Protein 1MPZ (pdb70)

InterPro domains:
  IPR001762 Disintegrin domain [PR00289] (1-19)
  IPR001762 Disintegrin domain [PR00289] (27-39)
  IPR036436 Disintegrin domain superfamily [G3DSA:4.10.70.10] (1-41)
  IPR036436 Disintegrin domain superfamily [SSF57552] (1-38)

Foldseek 3Di:
DDDFQCQAPQQPDQADDAQDEDDPFARNGGHHPHRGHGDDD

Structure (mmCIF, N/CA/C/O backbone):
data_1MPZ
#
_entry.id   1MPZ
#
loop_
_atom_site.group_PDB
_atom_site.id
_atom_site.type_symbol
_atom_site.label_atom_id
_atom_site.label_alt_id
_atom_site.label_comp_id
_atom_site.label_asym_id
_atom_site.label_entity_id
_atom_site.label_seq_id
_atom_site.pdbx_PDB_ins_code
_atom_site.Cartn_x
_atom_site.Cartn_y
_atom_site.Cartn_z
_atom_site.occupancy
_atom_site.B_iso_or_equiv
_atom_site.auth_seq_id
_atom_site.auth_comp_id
_atom_site.auth_asym_id
_atom_site.auth_atom_id
_atom_site.pdbx_PDB_model_num
ATOM 1 N N . CYS A 1 1 ? -4.372 -5.457 2.120 1.00 0.00 1 CYS A N 1
ATOM 2 C CA . CYS A 1 1 ? -3.172 -6.247 1.907 1.00 0.00 1 CYS A CA 1
ATOM 3 C C . CYS A 1 1 ? -2.089 -5.740 2.861 1.00 0.00 1 CYS A C 1
ATOM 4 O O . CYS A 1 1 ? -1.758 -4.555 2.856 1.00 0.00 1 CYS A O 1
ATOM 11 N N . THR A 1 2 ? -1.564 -6.661 3.656 1.00 0.00 2 THR A N 1
ATOM 12 C CA . THR A 1 2 ? -0.526 -6.322 4.614 1.00 0.00 2 THR A CA 1
ATOM 13 C C . THR A 1 2 ? 0.353 -7.542 4.901 1.00 0.00 2 THR A C 1
ATOM 14 O O . THR A 1 2 ? 0.443 -7.991 6.042 1.00 0.00 2 THR A O 1
ATOM 25 N N . THR A 1 3 ? 0.981 -8.040 3.846 1.00 0.00 3 THR A N 1
ATOM 26 C CA . THR A 1 3 ? 1.850 -9.198 3.972 1.00 0.00 3 THR A CA 1
ATOM 27 C C . THR A 1 3 ? 3.125 -8.828 4.731 1.00 0.00 3 THR A C 1
ATOM 28 O O . THR A 1 3 ? 3.480 -9.483 5.711 1.00 0.00 3 THR A O 1
ATOM 39 N N . GLY A 1 4 ? 3.779 -7.780 4.251 1.00 0.00 4 GLY A N 1
ATOM 40 C CA . GLY A 1 4 ? 5.007 -7.316 4.873 1.00 0.00 4 GLY A CA 1
ATOM 41 C C . GLY A 1 4 ? 5.266 -5.845 4.542 1.00 0.00 4 GLY A C 1
ATOM 42 O O . GLY A 1 4 ? 4.573 -4.961 5.043 1.00 0.00 4 GLY A O 1
ATOM 46 N N . PRO A 1 5 ? 6.293 -5.621 3.679 1.00 0.00 5 PRO A N 1
ATOM 47 C CA . PRO A 1 5 ? 6.652 -4.273 3.275 1.00 0.00 5 PRO A CA 1
ATOM 48 C C . PRO A 1 5 ? 5.641 -3.713 2.273 1.00 0.00 5 PRO A C 1
ATOM 49 O O . PRO A 1 5 ? 5.821 -2.614 1.752 1.00 0.00 5 PRO A O 1
ATOM 60 N N . CYS A 1 6 ? 4.600 -4.496 2.030 1.00 0.00 6 CYS A N 1
ATOM 61 C CA . CYS A 1 6 ? 3.561 -4.093 1.099 1.00 0.00 6 CYS A CA 1
ATOM 62 C C . CYS A 1 6 ? 4.231 -3.524 -0.153 1.00 0.00 6 CYS A C 1
ATOM 63 O O . CYS A 1 6 ? 4.075 -4.066 -1.246 1.00 0.00 6 CYS A O 1
ATOM 70 N N . CYS A 1 7 ? 4.965 -2.440 0.049 1.00 0.00 7 CYS A N 1
ATOM 71 C CA . CYS A 1 7 ? 5.660 -1.792 -1.051 1.00 0.00 7 CYS A CA 1
ATOM 72 C C . CYS A 1 7 ? 6.189 -2.876 -1.990 1.00 0.00 7 CYS A C 1
ATOM 73 O O . CYS A 1 7 ? 7.178 -3.542 -1.683 1.00 0.00 7 CYS A O 1
ATOM 80 N N . ARG A 1 8 ? 5.509 -3.022 -3.118 1.00 0.00 8 ARG A N 1
ATOM 81 C CA . ARG A 1 8 ? 5.899 -4.016 -4.104 1.00 0.00 8 ARG A CA 1
ATOM 82 C C . ARG A 1 8 ? 5.308 -5.381 -3.746 1.00 0.00 8 ARG A C 1
ATOM 83 O O . ARG A 1 8 ? 4.818 -6.097 -4.617 1.00 0.00 8 ARG A O 1
ATOM 104 N N . GLN A 1 9 ? 5.372 -5.699 -2.461 1.00 0.00 9 GLN A N 1
ATOM 105 C CA . GLN A 1 9 ? 4.849 -6.966 -1.977 1.00 0.00 9 GLN A CA 1
ATOM 106 C C . GLN A 1 9 ? 3.324 -6.904 -1.872 1.00 0.00 9 GLN A C 1
ATOM 107 O O . GLN A 1 9 ? 2.619 -7.330 -2.785 1.00 0.00 9 GLN A O 1
ATOM 121 N N . CYS A 1 10 ? 2.860 -6.371 -0.752 1.00 0.00 10 CYS A N 1
ATOM 122 C CA . CYS A 1 10 ? 1.432 -6.249 -0.517 1.00 0.00 10 CYS A CA 1
ATOM 123 C C . CYS A 1 10 ? 1.055 -4.769 -0.610 1.00 0.00 10 CYS A C 1
ATOM 124 O O . CYS A 1 10 ? 0.635 -4.168 0.379 1.00 0.00 10 CYS A O 1
ATOM 131 N N . LYS A 1 11 ? 1.216 -4.224 -1.806 1.00 0.00 11 LYS A N 1
ATOM 132 C CA . LYS A 1 11 ? 0.898 -2.826 -2.041 1.00 0.00 11 LYS A CA 1
ATOM 133 C C . LYS A 1 11 ? 0.850 -2.564 -3.547 1.00 0.00 11 LYS A C 1
ATOM 134 O O . LYS A 1 11 ? 1.873 -2.267 -4.163 1.00 0.00 11 LYS A O 1
ATOM 153 N N . LEU A 1 12 ? -0.349 -2.683 -4.099 1.00 0.00 12 LEU A N 1
ATOM 154 C CA . LEU A 1 12 ? -0.544 -2.463 -5.522 1.00 0.00 12 LEU A CA 1
ATOM 155 C C . LEU A 1 12 ? -1.298 -1.149 -5.731 1.00 0.00 12 LEU A C 1
ATOM 156 O O . LEU A 1 12 ? -1.595 -0.773 -6.865 1.00 0.00 12 LEU A O 1
ATOM 172 N N . LYS A 1 13 ? -1.588 -0.485 -4.621 1.00 0.00 13 LYS A N 1
ATOM 173 C CA . LYS A 1 13 ? -2.302 0.780 -4.670 1.00 0.00 13 LYS A CA 1
ATOM 174 C C . LYS A 1 13 ? -1.681 1.669 -5.749 1.00 0.00 13 LYS A C 1
ATOM 175 O O . LYS A 1 13 ? -0.542 1.454 -6.158 1.00 0.00 13 LYS A O 1
ATOM 194 N N . PRO A 1 14 ? -2.481 2.677 -6.193 1.00 0.00 14 PRO A N 1
ATOM 195 C CA . PRO A 1 14 ? -2.022 3.600 -7.217 1.00 0.00 14 PRO A CA 1
ATOM 196 C C . PRO A 1 14 ? -1.020 4.603 -6.642 1.00 0.00 14 PRO A C 1
ATOM 197 O O . PRO A 1 14 ? -1.137 5.806 -6.871 1.00 0.00 14 PRO A O 1
ATOM 208 N N . ALA A 1 15 ? -0.055 4.070 -5.905 1.00 0.00 15 ALA A N 1
ATOM 209 C CA . ALA A 1 15 ? 0.968 4.902 -5.296 1.00 0.00 15 ALA A CA 1
ATOM 210 C C . ALA A 1 15 ? 0.300 6.049 -4.535 1.00 0.00 15 ALA A C 1
ATOM 211 O O . ALA A 1 15 ? -0.096 7.049 -5.133 1.00 0.00 15 ALA A O 1
ATOM 218 N N . GLY A 1 16 ? 0.194 5.865 -3.227 1.00 0.00 16 GLY A N 1
ATOM 219 C CA . GLY A 1 16 ? -0.420 6.871 -2.377 1.00 0.00 16 GLY A CA 1
ATOM 220 C C . GLY A 1 16 ? 0.635 7.603 -1.545 1.00 0.00 16 GLY A C 1
ATOM 221 O O . GLY A 1 16 ? 1.327 8.485 -2.051 1.00 0.00 16 GLY A O 1
ATOM 225 N N . THR A 1 17 ? 0.723 7.211 -0.283 1.00 0.00 17 THR A N 1
ATOM 226 C CA . THR A 1 17 ? 1.683 7.819 0.625 1.00 0.00 17 THR A CA 1
ATOM 227 C C . THR A 1 17 ? 1.996 6.870 1.783 1.00 0.00 17 THR A C 1
ATOM 228 O O . THR A 1 17 ? 1.471 5.761 1.839 1.00 0.00 17 THR A O 1
ATOM 239 N N . THR A 1 18 ? 2.853 7.343 2.676 1.00 0.00 18 THR A N 1
ATOM 240 C CA . THR A 1 18 ? 3.245 6.550 3.830 1.00 0.00 18 THR A CA 1
ATOM 241 C C . THR A 1 18 ? 2.213 6.694 4.950 1.00 0.00 18 THR A C 1
ATOM 242 O O . THR A 1 18 ? 1.866 7.808 5.341 1.00 0.00 18 THR A O 1
ATOM 253 N N . CYS A 1 19 ? 1.750 5.550 5.435 1.00 0.00 19 CYS A N 1
ATOM 254 C CA . CYS A 1 19 ? 0.764 5.535 6.503 1.00 0.00 19 CYS A CA 1
ATOM 255 C C . CYS A 1 19 ? -0.260 6.638 6.227 1.00 0.00 19 CYS A C 1
ATOM 256 O O . CYS A 1 19 ? -0.464 7.521 7.058 1.00 0.00 19 CYS A O 1
ATOM 263 N N . TRP A 1 20 ? -0.877 6.549 5.057 1.00 0.00 20 TRP A N 1
ATOM 264 C CA . TRP A 1 20 ? -1.875 7.527 4.662 1.00 0.00 20 TRP A CA 1
ATOM 265 C C . TRP A 1 20 ? -3.251 6.866 4.764 1.00 0.00 20 TRP A C 1
ATOM 266 O O . TRP A 1 20 ? -4.038 7.197 5.648 1.00 0.00 20 TRP A O 1
ATOM 287 N N . LYS A 1 21 ? -3.498 5.945 3.845 1.00 0.00 21 LYS A N 1
ATOM 288 C CA . LYS A 1 21 ? -4.765 5.234 3.819 1.00 0.00 21 LYS A CA 1
ATOM 289 C C . LYS A 1 21 ? -5.877 6.197 3.395 1.00 0.00 21 LYS A C 1
ATOM 290 O O . LYS A 1 21 ? -5.998 7.291 3.944 1.00 0.00 21 LYS A O 1
ATOM 309 N N . THR A 1 22 ? -6.659 5.755 2.422 1.00 0.00 22 THR A N 1
ATOM 310 C CA . THR A 1 22 ? -7.756 6.564 1.917 1.00 0.00 22 THR A CA 1
ATOM 311 C C . THR A 1 22 ? -9.043 6.257 2.687 1.00 0.00 22 THR A C 1
ATOM 312 O O . THR A 1 22 ? -9.486 7.060 3.506 1.00 0.00 22 THR A O 1
ATOM 323 N N . SER A 1 23 ? -9.605 5.093 2.397 1.00 0.00 23 SER A N 1
ATOM 324 C CA . SER A 1 23 ? -10.831 4.671 3.051 1.00 0.00 23 SER A CA 1
ATOM 325 C C . SER A 1 23 ? -11.580 3.674 2.165 1.00 0.00 23 SER A C 1
ATOM 326 O O . SER A 1 23 ? -12.804 3.735 2.054 1.00 0.00 23 SER A O 1
ATOM 334 N N . LEU A 1 24 ? -10.815 2.781 1.556 1.00 0.00 24 LEU A N 1
ATOM 335 C CA . LEU A 1 24 ? -11.391 1.772 0.684 1.00 0.00 24 LEU A CA 1
ATOM 336 C C . LEU A 1 24 ? -10.328 0.723 0.351 1.00 0.00 24 LEU A C 1
ATOM 337 O O . LEU A 1 24 ? -10.611 -0.475 0.356 1.00 0.00 24 LEU A O 1
ATOM 353 N N . THR A 1 25 ? -9.128 1.211 0.071 1.00 0.00 25 THR A N 1
ATOM 354 C CA . THR A 1 25 ? -8.022 0.330 -0.262 1.00 0.00 25 THR A CA 1
ATOM 355 C C . THR A 1 25 ? -6.921 0.434 0.794 1.00 0.00 25 THR A C 1
ATOM 356 O O . THR A 1 25 ? -6.616 -0.542 1.476 1.00 0.00 25 THR A O 1
ATOM 367 N N . SER A 1 26 ? -6.354 1.627 0.896 1.00 0.00 26 SER A N 1
ATOM 368 C CA . SER A 1 26 ? -5.293 1.871 1.858 1.00 0.00 26 SER A CA 1
ATOM 369 C C . SER A 1 26 ? -3.943 1.946 1.141 1.00 0.00 26 SER A C 1
ATOM 370 O O . SER A 1 26 ? -3.439 0.937 0.651 1.00 0.00 26 SER A O 1
ATOM 378 N N . HIS A 1 27 ? -3.395 3.152 1.103 1.00 0.00 27 HIS A N 1
ATOM 379 C CA . HIS A 1 27 ? -2.115 3.372 0.454 1.00 0.00 27 HIS A CA 1
ATOM 380 C C . HIS A 1 27 ? -0.983 2.947 1.394 1.00 0.00 27 HIS A C 1
ATOM 381 O O . HIS A 1 27 ? -0.175 2.085 1.049 1.00 0.00 27 HIS A O 1
ATOM 396 N N . TYR A 1 28 ? -0.963 3.569 2.562 1.00 0.00 28 TYR A N 1
ATOM 397 C CA . TYR A 1 28 ? 0.056 3.267 3.554 1.00 0.00 28 TYR A CA 1
ATOM 398 C C . TYR A 1 28 ? 1.278 2.617 2.904 1.00 0.00 28 TYR A C 1
ATOM 399 O O . TYR A 1 28 ? 1.719 1.550 3.328 1.00 0.00 28 TYR A O 1
ATOM 417 N N . CYS A 1 29 ? 1.792 3.287 1.883 1.00 0.00 29 CYS A N 1
ATOM 418 C CA . CYS A 1 29 ? 2.955 2.788 1.169 1.00 0.00 29 CYS A CA 1
ATOM 419 C C . CYS A 1 29 ? 3.078 3.558 -0.148 1.00 0.00 29 CYS A C 1
ATOM 420 O O . CYS A 1 29 ? 3.164 4.785 -0.148 1.00 0.00 29 CYS A O 1
ATOM 427 N N . THR A 1 30 ? 3.082 2.805 -1.238 1.00 0.00 30 THR A N 1
ATOM 428 C CA . THR A 1 30 ? 3.193 3.402 -2.558 1.00 0.00 30 THR A CA 1
ATOM 429 C C . THR A 1 30 ? 3.720 2.376 -3.564 1.00 0.00 30 THR A C 1
ATOM 430 O O . THR A 1 30 ? 3.576 2.555 -4.773 1.00 0.00 30 THR A O 1
ATOM 441 N N . GLY A 1 31 ? 4.320 1.323 -3.027 1.00 0.00 31 GLY A N 1
ATOM 442 C CA . GLY A 1 31 ? 4.870 0.269 -3.863 1.00 0.00 31 GLY A CA 1
ATOM 443 C C . GLY A 1 31 ? 6.347 0.524 -4.166 1.00 0.00 31 GLY A C 1
ATOM 444 O O . GLY A 1 31 ? 6.677 1.365 -5.000 1.00 0.00 31 GLY A O 1
ATOM 448 N N . LYS A 1 32 ? 7.198 -0.218 -3.473 1.00 0.00 32 LYS A N 1
ATOM 449 C CA . LYS A 1 32 ? 8.633 -0.084 -3.657 1.00 0.00 32 LYS A CA 1
ATOM 450 C C . LYS A 1 32 ? 9.325 -0.137 -2.294 1.00 0.00 32 LYS A C 1
ATOM 451 O O . LYS A 1 32 ? 9.584 -1.218 -1.768 1.00 0.00 32 LYS A O 1
ATOM 470 N N . SER A 1 33 ? 9.606 1.043 -1.762 1.00 0.00 33 SER A N 1
ATOM 471 C CA . SER A 1 33 ? 10.263 1.144 -0.470 1.00 0.00 33 SER A CA 1
ATOM 472 C C . SER A 1 33 ? 9.310 1.760 0.556 1.00 0.00 33 SER A C 1
ATOM 473 O O . SER A 1 33 ? 9.369 2.959 0.823 1.00 0.00 33 SER A O 1
ATOM 481 N N . CYS A 1 34 ? 8.452 0.910 1.103 1.00 0.00 34 CYS A N 1
ATOM 482 C CA . CYS A 1 34 ? 7.487 1.357 2.093 1.00 0.00 34 CYS A CA 1
ATOM 483 C C . CYS A 1 34 ? 7.579 0.428 3.306 1.00 0.00 34 CYS A C 1
ATOM 484 O O . CYS A 1 34 ? 8.468 -0.420 3.376 1.00 0.00 34 CYS A O 1
ATOM 491 N N . ASP A 1 35 ? 6.650 0.619 4.229 1.00 0.00 35 ASP A N 1
ATOM 492 C CA . ASP A 1 35 ? 6.616 -0.191 5.435 1.00 0.00 35 ASP A CA 1
ATOM 493 C C . ASP A 1 35 ? 5.369 0.164 6.247 1.00 0.00 35 ASP A C 1
ATOM 494 O O . ASP A 1 35 ? 5.403 0.166 7.477 1.00 0.00 35 ASP A O 1
ATOM 504 N N . CYS A 1 36 ? 4.295 0.454 5.527 1.00 0.00 36 CYS A N 1
ATOM 505 C CA . CYS A 1 36 ? 3.039 0.810 6.166 1.00 0.00 36 CYS A CA 1
ATOM 506 C C . CYS A 1 36 ? 1.966 -0.175 5.695 1.00 0.00 36 CYS A C 1
ATOM 507 O O . CYS A 1 36 ? 1.894 -0.502 4.512 1.00 0.00 36 CYS A O 1
ATOM 514 N N . PRO A 1 37 ? 1.138 -0.632 6.672 1.00 0.00 37 PRO A N 1
ATOM 515 C CA . PRO A 1 37 ? 0.072 -1.573 6.370 1.00 0.00 37 PRO A CA 1
ATOM 516 C C . PRO A 1 37 ? -1.091 -0.874 5.662 1.00 0.00 37 PRO A C 1
ATOM 517 O O . PRO A 1 37 ? -1.720 0.019 6.228 1.00 0.00 37 PRO A O 1
ATOM 528 N N . LEU A 1 38 ? -1.341 -1.308 4.436 1.00 0.00 38 LEU A N 1
ATOM 529 C CA . LEU A 1 38 ? -2.418 -0.736 3.646 1.00 0.00 38 LEU A CA 1
ATOM 530 C C . LEU A 1 38 ? -3.668 -1.608 3.788 1.00 0.00 38 LEU A C 1
ATOM 531 O O . LEU A 1 38 ? -4.053 -2.304 2.850 1.00 0.00 38 LEU A O 1
ATOM 547 N N . TYR A 1 39 ? -4.267 -1.539 4.968 1.00 0.00 39 TYR A N 1
ATOM 548 C CA . TYR A 1 39 ? -5.466 -2.313 5.244 1.00 0.00 39 TYR A CA 1
ATOM 549 C C . TYR A 1 39 ? -5.829 -2.249 6.729 1.00 0.00 39 TYR A C 1
ATOM 550 O O . TYR A 1 39 ? -5.333 -3.041 7.528 1.00 0.00 39 TYR A O 1
ATOM 568 N N . PRO A 1 40 ? -6.715 -1.272 7.062 1.00 0.00 40 PRO A N 1
ATOM 569 C CA . PRO A 1 40 ? -7.151 -1.095 8.437 1.00 0.00 40 PRO A CA 1
ATOM 570 C C . PRO A 1 40 ? -8.146 -2.183 8.842 1.00 0.00 40 PRO A C 1
ATOM 571 O O . PRO A 1 40 ? -9.191 -2.341 8.212 1.00 0.00 40 PRO A O 1
ATOM 582 N N . GLY A 1 41 ? -7.786 -2.908 9.891 1.00 0.00 41 GLY A N 1
ATOM 583 C CA . GLY A 1 41 ? -8.636 -3.978 10.389 1.00 0.00 41 GLY A CA 1
ATOM 584 C C . GLY A 1 41 ? -8.150 -4.474 11.752 1.00 0.00 41 GLY A C 1
ATOM 585 O O . GLY A 1 41 ? -8.919 -5.059 12.514 1.00 0.00 41 GLY A O 1
ATOM 589 N N . CYS A 1 1 ? -1.739 -4.299 1.939 1.00 0.00 1 CYS A N 2
ATOM 590 C CA . CYS A 1 1 ? -2.975 -5.062 1.972 1.00 0.00 1 CYS A CA 2
ATOM 591 C C . CYS A 1 1 ? -3.019 -5.847 3.284 1.00 0.00 1 CYS A C 2
ATOM 592 O O . CYS A 1 1 ? -4.033 -5.841 3.982 1.00 0.00 1 CYS A O 2
ATOM 599 N N . THR A 1 2 ? -1.909 -6.506 3.580 1.00 0.00 2 THR A N 2
ATOM 600 C CA . THR A 1 2 ? -1.809 -7.295 4.797 1.00 0.00 2 THR A CA 2
ATOM 601 C C . THR A 1 2 ? -0.486 -8.064 4.824 1.00 0.00 2 THR A C 2
ATOM 602 O O . THR A 1 2 ? -0.083 -8.572 5.870 1.00 0.00 2 THR A O 2
ATOM 613 N N . THR A 1 3 ? 0.151 -8.127 3.665 1.00 0.00 3 THR A N 2
ATOM 614 C CA . THR A 1 3 ? 1.419 -8.825 3.544 1.00 0.00 3 THR A CA 2
ATOM 615 C C . THR A 1 3 ? 2.438 -8.255 4.533 1.00 0.00 3 THR A C 2
ATOM 616 O O . THR A 1 3 ? 2.189 -8.223 5.737 1.00 0.00 3 THR A O 2
ATOM 627 N N . GLY A 1 4 ? 3.564 -7.820 3.987 1.00 0.00 4 GLY A N 2
ATOM 628 C CA . GLY A 1 4 ? 4.622 -7.252 4.807 1.00 0.00 4 GLY A CA 2
ATOM 629 C C . GLY A 1 4 ? 4.756 -5.749 4.564 1.00 0.00 4 GLY A C 2
ATOM 630 O O . GLY A 1 4 ? 3.905 -4.969 4.990 1.00 0.00 4 GLY A O 2
ATOM 634 N N . PRO A 1 5 ? 5.860 -5.376 3.862 1.00 0.00 5 PRO A N 2
ATOM 635 C CA . PRO A 1 5 ? 6.118 -3.979 3.558 1.00 0.00 5 PRO A CA 2
ATOM 636 C C . PRO A 1 5 ? 5.198 -3.483 2.439 1.00 0.00 5 PRO A C 2
ATOM 637 O O . PRO A 1 5 ? 5.331 -2.351 1.978 1.00 0.00 5 PRO A O 2
ATOM 648 N N . CYS A 1 6 ? 4.285 -4.355 2.038 1.00 0.00 6 CYS A N 2
ATOM 649 C CA . CYS A 1 6 ? 3.343 -4.021 0.984 1.00 0.00 6 CYS A CA 2
ATOM 650 C C . CYS A 1 6 ? 4.138 -3.643 -0.267 1.00 0.00 6 CYS A C 2
ATOM 651 O O . CYS A 1 6 ? 3.859 -4.139 -1.359 1.00 0.00 6 CYS A O 2
ATOM 658 N N . CYS A 1 7 ? 5.113 -2.767 -0.069 1.00 0.00 7 CYS A N 2
ATOM 659 C CA . CYS A 1 7 ? 5.950 -2.317 -1.168 1.00 0.00 7 CYS A CA 2
ATOM 660 C C . CYS A 1 7 ? 6.371 -3.541 -1.984 1.00 0.00 7 CYS A C 2
ATOM 661 O O . CYS A 1 7 ? 7.293 -4.259 -1.599 1.00 0.00 7 CYS A O 2
ATOM 668 N N . ARG A 1 8 ? 5.676 -3.740 -3.093 1.00 0.00 8 ARG A N 2
ATOM 669 C CA . ARG A 1 8 ? 5.967 -4.866 -3.967 1.00 0.00 8 ARG A CA 2
ATOM 670 C C . ARG A 1 8 ? 5.169 -6.096 -3.530 1.00 0.00 8 ARG A C 2
ATOM 671 O O . ARG A 1 8 ? 4.927 -7.000 -4.330 1.00 0.00 8 ARG A O 2
ATOM 692 N N . GLN A 1 9 ? 4.781 -6.092 -2.263 1.00 0.00 9 GLN A N 2
ATOM 693 C CA . GLN A 1 9 ? 4.017 -7.197 -1.710 1.00 0.00 9 GLN A CA 2
ATOM 694 C C . GLN A 1 9 ? 2.517 -6.928 -1.853 1.00 0.00 9 GLN A C 2
ATOM 695 O O . GLN A 1 9 ? 1.915 -7.269 -2.870 1.00 0.00 9 GLN A O 2
ATOM 709 N N . CYS A 1 10 ? 1.957 -6.317 -0.820 1.00 0.00 10 CYS A N 2
ATOM 710 C CA . CYS A 1 10 ? 0.540 -5.998 -0.816 1.00 0.00 10 CYS A CA 2
ATOM 711 C C . CYS A 1 10 ? 0.390 -4.476 -0.848 1.00 0.00 10 CYS A C 2
ATOM 712 O O . CYS A 1 10 ? -0.121 -3.879 0.097 1.00 0.00 10 CYS A O 2
ATOM 719 N N . LYS A 1 11 ? 0.844 -3.892 -1.947 1.00 0.00 11 LYS A N 2
ATOM 720 C CA . LYS A 1 11 ? 0.766 -2.451 -2.116 1.00 0.00 11 LYS A CA 2
ATOM 721 C C . LYS A 1 11 ? 0.620 -2.123 -3.604 1.00 0.00 11 LYS A C 2
ATOM 722 O O . LYS A 1 11 ? 1.040 -1.057 -4.052 1.00 0.00 11 LYS A O 2
ATOM 741 N N . LEU A 1 12 ? 0.021 -3.058 -4.327 1.00 0.00 12 LEU A N 2
ATOM 742 C CA . LEU A 1 12 ? -0.186 -2.882 -5.753 1.00 0.00 12 LEU A CA 2
ATOM 743 C C . LEU A 1 12 ? -0.953 -1.580 -5.996 1.00 0.00 12 LEU A C 2
ATOM 744 O O . LEU A 1 12 ? -1.058 -1.120 -7.131 1.00 0.00 12 LEU A O 2
ATOM 760 N N . LYS A 1 13 ? -1.471 -1.025 -4.910 1.00 0.00 13 LYS A N 2
ATOM 761 C CA . LYS A 1 13 ? -2.226 0.214 -4.990 1.00 0.00 13 LYS A CA 2
ATOM 762 C C . LYS A 1 13 ? -1.561 1.146 -6.005 1.00 0.00 13 LYS A C 2
ATOM 763 O O . LYS A 1 13 ? -0.388 0.974 -6.337 1.00 0.00 13 LYS A O 2
ATOM 782 N N . PRO A 1 14 ? -2.357 2.139 -6.482 1.00 0.00 14 PRO A N 2
ATOM 783 C CA . PRO A 1 14 ? -1.859 3.100 -7.451 1.00 0.00 14 PRO A CA 2
ATOM 784 C C . PRO A 1 14 ? -0.930 4.118 -6.786 1.00 0.00 14 PRO A C 2
ATOM 785 O O . PRO A 1 14 ? -0.934 5.294 -7.146 1.00 0.00 14 PRO A O 2
ATOM 796 N N . ALA A 1 15 ? -0.156 3.628 -5.829 1.00 0.00 15 ALA A N 2
ATOM 797 C CA . ALA A 1 15 ? 0.776 4.481 -5.111 1.00 0.00 15 ALA A CA 2
ATOM 798 C C . ALA A 1 15 ? 0.001 5.591 -4.398 1.00 0.00 15 ALA A C 2
ATOM 799 O O . ALA A 1 15 ? -0.868 6.226 -4.993 1.00 0.00 15 ALA A O 2
ATOM 806 N N . GLY A 1 16 ? 0.343 5.790 -3.133 1.00 0.00 16 GLY A N 2
ATOM 807 C CA . GLY A 1 16 ? -0.311 6.811 -2.334 1.00 0.00 16 GLY A CA 2
ATOM 808 C C . GLY A 1 16 ? 0.675 7.462 -1.362 1.00 0.00 16 GLY A C 2
ATOM 809 O O . GLY A 1 16 ? 1.723 7.957 -1.775 1.00 0.00 16 GLY A O 2
ATOM 813 N N . THR A 1 17 ? 0.306 7.440 -0.090 1.00 0.00 17 THR A N 2
ATOM 814 C CA . THR A 1 17 ? 1.145 8.020 0.943 1.00 0.00 17 THR A CA 2
ATOM 815 C C . THR A 1 17 ? 1.496 6.970 1.998 1.00 0.00 17 THR A C 2
ATOM 816 O O . THR A 1 17 ? 0.880 5.906 2.050 1.00 0.00 17 THR A O 2
ATOM 827 N N . THR A 1 18 ? 2.487 7.304 2.814 1.00 0.00 18 THR A N 2
ATOM 828 C CA . THR A 1 18 ? 2.928 6.402 3.863 1.00 0.00 18 THR A CA 2
ATOM 829 C C . THR A 1 18 ? 2.027 6.534 5.093 1.00 0.00 18 THR A C 2
ATOM 830 O O . THR A 1 18 ? 1.655 7.643 5.478 1.00 0.00 18 THR A O 2
ATOM 841 N N . CYS A 1 19 ? 1.703 5.391 5.676 1.00 0.00 19 CYS A N 2
ATOM 842 C CA . CYS A 1 19 ? 0.853 5.365 6.854 1.00 0.00 19 CYS A CA 2
ATOM 843 C C . CYS A 1 19 ? -0.205 6.460 6.708 1.00 0.00 19 CYS A C 2
ATOM 844 O O . CYS A 1 19 ? -0.343 7.316 7.581 1.00 0.00 19 CYS A O 2
ATOM 851 N N . TRP A 1 20 ? -0.925 6.397 5.596 1.00 0.00 20 TRP A N 2
ATOM 852 C CA . TRP A 1 20 ? -1.966 7.374 5.325 1.00 0.00 20 TRP A CA 2
ATOM 853 C C . TRP A 1 20 ? -3.313 6.648 5.353 1.00 0.00 20 TRP A C 2
ATOM 854 O O . TRP A 1 20 ? -4.149 6.920 6.214 1.00 0.00 20 TRP A O 2
ATOM 875 N N . LYS A 1 21 ? -3.482 5.742 4.403 1.00 0.00 21 LYS A N 2
ATOM 876 C CA . LYS A 1 21 ? -4.713 4.975 4.309 1.00 0.00 21 LYS A CA 2
ATOM 877 C C . LYS A 1 21 ? -5.839 5.886 3.813 1.00 0.00 21 LYS A C 2
ATOM 878 O O . LYS A 1 21 ? -6.190 6.860 4.476 1.00 0.00 21 LYS A O 2
ATOM 897 N N . THR A 1 22 ? -6.373 5.534 2.652 1.00 0.00 22 THR A N 2
ATOM 898 C CA . THR A 1 22 ? -7.451 6.307 2.060 1.00 0.00 22 THR A CA 2
ATOM 899 C C . THR A 1 22 ? -8.769 6.026 2.784 1.00 0.00 22 THR A C 2
ATOM 900 O O . THR A 1 22 ? -9.737 6.768 2.628 1.00 0.00 22 THR A O 2
ATOM 911 N N . SER A 1 23 ? -8.764 4.950 3.559 1.00 0.00 23 SER A N 2
ATOM 912 C CA . SER A 1 23 ? -9.948 4.561 4.307 1.00 0.00 23 SER A CA 2
ATOM 913 C C . SER A 1 23 ? -10.750 3.527 3.514 1.00 0.00 23 SER A C 2
ATOM 914 O O . SER A 1 23 ? -11.680 2.921 4.043 1.00 0.00 23 SER A O 2
ATOM 922 N N . LEU A 1 24 ? -10.363 3.360 2.258 1.00 0.00 24 LEU A N 2
ATOM 923 C CA . LEU A 1 24 ? -11.035 2.411 1.388 1.00 0.00 24 LEU A CA 2
ATOM 924 C C . LEU A 1 24 ? -10.054 1.306 0.991 1.00 0.00 24 LEU A C 2
ATOM 925 O O . LEU A 1 24 ? -10.179 0.168 1.442 1.00 0.00 24 LEU A O 2
ATOM 941 N N . THR A 1 25 ? -9.100 1.679 0.152 1.00 0.00 25 THR A N 2
ATOM 942 C CA . THR A 1 25 ? -8.097 0.734 -0.311 1.00 0.00 25 THR A CA 2
ATOM 943 C C . THR A 1 25 ? -6.885 0.744 0.621 1.00 0.00 25 THR A C 2
ATOM 944 O O . THR A 1 25 ? -6.401 -0.312 1.028 1.00 0.00 25 THR A O 2
ATOM 955 N N . SER A 1 26 ? -6.428 1.948 0.932 1.00 0.00 26 SER A N 2
ATOM 956 C CA . SER A 1 26 ? -5.280 2.110 1.809 1.00 0.00 26 SER A CA 2
ATOM 957 C C . SER A 1 26 ? -4.006 2.272 0.977 1.00 0.00 26 SER A C 2
ATOM 958 O O . SER A 1 26 ? -3.773 1.515 0.036 1.00 0.00 26 SER A O 2
ATOM 966 N N . HIS A 1 27 ? -3.214 3.265 1.354 1.00 0.00 27 HIS A N 2
ATOM 967 C CA . HIS A 1 27 ? -1.969 3.536 0.655 1.00 0.00 27 HIS A CA 2
ATOM 968 C C . HIS A 1 27 ? -0.786 3.152 1.546 1.00 0.00 27 HIS A C 2
ATOM 969 O O . HIS A 1 27 ? 0.102 2.416 1.122 1.00 0.00 27 HIS A O 2
ATOM 984 N N . TYR A 1 28 ? -0.813 3.670 2.765 1.00 0.00 28 TYR A N 2
ATOM 985 C CA . TYR A 1 28 ? 0.247 3.391 3.721 1.00 0.00 28 TYR A CA 2
ATOM 986 C C . TYR A 1 28 ? 1.543 3.005 3.004 1.00 0.00 28 TYR A C 2
ATOM 987 O O . TYR A 1 28 ? 2.307 2.178 3.500 1.00 0.00 28 TYR A O 2
ATOM 1005 N N . CYS A 1 29 ? 1.749 3.620 1.850 1.00 0.00 29 CYS A N 2
ATOM 1006 C CA . CYS A 1 29 ? 2.940 3.351 1.060 1.00 0.00 29 CYS A CA 2
ATOM 1007 C C . CYS A 1 29 ? 2.672 3.794 -0.379 1.00 0.00 29 CYS A C 2
ATOM 1008 O O . CYS A 1 29 ? 1.645 4.411 -0.662 1.00 0.00 29 CYS A O 2
ATOM 1015 N N . THR A 1 30 ? 3.611 3.463 -1.251 1.00 0.00 30 THR A N 2
ATOM 1016 C CA . THR A 1 30 ? 3.491 3.820 -2.655 1.00 0.00 30 THR A CA 2
ATOM 1017 C C . THR A 1 30 ? 3.924 2.650 -3.541 1.00 0.00 30 THR A C 2
ATOM 1018 O O . THR A 1 30 ? 3.280 2.356 -4.548 1.00 0.00 30 THR A O 2
ATOM 1029 N N . GLY A 1 31 ? 5.014 2.014 -3.136 1.00 0.00 31 GLY A N 2
ATOM 1030 C CA . GLY A 1 31 ? 5.541 0.885 -3.881 1.00 0.00 31 GLY A CA 2
ATOM 1031 C C . GLY A 1 31 ? 7.069 0.852 -3.819 1.00 0.00 31 GLY A C 2
ATOM 1032 O O . GLY A 1 31 ? 7.734 1.760 -4.315 1.00 0.00 31 GLY A O 2
ATOM 1036 N N . LYS A 1 32 ? 7.582 -0.204 -3.204 1.00 0.00 32 LYS A N 2
ATOM 1037 C CA . LYS A 1 32 ? 9.020 -0.366 -3.070 1.00 0.00 32 LYS A CA 2
ATOM 1038 C C . LYS A 1 32 ? 9.532 0.554 -1.960 1.00 0.00 32 LYS A C 2
ATOM 1039 O O . LYS A 1 32 ? 9.836 0.095 -0.859 1.00 0.00 32 LYS A O 2
ATOM 1058 N N . SER A 1 33 ? 9.612 1.835 -2.287 1.00 0.00 33 SER A N 2
ATOM 1059 C CA . SER A 1 33 ? 10.083 2.823 -1.332 1.00 0.00 33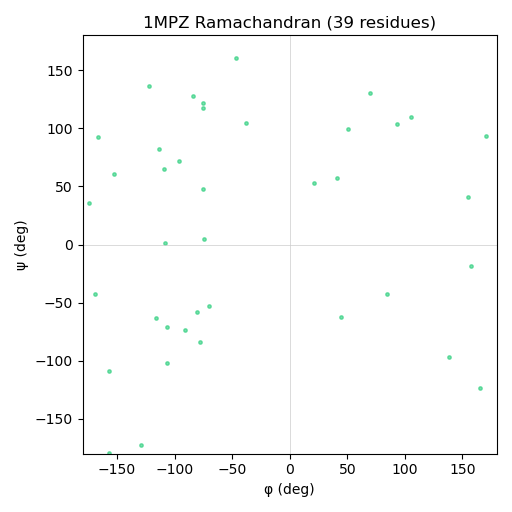 SER A CA 2
ATOM 1060 C C . SER A 1 33 ? 8.929 3.270 -0.431 1.00 0.00 33 SER A C 2
ATOM 1061 O O . SER A 1 33 ? 8.393 4.365 -0.599 1.00 0.00 33 SER A O 2
ATOM 1069 N N . CYS A 1 34 ? 8.580 2.400 0.505 1.00 0.00 34 CYS A N 2
ATOM 1070 C CA . CYS A 1 34 ? 7.499 2.692 1.432 1.00 0.00 34 CYS A CA 2
ATOM 1071 C C . CYS A 1 34 ? 7.820 2.019 2.769 1.00 0.00 34 CYS A C 2
ATOM 1072 O O . CYS A 1 34 ? 8.968 1.669 3.033 1.00 0.00 34 CYS A O 2
ATOM 1079 N N . ASP A 1 35 ? 6.781 1.857 3.576 1.00 0.00 35 ASP A N 2
ATOM 1080 C CA . ASP A 1 35 ? 6.937 1.232 4.880 1.00 0.00 35 ASP A CA 2
ATOM 1081 C C . ASP A 1 35 ? 5.655 1.428 5.691 1.00 0.00 35 ASP A C 2
ATOM 1082 O O . ASP A 1 35 ? 5.608 2.259 6.596 1.00 0.00 35 ASP A O 2
ATOM 1092 N N . CYS A 1 36 ? 4.644 0.646 5.336 1.00 0.00 36 CYS A N 2
ATOM 1093 C CA . CYS A 1 36 ? 3.364 0.724 6.020 1.00 0.00 36 CYS A CA 2
ATOM 1094 C C . CYS A 1 36 ? 2.353 -0.122 5.245 1.00 0.00 36 CYS A C 2
ATOM 1095 O O . CYS A 1 36 ? 2.302 -0.063 4.017 1.00 0.00 36 CYS A O 2
ATOM 1102 N N . PRO A 1 37 ? 1.554 -0.911 6.011 1.00 0.00 37 PRO A N 2
ATOM 1103 C CA . PRO A 1 37 ? 0.546 -1.768 5.408 1.00 0.00 37 PRO A CA 2
ATOM 1104 C C . PRO A 1 37 ? -0.656 -0.950 4.934 1.00 0.00 37 PRO A C 2
ATOM 1105 O O . PRO A 1 37 ? -1.005 0.059 5.546 1.00 0.00 37 PRO A O 2
ATOM 1116 N N . LEU A 1 38 ? -1.257 -1.416 3.848 1.00 0.00 38 LEU A N 2
ATOM 1117 C CA . LEU A 1 38 ? -2.414 -0.739 3.286 1.00 0.00 38 LEU A CA 2
ATOM 1118 C C . LEU A 1 38 ? -3.678 -1.528 3.631 1.00 0.00 38 LEU A C 2
ATOM 1119 O O . LEU A 1 38 ? -4.182 -2.290 2.807 1.00 0.00 38 LEU A O 2
ATOM 1135 N N . TYR A 1 39 ? -4.154 -1.320 4.850 1.00 0.00 39 TYR A N 2
ATOM 1136 C CA . TYR A 1 39 ? -5.349 -2.001 5.314 1.00 0.00 39 TYR A CA 2
ATOM 1137 C C . TYR A 1 39 ? -5.706 -1.574 6.738 1.00 0.00 39 TYR A C 2
ATOM 1138 O O . TYR A 1 39 ? -4.843 -1.125 7.490 1.00 0.00 39 TYR A O 2
ATOM 1156 N N . PRO A 1 40 ? -7.015 -1.733 7.076 1.00 0.00 40 PRO A N 2
ATOM 1157 C CA . PRO A 1 40 ? -7.497 -1.369 8.397 1.00 0.00 40 PRO A CA 2
ATOM 1158 C C . PRO A 1 40 ? -7.067 -2.401 9.441 1.00 0.00 40 PRO A C 2
ATOM 1159 O O . PRO A 1 40 ? -6.477 -2.049 10.461 1.00 0.00 40 PRO A O 2
ATOM 1170 N N . GLY A 1 41 ? -7.381 -3.656 9.151 1.00 0.00 41 GLY A N 2
ATOM 1171 C CA . GLY A 1 41 ? -7.034 -4.741 10.052 1.00 0.00 41 GLY A CA 2
ATOM 1172 C C . GLY A 1 41 ? -5.912 -5.602 9.468 1.00 0.00 41 GLY A C 2
ATOM 1173 O O . GLY A 1 41 ? -6.149 -6.736 9.051 1.00 0.00 41 GLY A O 2
ATOM 1177 N N . CYS A 1 1 ? -4.162 -3.869 1.531 1.00 0.00 1 CYS A N 3
ATOM 1178 C CA . CYS A 1 1 ? -2.875 -4.526 1.393 1.00 0.00 1 CYS A CA 3
ATOM 1179 C C . CYS A 1 1 ? -2.771 -5.613 2.465 1.00 0.00 1 CYS A C 3
ATOM 1180 O O . CYS A 1 1 ? -3.593 -5.667 3.379 1.00 0.00 1 CYS A O 3
ATOM 1187 N N . THR A 1 2 ? -1.755 -6.451 2.319 1.00 0.00 2 THR A N 3
ATOM 1188 C CA . THR A 1 2 ? -1.535 -7.532 3.263 1.00 0.00 2 THR A CA 3
ATOM 1189 C C . THR A 1 2 ? -0.512 -8.525 2.709 1.00 0.00 2 THR A C 3
ATOM 1190 O O . THR A 1 2 ? -0.869 -9.632 2.309 1.00 0.00 2 THR A O 3
ATOM 1201 N N . THR A 1 3 ? 0.741 -8.092 2.698 1.00 0.00 3 THR A N 3
ATOM 1202 C CA . THR A 1 3 ? 1.818 -8.929 2.199 1.00 0.00 3 THR A CA 3
ATOM 1203 C C . THR A 1 3 ? 3.087 -8.716 3.028 1.00 0.00 3 THR A C 3
ATOM 1204 O O . THR A 1 3 ? 3.061 -8.843 4.251 1.00 0.00 3 THR A O 3
ATOM 1215 N N . GLY A 1 4 ? 4.166 -8.397 2.328 1.00 0.00 4 GLY A N 3
ATOM 1216 C CA . GLY A 1 4 ? 5.442 -8.166 2.984 1.00 0.00 4 GLY A CA 3
ATOM 1217 C C . GLY A 1 4 ? 5.611 -6.689 3.348 1.00 0.00 4 GLY A C 3
ATOM 1218 O O . GLY A 1 4 ? 4.715 -6.083 3.932 1.00 0.00 4 GLY A O 3
ATOM 1222 N N . PRO A 1 5 ? 6.799 -6.141 2.978 1.00 0.00 5 PRO A N 3
ATOM 1223 C CA . PRO A 1 5 ? 7.098 -4.745 3.258 1.00 0.00 5 PRO A CA 3
ATOM 1224 C C . PRO A 1 5 ? 6.334 -3.819 2.309 1.00 0.00 5 PRO A C 3
ATOM 1225 O O . PRO A 1 5 ? 6.939 -3.029 1.588 1.00 0.00 5 PRO A O 3
ATOM 1236 N N . CYS A 1 6 ? 5.015 -3.947 2.343 1.00 0.00 6 CYS A N 3
ATOM 1237 C CA . CYS A 1 6 ? 4.164 -3.132 1.496 1.00 0.00 6 CYS A CA 3
ATOM 1238 C C . CYS A 1 6 ? 5.045 -2.128 0.751 1.00 0.00 6 CYS A C 3
ATOM 1239 O O . CYS A 1 6 ? 5.494 -1.141 1.331 1.00 0.00 6 CYS A O 3
ATOM 1246 N N . CYS A 1 7 ? 5.266 -2.416 -0.524 1.00 0.00 7 CYS A N 3
ATOM 1247 C CA . CYS A 1 7 ? 6.087 -1.551 -1.355 1.00 0.00 7 CYS A CA 3
ATOM 1248 C C . CYS A 1 7 ? 6.573 -2.361 -2.558 1.00 0.00 7 CYS A C 3
ATOM 1249 O O . CYS A 1 7 ? 7.743 -2.285 -2.929 1.00 0.00 7 CYS A O 3
ATOM 1256 N N . ARG A 1 8 ? 5.649 -3.116 -3.134 1.00 0.00 8 ARG A N 3
ATOM 1257 C CA . ARG A 1 8 ? 5.968 -3.938 -4.289 1.00 0.00 8 ARG A CA 3
ATOM 1258 C C . ARG A 1 8 ? 5.091 -5.191 -4.307 1.00 0.00 8 ARG A C 3
ATOM 1259 O O . ARG A 1 8 ? 5.023 -5.891 -5.316 1.00 0.00 8 ARG A O 3
ATOM 1280 N N . GLN A 1 9 ? 4.441 -5.436 -3.178 1.00 0.00 9 GLN A N 3
ATOM 1281 C CA . GLN A 1 9 ? 3.570 -6.592 -3.052 1.00 0.00 9 GLN A CA 3
ATOM 1282 C C . GLN A 1 9 ? 2.308 -6.224 -2.270 1.00 0.00 9 GLN A C 3
ATOM 1283 O O . GLN A 1 9 ? 1.226 -6.116 -2.846 1.00 0.00 9 GLN A O 3
ATOM 1297 N N . CYS A 1 10 ? 2.489 -6.041 -0.970 1.00 0.00 10 CYS A N 3
ATOM 1298 C CA . CYS A 1 10 ? 1.378 -5.686 -0.103 1.00 0.00 10 CYS A CA 3
ATOM 1299 C C . CYS A 1 10 ? 0.704 -4.436 -0.672 1.00 0.00 10 CYS A C 3
ATOM 1300 O O . CYS A 1 10 ? -0.517 -4.395 -0.813 1.00 0.00 10 CYS A O 3
ATOM 1307 N N . LYS A 1 11 ? 1.529 -3.448 -0.985 1.00 0.00 11 LYS A N 3
ATOM 1308 C CA . LYS A 1 11 ? 1.029 -2.200 -1.536 1.00 0.00 11 LYS A CA 3
ATOM 1309 C C . LYS A 1 11 ? 0.681 -2.403 -3.013 1.00 0.00 11 LYS A C 3
ATOM 1310 O O . LYS A 1 11 ? 1.152 -1.660 -3.872 1.00 0.00 11 LYS A O 3
ATOM 1329 N N . LEU A 1 12 ? -0.140 -3.411 -3.261 1.00 0.00 12 LEU A N 3
ATOM 1330 C CA . LEU A 1 12 ? -0.557 -3.722 -4.618 1.00 0.00 12 LEU A CA 3
ATOM 1331 C C . LEU A 1 12 ? -1.304 -2.522 -5.204 1.00 0.00 12 LEU A C 3
ATOM 1332 O O . LEU A 1 12 ? -1.602 -2.493 -6.397 1.00 0.00 12 LEU A O 3
ATOM 1348 N N . LYS A 1 13 ? -1.588 -1.561 -4.337 1.00 0.00 13 LYS A N 3
ATOM 1349 C CA . LYS A 1 13 ? -2.295 -0.363 -4.753 1.00 0.00 13 LYS A CA 3
ATOM 1350 C C . LYS A 1 13 ? -1.453 0.387 -5.788 1.00 0.00 13 LYS A C 3
ATOM 1351 O O . LYS A 1 13 ? -0.255 0.143 -5.914 1.00 0.00 13 LYS A O 3
ATOM 1370 N N . PRO A 1 14 ? -2.133 1.309 -6.522 1.00 0.00 14 PRO A N 3
ATOM 1371 C CA . PRO A 1 14 ? -1.461 2.096 -7.542 1.00 0.00 14 PRO A CA 3
ATOM 1372 C C . PRO A 1 14 ? -0.594 3.187 -6.911 1.00 0.00 14 PRO A C 3
ATOM 1373 O O . PRO A 1 14 ? -0.538 4.308 -7.413 1.00 0.00 14 PRO A O 3
ATOM 1384 N N . ALA A 1 15 ? 0.059 2.821 -5.818 1.00 0.00 15 ALA A N 3
ATOM 1385 C CA . ALA A 1 15 ? 0.922 3.754 -5.113 1.00 0.00 15 ALA A CA 3
ATOM 1386 C C . ALA A 1 15 ? 0.089 4.945 -4.631 1.00 0.00 15 ALA A C 3
ATOM 1387 O O . ALA A 1 15 ? -0.574 5.604 -5.430 1.00 0.00 15 ALA A O 3
ATOM 1394 N N . GLY A 1 16 ? 0.155 5.183 -3.330 1.00 0.00 16 GLY A N 3
ATOM 1395 C CA . GLY A 1 16 ? -0.584 6.281 -2.733 1.00 0.00 16 GLY A CA 3
ATOM 1396 C C . GLY A 1 16 ? 0.318 7.120 -1.825 1.00 0.00 16 GLY A C 3
ATOM 1397 O O . GLY A 1 16 ? 1.014 8.019 -2.295 1.00 0.00 16 GLY A O 3
ATOM 1401 N N . THR A 1 17 ? 0.277 6.796 -0.542 1.00 0.00 17 THR A N 3
ATOM 1402 C CA . THR A 1 17 ? 1.083 7.507 0.436 1.00 0.00 17 THR A CA 3
ATOM 1403 C C . THR A 1 17 ? 1.400 6.601 1.628 1.00 0.00 17 THR A C 3
ATOM 1404 O O . THR A 1 17 ? 0.631 5.694 1.943 1.00 0.00 17 THR A O 3
ATOM 1415 N N . THR A 1 18 ? 2.534 6.878 2.256 1.00 0.00 18 THR A N 3
ATOM 1416 C CA . THR A 1 18 ? 2.962 6.099 3.405 1.00 0.00 18 THR A CA 3
ATOM 1417 C C . THR A 1 18 ? 2.105 6.436 4.627 1.00 0.00 18 THR A C 3
ATOM 1418 O O . THR A 1 18 ? 1.863 7.608 4.917 1.00 0.00 18 THR A O 3
ATOM 1429 N N . CYS A 1 19 ? 1.669 5.389 5.312 1.00 0.00 19 CYS A N 3
ATOM 1430 C CA . CYS A 1 19 ? 0.844 5.560 6.496 1.00 0.00 19 CYS A CA 3
ATOM 1431 C C . CYS A 1 19 ? -0.017 6.809 6.305 1.00 0.00 19 CYS A C 3
ATOM 1432 O O . CYS A 1 19 ? 0.036 7.734 7.115 1.00 0.00 19 CYS A O 3
ATOM 1439 N N . TRP A 1 20 ? -0.792 6.797 5.231 1.00 0.00 20 TRP A N 3
ATOM 1440 C CA . TRP A 1 20 ? -1.665 7.917 4.924 1.00 0.00 20 TRP A CA 3
ATOM 1441 C C . TRP A 1 20 ? -3.111 7.426 5.003 1.00 0.00 20 TRP A C 3
ATOM 1442 O O . TRP A 1 20 ? -3.880 7.883 5.848 1.00 0.00 20 TRP A O 3
ATOM 1463 N N . LYS A 1 21 ? -3.439 6.504 4.111 1.00 0.00 21 LYS A N 3
ATOM 1464 C CA . LYS A 1 21 ? -4.780 5.946 4.069 1.00 0.00 21 LYS A CA 3
ATOM 1465 C C . LYS A 1 21 ? -5.739 6.979 3.477 1.00 0.00 21 LYS A C 3
ATOM 1466 O O . LYS A 1 21 ? -5.806 8.112 3.950 1.00 0.00 21 LYS A O 3
ATOM 1485 N N . THR A 1 22 ? -6.458 6.551 2.449 1.00 0.00 22 THR A N 3
ATOM 1486 C CA . THR A 1 22 ? -7.411 7.426 1.786 1.00 0.00 22 THR A CA 3
ATOM 1487 C C . THR A 1 22 ? -8.831 6.878 1.937 1.00 0.00 22 THR A C 3
ATOM 1488 O O . THR A 1 22 ? -9.022 5.760 2.414 1.00 0.00 22 THR A O 3
ATOM 1499 N N . SER A 1 23 ? -9.792 7.690 1.521 1.00 0.00 23 SER A N 3
ATOM 1500 C CA . SER A 1 23 ? -11.190 7.300 1.603 1.00 0.00 23 SER A CA 3
ATOM 1501 C C . SER A 1 23 ? -11.549 6.389 0.428 1.00 0.00 23 SER A C 3
ATOM 1502 O O . SER A 1 23 ? -12.692 5.953 0.303 1.00 0.00 23 SER A O 3
ATOM 1510 N N . LEU A 1 24 ? -10.551 6.128 -0.403 1.00 0.00 24 LEU A N 3
ATOM 1511 C CA . LEU A 1 24 ? -10.747 5.277 -1.564 1.00 0.00 24 LEU A CA 3
ATOM 1512 C C . LEU A 1 24 ? -10.024 3.947 -1.345 1.00 0.00 24 LEU A C 3
ATOM 1513 O O . LEU A 1 24 ? -10.583 2.882 -1.603 1.00 0.00 24 LEU A O 3
ATOM 1529 N N . THR A 1 25 ? -8.791 4.052 -0.870 1.00 0.00 25 THR A N 3
ATOM 1530 C CA . THR A 1 25 ? -7.986 2.870 -0.611 1.00 0.00 25 THR A CA 3
ATOM 1531 C C . THR A 1 25 ? -6.903 3.178 0.425 1.00 0.00 25 THR A C 3
ATOM 1532 O O . THR A 1 25 ? -6.039 4.022 0.192 1.00 0.00 25 THR A O 3
ATOM 1543 N N . SER A 1 26 ? -6.985 2.478 1.546 1.00 0.00 26 SER A N 3
ATOM 1544 C CA . SER A 1 26 ? -6.024 2.667 2.619 1.00 0.00 26 SER A CA 3
ATOM 1545 C C . SER A 1 26 ? -4.601 2.618 2.060 1.00 0.00 26 SER A C 3
ATOM 1546 O O . SER A 1 26 ? -3.977 1.557 2.035 1.00 0.00 26 SER A O 3
ATOM 1554 N N . HIS A 1 27 ? -4.128 3.777 1.626 1.00 0.00 27 HIS A N 3
ATOM 1555 C CA . HIS A 1 27 ? -2.790 3.878 1.069 1.00 0.00 27 HIS A CA 3
ATOM 1556 C C . HIS A 1 27 ? -1.799 4.235 2.179 1.00 0.00 27 HIS A C 3
ATOM 1557 O O . HIS A 1 27 ? -1.670 5.401 2.550 1.00 0.00 27 HIS A O 3
ATOM 1572 N N . TYR A 1 28 ? -1.123 3.210 2.676 1.00 0.00 28 TYR A N 3
ATOM 1573 C CA . TYR A 1 28 ? -0.146 3.401 3.735 1.00 0.00 28 TYR A CA 3
ATOM 1574 C C . TYR A 1 28 ? 1.278 3.210 3.211 1.00 0.00 28 TYR A C 3
ATOM 1575 O O . TYR A 1 28 ? 2.182 2.863 3.968 1.00 0.00 28 TYR A O 3
ATOM 1593 N N . CYS A 1 29 ? 1.433 3.445 1.914 1.00 0.00 29 CYS A N 3
ATOM 1594 C CA . CYS A 1 29 ? 2.732 3.304 1.279 1.00 0.00 29 CYS A CA 3
ATOM 1595 C C . CYS A 1 29 ? 2.674 3.985 -0.090 1.00 0.00 29 CYS A C 3
ATOM 1596 O O . CYS A 1 29 ? 1.869 4.891 -0.301 1.00 0.00 29 CYS A O 3
ATOM 1603 N N . THR A 1 30 ? 3.536 3.523 -0.983 1.00 0.00 30 THR A N 3
ATOM 1604 C CA . THR A 1 30 ? 3.593 4.078 -2.324 1.00 0.00 30 THR A CA 3
ATOM 1605 C C . THR A 1 30 ? 4.179 3.055 -3.300 1.00 0.00 30 THR A C 3
ATOM 1606 O O . THR A 1 30 ? 3.768 2.989 -4.457 1.00 0.00 30 THR A O 3
ATOM 1617 N N . GLY A 1 31 ? 5.129 2.280 -2.797 1.00 0.00 31 GLY A N 3
ATOM 1618 C CA . GLY A 1 31 ? 5.775 1.264 -3.608 1.00 0.00 31 GLY A CA 3
ATOM 1619 C C . GLY A 1 31 ? 7.291 1.284 -3.407 1.00 0.00 31 GLY A C 3
ATOM 1620 O O . GLY A 1 31 ? 7.943 2.294 -3.673 1.00 0.00 31 GLY A O 3
ATOM 1624 N N . LYS A 1 32 ? 7.810 0.157 -2.943 1.00 0.00 32 LYS A N 3
ATOM 1625 C CA . LYS A 1 32 ? 9.239 0.033 -2.703 1.00 0.00 32 LYS A CA 3
ATOM 1626 C C . LYS A 1 32 ? 9.681 1.113 -1.714 1.00 0.00 32 LYS A C 3
ATOM 1627 O O . LYS A 1 32 ? 9.491 2.302 -1.961 1.00 0.00 32 LYS A O 3
ATOM 1646 N N . SER A 1 33 ? 10.263 0.658 -0.614 1.00 0.00 33 SER A N 3
ATOM 1647 C CA . SER A 1 33 ? 10.735 1.570 0.415 1.00 0.00 33 SER A CA 3
ATOM 1648 C C . SER A 1 33 ? 9.590 1.924 1.366 1.00 0.00 33 SER A C 3
ATOM 1649 O O . SER A 1 33 ? 9.428 3.083 1.742 1.00 0.00 33 SER A O 3
ATOM 1657 N N . CYS A 1 34 ? 8.825 0.902 1.726 1.00 0.00 34 CYS A N 3
ATOM 1658 C CA . CYS A 1 34 ? 7.700 1.092 2.626 1.00 0.00 34 CYS A CA 3
ATOM 1659 C C . CYS A 1 34 ? 7.422 -0.236 3.332 1.00 0.00 34 CYS A C 3
ATOM 1660 O O . CYS A 1 34 ? 7.886 -1.287 2.891 1.00 0.00 34 CYS A O 3
ATOM 1667 N N . ASP A 1 35 ? 6.667 -0.147 4.417 1.00 0.00 35 ASP A N 3
ATOM 1668 C CA . ASP A 1 35 ? 6.322 -1.328 5.188 1.00 0.00 35 ASP A CA 3
ATOM 1669 C C . ASP A 1 35 ? 5.102 -1.024 6.060 1.00 0.00 35 ASP A C 3
ATOM 1670 O O . ASP A 1 35 ? 4.988 -1.532 7.174 1.00 0.00 35 ASP A O 3
ATOM 1680 N N . CYS A 1 36 ? 4.220 -0.195 5.521 1.00 0.00 36 CYS A N 3
ATOM 1681 C CA . CYS A 1 36 ? 3.013 0.183 6.236 1.00 0.00 36 CYS A CA 3
ATOM 1682 C C . CYS A 1 36 ? 1.838 -0.594 5.640 1.00 0.00 36 CYS A C 3
ATOM 1683 O O . CYS A 1 36 ? 1.821 -0.880 4.442 1.00 0.00 36 CYS A O 3
ATOM 1690 N N . PRO A 1 37 ? 0.858 -0.924 6.524 1.00 0.00 37 PRO A N 3
ATOM 1691 C CA . PRO A 1 37 ? -0.318 -1.663 6.097 1.00 0.00 37 PRO A CA 3
ATOM 1692 C C . PRO A 1 37 ? -1.277 -0.762 5.316 1.00 0.00 37 PRO A C 3
ATOM 1693 O O . PRO A 1 37 ? -1.652 0.310 5.791 1.00 0.00 37 PRO A O 3
ATOM 1704 N N . LEU A 1 38 ? -1.647 -1.231 4.133 1.00 0.00 38 LEU A N 3
ATOM 1705 C CA . LEU A 1 38 ? -2.556 -0.480 3.283 1.00 0.00 38 LEU A CA 3
ATOM 1706 C C . LEU A 1 38 ? -3.926 -1.162 3.283 1.00 0.00 38 LEU A C 3
ATOM 1707 O O . LEU A 1 38 ? -4.620 -1.170 2.266 1.00 0.00 38 LEU A O 3
ATOM 1723 N N . TYR A 1 39 ? -4.276 -1.716 4.434 1.00 0.00 39 TYR A N 3
ATOM 1724 C CA . TYR A 1 39 ? -5.551 -2.399 4.578 1.00 0.00 39 TYR A CA 3
ATOM 1725 C C . TYR A 1 39 ? -6.716 -1.447 4.302 1.00 0.00 39 TYR A C 3
ATOM 1726 O O . TYR A 1 39 ? -6.931 -0.491 5.045 1.00 0.00 39 TYR A O 3
ATOM 1744 N N . PRO A 1 40 ? -7.458 -1.750 3.204 1.00 0.00 40 PRO A N 3
ATOM 1745 C CA . PRO A 1 40 ? -8.598 -0.934 2.821 1.00 0.00 40 PRO A CA 3
ATOM 1746 C C . PRO A 1 40 ? -9.792 -1.192 3.741 1.00 0.00 40 PRO A C 3
ATOM 1747 O O . PRO A 1 40 ? -10.200 -0.311 4.497 1.00 0.00 40 PRO A O 3
ATOM 1758 N N . GLY A 1 41 ? -10.319 -2.404 3.648 1.00 0.00 41 GLY A N 3
ATOM 1759 C CA . GLY A 1 41 ? -11.459 -2.788 4.463 1.00 0.00 41 GLY A CA 3
ATOM 1760 C C . GLY A 1 41 ? -11.305 -4.218 4.981 1.00 0.00 41 GLY A C 3
ATOM 1761 O O . GLY A 1 41 ? -10.449 -4.965 4.508 1.00 0.00 41 GLY A O 3
ATOM 1765 N N . CYS A 1 1 ? -3.668 -4.708 2.475 1.00 0.00 1 CYS A N 4
ATOM 1766 C CA . CYS A 1 1 ? -2.905 -5.927 2.673 1.00 0.00 1 CYS A CA 4
ATOM 1767 C C . CYS A 1 1 ? -1.780 -5.635 3.670 1.00 0.00 1 CYS A C 4
ATOM 1768 O O . CYS A 1 1 ? -1.375 -4.485 3.834 1.00 0.00 1 CYS A O 4
ATOM 1775 N N . THR A 1 2 ? -1.311 -6.695 4.311 1.00 0.00 2 THR A N 4
ATOM 1776 C CA . THR A 1 2 ? -0.242 -6.565 5.288 1.00 0.00 2 THR A CA 4
ATOM 1777 C C . THR A 1 2 ? 0.739 -7.734 5.163 1.00 0.00 2 THR A C 4
ATOM 1778 O O . THR A 1 2 ? 1.509 -8.003 6.081 1.00 0.00 2 THR A O 4
ATOM 1789 N N . THR A 1 3 ? 0.677 -8.395 4.015 1.00 0.00 3 THR A N 4
ATOM 1790 C CA . THR A 1 3 ? 1.551 -9.528 3.758 1.00 0.00 3 THR A CA 4
ATOM 1791 C C . THR A 1 3 ? 2.958 -9.246 4.286 1.00 0.00 3 THR A C 4
ATOM 1792 O O . THR A 1 3 ? 3.423 -9.912 5.210 1.00 0.00 3 THR A O 4
ATOM 1803 N N . GLY A 1 4 ? 3.598 -8.259 3.678 1.00 0.00 4 GLY A N 4
ATOM 1804 C CA . GLY A 1 4 ? 4.943 -7.881 4.074 1.00 0.00 4 GLY A CA 4
ATOM 1805 C C . GLY A 1 4 ? 5.083 -6.359 4.164 1.00 0.00 4 GLY A C 4
ATOM 1806 O O . GLY A 1 4 ? 4.304 -5.700 4.850 1.00 0.00 4 GLY A O 4
ATOM 1810 N N . PRO A 1 5 ? 6.107 -5.832 3.440 1.00 0.00 5 PRO A N 4
ATOM 1811 C CA . PRO A 1 5 ? 6.358 -4.402 3.429 1.00 0.00 5 PRO A CA 4
ATOM 1812 C C . PRO A 1 5 ? 5.326 -3.671 2.567 1.00 0.00 5 PRO A C 4
ATOM 1813 O O . PRO A 1 5 ? 5.510 -2.502 2.230 1.00 0.00 5 PRO A O 4
ATOM 1824 N N . CYS A 1 6 ? 4.264 -4.389 2.235 1.00 0.00 6 CYS A N 4
ATOM 1825 C CA . CYS A 1 6 ? 3.203 -3.824 1.419 1.00 0.00 6 CYS A CA 4
ATOM 1826 C C . CYS A 1 6 ? 3.800 -3.417 0.069 1.00 0.00 6 CYS A C 4
ATOM 1827 O O . CYS A 1 6 ? 3.276 -3.783 -0.980 1.00 0.00 6 CYS A O 4
ATOM 1834 N N . CYS A 1 7 ? 4.888 -2.664 0.142 1.00 0.00 7 CYS A N 4
ATOM 1835 C CA . CYS A 1 7 ? 5.561 -2.206 -1.060 1.00 0.00 7 CYS A CA 4
ATOM 1836 C C . CYS A 1 7 ? 5.755 -3.404 -1.991 1.00 0.00 7 CYS A C 4
ATOM 1837 O O . CYS A 1 7 ? 6.368 -4.400 -1.608 1.00 0.00 7 CYS A O 4
ATOM 1844 N N . ARG A 1 8 ? 5.219 -3.270 -3.195 1.00 0.00 8 ARG A N 4
ATOM 1845 C CA . ARG A 1 8 ? 5.324 -4.330 -4.184 1.00 0.00 8 ARG A CA 4
ATOM 1846 C C . ARG A 1 8 ? 4.497 -5.541 -3.752 1.00 0.00 8 ARG A C 4
ATOM 1847 O O . ARG A 1 8 ? 4.485 -6.565 -4.434 1.00 0.00 8 ARG A O 4
ATOM 1868 N N . GLN A 1 9 ? 3.825 -5.388 -2.620 1.00 0.00 9 GLN A N 4
ATOM 1869 C CA . GLN A 1 9 ? 2.997 -6.458 -2.090 1.00 0.00 9 GLN A CA 4
ATOM 1870 C C . GLN A 1 9 ? 1.593 -5.937 -1.778 1.00 0.00 9 GLN A C 4
ATOM 1871 O O . GLN A 1 9 ? 0.715 -5.948 -2.641 1.00 0.00 9 GLN A O 4
ATOM 1885 N N . CYS A 1 10 ? 1.423 -5.489 -0.542 1.00 0.00 10 CYS A N 4
ATOM 1886 C CA . CYS A 1 10 ? 0.140 -4.965 -0.105 1.00 0.00 10 CYS A CA 4
ATOM 1887 C C . CYS A 1 10 ? -0.118 -3.650 -0.843 1.00 0.00 10 CYS A C 4
ATOM 1888 O O . CYS A 1 10 ? -1.267 -3.256 -1.033 1.00 0.00 10 CYS A O 4
ATOM 1895 N N . LYS A 1 11 ? 0.971 -3.008 -1.241 1.00 0.00 11 LYS A N 4
ATOM 1896 C CA . LYS A 1 11 ? 0.876 -1.746 -1.955 1.00 0.00 11 LYS A CA 4
ATOM 1897 C C . LYS A 1 11 ? 0.584 -2.021 -3.431 1.00 0.00 11 LYS A C 4
ATOM 1898 O O . LYS A 1 11 ? 1.098 -1.329 -4.308 1.00 0.00 11 LYS A O 4
ATOM 1917 N N . LEU A 1 12 ? -0.241 -3.032 -3.660 1.00 0.00 12 LEU A N 4
ATOM 1918 C CA . LEU A 1 12 ? -0.608 -3.406 -5.014 1.00 0.00 12 LEU A CA 4
ATOM 1919 C C . LEU A 1 12 ? -1.222 -2.198 -5.725 1.00 0.00 12 LEU A C 4
ATOM 1920 O O . LEU A 1 12 ? -1.547 -2.267 -6.909 1.00 0.00 12 LEU A O 4
ATOM 1936 N N . LYS A 1 13 ? -1.362 -1.118 -4.971 1.00 0.00 13 LYS A N 4
ATOM 1937 C CA . LYS A 1 13 ? -1.930 0.105 -5.513 1.00 0.00 13 LYS A CA 4
ATOM 1938 C C . LYS A 1 13 ? -0.805 0.983 -6.066 1.00 0.00 13 LYS A C 4
ATOM 1939 O O . LYS A 1 13 ? 0.351 0.837 -5.673 1.00 0.00 13 LYS A O 4
ATOM 1958 N N . PRO A 1 14 ? -1.194 1.902 -6.991 1.00 0.00 14 PRO A N 4
ATOM 1959 C CA . PRO A 1 14 ? -0.233 2.804 -7.600 1.00 0.00 14 PRO A CA 4
ATOM 1960 C C . PRO A 1 14 ? 0.176 3.910 -6.626 1.00 0.00 14 PRO A C 4
ATOM 1961 O O . PRO A 1 14 ? 0.070 5.093 -6.944 1.00 0.00 14 PRO A O 4
ATOM 1972 N N . ALA A 1 15 ? 0.634 3.485 -5.458 1.00 0.00 15 ALA A N 4
ATOM 1973 C CA . ALA A 1 15 ? 1.059 4.425 -4.433 1.00 0.00 15 ALA A CA 4
ATOM 1974 C C . ALA A 1 15 ? -0.148 5.236 -3.958 1.00 0.00 15 ALA A C 4
ATOM 1975 O O . ALA A 1 15 ? -1.247 5.089 -4.492 1.00 0.00 15 ALA A O 4
ATOM 1982 N N . GLY A 1 16 ? 0.096 6.070 -2.961 1.00 0.00 16 GLY A N 4
ATOM 1983 C CA . GLY A 1 16 ? -0.958 6.904 -2.406 1.00 0.00 16 GLY A CA 4
ATOM 1984 C C . GLY A 1 16 ? -0.598 7.379 -0.997 1.00 0.00 16 GLY A C 4
ATOM 1985 O O . GLY A 1 16 ? -1.435 7.348 -0.095 1.00 0.00 16 GLY A O 4
ATOM 1989 N N . THR A 1 17 ? 0.648 7.807 -0.851 1.00 0.00 17 THR A N 4
ATOM 1990 C CA . THR A 1 17 ? 1.128 8.288 0.433 1.00 0.00 17 THR A CA 4
ATOM 1991 C C . THR A 1 17 ? 1.556 7.113 1.315 1.00 0.00 17 THR A C 4
ATOM 1992 O O . THR A 1 17 ? 1.407 5.956 0.929 1.00 0.00 17 THR A O 4
ATOM 2003 N N . THR A 1 18 ? 2.080 7.454 2.484 1.00 0.00 18 THR A N 4
ATOM 2004 C CA . THR A 1 18 ? 2.532 6.441 3.425 1.00 0.00 18 THR A CA 4
ATOM 2005 C C . THR A 1 18 ? 1.749 6.546 4.736 1.00 0.00 18 THR A C 4
ATOM 2006 O O . THR A 1 18 ? 1.374 7.640 5.153 1.00 0.00 18 THR A O 4
ATOM 2017 N N . CYS A 1 19 ? 1.526 5.393 5.348 1.00 0.00 19 CYS A N 4
ATOM 2018 C CA . CYS A 1 19 ? 0.796 5.340 6.603 1.00 0.00 19 CYS A CA 4
ATOM 2019 C C . CYS A 1 19 ? -0.304 6.401 6.563 1.00 0.00 19 CYS A C 4
ATOM 2020 O O . CYS A 1 19 ? -0.303 7.334 7.365 1.00 0.00 19 CYS A O 4
ATOM 2027 N N . TRP A 1 20 ? -1.219 6.224 5.620 1.00 0.00 20 TRP A N 4
ATOM 2028 C CA . TRP A 1 20 ? -2.324 7.154 5.465 1.00 0.00 20 TRP A CA 4
ATOM 2029 C C . TRP A 1 20 ? -3.621 6.345 5.418 1.00 0.00 20 TRP A C 4
ATOM 2030 O O . TRP A 1 20 ? -4.481 6.495 6.285 1.00 0.00 20 TRP A O 4
ATOM 2051 N N . LYS A 1 21 ? -3.721 5.505 4.399 1.00 0.00 21 LYS A N 4
ATOM 2052 C CA . LYS A 1 21 ? -4.900 4.672 4.229 1.00 0.00 21 LYS A CA 4
ATOM 2053 C C . LYS A 1 21 ? -6.072 5.542 3.772 1.00 0.00 21 LYS A C 4
ATOM 2054 O O . LYS A 1 21 ? -6.439 6.502 4.449 1.00 0.00 21 LYS A O 4
ATOM 2073 N N . THR A 1 22 ? -6.629 5.175 2.627 1.00 0.00 22 THR A N 4
ATOM 2074 C CA . THR A 1 22 ? -7.753 5.909 2.072 1.00 0.00 22 THR A CA 4
ATOM 2075 C C . THR A 1 22 ? -9.072 5.235 2.454 1.00 0.00 22 THR A C 4
ATOM 2076 O O . THR A 1 22 ? -9.073 4.153 3.038 1.00 0.00 22 THR A O 4
ATOM 2087 N N . SER A 1 23 ? -10.162 5.903 2.108 1.00 0.00 23 SER A N 4
ATOM 2088 C CA . SER A 1 23 ? -11.486 5.382 2.409 1.00 0.00 23 SER A CA 4
ATOM 2089 C C . SER A 1 23 ? -12.043 4.640 1.191 1.00 0.00 23 SER A C 4
ATOM 2090 O O . SER A 1 23 ? -13.230 4.318 1.147 1.00 0.00 23 SER A O 4
ATOM 2098 N N . LEU A 1 24 ? -11.161 4.390 0.235 1.00 0.00 24 LEU A N 4
ATOM 2099 C CA . LEU A 1 24 ? -11.551 3.692 -0.980 1.00 0.00 24 LEU A CA 4
ATOM 2100 C C . LEU A 1 24 ? -10.812 2.355 -1.053 1.00 0.00 24 LEU A C 4
ATOM 2101 O O . LEU A 1 24 ? -11.424 1.316 -1.296 1.00 0.00 24 LEU A O 4
ATOM 2117 N N . THR A 1 25 ? -9.506 2.424 -0.838 1.00 0.00 25 THR A N 4
ATOM 2118 C CA . THR A 1 25 ? -8.677 1.232 -0.876 1.00 0.00 25 THR A CA 4
ATOM 2119 C C . THR A 1 25 ? -7.918 1.066 0.441 1.00 0.00 25 THR A C 4
ATOM 2120 O O . THR A 1 25 ? -8.358 0.335 1.327 1.00 0.00 25 THR A O 4
ATOM 2131 N N . SER A 1 26 ? -6.790 1.757 0.530 1.00 0.00 26 SER A N 4
ATOM 2132 C CA . SER A 1 26 ? -5.967 1.696 1.724 1.00 0.00 26 SER A CA 4
ATOM 2133 C C . SER A 1 26 ? -4.502 1.949 1.363 1.00 0.00 26 SER A C 4
ATOM 2134 O O . SER A 1 26 ? -3.773 1.018 1.026 1.00 0.00 26 SER A O 4
ATOM 2142 N N . HIS A 1 27 ? -4.114 3.214 1.445 1.00 0.00 27 HIS A N 4
ATOM 2143 C CA . HIS A 1 27 ? -2.750 3.600 1.130 1.00 0.00 27 HIS A CA 4
ATOM 2144 C C . HIS A 1 27 ? -1.880 3.476 2.382 1.00 0.00 27 HIS A C 4
ATOM 2145 O O . HIS A 1 27 ? -2.396 3.328 3.489 1.00 0.00 27 HIS A O 4
ATOM 2160 N N . TYR A 1 28 ? -0.574 3.538 2.166 1.00 0.00 28 TYR A N 4
ATOM 2161 C CA . TYR A 1 28 ? 0.372 3.435 3.263 1.00 0.00 28 TYR A CA 4
ATOM 2162 C C . TYR A 1 28 ? 1.794 3.210 2.741 1.00 0.00 28 TYR A C 4
ATOM 2163 O O . TYR A 1 28 ? 2.631 2.641 3.440 1.00 0.00 28 TYR A O 4
ATOM 2181 N N . CYS A 1 29 ? 2.021 3.669 1.520 1.00 0.00 29 CYS A N 4
ATOM 2182 C CA . CYS A 1 29 ? 3.326 3.525 0.898 1.00 0.00 29 CYS A CA 4
ATOM 2183 C C . CYS A 1 29 ? 3.231 4.037 -0.540 1.00 0.00 29 CYS A C 4
ATOM 2184 O O . CYS A 1 29 ? 2.264 4.706 -0.903 1.00 0.00 29 CYS A O 4
ATOM 2191 N N . THR A 1 30 ? 4.247 3.705 -1.322 1.00 0.00 30 THR A N 4
ATOM 2192 C CA . THR A 1 30 ? 4.291 4.123 -2.714 1.00 0.00 30 THR A CA 4
ATOM 2193 C C . THR A 1 30 ? 4.520 2.916 -3.626 1.00 0.00 30 THR A C 4
ATOM 2194 O O . THR A 1 30 ? 3.901 2.807 -4.683 1.00 0.00 30 THR A O 4
ATOM 2205 N N . GLY A 1 31 ? 5.410 2.040 -3.183 1.00 0.00 31 GLY A N 4
ATOM 2206 C CA . GLY A 1 31 ? 5.729 0.846 -3.947 1.00 0.00 31 GLY A CA 4
ATOM 2207 C C . GLY A 1 31 ? 7.243 0.688 -4.113 1.00 0.00 31 GLY A C 4
ATOM 2208 O O . GLY A 1 31 ? 7.876 1.461 -4.831 1.00 0.00 31 GLY A O 4
ATOM 2212 N N . LYS A 1 32 ? 7.778 -0.318 -3.436 1.00 0.00 32 LYS A N 4
ATOM 2213 C CA . LYS A 1 32 ? 9.205 -0.586 -3.501 1.00 0.00 32 LYS A CA 4
ATOM 2214 C C . LYS A 1 32 ? 9.683 -1.096 -2.140 1.00 0.00 32 LYS A C 4
ATOM 2215 O O . LYS A 1 32 ? 9.509 -2.270 -1.817 1.00 0.00 32 LYS A O 4
ATOM 2234 N N . SER A 1 33 ? 10.280 -0.190 -1.380 1.00 0.00 33 SER A N 4
ATOM 2235 C CA . SER A 1 33 ? 10.786 -0.535 -0.062 1.00 0.00 33 SER A CA 4
ATOM 2236 C C . SER A 1 33 ? 10.209 0.419 0.986 1.00 0.00 33 SER A C 4
ATOM 2237 O O . SER A 1 33 ? 10.927 1.258 1.529 1.00 0.00 33 SER A O 4
ATOM 2245 N N . CYS A 1 34 ? 8.918 0.258 1.238 1.00 0.00 34 CYS A N 4
ATOM 2246 C CA . CYS A 1 34 ? 8.236 1.094 2.211 1.00 0.00 34 CYS A CA 4
ATOM 2247 C C . CYS A 1 34 ? 8.226 0.360 3.553 1.00 0.00 34 CYS A C 4
ATOM 2248 O O . CYS A 1 34 ? 8.843 -0.697 3.691 1.00 0.00 34 CYS A O 4
ATOM 2255 N N . ASP A 1 35 ? 7.521 0.946 4.507 1.00 0.00 35 ASP A N 4
ATOM 2256 C CA . ASP A 1 35 ? 7.423 0.362 5.834 1.00 0.00 35 ASP A CA 4
ATOM 2257 C C . ASP A 1 35 ? 6.068 0.721 6.447 1.00 0.00 35 ASP A C 4
ATOM 2258 O O . ASP A 1 35 ? 5.964 0.926 7.655 1.00 0.00 35 ASP A O 4
ATOM 2268 N N . CYS A 1 36 ? 5.064 0.786 5.585 1.00 0.00 36 CYS A N 4
ATOM 2269 C CA . CYS A 1 36 ? 3.719 1.117 6.027 1.00 0.00 36 CYS A CA 4
ATOM 2270 C C . CYS A 1 36 ? 2.732 0.225 5.271 1.00 0.00 36 CYS A C 4
ATOM 2271 O O . CYS A 1 36 ? 2.569 0.361 4.059 1.00 0.00 36 CYS A O 4
ATOM 2278 N N . PRO A 1 37 ? 2.082 -0.690 6.038 1.00 0.00 37 PRO A N 4
ATOM 2279 C CA . PRO A 1 37 ? 1.114 -1.603 5.454 1.00 0.00 37 PRO A CA 4
ATOM 2280 C C . PRO A 1 37 ? -0.198 -0.884 5.139 1.00 0.00 37 PRO A C 4
ATOM 2281 O O . PRO A 1 37 ? -0.773 -0.225 6.003 1.00 0.00 37 PRO A O 4
ATOM 2292 N N . LEU A 1 38 ? -0.634 -1.035 3.896 1.00 0.00 38 LEU A N 4
ATOM 2293 C CA . LEU A 1 38 ? -1.869 -0.406 3.455 1.00 0.00 38 LEU A CA 4
ATOM 2294 C C . LEU A 1 38 ? -3.030 -1.383 3.652 1.00 0.00 38 LEU A C 4
ATOM 2295 O O . LEU A 1 38 ? -3.128 -2.388 2.950 1.00 0.00 38 LEU A O 4
ATOM 2311 N N . TYR A 1 39 ? -3.882 -1.052 4.612 1.00 0.00 39 TYR A N 4
ATOM 2312 C CA . TYR A 1 39 ? -5.034 -1.887 4.911 1.00 0.00 39 TYR A CA 4
ATOM 2313 C C . TYR A 1 39 ? -4.633 -3.083 5.777 1.00 0.00 39 TYR A C 4
ATOM 2314 O O . TYR A 1 39 ? -3.572 -3.672 5.576 1.00 0.00 39 TYR A O 4
ATOM 2332 N N . PRO A 1 40 ? -5.528 -3.415 6.746 1.00 0.00 40 PRO A N 4
ATOM 2333 C CA . PRO A 1 40 ? -5.279 -4.530 7.644 1.00 0.00 40 PRO A CA 4
ATOM 2334 C C . PRO A 1 40 ? -5.502 -5.867 6.932 1.00 0.00 40 PRO A C 4
ATOM 2335 O O . PRO A 1 40 ? -6.078 -5.907 5.846 1.00 0.00 40 PRO A O 4
ATOM 2346 N N . GLY A 1 41 ? -5.034 -6.928 7.574 1.00 0.00 41 GLY A N 4
ATOM 2347 C CA . GLY A 1 41 ? -5.175 -8.261 7.016 1.00 0.00 41 GLY A CA 4
ATOM 2348 C C . GLY A 1 41 ? -5.389 -9.298 8.121 1.00 0.00 41 GLY A C 4
ATOM 2349 O O . GLY A 1 41 ? -4.427 -9.853 8.651 1.00 0.00 41 GLY A O 4
ATOM 2353 N N . CYS A 1 1 ? -1.968 -4.262 6.113 1.00 0.00 1 CYS A N 5
ATOM 2354 C CA . CYS A 1 1 ? -1.096 -4.603 5.002 1.00 0.00 1 CYS A CA 5
ATOM 2355 C C . CYS A 1 1 ? -1.874 -5.503 4.039 1.00 0.00 1 CYS A C 5
ATOM 2356 O O . CYS A 1 1 ? -3.101 -5.564 4.095 1.00 0.00 1 CYS A O 5
ATOM 2363 N N . THR A 1 2 ? -1.128 -6.179 3.178 1.00 0.00 2 THR A N 5
ATOM 2364 C CA . THR A 1 2 ? -1.732 -7.072 2.203 1.00 0.00 2 THR A CA 5
ATOM 2365 C C . THR A 1 2 ? -0.846 -8.302 1.989 1.00 0.00 2 THR A C 5
ATOM 2366 O O . THR A 1 2 ? -1.330 -9.432 2.028 1.00 0.00 2 THR A O 5
ATOM 2377 N N . THR A 1 3 ? 0.432 -8.038 1.765 1.00 0.00 3 THR A N 5
ATOM 2378 C CA . THR A 1 3 ? 1.388 -9.110 1.543 1.00 0.00 3 THR A CA 5
ATOM 2379 C C . THR A 1 3 ? 2.469 -9.094 2.627 1.00 0.00 3 THR A C 5
ATOM 2380 O O . THR A 1 3 ? 2.335 -9.756 3.653 1.00 0.00 3 THR A O 5
ATOM 2391 N N . GLY A 1 4 ? 3.519 -8.329 2.358 1.00 0.00 4 GLY A N 5
ATOM 2392 C CA . GLY A 1 4 ? 4.621 -8.217 3.298 1.00 0.00 4 GLY A CA 5
ATOM 2393 C C . GLY A 1 4 ? 4.951 -6.750 3.584 1.00 0.00 4 GLY A C 5
ATOM 2394 O O . GLY A 1 4 ? 4.274 -6.102 4.379 1.00 0.00 4 GLY A O 5
ATOM 2398 N N . PRO A 1 5 ? 6.021 -6.259 2.900 1.00 0.00 5 PRO A N 5
ATOM 2399 C CA . PRO A 1 5 ? 6.448 -4.880 3.073 1.00 0.00 5 PRO A CA 5
ATOM 2400 C C . PRO A 1 5 ? 5.502 -3.918 2.353 1.00 0.00 5 PRO A C 5
ATOM 2401 O O . PRO A 1 5 ? 5.583 -2.705 2.539 1.00 0.00 5 PRO A O 5
ATOM 2412 N N . CYS A 1 6 ? 4.624 -4.495 1.544 1.00 0.00 6 CYS A N 5
ATOM 2413 C CA . CYS A 1 6 ? 3.663 -3.704 0.795 1.00 0.00 6 CYS A CA 5
ATOM 2414 C C . CYS A 1 6 ? 4.407 -2.989 -0.335 1.00 0.00 6 CYS A C 5
ATOM 2415 O O . CYS A 1 6 ? 4.048 -3.127 -1.503 1.00 0.00 6 CYS A O 5
ATOM 2422 N N . CYS A 1 7 ? 5.430 -2.241 0.053 1.00 0.00 7 CYS A N 5
ATOM 2423 C CA . CYS A 1 7 ? 6.227 -1.505 -0.914 1.00 0.00 7 CYS A CA 5
ATOM 2424 C C . CYS A 1 7 ? 6.701 -2.483 -1.991 1.00 0.00 7 CYS A C 5
ATOM 2425 O O . CYS A 1 7 ? 7.891 -2.778 -2.084 1.00 0.00 7 CYS A O 5
ATOM 2432 N N . ARG A 1 8 ? 5.746 -2.959 -2.776 1.00 0.00 8 ARG A N 5
ATOM 2433 C CA . ARG A 1 8 ? 6.052 -3.897 -3.842 1.00 0.00 8 ARG A CA 5
ATOM 2434 C C . ARG A 1 8 ? 5.030 -5.036 -3.856 1.00 0.00 8 ARG A C 5
ATOM 2435 O O . ARG A 1 8 ? 4.894 -5.740 -4.855 1.00 0.00 8 ARG A O 5
ATOM 2456 N N . GLN A 1 9 ? 4.340 -5.183 -2.734 1.00 0.00 9 GLN A N 5
ATOM 2457 C CA . GLN A 1 9 ? 3.335 -6.223 -2.604 1.00 0.00 9 GLN A CA 5
ATOM 2458 C C . GLN A 1 9 ? 2.102 -5.685 -1.877 1.00 0.00 9 GLN A C 5
ATOM 2459 O O . GLN A 1 9 ? 1.157 -5.216 -2.509 1.00 0.00 9 GLN A O 5
ATOM 2473 N N . CYS A 1 10 ? 2.151 -5.767 -0.555 1.00 0.00 10 CYS A N 5
ATOM 2474 C CA . CYS A 1 10 ? 1.051 -5.293 0.267 1.00 0.00 10 CYS A CA 5
ATOM 2475 C C . CYS A 1 10 ? 0.553 -3.968 -0.315 1.00 0.00 10 CYS A C 5
ATOM 2476 O O . CYS A 1 10 ? -0.613 -3.612 -0.147 1.00 0.00 10 CYS A O 5
ATOM 2483 N N . LYS A 1 11 ? 1.459 -3.277 -0.989 1.00 0.00 11 LYS A N 5
ATOM 2484 C CA . LYS A 1 11 ? 1.126 -2.000 -1.597 1.00 0.00 11 LYS A CA 5
ATOM 2485 C C . LYS A 1 11 ? 0.747 -2.221 -3.062 1.00 0.00 11 LYS A C 5
ATOM 2486 O O . LYS A 1 11 ? 0.989 -1.360 -3.907 1.00 0.00 11 LYS A O 5
ATOM 2505 N N . LEU A 1 12 ? 0.159 -3.380 -3.320 1.00 0.00 12 LEU A N 5
ATOM 2506 C CA . LEU A 1 12 ? -0.256 -3.726 -4.669 1.00 0.00 12 LEU A CA 5
ATOM 2507 C C . LEU A 1 12 ? -0.885 -2.500 -5.334 1.00 0.00 12 LEU A C 5
ATOM 2508 O O . LEU A 1 12 ? -0.777 -2.323 -6.546 1.00 0.00 12 LEU A O 5
ATOM 2524 N N . LYS A 1 13 ? -1.527 -1.684 -4.512 1.00 0.00 13 LYS A N 5
ATOM 2525 C CA . LYS A 1 13 ? -2.173 -0.478 -5.005 1.00 0.00 13 LYS A CA 5
ATOM 2526 C C . LYS A 1 13 ? -1.168 0.335 -5.821 1.00 0.00 13 LYS A C 5
ATOM 2527 O O . LYS A 1 13 ? 0.038 0.105 -5.737 1.00 0.00 13 LYS A O 5
ATOM 2546 N N . PRO A 1 14 ? -1.715 1.295 -6.613 1.00 0.00 14 PRO A N 5
ATOM 2547 C CA . PRO A 1 14 ? -0.879 2.146 -7.445 1.00 0.00 14 PRO A CA 5
ATOM 2548 C C . PRO A 1 14 ? -0.161 3.202 -6.601 1.00 0.00 14 PRO A C 5
ATOM 2549 O O . PRO A 1 14 ? 0.383 4.165 -7.138 1.00 0.00 14 PRO A O 5
ATOM 2560 N N . ALA A 1 15 ? -0.183 2.984 -5.294 1.00 0.00 15 ALA A N 5
ATOM 2561 C CA . ALA A 1 15 ? 0.460 3.904 -4.372 1.00 0.00 15 ALA A CA 5
ATOM 2562 C C . ALA A 1 15 ? -0.371 5.185 -4.275 1.00 0.00 15 ALA A C 5
ATOM 2563 O O . ALA A 1 15 ? -0.879 5.678 -5.282 1.00 0.00 15 ALA A O 5
ATOM 2570 N N . GLY A 1 16 ? -0.485 5.688 -3.055 1.00 0.00 16 GLY A N 5
ATOM 2571 C CA . GLY A 1 16 ? -1.246 6.902 -2.814 1.00 0.00 16 GLY A CA 5
ATOM 2572 C C . GLY A 1 16 ? -0.453 7.884 -1.948 1.00 0.00 16 GLY A C 5
ATOM 2573 O O . GLY A 1 16 ? -0.161 8.999 -2.375 1.00 0.00 16 GLY A O 5
ATOM 2577 N N . THR A 1 17 ? -0.128 7.432 -0.745 1.00 0.00 17 THR A N 5
ATOM 2578 C CA . THR A 1 17 ? 0.624 8.256 0.186 1.00 0.00 17 THR A CA 5
ATOM 2579 C C . THR A 1 17 ? 1.316 7.381 1.233 1.00 0.00 17 THR A C 5
ATOM 2580 O O . THR A 1 17 ? 0.879 6.262 1.497 1.00 0.00 17 THR A O 5
ATOM 2591 N N . THR A 1 18 ? 2.382 7.926 1.802 1.00 0.00 18 THR A N 5
ATOM 2592 C CA . THR A 1 18 ? 3.138 7.208 2.814 1.00 0.00 18 THR A CA 5
ATOM 2593 C C . THR A 1 18 ? 2.370 7.188 4.138 1.00 0.00 18 THR A C 5
ATOM 2594 O O . THR A 1 18 ? 2.044 8.239 4.687 1.00 0.00 18 THR A O 5
ATOM 2605 N N . CYS A 1 19 ? 2.102 5.980 4.612 1.00 0.00 19 CYS A N 5
ATOM 2606 C CA . CYS A 1 19 ? 1.379 5.809 5.860 1.00 0.00 19 CYS A CA 5
ATOM 2607 C C . CYS A 1 19 ? 0.336 6.923 5.968 1.00 0.00 19 CYS A C 5
ATOM 2608 O O . CYS A 1 19 ? 0.384 7.736 6.889 1.00 0.00 19 CYS A O 5
ATOM 2615 N N . TRP A 1 20 ? -0.582 6.925 5.012 1.00 0.00 20 TRP A N 5
ATOM 2616 C CA . TRP A 1 20 ? -1.636 7.926 4.987 1.00 0.00 20 TRP A CA 5
ATOM 2617 C C . TRP A 1 20 ? -2.972 7.209 5.185 1.00 0.00 20 TRP A C 5
ATOM 2618 O O . TRP A 1 20 ? -3.689 7.478 6.147 1.00 0.00 20 TRP A O 5
ATOM 2639 N N . LYS A 1 21 ? -3.269 6.311 4.256 1.00 0.00 21 LYS A N 5
ATOM 2640 C CA . LYS A 1 21 ? -4.508 5.556 4.316 1.00 0.00 21 LYS A CA 5
ATOM 2641 C C . LYS A 1 21 ? -5.604 6.320 3.573 1.00 0.00 21 LYS A C 5
ATOM 2642 O O . LYS A 1 21 ? -5.857 7.488 3.863 1.00 0.00 21 LYS A O 5
ATOM 2661 N N . THR A 1 22 ? -6.228 5.631 2.628 1.00 0.00 22 THR A N 5
ATOM 2662 C CA . THR A 1 22 ? -7.291 6.231 1.841 1.00 0.00 22 THR A CA 5
ATOM 2663 C C . THR A 1 22 ? -8.606 6.214 2.622 1.00 0.00 22 THR A C 5
ATOM 2664 O O . THR A 1 22 ? -9.680 6.363 2.040 1.00 0.00 22 THR A O 5
ATOM 2675 N N . SER A 1 23 ? -8.480 6.033 3.927 1.00 0.00 23 SER A N 5
ATOM 2676 C CA . SER A 1 23 ? -9.646 5.995 4.794 1.00 0.00 23 SER A CA 5
ATOM 2677 C C . SER A 1 23 ? -10.437 4.708 4.551 1.00 0.00 23 SER A C 5
ATOM 2678 O O . SER A 1 23 ? -11.490 4.499 5.153 1.00 0.00 23 SER A O 5
ATOM 2686 N N . LEU A 1 24 ? -9.900 3.879 3.669 1.00 0.00 24 LEU A N 5
ATOM 2687 C CA . LEU A 1 24 ? -10.544 2.619 3.337 1.00 0.00 24 LEU A CA 5
ATOM 2688 C C . LEU A 1 24 ? -9.502 1.654 2.768 1.00 0.00 24 LEU A C 5
ATOM 2689 O O . LEU A 1 24 ? -8.980 0.803 3.488 1.00 0.00 24 LEU A O 5
ATOM 2705 N N . THR A 1 25 ? -9.232 1.818 1.481 1.00 0.00 25 THR A N 5
ATOM 2706 C CA . THR A 1 25 ? -8.262 0.970 0.807 1.00 0.00 25 THR A CA 5
ATOM 2707 C C . THR A 1 25 ? -6.968 0.893 1.618 1.00 0.00 25 THR A C 5
ATOM 2708 O O . THR A 1 25 ? -6.403 -0.185 1.791 1.00 0.00 25 THR A O 5
ATOM 2719 N N . SER A 1 26 ? -6.534 2.052 2.093 1.00 0.00 26 SER A N 5
ATOM 2720 C CA . SER A 1 26 ? -5.317 2.129 2.881 1.00 0.00 26 SER A CA 5
ATOM 2721 C C . SER A 1 26 ? -4.103 2.263 1.959 1.00 0.00 26 SER A C 5
ATOM 2722 O O . SER A 1 26 ? -3.513 1.262 1.554 1.00 0.00 26 SER A O 5
ATOM 2730 N N . HIS A 1 27 ? -3.767 3.508 1.652 1.00 0.00 27 HIS A N 5
ATOM 2731 C CA . HIS A 1 27 ? -2.635 3.784 0.784 1.00 0.00 27 HIS A CA 5
ATOM 2732 C C . HIS A 1 27 ? -1.358 3.880 1.622 1.00 0.00 27 HIS A C 5
ATOM 2733 O O . HIS A 1 27 ? -0.312 4.291 1.120 1.00 0.00 27 HIS A O 5
ATOM 2748 N N . TYR A 1 28 ? -1.485 3.494 2.883 1.00 0.00 28 TYR A N 5
ATOM 2749 C CA . TYR A 1 28 ? -0.353 3.530 3.794 1.00 0.00 28 TYR A CA 5
ATOM 2750 C C . TYR A 1 28 ? 0.864 2.832 3.186 1.00 0.00 28 TYR A C 5
ATOM 2751 O O . TYR A 1 28 ? 1.113 1.659 3.459 1.00 0.00 28 TYR A O 5
ATOM 2769 N N . CYS A 1 29 ? 1.590 3.583 2.370 1.00 0.00 29 CYS A N 5
ATOM 2770 C CA . CYS A 1 29 ? 2.776 3.051 1.720 1.00 0.00 29 CYS A CA 5
ATOM 2771 C C . CYS A 1 29 ? 3.147 3.980 0.563 1.00 0.00 29 CYS A C 5
ATOM 2772 O O . CYS A 1 29 ? 2.761 5.148 0.551 1.00 0.00 29 CYS A O 5
ATOM 2779 N N . THR A 1 30 ? 3.892 3.428 -0.383 1.00 0.00 30 THR A N 5
ATOM 2780 C CA . THR A 1 30 ? 4.319 4.191 -1.543 1.00 0.00 30 THR A CA 5
ATOM 2781 C C . THR A 1 30 ? 4.624 3.257 -2.715 1.00 0.00 30 THR A C 5
ATOM 2782 O O . THR A 1 30 ? 4.272 3.551 -3.855 1.00 0.00 30 THR A O 5
ATOM 2793 N N . GLY A 1 31 ? 5.277 2.150 -2.393 1.00 0.00 31 GLY A N 5
ATOM 2794 C CA . GLY A 1 31 ? 5.636 1.171 -3.405 1.00 0.00 31 GLY A CA 5
ATOM 2795 C C . GLY A 1 31 ? 7.145 1.164 -3.651 1.00 0.00 31 GLY A C 5
ATOM 2796 O O . GLY A 1 31 ? 7.686 2.098 -4.241 1.00 0.00 31 GLY A O 5
ATOM 2800 N N . LYS A 1 32 ? 7.785 0.100 -3.188 1.00 0.00 32 LYS A N 5
ATOM 2801 C CA . LYS A 1 32 ? 9.221 -0.041 -3.350 1.00 0.00 32 LYS A CA 5
ATOM 2802 C C . LYS A 1 32 ? 9.873 -0.207 -1.976 1.00 0.00 32 LYS A C 5
ATOM 2803 O O . LYS A 1 32 ? 9.991 -1.323 -1.472 1.00 0.00 32 LYS A O 5
ATOM 2822 N N . SER A 1 33 ? 10.276 0.920 -1.408 1.00 0.00 33 SER A N 5
ATOM 2823 C CA . SER A 1 33 ? 10.913 0.913 -0.101 1.00 0.00 33 SER A CA 5
ATOM 2824 C C . SER A 1 33 ? 9.968 1.512 0.943 1.00 0.00 33 SER A C 5
ATOM 2825 O O . SER A 1 33 ? 10.037 2.704 1.237 1.00 0.00 33 SER A O 5
ATOM 2833 N N . CYS A 1 34 ? 9.107 0.657 1.475 1.00 0.00 34 CYS A N 5
ATOM 2834 C CA . CYS A 1 34 ? 8.151 1.085 2.481 1.00 0.00 34 CYS A CA 5
ATOM 2835 C C . CYS A 1 34 ? 7.984 -0.045 3.499 1.00 0.00 34 CYS A C 5
ATOM 2836 O O . CYS A 1 34 ? 8.905 -0.833 3.713 1.00 0.00 34 CYS A O 5
ATOM 2843 N N . ASP A 1 35 ? 6.804 -0.088 4.099 1.00 0.00 35 ASP A N 5
ATOM 2844 C CA . ASP A 1 35 ? 6.505 -1.108 5.090 1.00 0.00 35 ASP A CA 5
ATOM 2845 C C . ASP A 1 35 ? 5.258 -0.700 5.877 1.00 0.00 35 ASP A C 5
ATOM 2846 O O . ASP A 1 35 ? 5.208 -0.861 7.095 1.00 0.00 35 ASP A O 5
ATOM 2856 N N . CYS A 1 36 ? 4.282 -0.178 5.148 1.00 0.00 36 CYS A N 5
ATOM 2857 C CA . CYS A 1 36 ? 3.037 0.254 5.762 1.00 0.00 36 CYS A CA 5
ATOM 2858 C C . CYS A 1 36 ? 1.910 -0.641 5.245 1.00 0.00 36 CYS A C 5
ATOM 2859 O O . CYS A 1 36 ? 1.963 -1.122 4.113 1.00 0.00 36 CYS A O 5
ATOM 2866 N N . PRO A 1 37 ? 0.889 -0.841 6.120 1.00 0.00 37 PRO A N 5
ATOM 2867 C CA . PRO A 1 37 ? -0.252 -1.669 5.763 1.00 0.00 37 PRO A CA 5
ATOM 2868 C C . PRO A 1 37 ? -1.180 -0.936 4.795 1.00 0.00 37 PRO A C 5
ATOM 2869 O O . PRO A 1 37 ? -1.422 0.261 4.947 1.00 0.00 37 PRO A O 5
ATOM 2880 N N . LEU A 1 38 ? -1.676 -1.683 3.819 1.00 0.00 38 LEU A N 5
ATOM 2881 C CA . LEU A 1 38 ? -2.573 -1.118 2.825 1.00 0.00 38 LEU A CA 5
ATOM 2882 C C . LEU A 1 38 ? -3.799 -2.022 2.680 1.00 0.00 38 LEU A C 5
ATOM 2883 O O . LEU A 1 38 ? -3.944 -2.718 1.675 1.00 0.00 38 LEU A O 5
ATOM 2899 N N . TYR A 1 39 ? -4.648 -1.983 3.695 1.00 0.00 39 TYR A N 5
ATOM 2900 C CA . TYR A 1 39 ? -5.856 -2.790 3.692 1.00 0.00 39 TYR A CA 5
ATOM 2901 C C . TYR A 1 39 ? -6.711 -2.501 4.928 1.00 0.00 39 TYR A C 5
ATOM 2902 O O . TYR A 1 39 ? -6.182 -2.208 5.999 1.00 0.00 39 TYR A O 5
ATOM 2920 N N . PRO A 1 40 ? -8.053 -2.597 4.733 1.00 0.00 40 PRO A N 5
ATOM 2921 C CA . PRO A 1 40 ? -8.987 -2.350 5.818 1.00 0.00 40 PRO A CA 5
ATOM 2922 C C . PRO A 1 40 ? -9.012 -3.525 6.798 1.00 0.00 40 PRO A C 5
ATOM 2923 O O . PRO A 1 40 ? -9.212 -4.670 6.396 1.00 0.00 40 PRO A O 5
ATOM 2934 N N . GLY A 1 41 ? -8.804 -3.200 8.066 1.00 0.00 41 GLY A N 5
ATOM 2935 C CA . GLY A 1 41 ? -8.800 -4.215 9.106 1.00 0.00 41 GLY A CA 5
ATOM 2936 C C . GLY A 1 41 ? -7.863 -3.824 10.249 1.00 0.00 41 GLY A C 5
ATOM 2937 O O . GLY A 1 41 ? -6.851 -3.159 10.028 1.00 0.00 41 GLY A O 5
ATOM 2941 N N . CYS A 1 1 ? -2.788 -4.965 1.823 1.00 0.00 1 CYS A N 6
ATOM 2942 C CA . CYS A 1 1 ? -2.483 -6.338 2.187 1.00 0.00 1 CYS A CA 6
ATOM 2943 C C . CYS A 1 1 ? -1.629 -6.320 3.456 1.00 0.00 1 CYS A C 6
ATOM 2944 O O . CYS A 1 1 ? -1.534 -5.297 4.131 1.00 0.00 1 CYS A O 6
ATOM 2951 N N . THR A 1 2 ? -1.028 -7.467 3.743 1.00 0.00 2 THR A N 6
ATOM 2952 C CA . THR A 1 2 ? -0.184 -7.595 4.918 1.00 0.00 2 THR A CA 6
ATOM 2953 C C . THR A 1 2 ? 0.963 -8.572 4.648 1.00 0.00 2 THR A C 6
ATOM 2954 O O . THR A 1 2 ? 1.630 -9.022 5.577 1.00 0.00 2 THR A O 6
ATOM 2965 N N . THR A 1 3 ? 1.155 -8.868 3.371 1.00 0.00 3 THR A N 6
ATOM 2966 C CA . THR A 1 3 ? 2.209 -9.782 2.965 1.00 0.00 3 THR A CA 6
ATOM 2967 C C . THR A 1 3 ? 3.540 -9.378 3.604 1.00 0.00 3 THR A C 6
ATOM 2968 O O . THR A 1 3 ? 3.966 -9.975 4.590 1.00 0.00 3 THR A O 6
ATOM 2979 N N . GLY A 1 4 ? 4.158 -8.366 3.014 1.00 0.00 4 GLY A N 6
ATOM 2980 C CA . GLY A 1 4 ? 5.431 -7.874 3.513 1.00 0.00 4 GLY A CA 6
ATOM 2981 C C . GLY A 1 4 ? 5.384 -6.361 3.739 1.00 0.00 4 GLY A C 6
ATOM 2982 O O . GLY A 1 4 ? 4.427 -5.846 4.314 1.00 0.00 4 GLY A O 6
ATOM 2986 N N . PRO A 1 5 ? 6.456 -5.675 3.261 1.00 0.00 5 PRO A N 6
ATOM 2987 C CA . PRO A 1 5 ? 6.547 -4.231 3.406 1.00 0.00 5 PRO A CA 6
ATOM 2988 C C . PRO A 1 5 ? 5.613 -3.523 2.423 1.00 0.00 5 PRO A C 6
ATOM 2989 O O . PRO A 1 5 ? 5.929 -2.442 1.930 1.00 0.00 5 PRO A O 6
ATOM 3000 N N . CYS A 1 6 ? 4.479 -4.160 2.168 1.00 0.00 6 CYS A N 6
ATOM 3001 C CA . CYS A 1 6 ? 3.497 -3.606 1.253 1.00 0.00 6 CYS A CA 6
ATOM 3002 C C . CYS A 1 6 ? 4.176 -3.375 -0.098 1.00 0.00 6 CYS A C 6
ATOM 3003 O O . CYS A 1 6 ? 3.729 -3.895 -1.119 1.00 0.00 6 CYS A O 6
ATOM 3010 N N . CYS A 1 7 ? 5.245 -2.591 -0.061 1.00 0.00 7 CYS A N 6
ATOM 3011 C CA . CYS A 1 7 ? 5.989 -2.284 -1.270 1.00 0.00 7 CYS A CA 6
ATOM 3012 C C . CYS A 1 7 ? 6.344 -3.602 -1.963 1.00 0.00 7 CYS A C 6
ATOM 3013 O O . CYS A 1 7 ? 7.324 -4.252 -1.604 1.00 0.00 7 CYS A O 6
ATOM 3020 N N . ARG A 1 8 ? 5.528 -3.954 -2.945 1.00 0.00 8 ARG A N 6
ATOM 3021 C CA . ARG A 1 8 ? 5.742 -5.182 -3.692 1.00 0.00 8 ARG A CA 6
ATOM 3022 C C . ARG A 1 8 ? 4.641 -6.196 -3.376 1.00 0.00 8 ARG A C 6
ATOM 3023 O O . ARG A 1 8 ? 4.700 -7.341 -3.820 1.00 0.00 8 ARG A O 6
ATOM 3044 N N . GLN A 1 9 ? 3.661 -5.738 -2.611 1.00 0.00 9 GLN A N 6
ATOM 3045 C CA . GLN A 1 9 ? 2.548 -6.590 -2.230 1.00 0.00 9 GLN A CA 6
ATOM 3046 C C . GLN A 1 9 ? 1.330 -5.740 -1.861 1.00 0.00 9 GLN A C 6
ATOM 3047 O O . GLN A 1 9 ? 0.472 -5.481 -2.703 1.00 0.00 9 GLN A O 6
ATOM 3061 N N . CYS A 1 10 ? 1.294 -5.329 -0.602 1.00 0.00 10 CYS A N 6
ATOM 3062 C CA . CYS A 1 10 ? 0.196 -4.514 -0.111 1.00 0.00 10 CYS A CA 6
ATOM 3063 C C . CYS A 1 10 ? 0.138 -3.233 -0.947 1.00 0.00 10 CYS A C 6
ATOM 3064 O O . CYS A 1 10 ? -0.909 -2.597 -1.043 1.00 0.00 10 CYS A O 6
ATOM 3071 N N . LYS A 1 11 ? 1.279 -2.893 -1.528 1.00 0.00 11 LYS A N 6
ATOM 3072 C CA . LYS A 1 11 ? 1.373 -1.699 -2.352 1.00 0.00 11 LYS A CA 6
ATOM 3073 C C . LYS A 1 11 ? 0.790 -1.993 -3.736 1.00 0.00 11 LYS A C 6
ATOM 3074 O O . LYS A 1 11 ? 0.881 -1.163 -4.639 1.00 0.00 11 LYS A O 6
ATOM 3093 N N . LEU A 1 12 ? 0.207 -3.176 -3.858 1.00 0.00 12 LEU A N 6
ATOM 3094 C CA . LEU A 1 12 ? -0.389 -3.589 -5.118 1.00 0.00 12 LEU A CA 6
ATOM 3095 C C . LEU A 1 12 ? -1.082 -2.390 -5.766 1.00 0.00 12 LEU A C 6
ATOM 3096 O O . LEU A 1 12 ? -1.136 -2.289 -6.992 1.00 0.00 12 LEU A O 6
ATOM 3112 N N . LYS A 1 13 ? -1.597 -1.514 -4.917 1.00 0.00 13 LYS A N 6
ATOM 3113 C CA . LYS A 1 13 ? -2.284 -0.325 -5.394 1.00 0.00 13 LYS A CA 6
ATOM 3114 C C . LYS A 1 13 ? -1.301 0.551 -6.172 1.00 0.00 13 LYS A C 6
ATOM 3115 O O . LYS A 1 13 ? -0.093 0.327 -6.125 1.00 0.00 13 LYS A O 6
ATOM 3134 N N . PRO A 1 14 ? -1.869 1.556 -6.890 1.00 0.00 14 PRO A N 6
ATOM 3135 C CA . PRO A 1 14 ? -1.057 2.467 -7.677 1.00 0.00 14 PRO A CA 6
ATOM 3136 C C . PRO A 1 14 ? -0.333 3.472 -6.778 1.00 0.00 14 PRO A C 6
ATOM 3137 O O . PRO A 1 14 ? -0.261 4.657 -7.098 1.00 0.00 14 PRO A O 6
ATOM 3148 N N . ALA A 1 15 ? 0.188 2.960 -5.671 1.00 0.00 15 ALA A N 6
ATOM 3149 C CA . ALA A 1 15 ? 0.905 3.797 -4.725 1.00 0.00 15 ALA A CA 6
ATOM 3150 C C . ALA A 1 15 ? -0.012 4.930 -4.257 1.00 0.00 15 ALA A C 6
ATOM 3151 O O . ALA A 1 15 ? -0.868 5.391 -5.010 1.00 0.00 15 ALA A O 6
ATOM 3158 N N . GLY A 1 16 ? 0.199 5.345 -3.017 1.00 0.00 16 GLY A N 6
ATOM 3159 C CA . GLY A 1 16 ? -0.597 6.414 -2.440 1.00 0.00 16 GLY A CA 6
ATOM 3160 C C . GLY A 1 16 ? 0.270 7.348 -1.592 1.00 0.00 16 GLY A C 6
ATOM 3161 O O . GLY A 1 16 ? 1.048 8.134 -2.129 1.00 0.00 16 GLY A O 6
ATOM 3165 N N . THR A 1 17 ? 0.106 7.228 -0.283 1.00 0.00 17 THR A N 6
ATOM 3166 C CA . THR A 1 17 ? 0.864 8.050 0.645 1.00 0.00 17 THR A CA 6
ATOM 3167 C C . THR A 1 17 ? 1.460 7.188 1.759 1.00 0.00 17 THR A C 6
ATOM 3168 O O . THR A 1 17 ? 1.008 6.067 1.990 1.00 0.00 17 THR A O 6
ATOM 3179 N N . THR A 1 18 ? 2.466 7.742 2.418 1.00 0.00 18 THR A N 6
ATOM 3180 C CA . THR A 1 18 ? 3.129 7.037 3.502 1.00 0.00 18 THR A CA 6
ATOM 3181 C C . THR A 1 18 ? 2.186 6.889 4.697 1.00 0.00 18 THR A C 6
ATOM 3182 O O . THR A 1 18 ? 1.738 7.883 5.266 1.00 0.00 18 THR A O 6
ATOM 3193 N N . CYS A 1 19 ? 1.914 5.639 5.044 1.00 0.00 19 CYS A N 6
ATOM 3194 C CA . CYS A 1 19 ? 1.033 5.349 6.161 1.00 0.00 19 CYS A CA 6
ATOM 3195 C C . CYS A 1 19 ? 0.082 6.533 6.346 1.00 0.00 19 CYS A C 6
ATOM 3196 O O . CYS A 1 19 ? 0.148 7.236 7.354 1.00 0.00 19 CYS A O 6
ATOM 3203 N N . TRP A 1 20 ? -0.779 6.719 5.356 1.00 0.00 20 TRP A N 6
ATOM 3204 C CA . TRP A 1 20 ? -1.741 7.807 5.396 1.00 0.00 20 TRP A CA 6
ATOM 3205 C C . TRP A 1 20 ? -2.606 7.719 4.138 1.00 0.00 20 TRP A C 6
ATOM 3206 O O . TRP A 1 20 ? -2.260 8.282 3.101 1.00 0.00 20 TRP A O 6
ATOM 3227 N N . LYS A 1 21 ? -3.718 7.009 4.272 1.00 0.00 21 LYS A N 6
ATOM 3228 C CA . LYS A 1 21 ? -4.635 6.840 3.157 1.00 0.00 21 LYS A CA 6
ATOM 3229 C C . LYS A 1 21 ? -5.899 6.130 3.648 1.00 0.00 21 LYS A C 6
ATOM 3230 O O . LYS A 1 21 ? -6.663 6.687 4.435 1.00 0.00 21 LYS A O 6
ATOM 3249 N N . THR A 1 22 ? -6.079 4.911 3.163 1.00 0.00 22 THR A N 6
ATOM 3250 C CA . THR A 1 22 ? -7.237 4.118 3.541 1.00 0.00 22 THR A CA 6
ATOM 3251 C C . THR A 1 22 ? -8.524 4.918 3.329 1.00 0.00 22 THR A C 6
ATOM 3252 O O . THR A 1 22 ? -8.486 6.039 2.824 1.00 0.00 22 THR A O 6
ATOM 3263 N N . SER A 1 23 ? -9.632 4.310 3.726 1.00 0.00 23 SER A N 6
ATOM 3264 C CA . SER A 1 23 ? -10.929 4.953 3.586 1.00 0.00 23 SER A CA 6
ATOM 3265 C C . SER A 1 23 ? -11.336 4.993 2.111 1.00 0.00 23 SER A C 6
ATOM 3266 O O . SER A 1 23 ? -12.373 5.560 1.766 1.00 0.00 23 SER A O 6
ATOM 3274 N N . LEU A 1 24 ? -10.501 4.385 1.283 1.00 0.00 24 LEU A N 6
ATOM 3275 C CA . LEU A 1 24 ? -10.762 4.345 -0.146 1.00 0.00 24 LEU A CA 6
ATOM 3276 C C . LEU A 1 24 ? -10.128 3.083 -0.739 1.00 0.00 24 LEU A C 6
ATOM 3277 O O . LEU A 1 24 ? -10.700 2.461 -1.633 1.00 0.00 24 LEU A O 6
ATOM 3293 N N . THR A 1 25 ? -8.958 2.746 -0.218 1.00 0.00 25 THR A N 6
ATOM 3294 C CA . THR A 1 25 ? -8.242 1.571 -0.686 1.00 0.00 25 THR A CA 6
ATOM 3295 C C . THR A 1 25 ? -7.221 1.118 0.359 1.00 0.00 25 THR A C 6
ATOM 3296 O O . THR A 1 25 ? -7.122 -0.071 0.661 1.00 0.00 25 THR A O 6
ATOM 3307 N N . SER A 1 26 ? -6.488 2.088 0.883 1.00 0.00 26 SER A N 6
ATOM 3308 C CA . SER A 1 26 ? -5.478 1.805 1.889 1.00 0.00 26 SER A CA 6
ATOM 3309 C C . SER A 1 26 ? -4.094 1.747 1.239 1.00 0.00 26 SER A C 6
ATOM 3310 O O . SER A 1 26 ? -3.645 0.682 0.819 1.00 0.00 26 SER A O 6
ATOM 3318 N N . HIS A 1 27 ? -3.456 2.907 1.175 1.00 0.00 27 HIS A N 6
ATOM 3319 C CA . HIS A 1 27 ? -2.133 3.001 0.584 1.00 0.00 27 HIS A CA 6
ATOM 3320 C C . HIS A 1 27 ? -1.072 2.894 1.680 1.00 0.00 27 HIS A C 6
ATOM 3321 O O . HIS A 1 27 ? -0.151 2.084 1.580 1.00 0.00 27 HIS A O 6
ATOM 3336 N N . TYR A 1 28 ? -1.236 3.720 2.702 1.00 0.00 28 TYR A N 6
ATOM 3337 C CA . TYR A 1 28 ? -0.304 3.727 3.817 1.00 0.00 28 TYR A CA 6
ATOM 3338 C C . TYR A 1 28 ? 1.036 3.105 3.415 1.00 0.00 28 TYR A C 6
ATOM 3339 O O . TYR A 1 28 ? 1.436 2.080 3.964 1.00 0.00 28 TYR A O 6
ATOM 3357 N N . CYS A 1 29 ? 1.689 3.750 2.460 1.00 0.00 29 CYS A N 6
ATOM 3358 C CA . CYS A 1 29 ? 2.975 3.272 1.979 1.00 0.00 29 CYS A CA 6
ATOM 3359 C C . CYS A 1 29 ? 3.462 4.223 0.885 1.00 0.00 29 CYS A C 6
ATOM 3360 O O . CYS A 1 29 ? 3.174 5.419 0.924 1.00 0.00 29 CYS A O 6
ATOM 3367 N N . THR A 1 30 ? 4.192 3.658 -0.065 1.00 0.00 30 THR A N 6
ATOM 3368 C CA . THR A 1 30 ? 4.723 4.442 -1.167 1.00 0.00 30 THR A CA 6
ATOM 3369 C C . THR A 1 30 ? 5.127 3.528 -2.325 1.00 0.00 30 THR A C 6
ATOM 3370 O O . THR A 1 30 ? 5.784 3.967 -3.268 1.00 0.00 30 THR A O 6
ATOM 3381 N N . GLY A 1 31 ? 4.720 2.271 -2.216 1.00 0.00 31 GLY A N 6
ATOM 3382 C CA . GLY A 1 31 ? 5.031 1.291 -3.242 1.00 0.00 31 GLY A CA 6
ATOM 3383 C C . GLY A 1 31 ? 6.539 1.213 -3.484 1.00 0.00 31 GLY A C 6
ATOM 3384 O O . GLY A 1 31 ? 7.170 2.212 -3.826 1.00 0.00 31 GLY A O 6
ATOM 3388 N N . LYS A 1 32 ? 7.075 0.014 -3.297 1.00 0.00 32 LYS A N 6
ATOM 3389 C CA . LYS A 1 32 ? 8.498 -0.208 -3.490 1.00 0.00 32 LYS A CA 6
ATOM 3390 C C . LYS A 1 32 ? 9.263 0.327 -2.279 1.00 0.00 32 LYS A C 6
ATOM 3391 O O . LYS A 1 32 ? 9.810 -0.449 -1.494 1.00 0.00 32 LYS A O 6
ATOM 3410 N N . SER A 1 33 ? 9.277 1.646 -2.163 1.00 0.00 33 SER A N 6
ATOM 3411 C CA . SER A 1 33 ? 9.967 2.292 -1.059 1.00 0.00 33 SER A CA 6
ATOM 3412 C C . SER A 1 33 ? 8.950 2.813 -0.041 1.00 0.00 33 SER A C 6
ATOM 3413 O O . SER A 1 33 ? 8.540 3.971 -0.104 1.00 0.00 33 SER A O 6
ATOM 3421 N N . CYS A 1 34 ? 8.575 1.932 0.875 1.00 0.00 34 CYS A N 6
ATOM 3422 C CA . CYS A 1 34 ? 7.614 2.288 1.906 1.00 0.00 34 CYS A CA 6
ATOM 3423 C C . CYS A 1 34 ? 7.793 1.327 3.083 1.00 0.00 34 CYS A C 6
ATOM 3424 O O . CYS A 1 34 ? 8.803 0.631 3.172 1.00 0.00 34 CYS A O 6
ATOM 3431 N N . ASP A 1 35 ? 6.796 1.318 3.954 1.00 0.00 35 ASP A N 6
ATOM 3432 C CA . ASP A 1 35 ? 6.831 0.453 5.121 1.00 0.00 35 ASP A CA 6
ATOM 3433 C C . ASP A 1 35 ? 5.555 0.658 5.940 1.00 0.00 35 ASP A C 6
ATOM 3434 O O . ASP A 1 35 ? 5.602 1.201 7.044 1.00 0.00 35 ASP A O 6
ATOM 3444 N N . CYS A 1 36 ? 4.445 0.213 5.370 1.00 0.00 36 CYS A N 6
ATOM 3445 C CA . CYS A 1 36 ? 3.159 0.341 6.035 1.00 0.00 36 CYS A CA 6
ATOM 3446 C C . CYS A 1 36 ? 2.130 -0.479 5.252 1.00 0.00 36 CYS A C 6
ATOM 3447 O O . CYS A 1 36 ? 2.292 -0.702 4.054 1.00 0.00 36 CYS A O 6
ATOM 3454 N N . PRO A 1 37 ? 1.069 -0.916 5.981 1.00 0.00 37 PRO A N 6
ATOM 3455 C CA . PRO A 1 37 ? 0.015 -1.704 5.367 1.00 0.00 37 PRO A CA 6
ATOM 3456 C C . PRO A 1 37 ? -0.894 -0.829 4.504 1.00 0.00 37 PRO A C 6
ATOM 3457 O O . PRO A 1 37 ? -1.270 0.272 4.907 1.00 0.00 37 PRO A O 6
ATOM 3468 N N . LEU A 1 38 ? -1.223 -1.349 3.330 1.00 0.00 38 LEU A N 6
ATOM 3469 C CA . LEU A 1 38 ? -2.082 -0.627 2.406 1.00 0.00 38 LEU A CA 6
ATOM 3470 C C . LEU A 1 38 ? -3.427 -1.350 2.296 1.00 0.00 38 LEU A C 6
ATOM 3471 O O . LEU A 1 38 ? -3.914 -1.599 1.194 1.00 0.00 38 LEU A O 6
ATOM 3487 N N . TYR A 1 39 ? -3.988 -1.665 3.454 1.00 0.00 39 TYR A N 6
ATOM 3488 C CA . TYR A 1 39 ? -5.268 -2.354 3.503 1.00 0.00 39 TYR A CA 6
ATOM 3489 C C . TYR A 1 39 ? -5.612 -2.771 4.933 1.00 0.00 39 TYR A C 6
ATOM 3490 O O . TYR A 1 39 ? -4.719 -3.024 5.740 1.00 0.00 39 TYR A O 6
ATOM 3508 N N . PRO A 1 40 ? -6.942 -2.833 5.209 1.00 0.00 40 PRO A N 6
ATOM 3509 C CA . PRO A 1 40 ? -7.415 -3.217 6.528 1.00 0.00 40 PRO A CA 6
ATOM 3510 C C . PRO A 1 40 ? -7.265 -4.723 6.748 1.00 0.00 40 PRO A C 6
ATOM 3511 O O . PRO A 1 40 ? -6.992 -5.466 5.807 1.00 0.00 40 PRO A O 6
ATOM 3522 N N . GLY A 1 41 ? -7.451 -5.128 7.996 1.00 0.00 41 GLY A N 6
ATOM 3523 C CA . GLY A 1 41 ? -7.339 -6.533 8.351 1.00 0.00 41 GLY A CA 6
ATOM 3524 C C . GLY A 1 41 ? -6.038 -6.806 9.109 1.00 0.00 41 GLY A C 6
ATOM 3525 O O . GLY A 1 41 ? -5.221 -5.905 9.290 1.00 0.00 41 GLY A O 6
ATOM 3529 N N . CYS A 1 1 ? -1.183 -3.578 5.600 1.00 0.00 1 CYS A N 7
ATOM 3530 C CA . CYS A 1 1 ? -0.450 -4.277 4.560 1.00 0.00 1 CYS A CA 7
ATOM 3531 C C . CYS A 1 1 ? -1.446 -5.104 3.743 1.00 0.00 1 CYS A C 7
ATOM 3532 O O . CYS A 1 1 ? -2.562 -5.358 4.192 1.00 0.00 1 CYS A O 7
ATOM 3539 N N . THR A 1 2 ? -1.007 -5.499 2.557 1.00 0.00 2 THR A N 7
ATOM 3540 C CA . THR A 1 2 ? -1.846 -6.290 1.673 1.00 0.00 2 THR A CA 7
ATOM 3541 C C . THR A 1 2 ? -1.193 -7.647 1.393 1.00 0.00 2 THR A C 7
ATOM 3542 O O . THR A 1 2 ? -1.859 -8.680 1.435 1.00 0.00 2 THR A O 7
ATOM 3553 N N . THR A 1 3 ? 0.099 -7.598 1.112 1.00 0.00 3 THR A N 7
ATOM 3554 C CA . THR A 1 3 ? 0.848 -8.810 0.825 1.00 0.00 3 THR A CA 7
ATOM 3555 C C . THR A 1 3 ? 1.908 -9.051 1.902 1.00 0.00 3 THR A C 7
ATOM 3556 O O . THR A 1 3 ? 1.700 -9.848 2.815 1.00 0.00 3 THR A O 7
ATOM 3567 N N . GLY A 1 4 ? 3.022 -8.346 1.759 1.00 0.00 4 GLY A N 7
ATOM 3568 C CA . GLY A 1 4 ? 4.114 -8.474 2.709 1.00 0.00 4 GLY A CA 7
ATOM 3569 C C . GLY A 1 4 ? 4.291 -7.187 3.516 1.00 0.00 4 GLY A C 7
ATOM 3570 O O . GLY A 1 4 ? 3.357 -6.725 4.169 1.00 0.00 4 GLY A O 7
ATOM 3574 N N . PRO A 1 5 ? 5.529 -6.628 3.444 1.00 0.00 5 PRO A N 7
ATOM 3575 C CA . PRO A 1 5 ? 5.840 -5.403 4.160 1.00 0.00 5 PRO A CA 7
ATOM 3576 C C . PRO A 1 5 ? 5.214 -4.189 3.469 1.00 0.00 5 PRO A C 7
ATOM 3577 O O . PRO A 1 5 ? 5.035 -3.141 4.089 1.00 0.00 5 PRO A O 7
ATOM 3588 N N . CYS A 1 6 ? 4.898 -4.371 2.195 1.00 0.00 6 CYS A N 7
ATOM 3589 C CA . CYS A 1 6 ? 4.296 -3.305 1.414 1.00 0.00 6 CYS A CA 7
ATOM 3590 C C . CYS A 1 6 ? 5.413 -2.556 0.683 1.00 0.00 6 CYS A C 7
ATOM 3591 O O . CYS A 1 6 ? 6.541 -2.488 1.168 1.00 0.00 6 CYS A O 7
ATOM 3598 N N . CYS A 1 7 ? 5.059 -2.014 -0.473 1.00 0.00 7 CYS A N 7
ATOM 3599 C CA . CYS A 1 7 ? 6.017 -1.274 -1.276 1.00 0.00 7 CYS A CA 7
ATOM 3600 C C . CYS A 1 7 ? 6.626 -2.231 -2.303 1.00 0.00 7 CYS A C 7
ATOM 3601 O O . CYS A 1 7 ? 7.786 -2.082 -2.684 1.00 0.00 7 CYS A O 7
ATOM 3608 N N . ARG A 1 8 ? 5.816 -3.192 -2.722 1.00 0.00 8 ARG A N 7
ATOM 3609 C CA . ARG A 1 8 ? 6.259 -4.172 -3.697 1.00 0.00 8 ARG A CA 7
ATOM 3610 C C . ARG A 1 8 ? 5.196 -5.257 -3.881 1.00 0.00 8 ARG A C 7
ATOM 3611 O O . ARG A 1 8 ? 5.290 -6.075 -4.796 1.00 0.00 8 ARG A O 7
ATOM 3632 N N . GLN A 1 9 ? 4.209 -5.229 -2.997 1.00 0.00 9 GLN A N 7
ATOM 3633 C CA . GLN A 1 9 ? 3.129 -6.200 -3.050 1.00 0.00 9 GLN A CA 7
ATOM 3634 C C . GLN A 1 9 ? 2.052 -5.852 -2.022 1.00 0.00 9 GLN A C 7
ATOM 3635 O O . GLN A 1 9 ? 0.860 -5.966 -2.303 1.00 0.00 9 GLN A O 7
ATOM 3649 N N . CYS A 1 10 ? 2.509 -5.436 -0.850 1.00 0.00 10 CYS A N 7
ATOM 3650 C CA . CYS A 1 10 ? 1.600 -5.070 0.222 1.00 0.00 10 CYS A CA 7
ATOM 3651 C C . CYS A 1 10 ? 1.037 -3.679 -0.079 1.00 0.00 10 CYS A C 7
ATOM 3652 O O . CYS A 1 10 ? 0.175 -3.185 0.647 1.00 0.00 10 CYS A O 7
ATOM 3659 N N . LYS A 1 11 ? 1.547 -3.088 -1.148 1.00 0.00 11 LYS A N 7
ATOM 3660 C CA . LYS A 1 11 ? 1.107 -1.763 -1.554 1.00 0.00 11 LYS A CA 7
ATOM 3661 C C . LYS A 1 11 ? 0.742 -1.785 -3.039 1.00 0.00 11 LYS A C 7
ATOM 3662 O O . LYS A 1 11 ? 0.798 -0.756 -3.710 1.00 0.00 11 LYS A O 7
ATOM 3681 N N . LEU A 1 12 ? 0.378 -2.968 -3.510 1.00 0.00 12 LEU A N 7
ATOM 3682 C CA . LEU A 1 12 ? 0.006 -3.137 -4.905 1.00 0.00 12 LEU A CA 7
ATOM 3683 C C . LEU A 1 12 ? -0.755 -1.896 -5.378 1.00 0.00 12 LEU A C 7
ATOM 3684 O O . LEU A 1 12 ? -0.678 -1.527 -6.549 1.00 0.00 12 LEU A O 7
ATOM 3700 N N . LYS A 1 13 ? -1.471 -1.288 -4.444 1.00 0.00 13 LYS A N 7
ATOM 3701 C CA . LYS A 1 13 ? -2.243 -0.096 -4.751 1.00 0.00 13 LYS A CA 7
ATOM 3702 C C . LYS A 1 13 ? -1.460 0.774 -5.738 1.00 0.00 13 LYS A C 7
ATOM 3703 O O . LYS A 1 13 ? -0.238 0.676 -5.822 1.00 0.00 13 LYS A O 7
ATOM 3722 N N . PRO A 1 14 ? -2.218 1.628 -6.476 1.00 0.00 14 PRO A N 7
ATOM 3723 C CA . PRO A 1 14 ? -1.608 2.515 -7.454 1.00 0.00 14 PRO A CA 7
ATOM 3724 C C . PRO A 1 14 ? -0.900 3.683 -6.765 1.00 0.00 14 PRO A C 7
ATOM 3725 O O . PRO A 1 14 ? -1.163 4.845 -7.076 1.00 0.00 14 PRO A O 7
ATOM 3736 N N . ALA A 1 15 ? -0.014 3.338 -5.842 1.00 0.00 15 ALA A N 7
ATOM 3737 C CA . ALA A 1 15 ? 0.734 4.343 -5.108 1.00 0.00 15 ALA A CA 7
ATOM 3738 C C . ALA A 1 15 ? -0.239 5.223 -4.322 1.00 0.00 15 ALA A C 7
ATOM 3739 O O . ALA A 1 15 ? -1.276 5.627 -4.844 1.00 0.00 15 ALA A O 7
ATOM 3746 N N . GLY A 1 16 ? 0.131 5.496 -3.079 1.00 0.00 16 GLY A N 7
ATOM 3747 C CA . GLY A 1 16 ? -0.697 6.321 -2.216 1.00 0.00 16 GLY A CA 7
ATOM 3748 C C . GLY A 1 16 ? -0.014 6.558 -0.867 1.00 0.00 16 GLY A C 7
ATOM 3749 O O . GLY A 1 16 ? -0.269 5.839 0.097 1.00 0.00 16 GLY A O 7
ATOM 3753 N N . THR A 1 17 ? 0.839 7.571 -0.843 1.00 0.00 17 THR A N 7
ATOM 3754 C CA . THR A 1 17 ? 1.560 7.913 0.372 1.00 0.00 17 THR A CA 7
ATOM 3755 C C . THR A 1 17 ? 2.197 6.664 0.984 1.00 0.00 17 THR A C 7
ATOM 3756 O O . THR A 1 17 ? 2.075 5.569 0.437 1.00 0.00 17 THR A O 7
ATOM 3767 N N . THR A 1 18 ? 2.865 6.871 2.109 1.00 0.00 18 THR A N 7
ATOM 3768 C CA . THR A 1 18 ? 3.523 5.775 2.800 1.00 0.00 18 THR A CA 7
ATOM 3769 C C . THR A 1 18 ? 2.914 5.580 4.191 1.00 0.00 18 THR A C 7
ATOM 3770 O O . THR A 1 18 ? 3.468 4.859 5.021 1.00 0.00 18 THR A O 7
ATOM 3781 N N . CYS A 1 19 ? 1.781 6.234 4.404 1.00 0.00 19 CYS A N 7
ATOM 3782 C CA . CYS A 1 19 ? 1.091 6.141 5.679 1.00 0.00 19 CYS A CA 7
ATOM 3783 C C . CYS A 1 19 ? -0.046 7.164 5.685 1.00 0.00 19 CYS A C 7
ATOM 3784 O O . CYS A 1 19 ? -0.017 8.126 6.449 1.00 0.00 19 CYS A O 7
ATOM 3791 N N . TRP A 1 20 ? -1.023 6.919 4.822 1.00 0.00 20 TRP A N 7
ATOM 3792 C CA . TRP A 1 20 ? -2.169 7.808 4.718 1.00 0.00 20 TRP A CA 7
ATOM 3793 C C . TRP A 1 20 ? -3.425 6.997 5.045 1.00 0.00 20 TRP A C 7
ATOM 3794 O O . TRP A 1 20 ? -4.073 7.234 6.063 1.00 0.00 20 TRP A O 7
ATOM 3815 N N . LYS A 1 21 ? -3.730 6.059 4.161 1.00 0.00 21 LYS A N 7
ATOM 3816 C CA . LYS A 1 21 ? -4.899 5.213 4.343 1.00 0.00 21 LYS A CA 7
ATOM 3817 C C . LYS A 1 21 ? -6.160 6.017 4.028 1.00 0.00 21 LYS A C 7
ATOM 3818 O O . LYS A 1 21 ? -6.441 7.021 4.681 1.00 0.00 21 LYS A O 7
ATOM 3837 N N . THR A 1 22 ? -6.890 5.548 3.025 1.00 0.00 22 THR A N 7
ATOM 3838 C CA . THR A 1 22 ? -8.115 6.212 2.616 1.00 0.00 22 THR A CA 7
ATOM 3839 C C . THR A 1 22 ? -9.330 5.345 2.957 1.00 0.00 22 THR A C 7
ATOM 3840 O O . THR A 1 22 ? -9.190 4.279 3.554 1.00 0.00 22 THR A O 7
ATOM 3851 N N . SER A 1 23 ? -10.496 5.837 2.562 1.00 0.00 23 SER A N 7
ATOM 3852 C CA . SER A 1 23 ? -11.735 5.121 2.817 1.00 0.00 23 SER A CA 7
ATOM 3853 C C . SER A 1 23 ? -12.029 4.156 1.667 1.00 0.00 23 SER A C 7
ATOM 3854 O O . SER A 1 23 ? -12.928 3.323 1.765 1.00 0.00 23 SER A O 7
ATOM 3862 N N . LEU A 1 24 ? -11.253 4.301 0.602 1.00 0.00 24 LEU A N 7
ATOM 3863 C CA . LEU A 1 24 ? -11.419 3.453 -0.566 1.00 0.00 24 LEU A CA 7
ATOM 3864 C C . LEU A 1 24 ? -10.290 2.420 -0.606 1.00 0.00 24 LEU A C 7
ATOM 3865 O O . LEU A 1 24 ? -10.492 1.292 -1.052 1.00 0.00 24 LEU A O 7
ATOM 3881 N N . THR A 1 25 ? -9.127 2.845 -0.134 1.00 0.00 25 THR A N 7
ATOM 3882 C CA . THR A 1 25 ? -7.966 1.971 -0.109 1.00 0.00 25 THR A CA 7
ATOM 3883 C C . THR A 1 25 ? -6.912 2.511 0.858 1.00 0.00 25 THR A C 7
ATOM 3884 O O . THR A 1 25 ? -6.419 3.625 0.686 1.00 0.00 25 THR A O 7
ATOM 3895 N N . SER A 1 26 ? -6.597 1.696 1.854 1.00 0.00 26 SER A N 7
ATOM 3896 C CA . SER A 1 26 ? -5.609 2.079 2.849 1.00 0.00 26 SER A CA 7
ATOM 3897 C C . SER A 1 26 ? -4.287 2.432 2.166 1.00 0.00 26 SER A C 7
ATOM 3898 O O . SER A 1 26 ? -3.374 1.610 2.109 1.00 0.00 26 SER A O 7
ATOM 3906 N N . HIS A 1 27 ? -4.226 3.657 1.666 1.00 0.00 27 HIS A N 7
ATOM 3907 C CA . HIS A 1 27 ? -3.029 4.130 0.989 1.00 0.00 27 HIS A CA 7
ATOM 3908 C C . HIS A 1 27 ? -1.934 4.412 2.019 1.00 0.00 27 HIS A C 7
ATOM 3909 O O . HIS A 1 27 ? -1.789 5.542 2.483 1.00 0.00 27 HIS A O 7
ATOM 3924 N N . TYR A 1 28 ? -1.191 3.365 2.347 1.00 0.00 28 TYR A N 7
ATOM 3925 C CA . TYR A 1 28 ? -0.113 3.485 3.313 1.00 0.00 28 TYR A CA 7
ATOM 3926 C C . TYR A 1 28 ? 1.199 2.944 2.743 1.00 0.00 28 TYR A C 7
ATOM 3927 O O . TYR A 1 28 ? 1.926 2.224 3.425 1.00 0.00 28 TYR A O 7
ATOM 3945 N N . CYS A 1 29 ? 1.460 3.309 1.497 1.00 0.00 29 CYS A N 7
ATOM 3946 C CA . CYS A 1 29 ? 2.671 2.868 0.827 1.00 0.00 29 CYS A CA 7
ATOM 3947 C C . CYS A 1 29 ? 2.594 3.298 -0.640 1.00 0.00 29 CYS A C 7
ATOM 3948 O O . CYS A 1 29 ? 1.534 3.702 -1.116 1.00 0.00 29 CYS A O 7
ATOM 3955 N N . THR A 1 30 ? 3.730 3.199 -1.315 1.00 0.00 30 THR A N 7
ATOM 3956 C CA . THR A 1 30 ? 3.804 3.574 -2.716 1.00 0.00 30 THR A CA 7
ATOM 3957 C C . THR A 1 30 ? 4.342 2.411 -3.552 1.00 0.00 30 THR A C 7
ATOM 3958 O O . THR A 1 30 ? 3.684 1.957 -4.486 1.00 0.00 30 THR A O 7
ATOM 3969 N N . GLY A 1 31 ? 5.533 1.963 -3.184 1.00 0.00 31 GLY A N 7
ATOM 3970 C CA . GLY A 1 31 ? 6.168 0.860 -3.889 1.00 0.00 31 GLY A CA 7
ATOM 3971 C C . GLY A 1 31 ? 7.676 0.844 -3.636 1.00 0.00 31 GLY A C 7
ATOM 3972 O O . GLY A 1 31 ? 8.400 1.711 -4.123 1.00 0.00 31 GLY A O 7
ATOM 3976 N N . LYS A 1 32 ? 8.106 -0.151 -2.874 1.00 0.00 32 LYS A N 7
ATOM 3977 C CA . LYS A 1 32 ? 9.515 -0.292 -2.550 1.00 0.00 32 LYS A CA 7
ATOM 3978 C C . LYS A 1 32 ? 9.973 0.927 -1.747 1.00 0.00 32 LYS A C 7
ATOM 3979 O O . LYS A 1 32 ? 9.796 2.064 -2.182 1.00 0.00 32 LYS A O 7
ATOM 3998 N N . SER A 1 33 ? 10.554 0.649 -0.590 1.00 0.00 33 SER A N 7
ATOM 3999 C CA . SER A 1 33 ? 11.041 1.709 0.278 1.00 0.00 33 SER A CA 7
ATOM 4000 C C . SER A 1 33 ? 9.950 2.110 1.275 1.00 0.00 33 SER A C 7
ATOM 4001 O O . SER A 1 33 ? 9.990 3.202 1.837 1.00 0.00 33 SER A O 7
ATOM 4009 N N . CYS A 1 34 ? 9.002 1.203 1.462 1.00 0.00 34 CYS A N 7
ATOM 4010 C CA . CYS A 1 34 ? 7.903 1.449 2.380 1.00 0.00 34 CYS A CA 7
ATOM 4011 C C . CYS A 1 34 ? 7.770 0.237 3.304 1.00 0.00 34 CYS A C 7
ATOM 4012 O O . CYS A 1 34 ? 8.487 -0.750 3.146 1.00 0.00 34 CYS A O 7
ATOM 4019 N N . ASP A 1 35 ? 6.846 0.350 4.246 1.00 0.00 35 ASP A N 7
ATOM 4020 C CA . ASP A 1 35 ? 6.608 -0.725 5.195 1.00 0.00 35 ASP A CA 7
ATOM 4021 C C . ASP A 1 35 ? 5.342 -0.420 5.999 1.00 0.00 35 ASP A C 7
ATOM 4022 O O . ASP A 1 35 ? 5.170 -0.924 7.107 1.00 0.00 35 ASP A O 7
ATOM 4032 N N . CYS A 1 36 ? 4.490 0.406 5.409 1.00 0.00 36 CYS A N 7
ATOM 4033 C CA . CYS A 1 36 ? 3.245 0.784 6.057 1.00 0.00 36 CYS A CA 7
ATOM 4034 C C . CYS A 1 36 ? 2.135 -0.133 5.538 1.00 0.00 36 CYS A C 7
ATOM 4035 O O . CYS A 1 36 ? 2.130 -0.506 4.366 1.00 0.00 36 CYS A O 7
ATOM 4042 N N . PRO A 1 37 ? 1.200 -0.481 6.462 1.00 0.00 37 PRO A N 7
ATOM 4043 C CA . PRO A 1 37 ? 0.087 -1.347 6.109 1.00 0.00 37 PRO A CA 7
ATOM 4044 C C . PRO A 1 37 ? -0.957 -0.593 5.285 1.00 0.00 37 PRO A C 7
ATOM 4045 O O . PRO A 1 37 ? -1.366 0.509 5.651 1.00 0.00 37 PRO A O 7
ATOM 4056 N N . LEU A 1 38 ? -1.357 -1.214 4.185 1.00 0.00 38 LEU A N 7
ATOM 4057 C CA . LEU A 1 38 ? -2.346 -0.615 3.304 1.00 0.00 38 LEU A CA 7
ATOM 4058 C C . LEU A 1 38 ? -3.668 -1.373 3.436 1.00 0.00 38 LEU A C 7
ATOM 4059 O O . LEU A 1 38 ? -4.208 -1.863 2.446 1.00 0.00 38 LEU A O 7
ATOM 4075 N N . TYR A 1 39 ? -4.149 -1.447 4.669 1.00 0.00 39 TYR A N 7
ATOM 4076 C CA . TYR A 1 39 ? -5.397 -2.139 4.943 1.00 0.00 39 TYR A CA 7
ATOM 4077 C C . TYR A 1 39 ? -5.879 -1.856 6.368 1.00 0.00 39 TYR A C 7
ATOM 4078 O O . TYR A 1 39 ? -5.070 -1.635 7.268 1.00 0.00 39 TYR A O 7
ATOM 4096 N N . PRO A 1 40 ? -7.230 -1.873 6.532 1.00 0.00 40 PRO A N 7
ATOM 4097 C CA . PRO A 1 40 ? -7.828 -1.622 7.833 1.00 0.00 40 PRO A CA 7
ATOM 4098 C C . PRO A 1 40 ? -7.665 -2.833 8.754 1.00 0.00 40 PRO A C 7
ATOM 4099 O O . PRO A 1 40 ? -8.650 -3.461 9.138 1.00 0.00 40 PRO A O 7
ATOM 4110 N N . GLY A 1 41 ? -6.415 -3.123 9.082 1.00 0.00 41 GLY A N 7
ATOM 4111 C CA . GLY A 1 41 ? -6.110 -4.246 9.951 1.00 0.00 41 GLY A CA 7
ATOM 4112 C C . GLY A 1 41 ? -4.640 -4.231 10.374 1.00 0.00 41 GLY A C 7
ATOM 4113 O O . GLY A 1 41 ? -3.772 -3.838 9.596 1.00 0.00 41 GLY A O 7
ATOM 4117 N N . CYS A 1 1 ? -3.663 -4.118 2.427 1.00 0.00 1 CYS A N 8
ATOM 4118 C CA . CYS A 1 1 ? -3.011 -5.307 1.908 1.00 0.00 1 CYS A CA 8
ATOM 4119 C C . CYS A 1 1 ? -2.782 -6.278 3.069 1.00 0.00 1 CYS A C 8
ATOM 4120 O O . CYS A 1 1 ? -3.687 -6.519 3.866 1.00 0.00 1 CYS A O 8
ATOM 4127 N N . THR A 1 2 ? -1.569 -6.805 3.128 1.00 0.00 2 THR A N 8
ATOM 4128 C CA . THR A 1 2 ? -1.210 -7.742 4.179 1.00 0.00 2 THR A CA 8
ATOM 4129 C C . THR A 1 2 ? -0.016 -8.596 3.748 1.00 0.00 2 THR A C 8
ATOM 4130 O O . THR A 1 2 ? 0.441 -9.456 4.500 1.00 0.00 2 THR A O 8
ATOM 4141 N N . THR A 1 3 ? 0.453 -8.332 2.538 1.00 0.00 3 THR A N 8
ATOM 4142 C CA . THR A 1 3 ? 1.586 -9.065 1.997 1.00 0.00 3 THR A CA 8
ATOM 4143 C C . THR A 1 3 ? 2.811 -8.894 2.897 1.00 0.00 3 THR A C 8
ATOM 4144 O O . THR A 1 3 ? 2.910 -9.529 3.945 1.00 0.00 3 THR A O 8
ATOM 4155 N N . GLY A 1 4 ? 3.714 -8.031 2.455 1.00 0.00 4 GLY A N 8
ATOM 4156 C CA . GLY A 1 4 ? 4.930 -7.767 3.208 1.00 0.00 4 GLY A CA 8
ATOM 4157 C C . GLY A 1 4 ? 5.109 -6.268 3.451 1.00 0.00 4 GLY A C 8
ATOM 4158 O O . GLY A 1 4 ? 4.290 -5.641 4.122 1.00 0.00 4 GLY A O 8
ATOM 4162 N N . PRO A 1 5 ? 6.216 -5.721 2.879 1.00 0.00 5 PRO A N 8
ATOM 4163 C CA . PRO A 1 5 ? 6.512 -4.307 3.027 1.00 0.00 5 PRO A CA 8
ATOM 4164 C C . PRO A 1 5 ? 5.595 -3.458 2.145 1.00 0.00 5 PRO A C 8
ATOM 4165 O O . PRO A 1 5 ? 5.820 -2.260 1.981 1.00 0.00 5 PRO A O 8
ATOM 4176 N N . CYS A 1 6 ? 4.580 -4.113 1.600 1.00 0.00 6 CYS A N 8
ATOM 4177 C CA . CYS A 1 6 ? 3.627 -3.433 0.739 1.00 0.00 6 CYS A CA 8
ATOM 4178 C C . CYS A 1 6 ? 4.383 -2.877 -0.469 1.00 0.00 6 CYS A C 8
ATOM 4179 O O . CYS A 1 6 ? 4.048 -3.186 -1.612 1.00 0.00 6 CYS A O 8
ATOM 4186 N N . CYS A 1 7 ? 5.389 -2.067 -0.176 1.00 0.00 7 CYS A N 8
ATOM 4187 C CA . CYS A 1 7 ? 6.196 -1.464 -1.225 1.00 0.00 7 CYS A CA 8
ATOM 4188 C C . CYS A 1 7 ? 6.635 -2.570 -2.187 1.00 0.00 7 CYS A C 8
ATOM 4189 O O . CYS A 1 7 ? 7.801 -2.962 -2.198 1.00 0.00 7 CYS A O 8
ATOM 4196 N N . ARG A 1 8 ? 5.678 -3.041 -2.972 1.00 0.00 8 ARG A N 8
ATOM 4197 C CA . ARG A 1 8 ? 5.951 -4.094 -3.935 1.00 0.00 8 ARG A CA 8
ATOM 4198 C C . ARG A 1 8 ? 5.350 -5.418 -3.461 1.00 0.00 8 ARG A C 8
ATOM 4199 O O . ARG A 1 8 ? 5.283 -6.381 -4.221 1.00 0.00 8 ARG A O 8
ATOM 4220 N N . GLN A 1 9 ? 4.928 -5.424 -2.205 1.00 0.00 9 GLN A N 8
ATOM 4221 C CA . GLN A 1 9 ? 4.335 -6.615 -1.619 1.00 0.00 9 GLN A CA 8
ATOM 4222 C C . GLN A 1 9 ? 3.322 -6.226 -0.540 1.00 0.00 9 GLN A C 8
ATOM 4223 O O . GLN A 1 9 ? 3.614 -6.315 0.652 1.00 0.00 9 GLN A O 8
ATOM 4237 N N . CYS A 1 10 ? 2.152 -5.804 -0.998 1.00 0.00 10 CYS A N 8
ATOM 4238 C CA . CYS A 1 10 ? 1.093 -5.402 -0.088 1.00 0.00 10 CYS A CA 8
ATOM 4239 C C . CYS A 1 10 ? 0.560 -4.042 -0.541 1.00 0.00 10 CYS A C 8
ATOM 4240 O O . CYS A 1 10 ? -0.608 -3.724 -0.321 1.00 0.00 10 CYS A O 8
ATOM 4247 N N . LYS A 1 11 ? 1.442 -3.274 -1.166 1.00 0.00 11 LYS A N 8
ATOM 4248 C CA . LYS A 1 11 ? 1.073 -1.957 -1.653 1.00 0.00 11 LYS A CA 8
ATOM 4249 C C . LYS A 1 11 ? 0.598 -2.067 -3.104 1.00 0.00 11 LYS A C 8
ATOM 4250 O O . LYS A 1 11 ? 0.691 -1.105 -3.865 1.00 0.00 11 LYS A O 8
ATOM 4269 N N . LEU A 1 12 ? 0.101 -3.247 -3.442 1.00 0.00 12 LEU A N 8
ATOM 4270 C CA . LEU A 1 12 ? -0.387 -3.496 -4.787 1.00 0.00 12 LEU A CA 8
ATOM 4271 C C . LEU A 1 12 ? -1.078 -2.237 -5.315 1.00 0.00 12 LEU A C 8
ATOM 4272 O O . LEU A 1 12 ? -1.065 -1.973 -6.515 1.00 0.00 12 LEU A O 8
ATOM 4288 N N . LYS A 1 13 ? -1.667 -1.492 -4.389 1.00 0.00 13 LYS A N 8
ATOM 4289 C CA . LYS A 1 13 ? -2.362 -0.267 -4.747 1.00 0.00 13 LYS A CA 8
ATOM 4290 C C . LYS A 1 13 ? -1.543 0.494 -5.789 1.00 0.00 13 LYS A C 8
ATOM 4291 O O . LYS A 1 13 ? -0.358 0.220 -5.973 1.00 0.00 13 LYS A O 8
ATOM 4310 N N . PRO A 1 14 ? -2.223 1.461 -6.462 1.00 0.00 14 PRO A N 8
ATOM 4311 C CA . PRO A 1 14 ? -1.571 2.264 -7.482 1.00 0.00 14 PRO A CA 8
ATOM 4312 C C . PRO A 1 14 ? -0.646 3.308 -6.849 1.00 0.00 14 PRO A C 8
ATOM 4313 O O . PRO A 1 14 ? -0.638 4.467 -7.262 1.00 0.00 14 PRO A O 8
ATOM 4324 N N . ALA A 1 15 ? 0.110 2.858 -5.859 1.00 0.00 15 ALA A N 8
ATOM 4325 C CA . ALA A 1 15 ? 1.037 3.737 -5.165 1.00 0.00 15 ALA A CA 8
ATOM 4326 C C . ALA A 1 15 ? 0.258 4.887 -4.525 1.00 0.00 15 ALA A C 8
ATOM 4327 O O . ALA A 1 15 ? -0.337 5.705 -5.225 1.00 0.00 15 ALA A O 8
ATOM 4334 N N . GLY A 1 16 ? 0.286 4.914 -3.200 1.00 0.00 16 GLY A N 8
ATOM 4335 C CA . GLY A 1 16 ? -0.410 5.950 -2.458 1.00 0.00 16 GLY A CA 8
ATOM 4336 C C . GLY A 1 16 ? 0.580 6.846 -1.709 1.00 0.00 16 GLY A C 8
ATOM 4337 O O . GLY A 1 16 ? 1.413 7.509 -2.327 1.00 0.00 16 GLY A O 8
ATOM 4341 N N . THR A 1 17 ? 0.456 6.838 -0.390 1.00 0.00 17 THR A N 8
ATOM 4342 C CA . THR A 1 17 ? 1.328 7.641 0.449 1.00 0.00 17 THR A CA 8
ATOM 4343 C C . THR A 1 17 ? 1.648 6.902 1.749 1.00 0.00 17 THR A C 8
ATOM 4344 O O . THR A 1 17 ? 0.745 6.423 2.434 1.00 0.00 17 THR A O 8
ATOM 4355 N N . THR A 1 18 ? 2.937 6.830 2.050 1.00 0.00 18 THR A N 8
ATOM 4356 C CA . THR A 1 18 ? 3.387 6.156 3.256 1.00 0.00 18 THR A CA 8
ATOM 4357 C C . THR A 1 18 ? 2.379 6.360 4.389 1.00 0.00 18 THR A C 8
ATOM 4358 O O . THR A 1 18 ? 1.970 7.485 4.666 1.00 0.00 18 THR A O 8
ATOM 4369 N N . CYS A 1 19 ? 2.006 5.251 5.012 1.00 0.00 19 CYS A N 8
ATOM 4370 C CA . CYS A 1 19 ? 1.054 5.292 6.109 1.00 0.00 19 CYS A CA 8
ATOM 4371 C C . CYS A 1 19 ? 0.156 6.516 5.917 1.00 0.00 19 CYS A C 8
ATOM 4372 O O . CYS A 1 19 ? 0.060 7.364 6.803 1.00 0.00 19 CYS A O 8
ATOM 4379 N N . TRP A 1 20 ? -0.479 6.570 4.755 1.00 0.00 20 TRP A N 8
ATOM 4380 C CA . TRP A 1 20 ? -1.366 7.676 4.438 1.00 0.00 20 TRP A CA 8
ATOM 4381 C C . TRP A 1 20 ? -2.800 7.232 4.730 1.00 0.00 20 TRP A C 8
ATOM 4382 O O . TRP A 1 20 ? -3.475 7.816 5.575 1.00 0.00 20 TRP A O 8
ATOM 4403 N N . LYS A 1 21 ? -3.224 6.200 4.014 1.00 0.00 21 LYS A N 8
ATOM 4404 C CA . LYS A 1 21 ? -4.566 5.671 4.185 1.00 0.00 21 LYS A CA 8
ATOM 4405 C C . LYS A 1 21 ? -5.571 6.614 3.522 1.00 0.00 21 LYS A C 8
ATOM 4406 O O . LYS A 1 21 ? -5.651 7.790 3.875 1.00 0.00 21 LYS A O 8
ATOM 4425 N N . THR A 1 22 ? -6.314 6.064 2.573 1.00 0.00 22 THR A N 8
ATOM 4426 C CA . THR A 1 22 ? -7.310 6.843 1.858 1.00 0.00 22 THR A CA 8
ATOM 4427 C C . THR A 1 22 ? -8.523 7.107 2.751 1.00 0.00 22 THR A C 8
ATOM 4428 O O . THR A 1 22 ? -8.380 7.298 3.958 1.00 0.00 22 THR A O 8
ATOM 4439 N N . SER A 1 23 ? -9.690 7.106 2.124 1.00 0.00 23 SER A N 8
ATOM 4440 C CA . SER A 1 23 ? -10.929 7.344 2.848 1.00 0.00 23 SER A CA 8
ATOM 4441 C C . SER A 1 23 ? -11.739 6.049 2.937 1.00 0.00 23 SER A C 8
ATOM 4442 O O . SER A 1 23 ? -12.944 6.082 3.183 1.00 0.00 23 SER A O 8
ATOM 4450 N N . LEU A 1 24 ? -11.045 4.938 2.732 1.00 0.00 24 LEU A N 8
ATOM 4451 C CA . LEU A 1 24 ? -11.684 3.635 2.786 1.00 0.00 24 LEU A CA 8
ATOM 4452 C C . LEU A 1 24 ? -10.629 2.545 2.591 1.00 0.00 24 LEU A C 8
ATOM 4453 O O . LEU A 1 24 ? -10.333 1.790 3.516 1.00 0.00 24 LEU A O 8
ATOM 4469 N N . THR A 1 25 ? -10.089 2.498 1.382 1.00 0.00 25 THR A N 8
ATOM 4470 C CA . THR A 1 25 ? -9.072 1.513 1.055 1.00 0.00 25 THR A CA 8
ATOM 4471 C C . THR A 1 25 ? -7.936 1.558 2.078 1.00 0.00 25 THR A C 8
ATOM 4472 O O . THR A 1 25 ? -8.053 0.991 3.164 1.00 0.00 25 THR A O 8
ATOM 4483 N N . SER A 1 26 ? -6.865 2.236 1.695 1.00 0.00 26 SER A N 8
ATOM 4484 C CA . SER A 1 26 ? -5.708 2.361 2.567 1.00 0.00 26 SER A CA 8
ATOM 4485 C C . SER A 1 26 ? -4.437 2.510 1.730 1.00 0.00 26 SER A C 8
ATOM 4486 O O . SER A 1 26 ? -3.877 1.519 1.263 1.00 0.00 26 SER A O 8
ATOM 4494 N N . HIS A 1 27 ? -4.016 3.756 1.565 1.00 0.00 27 HIS A N 8
ATOM 4495 C CA . HIS A 1 27 ? -2.821 4.048 0.793 1.00 0.00 27 HIS A CA 8
ATOM 4496 C C . HIS A 1 27 ? -1.607 4.094 1.724 1.00 0.00 27 HIS A C 8
ATOM 4497 O O . HIS A 1 27 ? -0.668 4.851 1.486 1.00 0.00 27 HIS A O 8
ATOM 4512 N N . TYR A 1 28 ? -1.667 3.274 2.763 1.00 0.00 28 TYR A N 8
ATOM 4513 C CA . TYR A 1 28 ? -0.585 3.212 3.730 1.00 0.00 28 TYR A CA 8
ATOM 4514 C C . TYR A 1 28 ? 0.704 2.708 3.079 1.00 0.00 28 TYR A C 8
ATOM 4515 O O . TYR A 1 28 ? 1.338 1.782 3.582 1.00 0.00 28 TYR A O 8
ATOM 4533 N N . CYS A 1 29 ? 1.054 3.339 1.968 1.00 0.00 29 CYS A N 8
ATOM 4534 C CA . CYS A 1 29 ? 2.257 2.966 1.242 1.00 0.00 29 CYS A CA 8
ATOM 4535 C C . CYS A 1 29 ? 2.331 3.810 -0.031 1.00 0.00 29 CYS A C 8
ATOM 4536 O O . CYS A 1 29 ? 1.385 4.524 -0.364 1.00 0.00 29 CYS A O 8
ATOM 4543 N N . THR A 1 30 ? 3.463 3.702 -0.710 1.00 0.00 30 THR A N 8
ATOM 4544 C CA . THR A 1 30 ? 3.673 4.448 -1.940 1.00 0.00 30 THR A CA 8
ATOM 4545 C C . THR A 1 30 ? 4.104 3.506 -3.067 1.00 0.00 30 THR A C 8
ATOM 4546 O O . THR A 1 30 ? 3.602 3.601 -4.186 1.00 0.00 30 THR A O 8
ATOM 4557 N N . GLY A 1 31 ? 5.030 2.618 -2.732 1.00 0.00 31 GLY A N 8
ATOM 4558 C CA . GLY A 1 31 ? 5.534 1.662 -3.702 1.00 0.00 31 GLY A CA 8
ATOM 4559 C C . GLY A 1 31 ? 7.063 1.621 -3.689 1.00 0.00 31 GLY A C 8
ATOM 4560 O O . GLY A 1 31 ? 7.717 2.569 -4.124 1.00 0.00 31 GLY A O 8
ATOM 4564 N N . LYS A 1 32 ? 7.590 0.517 -3.185 1.00 0.00 32 LYS A N 8
ATOM 4565 C CA . LYS A 1 32 ? 9.031 0.340 -3.110 1.00 0.00 32 LYS A CA 8
ATOM 4566 C C . LYS A 1 32 ? 9.607 1.325 -2.091 1.00 0.00 32 LYS A C 8
ATOM 4567 O O . LYS A 1 32 ? 9.587 2.534 -2.311 1.00 0.00 32 LYS A O 8
ATOM 4586 N N . SER A 1 33 ? 10.109 0.769 -0.998 1.00 0.00 33 SER A N 8
ATOM 4587 C CA . SER A 1 33 ? 10.691 1.583 0.056 1.00 0.00 33 SER A CA 8
ATOM 4588 C C . SER A 1 33 ? 9.616 1.968 1.074 1.00 0.00 33 SER A C 8
ATOM 4589 O O . SER A 1 33 ? 9.531 3.123 1.487 1.00 0.00 33 SER A O 8
ATOM 4597 N N . CYS A 1 34 ? 8.822 0.976 1.452 1.00 0.00 34 CYS A N 8
ATOM 4598 C CA . CYS A 1 34 ? 7.755 1.195 2.413 1.00 0.00 34 CYS A CA 8
ATOM 4599 C C . CYS A 1 34 ? 7.724 0.005 3.374 1.00 0.00 34 CYS A C 8
ATOM 4600 O O . CYS A 1 34 ? 8.675 -0.773 3.437 1.00 0.00 34 CYS A O 8
ATOM 4607 N N . ASP A 1 35 ? 6.620 -0.099 4.101 1.00 0.00 35 ASP A N 8
ATOM 4608 C CA . ASP A 1 35 ? 6.452 -1.182 5.055 1.00 0.00 35 ASP A CA 8
ATOM 4609 C C . ASP A 1 35 ? 5.274 -0.865 5.977 1.00 0.00 35 ASP A C 8
ATOM 4610 O O . ASP A 1 35 ? 5.340 -1.107 7.182 1.00 0.00 35 ASP A O 8
ATOM 4620 N N . CYS A 1 36 ? 4.223 -0.326 5.378 1.00 0.00 36 CYS A N 8
ATOM 4621 C CA . CYS A 1 36 ? 3.031 0.028 6.129 1.00 0.00 36 CYS A CA 8
ATOM 4622 C C . CYS A 1 36 ? 1.858 -0.785 5.581 1.00 0.00 36 CYS A C 8
ATOM 4623 O O . CYS A 1 36 ? 1.811 -1.090 4.391 1.00 0.00 36 CYS A O 8
ATOM 4630 N N . PRO A 1 37 ? 0.912 -1.121 6.500 1.00 0.00 37 PRO A N 8
ATOM 4631 C CA . PRO A 1 37 ? -0.259 -1.893 6.119 1.00 0.00 37 PRO A CA 8
ATOM 4632 C C . PRO A 1 37 ? -1.261 -1.026 5.353 1.00 0.00 37 PRO A C 8
ATOM 4633 O O . PRO A 1 37 ? -1.694 0.013 5.848 1.00 0.00 37 PRO A O 8
ATOM 4644 N N . LEU A 1 38 ? -1.602 -1.488 4.159 1.00 0.00 38 LEU A N 8
ATOM 4645 C CA . LEU A 1 38 ? -2.545 -0.768 3.320 1.00 0.00 38 LEU A CA 8
ATOM 4646 C C . LEU A 1 38 ? -3.941 -1.369 3.496 1.00 0.00 38 LEU A C 8
ATOM 4647 O O . LEU A 1 38 ? -4.555 -1.814 2.529 1.00 0.00 38 LEU A O 8
ATOM 4663 N N . TYR A 1 39 ? -4.399 -1.363 4.739 1.00 0.00 39 TYR A N 8
ATOM 4664 C CA . TYR A 1 39 ? -5.710 -1.903 5.056 1.00 0.00 39 TYR A CA 8
ATOM 4665 C C . TYR A 1 39 ? -5.880 -2.082 6.566 1.00 0.00 39 TYR A C 8
ATOM 4666 O O . TYR A 1 39 ? -5.598 -3.150 7.105 1.00 0.00 39 TYR A O 8
ATOM 4684 N N . PRO A 1 40 ? -6.354 -0.989 7.224 1.00 0.00 40 PRO A N 8
ATOM 4685 C CA . PRO A 1 40 ? -6.564 -1.015 8.662 1.00 0.00 40 PRO A CA 8
ATOM 4686 C C . PRO A 1 40 ? -7.819 -1.816 9.018 1.00 0.00 40 PRO A C 8
ATOM 4687 O O . PRO A 1 40 ? -8.786 -1.832 8.258 1.00 0.00 40 PRO A O 8
ATOM 4698 N N . GLY A 1 41 ? -7.762 -2.461 10.173 1.00 0.00 41 GLY A N 8
ATOM 4699 C CA . GLY A 1 41 ? -8.881 -3.262 10.639 1.00 0.00 41 GLY A CA 8
ATOM 4700 C C . GLY A 1 41 ? -8.964 -3.254 12.166 1.00 0.00 41 GLY A C 8
ATOM 4701 O O . GLY A 1 41 ? -9.904 -2.703 12.738 1.00 0.00 41 GLY A O 8
ATOM 4705 N N . CYS A 1 1 ? -4.473 -4.277 2.072 1.00 0.00 1 CYS A N 9
ATOM 4706 C CA . CYS A 1 1 ? -3.149 -4.871 1.998 1.00 0.00 1 CYS A CA 9
ATOM 4707 C C . CYS A 1 1 ? -3.048 -5.954 3.072 1.00 0.00 1 CYS A C 9
ATOM 4708 O O . CYS A 1 1 ? -3.954 -6.109 3.890 1.00 0.00 1 CYS A O 9
ATOM 4715 N N . THR A 1 2 ? -1.937 -6.676 3.037 1.00 0.00 2 THR A N 9
ATOM 4716 C CA . THR A 1 2 ? -1.706 -7.741 3.999 1.00 0.00 2 THR A CA 9
ATOM 4717 C C . THR A 1 2 ? -0.589 -8.665 3.511 1.00 0.00 2 THR A C 9
ATOM 4718 O O . THR A 1 2 ? -0.851 -9.787 3.078 1.00 0.00 2 THR A O 9
ATOM 4729 N N . THR A 1 3 ? 0.634 -8.163 3.600 1.00 0.00 3 THR A N 9
ATOM 4730 C CA . THR A 1 3 ? 1.791 -8.928 3.173 1.00 0.00 3 THR A CA 9
ATOM 4731 C C . THR A 1 3 ? 2.986 -8.643 4.087 1.00 0.00 3 THR A C 9
ATOM 4732 O O . THR A 1 3 ? 3.073 -9.185 5.188 1.00 0.00 3 THR A O 9
ATOM 4743 N N . GLY A 1 4 ? 3.876 -7.795 3.596 1.00 0.00 4 GLY A N 9
ATOM 4744 C CA . GLY A 1 4 ? 5.061 -7.430 4.353 1.00 0.00 4 GLY A CA 9
ATOM 4745 C C . GLY A 1 4 ? 5.356 -5.935 4.227 1.00 0.00 4 GLY A C 9
ATOM 4746 O O . GLY A 1 4 ? 4.729 -5.116 4.897 1.00 0.00 4 GLY A O 9
ATOM 4750 N N . PRO A 1 5 ? 6.334 -5.616 3.338 1.00 0.00 5 PRO A N 9
ATOM 4751 C CA . PRO A 1 5 ? 6.721 -4.232 3.113 1.00 0.00 5 PRO A CA 9
ATOM 4752 C C . PRO A 1 5 ? 5.671 -3.500 2.275 1.00 0.00 5 PRO A C 9
ATOM 4753 O O . PRO A 1 5 ? 5.777 -2.294 2.053 1.00 0.00 5 PRO A O 9
ATOM 4764 N N . CYS A 1 6 ? 4.682 -4.260 1.827 1.00 0.00 6 CYS A N 9
ATOM 4765 C CA . CYS A 1 6 ? 3.614 -3.699 1.016 1.00 0.00 6 CYS A CA 9
ATOM 4766 C C . CYS A 1 6 ? 4.226 -3.166 -0.280 1.00 0.00 6 CYS A C 9
ATOM 4767 O O . CYS A 1 6 ? 3.812 -3.554 -1.372 1.00 0.00 6 CYS A O 9
ATOM 4774 N N . CYS A 1 7 ? 5.203 -2.285 -0.118 1.00 0.00 7 CYS A N 9
ATOM 4775 C CA . CYS A 1 7 ? 5.875 -1.694 -1.263 1.00 0.00 7 CYS A CA 9
ATOM 4776 C C . CYS A 1 7 ? 6.302 -2.823 -2.204 1.00 0.00 7 CYS A C 9
ATOM 4777 O O . CYS A 1 7 ? 7.279 -3.521 -1.937 1.00 0.00 7 CYS A O 9
ATOM 4784 N N . ARG A 1 8 ? 5.551 -2.966 -3.285 1.00 0.00 8 ARG A N 9
ATOM 4785 C CA . ARG A 1 8 ? 5.840 -3.997 -4.267 1.00 0.00 8 ARG A CA 9
ATOM 4786 C C . ARG A 1 8 ? 5.302 -5.348 -3.791 1.00 0.00 8 ARG A C 9
ATOM 4787 O O . ARG A 1 8 ? 5.530 -6.373 -4.434 1.00 0.00 8 ARG A O 9
ATOM 4808 N N . GLN A 1 9 ? 4.598 -5.308 -2.669 1.00 0.00 9 GLN A N 9
ATOM 4809 C CA . GLN A 1 9 ? 4.027 -6.515 -2.100 1.00 0.00 9 GLN A CA 9
ATOM 4810 C C . GLN A 1 9 ? 2.593 -6.255 -1.632 1.00 0.00 9 GLN A C 9
ATOM 4811 O O . GLN A 1 9 ? 1.668 -6.225 -2.441 1.00 0.00 9 GLN A O 9
ATOM 4825 N N . CYS A 1 10 ? 2.455 -6.071 -0.327 1.00 0.00 10 CYS A N 9
ATOM 4826 C CA . CYS A 1 10 ? 1.150 -5.814 0.258 1.00 0.00 10 CYS A CA 9
ATOM 4827 C C . CYS A 1 10 ? 0.566 -4.561 -0.399 1.00 0.00 10 CYS A C 9
ATOM 4828 O O . CYS A 1 10 ? -0.634 -4.312 -0.312 1.00 0.00 10 CYS A O 9
ATOM 4835 N N . LYS A 1 11 ? 1.446 -3.806 -1.041 1.00 0.00 11 LYS A N 9
ATOM 4836 C CA . LYS A 1 11 ? 1.033 -2.585 -1.713 1.00 0.00 11 LYS A CA 9
ATOM 4837 C C . LYS A 1 11 ? 0.852 -2.866 -3.206 1.00 0.00 11 LYS A C 9
ATOM 4838 O O . LYS A 1 11 ? 1.667 -2.445 -4.024 1.00 0.00 11 LYS A O 9
ATOM 4857 N N . LEU A 1 12 ? -0.224 -3.575 -3.515 1.00 0.00 12 LEU A N 9
ATOM 4858 C CA . LEU A 1 12 ? -0.523 -3.918 -4.895 1.00 0.00 12 LEU A CA 9
ATOM 4859 C C . LEU A 1 12 ? -1.324 -2.783 -5.535 1.00 0.00 12 LEU A C 9
ATOM 4860 O O . LEU A 1 12 ? -1.851 -2.934 -6.636 1.00 0.00 12 LEU A O 9
ATOM 4876 N N . LYS A 1 13 ? -1.390 -1.670 -4.818 1.00 0.00 13 LYS A N 9
ATOM 4877 C CA . LYS A 1 13 ? -2.117 -0.509 -5.303 1.00 0.00 13 LYS A CA 9
ATOM 4878 C C . LYS A 1 13 ? -1.127 0.502 -5.884 1.00 0.00 13 LYS A C 9
ATOM 4879 O O . LYS A 1 13 ? 0.074 0.243 -5.930 1.00 0.00 13 LYS A O 9
ATOM 4898 N N . PRO A 1 14 ? -1.684 1.662 -6.324 1.00 0.00 14 PRO A N 9
ATOM 4899 C CA . PRO A 1 14 ? -0.862 2.714 -6.900 1.00 0.00 14 PRO A CA 9
ATOM 4900 C C . PRO A 1 14 ? -0.084 3.459 -5.813 1.00 0.00 14 PRO A C 9
ATOM 4901 O O . PRO A 1 14 ? -0.010 3.001 -4.674 1.00 0.00 14 PRO A O 9
ATOM 4912 N N . ALA A 1 15 ? 0.477 4.593 -6.205 1.00 0.00 15 ALA A N 9
ATOM 4913 C CA . ALA A 1 15 ? 1.247 5.405 -5.280 1.00 0.00 15 ALA A CA 9
ATOM 4914 C C . ALA A 1 15 ? 0.294 6.272 -4.453 1.00 0.00 15 ALA A C 9
ATOM 4915 O O . ALA A 1 15 ? -0.432 7.099 -5.003 1.00 0.00 15 ALA A O 9
ATOM 4922 N N . GLY A 1 16 ? 0.328 6.053 -3.147 1.00 0.00 16 GLY A N 9
ATOM 4923 C CA . GLY A 1 16 ? -0.524 6.804 -2.241 1.00 0.00 16 GLY A CA 9
ATOM 4924 C C . GLY A 1 16 ? 0.304 7.751 -1.369 1.00 0.00 16 GLY A C 9
ATOM 4925 O O . GLY A 1 16 ? 0.650 8.852 -1.797 1.00 0.00 16 GLY A O 9
ATOM 4929 N N . THR A 1 17 ? 0.598 7.288 -0.163 1.00 0.00 17 THR A N 9
ATOM 4930 C CA . THR A 1 17 ? 1.379 8.081 0.773 1.00 0.00 17 THR A CA 9
ATOM 4931 C C . THR A 1 17 ? 1.948 7.190 1.880 1.00 0.00 17 THR A C 9
ATOM 4932 O O . THR A 1 17 ? 1.649 5.999 1.938 1.00 0.00 17 THR A O 9
ATOM 4943 N N . THR A 1 18 ? 2.758 7.804 2.729 1.00 0.00 18 THR A N 9
ATOM 4944 C CA . THR A 1 18 ? 3.373 7.082 3.830 1.00 0.00 18 THR A CA 9
ATOM 4945 C C . THR A 1 18 ? 2.403 6.982 5.010 1.00 0.00 18 THR A C 9
ATOM 4946 O O . THR A 1 18 ? 1.996 7.997 5.571 1.00 0.00 18 THR A O 9
ATOM 4957 N N . CYS A 1 19 ? 2.060 5.747 5.350 1.00 0.00 19 CYS A N 9
ATOM 4958 C CA . CYS A 1 19 ? 1.147 5.501 6.451 1.00 0.00 19 CYS A CA 9
ATOM 4959 C C . CYS A 1 19 ? 0.051 6.569 6.415 1.00 0.00 19 CYS A C 9
ATOM 4960 O O . CYS A 1 19 ? -0.068 7.373 7.340 1.00 0.00 19 CYS A O 9
ATOM 4967 N N . TRP A 1 20 ? -0.721 6.544 5.338 1.00 0.00 20 TRP A N 9
ATOM 4968 C CA . TRP A 1 20 ? -1.801 7.500 5.169 1.00 0.00 20 TRP A CA 9
ATOM 4969 C C . TRP A 1 20 ? -3.124 6.734 5.233 1.00 0.00 20 TRP A C 9
ATOM 4970 O O . TRP A 1 20 ? -3.821 6.778 6.244 1.00 0.00 20 TRP A O 9
ATOM 4991 N N . LYS A 1 21 ? -3.429 6.052 4.139 1.00 0.00 21 LYS A N 9
ATOM 4992 C CA . LYS A 1 21 ? -4.656 5.278 4.057 1.00 0.00 21 LYS A CA 9
ATOM 4993 C C . LYS A 1 21 ? -5.778 6.164 3.513 1.00 0.00 21 LYS A C 9
ATOM 4994 O O . LYS A 1 21 ? -6.094 7.200 4.096 1.00 0.00 21 LYS A O 9
ATOM 5013 N N . THR A 1 22 ? -6.349 5.725 2.402 1.00 0.00 22 THR A N 9
ATOM 5014 C CA . THR A 1 22 ? -7.429 6.466 1.772 1.00 0.00 22 THR A CA 9
ATOM 5015 C C . THR A 1 22 ? -8.733 6.270 2.549 1.00 0.00 22 THR A C 9
ATOM 5016 O O . THR A 1 22 ? -8.847 6.698 3.697 1.00 0.00 22 THR A O 9
ATOM 5027 N N . SER A 1 23 ? -9.684 5.624 1.891 1.00 0.00 23 SER A N 9
ATOM 5028 C CA . SER A 1 23 ? -10.976 5.366 2.506 1.00 0.00 23 SER A CA 9
ATOM 5029 C C . SER A 1 23 ? -11.626 4.139 1.863 1.00 0.00 23 SER A C 9
ATOM 5030 O O . SER A 1 23 ? -12.828 3.921 2.009 1.00 0.00 23 SER A O 9
ATOM 5038 N N . LEU A 1 24 ? -10.802 3.370 1.166 1.00 0.00 24 LEU A N 9
ATOM 5039 C CA . LEU A 1 24 ? -11.283 2.171 0.501 1.00 0.00 24 LEU A CA 9
ATOM 5040 C C . LEU A 1 24 ? -10.138 1.162 0.391 1.00 0.00 24 LEU A C 9
ATOM 5041 O O . LEU A 1 24 ? -10.133 0.144 1.083 1.00 0.00 24 LEU A O 9
ATOM 5057 N N . THR A 1 25 ? -9.194 1.478 -0.484 1.00 0.00 25 THR A N 9
ATOM 5058 C CA . THR A 1 25 ? -8.048 0.611 -0.694 1.00 0.00 25 THR A CA 9
ATOM 5059 C C . THR A 1 25 ? -7.065 0.737 0.472 1.00 0.00 25 THR A C 9
ATOM 5060 O O . THR A 1 25 ? -6.731 -0.255 1.117 1.00 0.00 25 THR A O 9
ATOM 5071 N N . SER A 1 26 ? -6.627 1.965 0.705 1.00 0.00 26 SER A N 9
ATOM 5072 C CA . SER A 1 26 ? -5.688 2.234 1.782 1.00 0.00 26 SER A CA 9
ATOM 5073 C C . SER A 1 26 ? -4.271 2.359 1.221 1.00 0.00 26 SER A C 9
ATOM 5074 O O . SER A 1 26 ? -3.668 1.363 0.821 1.00 0.00 26 SER A O 9
ATOM 5082 N N . HIS A 1 27 ? -3.779 3.588 1.209 1.00 0.00 27 HIS A N 9
ATOM 5083 C CA . HIS A 1 27 ? -2.443 3.856 0.704 1.00 0.00 27 HIS A CA 9
ATOM 5084 C C . HIS A 1 27 ? -1.406 3.233 1.640 1.00 0.00 27 HIS A C 9
ATOM 5085 O O . HIS A 1 27 ? -0.975 2.100 1.430 1.00 0.00 27 HIS A O 9
ATOM 5100 N N . TYR A 1 28 ? -1.034 4.001 2.654 1.00 0.00 28 TYR A N 9
ATOM 5101 C CA . TYR A 1 28 ? -0.055 3.538 3.624 1.00 0.00 28 TYR A CA 9
ATOM 5102 C C . TYR A 1 28 ? 1.123 2.854 2.928 1.00 0.00 28 TYR A C 9
ATOM 5103 O O . TYR A 1 28 ? 1.660 1.869 3.435 1.00 0.00 28 TYR A O 9
ATOM 5121 N N . CYS A 1 29 ? 1.491 3.402 1.781 1.00 0.00 29 CYS A N 9
ATOM 5122 C CA . CYS A 1 29 ? 2.598 2.857 1.011 1.00 0.00 29 CYS A CA 9
ATOM 5123 C C . CYS A 1 29 ? 2.782 3.717 -0.240 1.00 0.00 29 CYS A C 9
ATOM 5124 O O . CYS A 1 29 ? 2.714 4.943 -0.171 1.00 0.00 29 CYS A O 9
ATOM 5131 N N . THR A 1 30 ? 3.013 3.040 -1.356 1.00 0.00 30 THR A N 9
ATOM 5132 C CA . THR A 1 30 ? 3.209 3.727 -2.620 1.00 0.00 30 THR A CA 9
ATOM 5133 C C . THR A 1 30 ? 3.771 2.765 -3.670 1.00 0.00 30 THR A C 9
ATOM 5134 O O . THR A 1 30 ? 3.545 2.943 -4.865 1.00 0.00 30 THR A O 9
ATOM 5145 N N . GLY A 1 31 ? 4.491 1.765 -3.183 1.00 0.00 31 GLY A N 9
ATOM 5146 C CA . GLY A 1 31 ? 5.087 0.774 -4.062 1.00 0.00 31 GLY A CA 9
ATOM 5147 C C . GLY A 1 31 ? 6.609 0.916 -4.099 1.00 0.00 31 GLY A C 9
ATOM 5148 O O . GLY A 1 31 ? 7.134 1.867 -4.678 1.00 0.00 31 GLY A O 9
ATOM 5152 N N . LYS A 1 32 ? 7.277 -0.040 -3.471 1.00 0.00 32 LYS A N 9
ATOM 5153 C CA . LYS A 1 32 ? 8.729 -0.032 -3.425 1.00 0.00 32 LYS A CA 9
ATOM 5154 C C . LYS A 1 32 ? 9.202 1.133 -2.552 1.00 0.00 32 LYS A C 9
ATOM 5155 O O . LYS A 1 32 ? 9.026 2.294 -2.915 1.00 0.00 32 LYS A O 9
ATOM 5174 N N . SER A 1 33 ? 9.790 0.781 -1.417 1.00 0.00 33 SER A N 9
ATOM 5175 C CA . SER A 1 33 ? 10.287 1.783 -0.491 1.00 0.00 33 SER A CA 9
ATOM 5176 C C . SER A 1 33 ? 9.193 2.161 0.510 1.00 0.00 33 SER A C 9
ATOM 5177 O O . SER A 1 33 ? 8.986 3.340 0.792 1.00 0.00 33 SER A O 9
ATOM 5185 N N . CYS A 1 34 ? 8.522 1.137 1.018 1.00 0.00 34 CYS A N 9
ATOM 5186 C CA . CYS A 1 34 ? 7.455 1.347 1.981 1.00 0.00 34 CYS A CA 9
ATOM 5187 C C . CYS A 1 34 ? 7.614 0.323 3.107 1.00 0.00 34 CYS A C 9
ATOM 5188 O O . CYS A 1 34 ? 8.703 -0.213 3.313 1.00 0.00 34 CYS A O 9
ATOM 5195 N N . ASP A 1 35 ? 6.516 0.083 3.805 1.00 0.00 35 ASP A N 9
ATOM 5196 C CA . ASP A 1 35 ? 6.522 -0.868 4.906 1.00 0.00 35 ASP A CA 9
ATOM 5197 C C . ASP A 1 35 ? 5.388 -0.525 5.875 1.00 0.00 35 ASP A C 9
ATOM 5198 O O . ASP A 1 35 ? 5.575 -0.555 7.090 1.00 0.00 35 ASP A O 9
ATOM 5208 N N . CYS A 1 36 ? 4.236 -0.210 5.299 1.00 0.00 36 CYS A N 9
ATOM 5209 C CA . CYS A 1 36 ? 3.072 0.137 6.097 1.00 0.00 36 CYS A CA 9
ATOM 5210 C C . CYS A 1 36 ? 1.881 -0.678 5.588 1.00 0.00 36 CYS A C 9
ATOM 5211 O O . CYS A 1 36 ? 1.810 -1.005 4.405 1.00 0.00 36 CYS A O 9
ATOM 5218 N N . PRO A 1 37 ? 0.951 -0.988 6.531 1.00 0.00 37 PRO A N 9
ATOM 5219 C CA . PRO A 1 37 ? -0.233 -1.755 6.189 1.00 0.00 37 PRO A CA 9
ATOM 5220 C C . PRO A 1 37 ? -1.243 -0.896 5.426 1.00 0.00 37 PRO A C 9
ATOM 5221 O O . PRO A 1 37 ? -1.557 0.217 5.843 1.00 0.00 37 PRO A O 9
ATOM 5232 N N . LEU A 1 38 ? -1.725 -1.447 4.321 1.00 0.00 38 LEU A N 9
ATOM 5233 C CA . LEU A 1 38 ? -2.693 -0.745 3.496 1.00 0.00 38 LEU A CA 9
ATOM 5234 C C . LEU A 1 38 ? -4.024 -1.501 3.523 1.00 0.00 38 LEU A C 9
ATOM 5235 O O . LEU A 1 38 ? -4.602 -1.786 2.476 1.00 0.00 38 LEU A O 9
ATOM 5251 N N . TYR A 1 39 ? -4.471 -1.805 4.734 1.00 0.00 39 TYR A N 9
ATOM 5252 C CA . TYR A 1 39 ? -5.721 -2.522 4.910 1.00 0.00 39 TYR A CA 9
ATOM 5253 C C . TYR A 1 39 ? -6.584 -1.863 5.989 1.00 0.00 39 TYR A C 9
ATOM 5254 O O . TYR A 1 39 ? -6.095 -1.040 6.762 1.00 0.00 39 TYR A O 9
ATOM 5272 N N . PRO A 1 40 ? -7.884 -2.261 6.009 1.00 0.00 40 PRO A N 9
ATOM 5273 C CA . PRO A 1 40 ? -8.818 -1.718 6.981 1.00 0.00 40 PRO A CA 9
ATOM 5274 C C . PRO A 1 40 ? -8.578 -2.319 8.367 1.00 0.00 40 PRO A C 9
ATOM 5275 O O . PRO A 1 40 ? -7.939 -3.362 8.493 1.00 0.00 40 PRO A O 9
ATOM 5286 N N . GLY A 1 41 ? -9.101 -1.634 9.373 1.00 0.00 41 GLY A N 9
ATOM 5287 C CA . GLY A 1 41 ? -8.954 -2.088 10.745 1.00 0.00 41 GLY A CA 9
ATOM 5288 C C . GLY A 1 41 ? -10.027 -3.116 11.103 1.00 0.00 41 GLY A C 9
ATOM 5289 O O . GLY A 1 41 ? -9.996 -3.701 12.185 1.00 0.00 41 GLY A O 9
ATOM 5293 N N . CYS A 1 1 ? -2.000 -3.902 2.828 1.00 0.00 1 CYS A N 10
ATOM 5294 C CA . CYS A 1 1 ? -3.194 -4.725 2.899 1.00 0.00 1 CYS A CA 10
ATOM 5295 C C . CYS A 1 1 ? -3.228 -5.405 4.269 1.00 0.00 1 CYS A C 10
ATOM 5296 O O . CYS A 1 1 ? -4.250 -5.379 4.954 1.00 0.00 1 CYS A O 10
ATOM 5303 N N . THR A 1 2 ? -2.100 -5.999 4.629 1.00 0.00 2 THR A N 10
ATOM 5304 C CA . THR A 1 2 ? -1.988 -6.685 5.905 1.00 0.00 2 THR A CA 10
ATOM 5305 C C . THR A 1 2 ? -0.751 -7.585 5.919 1.00 0.00 2 THR A C 10
ATOM 5306 O O . THR A 1 2 ? -0.315 -8.032 6.979 1.00 0.00 2 THR A O 10
ATOM 5317 N N . THR A 1 3 ? -0.220 -7.826 4.729 1.00 0.00 3 THR A N 10
ATOM 5318 C CA . THR A 1 3 ? 0.959 -8.666 4.591 1.00 0.00 3 THR A CA 10
ATOM 5319 C C . THR A 1 3 ? 2.120 -8.093 5.406 1.00 0.00 3 THR A C 10
ATOM 5320 O O . THR A 1 3 ? 2.141 -8.207 6.630 1.00 0.00 3 THR A O 10
ATOM 5331 N N . GLY A 1 4 ? 3.058 -7.486 4.691 1.00 0.00 4 GLY A N 10
ATOM 5332 C CA . GLY A 1 4 ? 4.220 -6.894 5.334 1.00 0.00 4 GLY A CA 10
ATOM 5333 C C . GLY A 1 4 ? 4.361 -5.418 4.958 1.00 0.00 4 GLY A C 10
ATOM 5334 O O . GLY A 1 4 ? 3.482 -4.612 5.258 1.00 0.00 4 GLY A O 10
ATOM 5338 N N . PRO A 1 5 ? 5.502 -5.100 4.290 1.00 0.00 5 PRO A N 10
ATOM 5339 C CA . PRO A 1 5 ? 5.769 -3.733 3.871 1.00 0.00 5 PRO A CA 10
ATOM 5340 C C . PRO A 1 5 ? 4.913 -3.356 2.660 1.00 0.00 5 PRO A C 10
ATOM 5341 O O . PRO A 1 5 ? 5.170 -2.347 2.005 1.00 0.00 5 PRO A O 10
ATOM 5352 N N . CYS A 1 6 ? 3.914 -4.185 2.399 1.00 0.00 6 CYS A N 10
ATOM 5353 C CA . CYS A 1 6 ? 3.020 -3.951 1.278 1.00 0.00 6 CYS A CA 10
ATOM 5354 C C . CYS A 1 6 ? 3.865 -3.819 0.010 1.00 0.00 6 CYS A C 10
ATOM 5355 O O . CYS A 1 6 ? 3.570 -4.448 -1.005 1.00 0.00 6 CYS A O 10
ATOM 5362 N N . CYS A 1 7 ? 4.898 -2.995 0.108 1.00 0.00 7 CYS A N 10
ATOM 5363 C CA . CYS A 1 7 ? 5.788 -2.772 -1.018 1.00 0.00 7 CYS A CA 10
ATOM 5364 C C . CYS A 1 7 ? 6.183 -4.134 -1.596 1.00 0.00 7 CYS A C 10
ATOM 5365 O O . CYS A 1 7 ? 6.797 -4.948 -0.910 1.00 0.00 7 CYS A O 10
ATOM 5372 N N . ARG A 1 8 ? 5.811 -4.339 -2.852 1.00 0.00 8 ARG A N 10
ATOM 5373 C CA . ARG A 1 8 ? 6.118 -5.587 -3.529 1.00 0.00 8 ARG A CA 10
ATOM 5374 C C . ARG A 1 8 ? 5.140 -6.679 -3.097 1.00 0.00 8 ARG A C 10
ATOM 5375 O O . ARG A 1 8 ? 4.920 -7.645 -3.827 1.00 0.00 8 ARG A O 10
ATOM 5396 N N . GLN A 1 9 ? 4.577 -6.492 -1.912 1.00 0.00 9 GLN A N 10
ATOM 5397 C CA . GLN A 1 9 ? 3.626 -7.450 -1.374 1.00 0.00 9 GLN A CA 10
ATOM 5398 C C . GLN A 1 9 ? 2.196 -7.036 -1.731 1.00 0.00 9 GLN A C 10
ATOM 5399 O O . GLN A 1 9 ? 1.650 -7.483 -2.738 1.00 0.00 9 GLN A O 10
ATOM 5413 N N . CYS A 1 10 ? 1.632 -6.187 -0.885 1.00 0.00 10 CYS A N 10
ATOM 5414 C CA . CYS A 1 10 ? 0.277 -5.709 -1.098 1.00 0.00 10 CYS A CA 10
ATOM 5415 C C . CYS A 1 10 ? 0.297 -4.179 -1.063 1.00 0.00 10 CYS A C 10
ATOM 5416 O O . CYS A 1 10 ? 0.049 -3.574 -0.021 1.00 0.00 10 CYS A O 10
ATOM 5423 N N . LYS A 1 11 ? 0.594 -3.597 -2.217 1.00 0.00 11 LYS A N 10
ATOM 5424 C CA . LYS A 1 11 ? 0.650 -2.149 -2.331 1.00 0.00 11 LYS A CA 10
ATOM 5425 C C . LYS A 1 11 ? 0.827 -1.765 -3.802 1.00 0.00 11 LYS A C 10
ATOM 5426 O O . LYS A 1 11 ? 1.417 -0.731 -4.110 1.00 0.00 11 LYS A O 10
ATOM 5445 N N . LEU A 1 12 ? 0.303 -2.618 -4.669 1.00 0.00 12 LEU A N 10
ATOM 5446 C CA . LEU A 1 12 ? 0.395 -2.381 -6.100 1.00 0.00 12 LEU A CA 10
ATOM 5447 C C . LEU A 1 12 ? -0.207 -1.013 -6.426 1.00 0.00 12 LEU A C 10
ATOM 5448 O O . LEU A 1 12 ? -0.050 -0.510 -7.537 1.00 0.00 12 LEU A O 10
ATOM 5464 N N . LYS A 1 13 ? -0.885 -0.448 -5.436 1.00 0.00 13 LYS A N 10
ATOM 5465 C CA . LYS A 1 13 ? -1.510 0.851 -5.604 1.00 0.00 13 LYS A CA 10
ATOM 5466 C C . LYS A 1 13 ? -0.577 1.764 -6.403 1.00 0.00 13 LYS A C 10
ATOM 5467 O O . LYS A 1 13 ? 0.641 1.701 -6.247 1.00 0.00 13 LYS A O 10
ATOM 5486 N N . PRO A 1 14 ? -1.201 2.611 -7.263 1.00 0.00 14 PRO A N 10
ATOM 5487 C CA . PRO A 1 14 ? -0.439 3.535 -8.087 1.00 0.00 14 PRO A CA 10
ATOM 5488 C C . PRO A 1 14 ? 0.083 4.709 -7.256 1.00 0.00 14 PRO A C 10
ATOM 5489 O O . PRO A 1 14 ? -0.010 5.862 -7.676 1.00 0.00 14 PRO A O 10
ATOM 5500 N N . ALA A 1 15 ? 0.621 4.374 -6.092 1.00 0.00 15 ALA A N 10
ATOM 5501 C CA . ALA A 1 15 ? 1.158 5.385 -5.198 1.00 0.00 15 ALA A CA 10
ATOM 5502 C C . ALA A 1 15 ? 0.005 6.188 -4.589 1.00 0.00 15 ALA A C 10
ATOM 5503 O O . ALA A 1 15 ? -0.820 6.741 -5.313 1.00 0.00 15 ALA A O 10
ATOM 5510 N N . GLY A 1 16 ? -0.015 6.221 -3.265 1.00 0.00 16 GLY A N 10
ATOM 5511 C CA . GLY A 1 16 ? -1.053 6.945 -2.551 1.00 0.00 16 GLY A CA 10
ATOM 5512 C C . GLY A 1 16 ? -0.448 7.866 -1.488 1.00 0.00 16 GLY A C 10
ATOM 5513 O O . GLY A 1 16 ? -0.397 9.082 -1.673 1.00 0.00 16 GLY A O 10
ATOM 5517 N N . THR A 1 17 ? -0.004 7.252 -0.402 1.00 0.00 17 THR A N 10
ATOM 5518 C CA . THR A 1 17 ? 0.595 8.001 0.689 1.00 0.00 17 THR A CA 10
ATOM 5519 C C . THR A 1 17 ? 1.484 7.090 1.536 1.00 0.00 17 THR A C 10
ATOM 5520 O O . THR A 1 17 ? 1.852 5.999 1.104 1.00 0.00 17 THR A O 10
ATOM 5531 N N . THR A 1 18 ? 1.803 7.572 2.730 1.00 0.00 18 THR A N 10
ATOM 5532 C CA . THR A 1 18 ? 2.642 6.813 3.641 1.00 0.00 18 THR A CA 10
ATOM 5533 C C . THR A 1 18 ? 1.993 6.737 5.025 1.00 0.00 18 THR A C 10
ATOM 5534 O O . THR A 1 18 ? 1.644 7.763 5.609 1.00 0.00 18 THR A O 10
ATOM 5545 N N . CYS A 1 19 ? 1.849 5.513 5.511 1.00 0.00 19 CYS A N 10
ATOM 5546 C CA . CYS A 1 19 ? 1.248 5.291 6.814 1.00 0.00 19 CYS A CA 10
ATOM 5547 C C . CYS A 1 19 ? 0.092 6.279 6.986 1.00 0.00 19 CYS A C 10
ATOM 5548 O O . CYS A 1 19 ? 0.158 7.175 7.826 1.00 0.00 19 CYS A O 10
ATOM 5555 N N . TRP A 1 20 ? -0.937 6.083 6.176 1.00 0.00 20 TRP A N 10
ATOM 5556 C CA . TRP A 1 20 ? -2.106 6.946 6.228 1.00 0.00 20 TRP A CA 10
ATOM 5557 C C . TRP A 1 20 ? -3.349 6.068 6.079 1.00 0.00 20 TRP A C 10
ATOM 5558 O O . TRP A 1 20 ? -4.070 5.837 7.048 1.00 0.00 20 TRP A O 10
ATOM 5579 N N . LYS A 1 21 ? -3.563 5.602 4.857 1.00 0.00 21 LYS A N 10
ATOM 5580 C CA . LYS A 1 21 ? -4.708 4.755 4.568 1.00 0.00 21 LYS A CA 10
ATOM 5581 C C . LYS A 1 21 ? -5.813 5.598 3.931 1.00 0.00 21 LYS A C 10
ATOM 5582 O O . LYS A 1 21 ? -6.086 6.711 4.378 1.00 0.00 21 LYS A O 10
ATOM 5601 N N . THR A 1 22 ? -6.420 5.036 2.895 1.00 0.00 22 THR A N 10
ATOM 5602 C CA . THR A 1 22 ? -7.491 5.723 2.192 1.00 0.00 22 THR A CA 10
ATOM 5603 C C . THR A 1 22 ? -8.811 5.569 2.949 1.00 0.00 22 THR A C 10
ATOM 5604 O O . THR A 1 22 ? -9.321 6.533 3.514 1.00 0.00 22 THR A O 10
ATOM 5615 N N . SER A 1 23 ? -9.325 4.347 2.934 1.00 0.00 23 SER A N 10
ATOM 5616 C CA . SER A 1 23 ? -10.577 4.054 3.614 1.00 0.00 23 SER A CA 10
ATOM 5617 C C . SER A 1 23 ? -11.270 2.868 2.942 1.00 0.00 23 SER A C 10
ATOM 5618 O O . SER A 1 23 ? -12.145 2.237 3.535 1.00 0.00 23 SER A O 10
ATOM 5626 N N . LEU A 1 24 ? -10.855 2.598 1.713 1.00 0.00 24 LEU A N 10
ATOM 5627 C CA . LEU A 1 24 ? -11.425 1.497 0.954 1.00 0.00 24 LEU A CA 10
ATOM 5628 C C . LEU A 1 24 ? -10.329 0.479 0.639 1.00 0.00 24 LEU A C 10
ATOM 5629 O O . LEU A 1 24 ? -10.408 -0.675 1.060 1.00 0.00 24 LEU A O 10
ATOM 5645 N N . THR A 1 25 ? -9.329 0.941 -0.098 1.00 0.00 25 THR A N 10
ATOM 5646 C CA . THR A 1 25 ? -8.218 0.084 -0.475 1.00 0.00 25 THR A CA 10
ATOM 5647 C C . THR A 1 25 ? -7.173 0.043 0.643 1.00 0.00 25 THR A C 10
ATOM 5648 O O . THR A 1 25 ? -7.026 -0.972 1.323 1.00 0.00 25 THR A O 10
ATOM 5659 N N . SER A 1 26 ? -6.476 1.159 0.797 1.00 0.00 26 SER A N 10
ATOM 5660 C CA . SER A 1 26 ? -5.449 1.264 1.821 1.00 0.00 26 SER A CA 10
ATOM 5661 C C . SER A 1 26 ? -4.111 1.643 1.182 1.00 0.00 26 SER A C 10
ATOM 5662 O O . SER A 1 26 ? -3.543 0.865 0.416 1.00 0.00 26 SER A O 10
ATOM 5670 N N . HIS A 1 27 ? -3.647 2.836 1.522 1.00 0.00 27 HIS A N 10
ATOM 5671 C CA . HIS A 1 27 ? -2.386 3.327 0.991 1.00 0.00 27 HIS A CA 10
ATOM 5672 C C . HIS A 1 27 ? -1.250 2.961 1.947 1.00 0.00 27 HIS A C 10
ATOM 5673 O O . HIS A 1 27 ? -0.717 1.854 1.888 1.00 0.00 27 HIS A O 10
ATOM 5688 N N . TYR A 1 28 ? -0.913 3.911 2.807 1.00 0.00 28 TYR A N 10
ATOM 5689 C CA . TYR A 1 28 ? 0.151 3.702 3.774 1.00 0.00 28 TYR A CA 10
ATOM 5690 C C . TYR A 1 28 ? 1.499 3.518 3.076 1.00 0.00 28 TYR A C 10
ATOM 5691 O O . TYR A 1 28 ? 2.501 3.210 3.721 1.00 0.00 28 TYR A O 10
ATOM 5709 N N . CYS A 1 29 ? 1.482 3.713 1.765 1.00 0.00 29 CYS A N 10
ATOM 5710 C CA . CYS A 1 29 ? 2.692 3.572 0.972 1.00 0.00 29 CYS A CA 10
ATOM 5711 C C . CYS A 1 29 ? 2.325 3.765 -0.502 1.00 0.00 29 CYS A C 10
ATOM 5712 O O . CYS A 1 29 ? 1.296 4.362 -0.816 1.00 0.00 29 CYS A O 10
ATOM 5719 N N . THR A 1 30 ? 3.186 3.250 -1.365 1.00 0.00 30 THR A N 10
ATOM 5720 C CA . THR A 1 30 ? 2.966 3.357 -2.797 1.00 0.00 30 THR A CA 10
ATOM 5721 C C . THR A 1 30 ? 3.327 2.044 -3.492 1.00 0.00 30 THR A C 10
ATOM 5722 O O . THR A 1 30 ? 2.467 1.394 -4.084 1.00 0.00 30 THR A O 10
ATOM 5733 N N . GLY A 1 31 ? 4.602 1.692 -3.400 1.00 0.00 31 GLY A N 10
ATOM 5734 C CA . GLY A 1 31 ? 5.087 0.468 -4.013 1.00 0.00 31 GLY A CA 10
ATOM 5735 C C . GLY A 1 31 ? 6.615 0.403 -3.970 1.00 0.00 31 GLY A C 10
ATOM 5736 O O . GLY A 1 31 ? 7.293 1.221 -4.590 1.00 0.00 31 GLY A O 10
ATOM 5740 N N . LYS A 1 32 ? 7.113 -0.580 -3.234 1.00 0.00 32 LYS A N 10
ATOM 5741 C CA . LYS A 1 32 ? 8.548 -0.764 -3.103 1.00 0.00 32 LYS A CA 10
ATOM 5742 C C . LYS A 1 32 ? 9.183 0.545 -2.629 1.00 0.00 32 LYS A C 10
ATOM 5743 O O . LYS A 1 32 ? 8.786 1.625 -3.062 1.00 0.00 32 LYS A O 10
ATOM 5762 N N . SER A 1 33 ? 10.161 0.405 -1.745 1.00 0.00 33 SER A N 10
ATOM 5763 C CA . SER A 1 33 ? 10.856 1.562 -1.208 1.00 0.00 33 SER A CA 10
ATOM 5764 C C . SER A 1 33 ? 10.093 2.119 -0.004 1.00 0.00 33 SER A C 10
ATOM 5765 O O . SER A 1 33 ? 10.701 2.590 0.955 1.00 0.00 33 SER A O 10
ATOM 5773 N N . CYS A 1 34 ? 8.773 2.043 -0.093 1.00 0.00 34 CYS A N 10
ATOM 5774 C CA . CYS A 1 34 ? 7.922 2.533 0.977 1.00 0.00 34 CYS A CA 10
ATOM 5775 C C . CYS A 1 34 ? 8.302 1.802 2.267 1.00 0.00 34 CYS A C 10
ATOM 5776 O O . CYS A 1 34 ? 9.400 1.258 2.375 1.00 0.00 34 CYS A O 10
ATOM 5783 N N . ASP A 1 35 ? 7.374 1.814 3.212 1.00 0.00 35 ASP A N 10
ATOM 5784 C CA . ASP A 1 35 ? 7.599 1.159 4.489 1.00 0.00 35 ASP A CA 10
ATOM 5785 C C . ASP A 1 35 ? 6.372 1.358 5.382 1.00 0.00 35 ASP A C 10
ATOM 5786 O O . ASP A 1 35 ? 6.451 2.030 6.409 1.00 0.00 35 ASP A O 10
ATOM 5796 N N . CYS A 1 36 ? 5.268 0.762 4.957 1.00 0.00 36 CYS A N 10
ATOM 5797 C CA . CYS A 1 36 ? 4.027 0.866 5.706 1.00 0.00 36 CYS A CA 10
ATOM 5798 C C . CYS A 1 36 ? 2.961 0.038 4.985 1.00 0.00 36 CYS A C 10
ATOM 5799 O O . CYS A 1 36 ? 2.743 0.209 3.787 1.00 0.00 36 CYS A O 10
ATOM 5806 N N . PRO A 1 37 ? 2.307 -0.863 5.766 1.00 0.00 37 PRO A N 10
ATOM 5807 C CA . PRO A 1 37 ? 1.268 -1.717 5.215 1.00 0.00 37 PRO A CA 10
ATOM 5808 C C . PRO A 1 37 ? -0.023 -0.930 4.983 1.00 0.00 37 PRO A C 10
ATOM 5809 O O . PRO A 1 37 ? -0.263 0.083 5.639 1.00 0.00 37 PRO A O 10
ATOM 5820 N N . LEU A 1 38 ? -0.820 -1.425 4.048 1.00 0.00 38 LEU A N 10
ATOM 5821 C CA . LEU A 1 38 ? -2.080 -0.781 3.721 1.00 0.00 38 LEU A CA 10
ATOM 5822 C C . LEU A 1 38 ? -3.222 -1.512 4.431 1.00 0.00 38 LEU A C 10
ATOM 5823 O O . LEU A 1 38 ? -4.088 -2.097 3.784 1.00 0.00 38 LEU A O 10
ATOM 5839 N N . TYR A 1 39 ? -3.183 -1.454 5.755 1.00 0.00 39 TYR A N 10
ATOM 5840 C CA . TYR A 1 39 ? -4.204 -2.104 6.562 1.00 0.00 39 TYR A CA 10
ATOM 5841 C C . TYR A 1 39 ? -5.130 -1.073 7.210 1.00 0.00 39 TYR A C 10
ATOM 5842 O O . TYR A 1 39 ? -4.679 -0.224 7.977 1.00 0.00 39 TYR A O 10
ATOM 5860 N N . PRO A 1 40 ? -6.441 -1.182 6.867 1.00 0.00 40 PRO A N 10
ATOM 5861 C CA . PRO A 1 40 ? -7.434 -0.270 7.408 1.00 0.00 40 PRO A CA 10
ATOM 5862 C C . PRO A 1 40 ? -7.751 -0.605 8.867 1.00 0.00 40 PRO A C 10
ATOM 5863 O O . PRO A 1 40 ? -8.865 -1.019 9.184 1.00 0.00 40 PRO A O 10
ATOM 5874 N N . GLY A 1 41 ? -6.751 -0.414 9.715 1.00 0.00 41 GLY A N 10
ATOM 5875 C CA . GLY A 1 41 ? -6.909 -0.690 11.132 1.00 0.00 41 GLY A CA 10
ATOM 5876 C C . GLY A 1 41 ? -5.661 -0.275 11.914 1.00 0.00 41 GLY A C 10
ATOM 5877 O O . GLY A 1 41 ? -5.696 -0.181 13.141 1.00 0.00 41 GLY A O 10
ATOM 5881 N N . CYS A 1 1 ? -1.956 -3.849 4.866 1.00 0.00 1 CYS A N 11
ATOM 5882 C CA . CYS A 1 1 ? -0.918 -4.485 4.072 1.00 0.00 1 CYS A CA 11
ATOM 5883 C C . CYS A 1 1 ? -1.501 -5.755 3.448 1.00 0.00 1 CYS A C 11
ATOM 5884 O O . CYS A 1 1 ? -1.817 -6.711 4.156 1.00 0.00 1 CYS A O 11
ATOM 5891 N N . THR A 1 2 ? -1.626 -5.725 2.130 1.00 0.00 2 THR A N 11
ATOM 5892 C CA . THR A 1 2 ? -2.166 -6.861 1.403 1.00 0.00 2 THR A CA 11
ATOM 5893 C C . THR A 1 2 ? -1.128 -7.980 1.316 1.00 0.00 2 THR A C 11
ATOM 5894 O O . THR A 1 2 ? -1.472 -9.135 1.070 1.00 0.00 2 THR A O 11
ATOM 5905 N N . THR A 1 3 ? 0.125 -7.600 1.525 1.00 0.00 3 THR A N 11
ATOM 5906 C CA . THR A 1 3 ? 1.217 -8.557 1.473 1.00 0.00 3 THR A CA 11
ATOM 5907 C C . THR A 1 3 ? 2.000 -8.543 2.787 1.00 0.00 3 THR A C 11
ATOM 5908 O O . THR A 1 3 ? 1.508 -9.012 3.812 1.00 0.00 3 THR A O 11
ATOM 5919 N N . GLY A 1 4 ? 3.207 -8.002 2.713 1.00 0.00 4 GLY A N 11
ATOM 5920 C CA . GLY A 1 4 ? 4.064 -7.921 3.884 1.00 0.00 4 GLY A CA 11
ATOM 5921 C C . GLY A 1 4 ? 4.618 -6.505 4.062 1.00 0.00 4 GLY A C 11
ATOM 5922 O O . GLY A 1 4 ? 3.951 -5.642 4.627 1.00 0.00 4 GLY A O 11
ATOM 5926 N N . PRO A 1 5 ? 5.863 -6.306 3.554 1.00 0.00 5 PRO A N 11
ATOM 5927 C CA . PRO A 1 5 ? 6.513 -5.011 3.651 1.00 0.00 5 PRO A CA 11
ATOM 5928 C C . PRO A 1 5 ? 5.912 -4.020 2.652 1.00 0.00 5 PRO A C 11
ATOM 5929 O O . PRO A 1 5 ? 6.408 -2.904 2.503 1.00 0.00 5 PRO A O 11
ATOM 5940 N N . CYS A 1 6 ? 4.850 -4.462 1.994 1.00 0.00 6 CYS A N 11
ATOM 5941 C CA . CYS A 1 6 ? 4.175 -3.628 1.015 1.00 0.00 6 CYS A CA 11
ATOM 5942 C C . CYS A 1 6 ? 5.231 -3.025 0.088 1.00 0.00 6 CYS A C 11
ATOM 5943 O O . CYS A 1 6 ? 6.131 -3.724 -0.374 1.00 0.00 6 CYS A O 11
ATOM 5950 N N . CYS A 1 7 ? 5.089 -1.729 -0.157 1.00 0.00 7 CYS A N 11
ATOM 5951 C CA . CYS A 1 7 ? 6.020 -1.024 -1.019 1.00 0.00 7 CYS A CA 11
ATOM 5952 C C . CYS A 1 7 ? 6.425 -1.961 -2.159 1.00 0.00 7 CYS A C 11
ATOM 5953 O O . CYS A 1 7 ? 7.613 -2.170 -2.404 1.00 0.00 7 CYS A O 11
ATOM 5960 N N . ARG A 1 8 ? 5.414 -2.502 -2.824 1.00 0.00 8 ARG A N 11
ATOM 5961 C CA . ARG A 1 8 ? 5.650 -3.413 -3.930 1.00 0.00 8 ARG A CA 11
ATOM 5962 C C . ARG A 1 8 ? 4.611 -4.536 -3.925 1.00 0.00 8 ARG A C 11
ATOM 5963 O O . ARG A 1 8 ? 4.163 -4.977 -4.982 1.00 0.00 8 ARG A O 11
ATOM 5984 N N . GLN A 1 9 ? 4.259 -4.966 -2.722 1.00 0.00 9 GLN A N 11
ATOM 5985 C CA . GLN A 1 9 ? 3.281 -6.030 -2.565 1.00 0.00 9 GLN A CA 11
ATOM 5986 C C . GLN A 1 9 ? 1.970 -5.467 -2.014 1.00 0.00 9 GLN A C 11
ATOM 5987 O O . GLN A 1 9 ? 1.030 -5.220 -2.769 1.00 0.00 9 GLN A O 11
ATOM 6001 N N . CYS A 1 10 ? 1.947 -5.281 -0.702 1.00 0.00 10 CYS A N 11
ATOM 6002 C CA . CYS A 1 10 ? 0.766 -4.753 -0.041 1.00 0.00 10 CYS A CA 11
ATOM 6003 C C . CYS A 1 10 ? 0.318 -3.496 -0.792 1.00 0.00 10 CYS A C 11
ATOM 6004 O O . CYS A 1 10 ? -0.877 -3.276 -0.984 1.00 0.00 10 CYS A O 11
ATOM 6011 N N . LYS A 1 11 ? 1.300 -2.703 -1.194 1.00 0.00 11 LYS A N 11
ATOM 6012 C CA . LYS A 1 11 ? 1.022 -1.475 -1.918 1.00 0.00 11 LYS A CA 11
ATOM 6013 C C . LYS A 1 11 ? 0.688 -1.810 -3.373 1.00 0.00 11 LYS A C 11
ATOM 6014 O O . LYS A 1 11 ? 1.087 -1.091 -4.287 1.00 0.00 11 LYS A O 11
ATOM 6033 N N . LEU A 1 12 ? -0.041 -2.903 -3.543 1.00 0.00 12 LEU A N 11
ATOM 6034 C CA . LEU A 1 12 ? -0.434 -3.344 -4.871 1.00 0.00 12 LEU A CA 11
ATOM 6035 C C . LEU A 1 12 ? -1.443 -2.353 -5.453 1.00 0.00 12 LEU A C 11
ATOM 6036 O O . LEU A 1 12 ? -1.789 -2.434 -6.630 1.00 0.00 12 LEU A O 11
ATOM 6052 N N . LYS A 1 13 ? -1.889 -1.442 -4.601 1.00 0.00 13 LYS A N 11
ATOM 6053 C CA . LYS A 1 13 ? -2.852 -0.436 -5.017 1.00 0.00 13 LYS A CA 11
ATOM 6054 C C . LYS A 1 13 ? -2.210 0.478 -6.062 1.00 0.00 13 LYS A C 11
ATOM 6055 O O . LYS A 1 13 ? -1.087 0.234 -6.499 1.00 0.00 13 LYS A O 11
ATOM 6074 N N . PRO A 1 14 ? -2.970 1.539 -6.442 1.00 0.00 14 PRO A N 11
ATOM 6075 C CA . PRO A 1 14 ? -2.488 2.492 -7.427 1.00 0.00 14 PRO A CA 11
ATOM 6076 C C . PRO A 1 14 ? -1.434 3.421 -6.822 1.00 0.00 14 PRO A C 11
ATOM 6077 O O . PRO A 1 14 ? -1.613 4.637 -6.798 1.00 0.00 14 PRO A O 11
ATOM 6088 N N . ALA A 1 15 ? -0.358 2.812 -6.347 1.00 0.00 15 ALA A N 11
ATOM 6089 C CA . ALA A 1 15 ? 0.727 3.568 -5.743 1.00 0.00 15 ALA A CA 11
ATOM 6090 C C . ALA A 1 15 ? 0.158 4.493 -4.667 1.00 0.00 15 ALA A C 11
ATOM 6091 O O . ALA A 1 15 ? -0.316 5.588 -4.970 1.00 0.00 15 ALA A O 11
ATOM 6098 N N . GLY A 1 16 ? 0.223 4.021 -3.430 1.00 0.00 16 GLY A N 11
ATOM 6099 C CA . GLY A 1 16 ? -0.280 4.794 -2.307 1.00 0.00 16 GLY A CA 11
ATOM 6100 C C . GLY A 1 16 ? 0.615 6.002 -2.028 1.00 0.00 16 GLY A C 11
ATOM 6101 O O . GLY A 1 16 ? 1.290 6.501 -2.928 1.00 0.00 16 GLY A O 11
ATOM 6105 N N . THR A 1 17 ? 0.593 6.440 -0.778 1.00 0.00 17 THR A N 11
ATOM 6106 C CA . THR A 1 17 ? 1.394 7.582 -0.369 1.00 0.00 17 THR A CA 11
ATOM 6107 C C . THR A 1 17 ? 2.345 7.187 0.763 1.00 0.00 17 THR A C 11
ATOM 6108 O O . THR A 1 17 ? 3.110 6.233 0.632 1.00 0.00 17 THR A O 11
ATOM 6119 N N . THR A 1 18 ? 2.264 7.942 1.849 1.00 0.00 18 THR A N 11
ATOM 6120 C CA . THR A 1 18 ? 3.109 7.684 3.003 1.00 0.00 18 THR A CA 11
ATOM 6121 C C . THR A 1 18 ? 2.252 7.470 4.254 1.00 0.00 18 THR A C 11
ATOM 6122 O O . THR A 1 18 ? 1.742 8.428 4.831 1.00 0.00 18 THR A O 11
ATOM 6133 N N . CYS A 1 19 ? 2.122 6.207 4.633 1.00 0.00 19 CYS A N 11
ATOM 6134 C CA . CYS A 1 19 ? 1.336 5.856 5.804 1.00 0.00 19 CYS A CA 11
ATOM 6135 C C . CYS A 1 19 ? 0.222 6.893 5.965 1.00 0.00 19 CYS A C 11
ATOM 6136 O O . CYS A 1 19 ? 0.343 7.817 6.768 1.00 0.00 19 CYS A O 11
ATOM 6143 N N . TRP A 1 20 ? -0.835 6.706 5.189 1.00 0.00 20 TRP A N 11
ATOM 6144 C CA . TRP A 1 20 ? -1.967 7.614 5.235 1.00 0.00 20 TRP A CA 11
ATOM 6145 C C . TRP A 1 20 ? -3.246 6.774 5.279 1.00 0.00 20 TRP A C 11
ATOM 6146 O O . TRP A 1 20 ? -4.014 6.856 6.236 1.00 0.00 20 TRP A O 11
ATOM 6167 N N . LYS A 1 21 ? -3.432 5.984 4.231 1.00 0.00 21 LYS A N 11
ATOM 6168 C CA . LYS A 1 21 ? -4.603 5.129 4.138 1.00 0.00 21 LYS A CA 11
ATOM 6169 C C . LYS A 1 21 ? -5.857 5.999 4.025 1.00 0.00 21 LYS A C 11
ATOM 6170 O O . LYS A 1 21 ? -6.002 6.984 4.750 1.00 0.00 21 LYS A O 11
ATOM 6189 N N . THR A 1 22 ? -6.731 5.606 3.111 1.00 0.00 22 THR A N 11
ATOM 6190 C CA . THR A 1 22 ? -7.967 6.338 2.894 1.00 0.00 22 THR A CA 11
ATOM 6191 C C . THR A 1 22 ? -9.133 5.636 3.593 1.00 0.00 22 THR A C 11
ATOM 6192 O O . THR A 1 22 ? -9.064 5.351 4.787 1.00 0.00 22 THR A O 11
ATOM 6203 N N . SER A 1 23 ? -10.177 5.377 2.818 1.00 0.00 23 SER A N 11
ATOM 6204 C CA . SER A 1 23 ? -11.356 4.713 3.348 1.00 0.00 23 SER A CA 11
ATOM 6205 C C . SER A 1 23 ? -11.409 3.267 2.854 1.00 0.00 23 SER A C 11
ATOM 6206 O O . SER A 1 23 ? -12.259 2.490 3.287 1.00 0.00 23 SER A O 11
ATOM 6214 N N . LEU A 1 24 ? -10.489 2.948 1.957 1.00 0.00 24 LEU A N 11
ATOM 6215 C CA . LEU A 1 24 ? -10.419 1.607 1.399 1.00 0.00 24 LEU A CA 11
ATOM 6216 C C . LEU A 1 24 ? -8.953 1.194 1.256 1.00 0.00 24 LEU A C 11
ATOM 6217 O O . LEU A 1 24 ? -8.446 0.406 2.052 1.00 0.00 24 LEU A O 11
ATOM 6233 N N . THR A 1 25 ? -8.313 1.745 0.234 1.00 0.00 25 THR A N 11
ATOM 6234 C CA . THR A 1 25 ? -6.915 1.443 -0.022 1.00 0.00 25 THR A CA 11
ATOM 6235 C C . THR A 1 25 ? -6.019 2.174 0.979 1.00 0.00 25 THR A C 11
ATOM 6236 O O . THR A 1 25 ? -5.798 3.379 0.856 1.00 0.00 25 THR A O 11
ATOM 6247 N N . SER A 1 26 ? -5.526 1.416 1.947 1.00 0.00 26 SER A N 11
ATOM 6248 C CA . SER A 1 26 ? -4.659 1.976 2.969 1.00 0.00 26 SER A CA 11
ATOM 6249 C C . SER A 1 26 ? -3.362 2.481 2.335 1.00 0.00 26 SER A C 11
ATOM 6250 O O . SER A 1 26 ? -2.301 1.892 2.531 1.00 0.00 26 SER A O 11
ATOM 6258 N N . HIS A 1 27 ? -3.489 3.568 1.588 1.00 0.00 27 HIS A N 11
ATOM 6259 C CA . HIS A 1 27 ? -2.341 4.158 0.923 1.00 0.00 27 HIS A CA 11
ATOM 6260 C C . HIS A 1 27 ? -1.310 4.590 1.967 1.00 0.00 27 HIS A C 11
ATOM 6261 O O . HIS A 1 27 ? -1.082 5.782 2.165 1.00 0.00 27 HIS A O 11
ATOM 6276 N N . TYR A 1 28 ? -0.714 3.597 2.610 1.00 0.00 28 TYR A N 11
ATOM 6277 C CA . TYR A 1 28 ? 0.288 3.859 3.630 1.00 0.00 28 TYR A CA 11
ATOM 6278 C C . TYR A 1 28 ? 1.693 3.543 3.111 1.00 0.00 28 TYR A C 11
ATOM 6279 O O . TYR A 1 28 ? 2.625 3.376 3.897 1.00 0.00 28 TYR A O 11
ATOM 6297 N N . CYS A 1 29 ? 1.801 3.471 1.793 1.00 0.00 29 CYS A N 11
ATOM 6298 C CA . CYS A 1 29 ? 3.076 3.178 1.161 1.00 0.00 29 CYS A CA 11
ATOM 6299 C C . CYS A 1 29 ? 3.081 3.819 -0.228 1.00 0.00 29 CYS A C 11
ATOM 6300 O O . CYS A 1 29 ? 2.122 4.487 -0.612 1.00 0.00 29 CYS A O 11
ATOM 6307 N N . THR A 1 30 ? 4.173 3.592 -0.945 1.00 0.00 30 THR A N 11
ATOM 6308 C CA . THR A 1 30 ? 4.316 4.138 -2.283 1.00 0.00 30 THR A CA 11
ATOM 6309 C C . THR A 1 30 ? 4.897 3.086 -3.230 1.00 0.00 30 THR A C 11
ATOM 6310 O O . THR A 1 30 ? 4.541 3.039 -4.405 1.00 0.00 30 THR A O 11
ATOM 6321 N N . GLY A 1 31 ? 5.784 2.268 -2.681 1.00 0.00 31 GLY A N 11
ATOM 6322 C CA . GLY A 1 31 ? 6.417 1.220 -3.461 1.00 0.00 31 GLY A CA 11
ATOM 6323 C C . GLY A 1 31 ? 7.921 1.165 -3.186 1.00 0.00 31 GLY A C 11
ATOM 6324 O O . GLY A 1 31 ? 8.647 2.111 -3.489 1.00 0.00 31 GLY A O 11
ATOM 6328 N N . LYS A 1 32 ? 8.347 0.047 -2.615 1.00 0.00 32 LYS A N 11
ATOM 6329 C CA . LYS A 1 32 ? 9.752 -0.142 -2.295 1.00 0.00 32 LYS A CA 11
ATOM 6330 C C . LYS A 1 32 ? 10.192 0.927 -1.295 1.00 0.00 32 LYS A C 11
ATOM 6331 O O . LYS A 1 32 ? 10.217 2.114 -1.620 1.00 0.00 32 LYS A O 11
ATOM 6350 N N . SER A 1 33 ? 10.527 0.471 -0.098 1.00 0.00 33 SER A N 11
ATOM 6351 C CA . SER A 1 33 ? 10.966 1.374 0.953 1.00 0.00 33 SER A CA 11
ATOM 6352 C C . SER A 1 33 ? 9.798 1.696 1.888 1.00 0.00 33 SER A C 11
ATOM 6353 O O . SER A 1 33 ? 9.751 2.773 2.479 1.00 0.00 33 SER A O 11
ATOM 6361 N N . CYS A 1 34 ? 8.885 0.741 1.992 1.00 0.00 34 CYS A N 11
ATOM 6362 C CA . CYS A 1 34 ? 7.721 0.909 2.845 1.00 0.00 34 CYS A CA 11
ATOM 6363 C C . CYS A 1 34 ? 7.457 -0.416 3.563 1.00 0.00 34 CYS A C 11
ATOM 6364 O O . CYS A 1 34 ? 8.057 -1.436 3.232 1.00 0.00 34 CYS A O 11
ATOM 6371 N N . ASP A 1 35 ? 6.558 -0.356 4.535 1.00 0.00 35 ASP A N 11
ATOM 6372 C CA . ASP A 1 35 ? 6.206 -1.538 5.303 1.00 0.00 35 ASP A CA 11
ATOM 6373 C C . ASP A 1 35 ? 4.930 -1.263 6.099 1.00 0.00 35 ASP A C 11
ATOM 6374 O O . ASP A 1 35 ? 4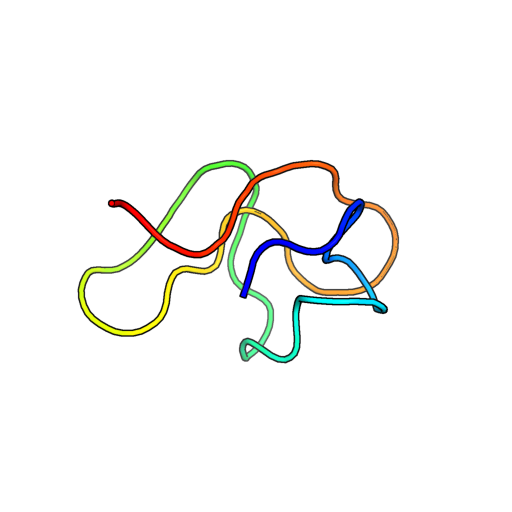.742 -1.809 7.185 1.00 0.00 35 ASP A O 11
ATOM 6384 N N . CYS A 1 36 ? 4.086 -0.416 5.528 1.00 0.00 36 CYS A N 11
ATOM 6385 C CA . CYS A 1 36 ? 2.831 -0.063 6.172 1.00 0.00 36 CYS A CA 11
ATOM 6386 C C . CYS A 1 36 ? 1.711 -0.879 5.525 1.00 0.00 36 CYS A C 11
ATOM 6387 O O . CYS A 1 36 ? 1.901 -1.464 4.459 1.00 0.00 36 CYS A O 11
ATOM 6394 N N . PRO A 1 37 ? 0.539 -0.894 6.213 1.00 0.00 37 PRO A N 11
ATOM 6395 C CA . PRO A 1 37 ? -0.611 -1.630 5.715 1.00 0.00 37 PRO A CA 11
ATOM 6396 C C . PRO A 1 37 ? -1.268 -0.894 4.545 1.00 0.00 37 PRO A C 11
ATOM 6397 O O . PRO A 1 37 ? -1.228 0.334 4.477 1.00 0.00 37 PRO A O 11
ATOM 6408 N N . LEU A 1 38 ? -1.857 -1.676 3.653 1.00 0.00 38 LEU A N 11
ATOM 6409 C CA . LEU A 1 38 ? -2.521 -1.116 2.489 1.00 0.00 38 LEU A CA 11
ATOM 6410 C C . LEU A 1 38 ? -3.781 -1.929 2.183 1.00 0.00 38 LEU A C 11
ATOM 6411 O O . LEU A 1 38 ? -4.120 -2.141 1.021 1.00 0.00 38 LEU A O 11
ATOM 6427 N N . TYR A 1 39 ? -4.440 -2.361 3.248 1.00 0.00 39 TYR A N 11
ATOM 6428 C CA . TYR A 1 39 ? -5.654 -3.147 3.110 1.00 0.00 39 TYR A CA 11
ATOM 6429 C C . TYR A 1 39 ? -6.486 -3.104 4.394 1.00 0.00 39 TYR A C 11
ATOM 6430 O O . TYR A 1 39 ? -5.941 -2.939 5.484 1.00 0.00 39 TYR A O 11
ATOM 6448 N N . PRO A 1 40 ? -7.824 -3.260 4.217 1.00 0.00 40 PRO A N 11
ATOM 6449 C CA . PRO A 1 40 ? -8.736 -3.241 5.348 1.00 0.00 40 PRO A CA 11
ATOM 6450 C C . PRO A 1 40 ? -8.654 -4.548 6.141 1.00 0.00 40 PRO A C 11
ATOM 6451 O O . PRO A 1 40 ? -8.156 -5.553 5.636 1.00 0.00 40 PRO A O 11
ATOM 6462 N N . GLY A 1 41 ? -9.147 -4.490 7.368 1.00 0.00 41 GLY A N 11
ATOM 6463 C CA . GLY A 1 41 ? -9.136 -5.656 8.235 1.00 0.00 41 GLY A CA 11
ATOM 6464 C C . GLY A 1 41 ? -8.317 -5.391 9.501 1.00 0.00 41 GLY A C 11
ATOM 6465 O O . GLY A 1 41 ? -7.117 -5.654 9.533 1.00 0.00 41 GLY A O 11
ATOM 6469 N N . CYS A 1 1 ? -1.517 -3.727 5.637 1.00 0.00 1 CYS A N 12
ATOM 6470 C CA . CYS A 1 1 ? -0.696 -4.245 4.557 1.00 0.00 1 CYS A CA 12
ATOM 6471 C C . CYS A 1 1 ? -1.608 -4.972 3.565 1.00 0.00 1 CYS A C 12
ATOM 6472 O O . CYS A 1 1 ? -2.735 -4.544 3.325 1.00 0.00 1 CYS A O 12
ATOM 6479 N N . THR A 1 2 ? -1.085 -6.059 3.018 1.00 0.00 2 THR A N 12
ATOM 6480 C CA . THR A 1 2 ? -1.838 -6.849 2.058 1.00 0.00 2 THR A CA 12
ATOM 6481 C C . THR A 1 2 ? -1.100 -8.151 1.743 1.00 0.00 2 THR A C 12
ATOM 6482 O O . THR A 1 2 ? -1.727 -9.169 1.453 1.00 0.00 2 THR A O 12
ATOM 6493 N N . THR A 1 3 ? 0.221 -8.077 1.812 1.00 0.00 3 THR A N 12
ATOM 6494 C CA . THR A 1 3 ? 1.051 -9.238 1.539 1.00 0.00 3 THR A CA 12
ATOM 6495 C C . THR A 1 3 ? 2.337 -9.180 2.364 1.00 0.00 3 THR A C 12
ATOM 6496 O O . THR A 1 3 ? 2.406 -9.748 3.455 1.00 0.00 3 THR A O 12
ATOM 6507 N N . GLY A 1 4 ? 3.325 -8.490 1.814 1.00 0.00 4 GLY A N 12
ATOM 6508 C CA . GLY A 1 4 ? 4.606 -8.350 2.486 1.00 0.00 4 GLY A CA 12
ATOM 6509 C C . GLY A 1 4 ? 4.707 -7.001 3.201 1.00 0.00 4 GLY A C 12
ATOM 6510 O O . GLY A 1 4 ? 3.743 -6.545 3.813 1.00 0.00 4 GLY A O 12
ATOM 6514 N N . PRO A 1 5 ? 5.914 -6.384 3.097 1.00 0.00 5 PRO A N 12
ATOM 6515 C CA . PRO A 1 5 ? 6.154 -5.096 3.725 1.00 0.00 5 PRO A CA 12
ATOM 6516 C C . PRO A 1 5 ? 5.472 -3.970 2.945 1.00 0.00 5 PRO A C 12
ATOM 6517 O O . PRO A 1 5 ? 5.762 -2.795 3.162 1.00 0.00 5 PRO A O 12
ATOM 6528 N N . CYS A 1 6 ? 4.579 -4.369 2.050 1.00 0.00 6 CYS A N 12
ATOM 6529 C CA . CYS A 1 6 ? 3.855 -3.409 1.236 1.00 0.00 6 CYS A CA 12
ATOM 6530 C C . CYS A 1 6 ? 4.870 -2.459 0.597 1.00 0.00 6 CYS A C 12
ATOM 6531 O O . CYS A 1 6 ? 5.412 -1.583 1.268 1.00 0.00 6 CYS A O 12
ATOM 6538 N N . CYS A 1 7 ? 5.095 -2.665 -0.693 1.00 0.00 7 CYS A N 12
ATOM 6539 C CA . CYS A 1 7 ? 6.036 -1.838 -1.429 1.00 0.00 7 CYS A CA 12
ATOM 6540 C C . CYS A 1 7 ? 6.791 -2.732 -2.415 1.00 0.00 7 CYS A C 12
ATOM 6541 O O . CYS A 1 7 ? 8.008 -2.621 -2.551 1.00 0.00 7 CYS A O 12
ATOM 6548 N N . ARG A 1 8 ? 6.038 -3.598 -3.077 1.00 0.00 8 ARG A N 12
ATOM 6549 C CA . ARG A 1 8 ? 6.621 -4.508 -4.047 1.00 0.00 8 ARG A CA 12
ATOM 6550 C C . ARG A 1 8 ? 5.899 -5.856 -4.009 1.00 0.00 8 ARG A C 12
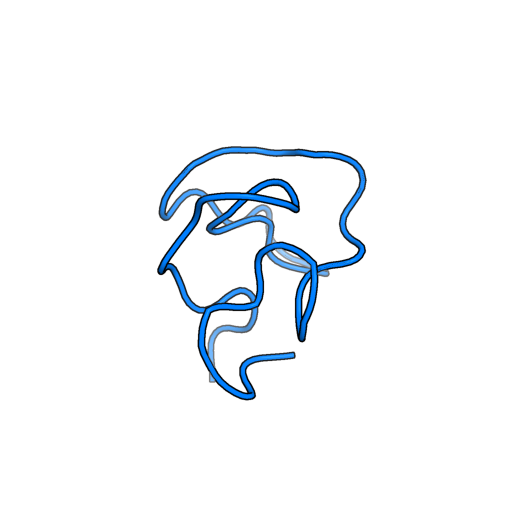ATOM 6551 O O . ARG A 1 8 ? 6.109 -6.702 -4.878 1.00 0.00 8 ARG A O 12
ATOM 6572 N N . GLN A 1 9 ? 5.063 -6.015 -2.995 1.00 0.00 9 GLN A N 12
ATOM 6573 C CA . GLN A 1 9 ? 4.307 -7.247 -2.832 1.00 0.00 9 GLN A CA 12
ATOM 6574 C C . GLN A 1 9 ? 3.309 -7.110 -1.682 1.00 0.00 9 GLN A C 12
ATOM 6575 O O . GLN A 1 9 ? 3.333 -7.897 -0.736 1.00 0.00 9 GLN A O 12
ATOM 6589 N N . CYS A 1 10 ? 2.456 -6.102 -1.797 1.00 0.00 10 CYS A N 12
ATOM 6590 C CA . CYS A 1 10 ? 1.451 -5.852 -0.777 1.00 0.00 10 CYS A CA 12
ATOM 6591 C C . CYS A 1 10 ? 0.795 -4.501 -1.070 1.00 0.00 10 CYS A C 12
ATOM 6592 O O . CYS A 1 10 ? -0.413 -4.345 -0.907 1.00 0.00 10 CYS A O 12
ATOM 6599 N N . LYS A 1 11 ? 1.624 -3.557 -1.496 1.00 0.00 11 LYS A N 12
ATOM 6600 C CA . LYS A 1 11 ? 1.140 -2.225 -1.813 1.00 0.00 11 LYS A CA 12
ATOM 6601 C C . LYS A 1 11 ? 0.687 -2.184 -3.274 1.00 0.00 11 LYS A C 12
ATOM 6602 O O . LYS A 1 11 ? 0.506 -1.108 -3.841 1.00 0.00 11 LYS A O 12
ATOM 6621 N N . LEU A 1 12 ? 0.521 -3.370 -3.840 1.00 0.00 12 LEU A N 12
ATOM 6622 C CA . LEU A 1 12 ? 0.094 -3.484 -5.225 1.00 0.00 12 LEU A CA 12
ATOM 6623 C C . LEU A 1 12 ? -0.890 -2.357 -5.545 1.00 0.00 12 LEU A C 12
ATOM 6624 O O . LEU A 1 12 ? -0.901 -1.836 -6.658 1.00 0.00 12 LEU A O 12
ATOM 6640 N N . LYS A 1 13 ? -1.693 -2.015 -4.547 1.00 0.00 13 LYS A N 12
ATOM 6641 C CA . LYS A 1 13 ? -2.678 -0.959 -4.709 1.00 0.00 13 LYS A CA 12
ATOM 6642 C C . LYS A 1 13 ? -2.026 0.238 -5.404 1.00 0.00 13 LYS A C 12
ATOM 6643 O O . LYS A 1 13 ? -0.830 0.221 -5.690 1.00 0.00 13 LYS A O 12
ATOM 6662 N N . PRO A 1 14 ? -2.865 1.278 -5.663 1.00 0.00 14 PRO A N 12
ATOM 6663 C CA . PRO A 1 14 ? -2.384 2.482 -6.319 1.00 0.00 14 PRO A CA 12
ATOM 6664 C C . PRO A 1 14 ? -1.562 3.340 -5.354 1.00 0.00 14 PRO A C 12
ATOM 6665 O O . PRO A 1 14 ? -2.097 3.879 -4.387 1.00 0.00 14 PRO A O 12
ATOM 6676 N N . ALA A 1 15 ? -0.274 3.439 -5.652 1.00 0.00 15 ALA A N 12
ATOM 6677 C CA . ALA A 1 15 ? 0.628 4.222 -4.824 1.00 0.00 15 ALA A CA 12
ATOM 6678 C C . ALA A 1 15 ? -0.115 5.448 -4.286 1.00 0.00 15 ALA A C 12
ATOM 6679 O O . ALA A 1 15 ? -0.851 6.104 -5.021 1.00 0.00 15 ALA A O 12
ATOM 6686 N N . GLY A 1 16 ? 0.103 5.718 -3.007 1.00 0.00 16 GLY A N 12
ATOM 6687 C CA . GLY A 1 16 ? -0.536 6.851 -2.364 1.00 0.00 16 GLY A CA 12
ATOM 6688 C C . GLY A 1 16 ? 0.496 7.738 -1.663 1.00 0.00 16 GLY A C 12
ATOM 6689 O O . GLY A 1 16 ? 0.978 8.711 -2.241 1.00 0.00 16 GLY A O 12
ATOM 6693 N N . THR A 1 17 ? 0.805 7.370 -0.429 1.00 0.00 17 THR A N 12
ATOM 6694 C CA . THR A 1 17 ? 1.770 8.119 0.356 1.00 0.00 17 THR A CA 12
ATOM 6695 C C . THR A 1 17 ? 2.362 7.238 1.458 1.00 0.00 17 THR A C 12
ATOM 6696 O O . THR A 1 17 ? 2.596 6.049 1.248 1.00 0.00 17 THR A O 12
ATOM 6707 N N . THR A 1 18 ? 2.585 7.854 2.610 1.00 0.00 18 THR A N 12
ATOM 6708 C CA . THR A 1 18 ? 3.144 7.140 3.745 1.00 0.00 18 THR A CA 12
ATOM 6709 C C . THR A 1 18 ? 2.176 7.179 4.929 1.00 0.00 18 THR A C 12
ATOM 6710 O O . THR A 1 18 ? 1.774 8.254 5.372 1.00 0.00 18 THR A O 12
ATOM 6721 N N . CYS A 1 19 ? 1.829 5.994 5.407 1.00 0.00 19 CYS A N 12
ATOM 6722 C CA . CYS A 1 19 ? 0.916 5.878 6.531 1.00 0.00 19 CYS A CA 12
ATOM 6723 C C . CYS A 1 19 ? -0.093 7.026 6.450 1.00 0.00 19 CYS A C 12
ATOM 6724 O O . CYS A 1 19 ? 0.018 8.007 7.185 1.00 0.00 19 CYS A O 12
ATOM 6731 N N . TRP A 1 20 ? -1.053 6.866 5.551 1.00 0.00 20 TRP A N 12
ATOM 6732 C CA . TRP A 1 20 ? -2.080 7.877 5.366 1.00 0.00 20 TRP A CA 12
ATOM 6733 C C . TRP A 1 20 ? -3.434 7.168 5.293 1.00 0.00 20 TRP A C 12
ATOM 6734 O O . TRP A 1 20 ? -4.195 7.175 6.259 1.00 0.00 20 TRP A O 12
ATOM 6755 N N . LYS A 1 21 ? -3.692 6.571 4.139 1.00 0.00 21 LYS A N 12
ATOM 6756 C CA . LYS A 1 21 ? -4.941 5.858 3.927 1.00 0.00 21 LYS A CA 12
ATOM 6757 C C . LYS A 1 21 ? -5.962 6.803 3.291 1.00 0.00 21 LYS A C 12
ATOM 6758 O O . LYS A 1 21 ? -6.223 7.885 3.816 1.00 0.00 21 LYS A O 12
ATOM 6777 N N . THR A 1 22 ? -6.510 6.363 2.168 1.00 0.00 22 THR A N 12
ATOM 6778 C CA . THR A 1 22 ? -7.496 7.157 1.454 1.00 0.00 22 THR A CA 12
ATOM 6779 C C . THR A 1 22 ? -7.854 6.492 0.124 1.00 0.00 22 THR A C 12
ATOM 6780 O O . THR A 1 22 ? -7.491 5.342 -0.116 1.00 0.00 22 THR A O 12
ATOM 6791 N N . SER A 1 23 ? -8.560 7.245 -0.706 1.00 0.00 23 SER A N 12
ATOM 6792 C CA . SER A 1 23 ? -8.971 6.743 -2.007 1.00 0.00 23 SER A CA 12
ATOM 6793 C C . SER A 1 23 ? -9.657 5.385 -1.851 1.00 0.00 23 SER A C 12
ATOM 6794 O O . SER A 1 23 ? -9.759 4.623 -2.812 1.00 0.00 23 SER A O 12
ATOM 6802 N N . LEU A 1 24 ? -10.108 5.122 -0.633 1.00 0.00 24 LEU A N 12
ATOM 6803 C CA . LEU A 1 24 ? -10.782 3.869 -0.338 1.00 0.00 24 LEU A CA 12
ATOM 6804 C C . LEU A 1 24 ? -9.740 2.758 -0.187 1.00 0.00 24 LEU A C 12
ATOM 6805 O O . LEU A 1 24 ? -10.085 1.612 0.090 1.00 0.00 24 LEU A O 12
ATOM 6821 N N . THR A 1 25 ? -8.484 3.138 -0.376 1.00 0.00 25 THR A N 12
ATOM 6822 C CA . THR A 1 25 ? -7.390 2.189 -0.265 1.00 0.00 25 THR A CA 12
ATOM 6823 C C . THR A 1 25 ? -6.347 2.694 0.734 1.00 0.00 25 THR A C 12
ATOM 6824 O O . THR A 1 25 ? -5.659 3.681 0.473 1.00 0.00 25 THR A O 12
ATOM 6835 N N . SER A 1 26 ? -6.261 1.994 1.856 1.00 0.00 26 SER A N 12
ATOM 6836 C CA . SER A 1 26 ? -5.314 2.360 2.895 1.00 0.00 26 SER A CA 12
ATOM 6837 C C . SER A 1 26 ? -3.913 2.509 2.297 1.00 0.00 26 SER A C 12
ATOM 6838 O O . SER A 1 26 ? -3.079 1.614 2.428 1.00 0.00 26 SER A O 12
ATOM 6846 N N . HIS A 1 27 ? -3.697 3.647 1.653 1.00 0.00 27 HIS A N 12
ATOM 6847 C CA . HIS A 1 27 ? -2.413 3.925 1.034 1.00 0.00 27 HIS A CA 12
ATOM 6848 C C . HIS A 1 27 ? -1.287 3.449 1.953 1.00 0.00 27 HIS A C 12
ATOM 6849 O O . HIS A 1 27 ? -0.619 2.459 1.661 1.00 0.00 27 HIS A O 12
ATOM 6864 N N . TYR A 1 28 ? -1.110 4.177 3.046 1.00 0.00 28 TYR A N 12
ATOM 6865 C CA . TYR A 1 28 ? -0.076 3.842 4.011 1.00 0.00 28 TYR A CA 12
ATOM 6866 C C . TYR A 1 28 ? 1.108 3.155 3.328 1.00 0.00 28 TYR A C 12
ATOM 6867 O O . TYR A 1 28 ? 1.719 2.252 3.897 1.00 0.00 28 TYR A O 12
ATOM 6885 N N . CYS A 1 29 ? 1.396 3.607 2.117 1.00 0.00 29 CYS A N 12
ATOM 6886 C CA . CYS A 1 29 ? 2.496 3.048 1.349 1.00 0.00 29 CYS A CA 12
ATOM 6887 C C . CYS A 1 29 ? 2.429 3.612 -0.070 1.00 0.00 29 CYS A C 12
ATOM 6888 O O . CYS A 1 29 ? 1.689 4.559 -0.331 1.00 0.00 29 CYS A O 12
ATOM 6895 N N . THR A 1 30 ? 3.211 3.007 -0.952 1.00 0.00 30 THR A N 12
ATOM 6896 C CA . THR A 1 30 ? 3.249 3.436 -2.339 1.00 0.00 30 THR A CA 12
ATOM 6897 C C . THR A 1 30 ? 3.787 2.316 -3.231 1.00 0.00 30 THR A C 12
ATOM 6898 O O . THR A 1 30 ? 3.059 1.774 -4.060 1.00 0.00 30 THR A O 12
ATOM 6909 N N . GLY A 1 31 ? 5.058 2.002 -3.029 1.00 0.00 31 GLY A N 12
ATOM 6910 C CA . GLY A 1 31 ? 5.703 0.955 -3.805 1.00 0.00 31 GLY A CA 12
ATOM 6911 C C . GLY A 1 31 ? 7.219 0.986 -3.612 1.00 0.00 31 GLY A C 12
ATOM 6912 O O . GLY A 1 31 ? 7.876 1.961 -3.977 1.00 0.00 31 GLY A O 12
ATOM 6916 N N . LYS A 1 32 ? 7.733 -0.093 -3.039 1.00 0.00 32 LYS A N 12
ATOM 6917 C CA . LYS A 1 32 ? 9.162 -0.202 -2.793 1.00 0.00 32 LYS A CA 12
ATOM 6918 C C . LYS A 1 32 ? 9.680 1.121 -2.224 1.00 0.00 32 LYS A C 12
ATOM 6919 O O . LYS A 1 32 ? 10.862 1.436 -2.353 1.00 0.00 32 LYS A O 12
ATOM 6938 N N . SER A 1 33 ? 8.769 1.859 -1.608 1.00 0.00 33 SER A N 12
ATOM 6939 C CA . SER A 1 33 ? 9.119 3.140 -1.018 1.00 0.00 33 SER A CA 12
ATOM 6940 C C . SER A 1 33 ? 8.162 3.467 0.130 1.00 0.00 33 SER A C 12
ATOM 6941 O O . SER A 1 33 ? 7.587 4.554 0.174 1.00 0.00 33 SER A O 12
ATOM 6949 N N . CYS A 1 34 ? 8.021 2.506 1.033 1.00 0.00 34 CYS A N 12
ATOM 6950 C CA . CYS A 1 34 ? 7.144 2.678 2.178 1.00 0.00 34 CYS A CA 12
ATOM 6951 C C . CYS A 1 34 ? 7.470 1.587 3.201 1.00 0.00 34 CYS A C 12
ATOM 6952 O O . CYS A 1 34 ? 8.631 1.218 3.371 1.00 0.00 34 CYS A O 12
ATOM 6959 N N . ASP A 1 35 ? 6.424 1.102 3.852 1.00 0.00 35 ASP A N 12
ATOM 6960 C CA . ASP A 1 35 ? 6.584 0.059 4.854 1.00 0.00 35 ASP A CA 12
ATOM 6961 C C . ASP A 1 35 ? 5.434 0.145 5.859 1.00 0.00 35 ASP A C 12
ATOM 6962 O O . ASP A 1 35 ? 5.641 -0.029 7.060 1.00 0.00 35 ASP A O 12
ATOM 6972 N N . CYS A 1 36 ? 4.247 0.411 5.332 1.00 0.00 36 CYS A N 12
ATOM 6973 C CA . CYS A 1 36 ? 3.065 0.520 6.169 1.00 0.00 36 CYS A CA 12
ATOM 6974 C C . CYS A 1 36 ? 1.979 -0.386 5.586 1.00 0.00 36 CYS A C 12
ATOM 6975 O O . CYS A 1 36 ? 2.047 -0.774 4.421 1.00 0.00 36 CYS A O 12
ATOM 6982 N N . PRO A 1 37 ? 0.975 -0.706 6.447 1.00 0.00 37 PRO A N 12
ATOM 6983 C CA . PRO A 1 37 ? -0.124 -1.560 6.030 1.00 0.00 37 PRO A CA 12
ATOM 6984 C C . PRO A 1 37 ? -1.096 -0.798 5.125 1.00 0.00 37 PRO A C 12
ATOM 6985 O O . PRO A 1 37 ? -1.306 0.401 5.302 1.00 0.00 37 PRO A O 12
ATOM 6996 N N . LEU A 1 38 ? -1.661 -1.526 4.173 1.00 0.00 38 LEU A N 12
ATOM 6997 C CA . LEU A 1 38 ? -2.606 -0.935 3.240 1.00 0.00 38 LEU A CA 12
ATOM 6998 C C . LEU A 1 38 ? -3.921 -1.716 3.288 1.00 0.00 38 LEU A C 12
ATOM 6999 O O . LEU A 1 38 ? -4.326 -2.319 2.296 1.00 0.00 38 LEU A O 12
ATOM 7015 N N . TYR A 1 39 ? -4.552 -1.679 4.453 1.00 0.00 39 TYR A N 12
ATOM 7016 C CA . TYR A 1 39 ? -5.811 -2.376 4.644 1.00 0.00 39 TYR A CA 12
ATOM 7017 C C . TYR A 1 39 ? -6.645 -1.711 5.742 1.00 0.00 39 TYR A C 12
ATOM 7018 O O . TYR A 1 39 ? -6.234 -1.671 6.900 1.00 0.00 39 TYR A O 12
ATOM 7036 N N . PRO A 1 40 ? -7.832 -1.193 5.327 1.00 0.00 40 PRO A N 12
ATOM 7037 C CA . PRO A 1 40 ? -8.727 -0.531 6.263 1.00 0.00 40 PRO A CA 12
ATOM 7038 C C . PRO A 1 40 ? -9.442 -1.551 7.150 1.00 0.00 40 PRO A C 12
ATOM 7039 O O . PRO A 1 40 ? -9.564 -1.352 8.358 1.00 0.00 40 PRO A O 12
ATOM 7050 N N . GLY A 1 41 ? -9.900 -2.621 6.516 1.00 0.00 41 GLY A N 12
ATOM 7051 C CA . GLY A 1 41 ? -10.600 -3.673 7.234 1.00 0.00 41 GLY A CA 12
ATOM 7052 C C . GLY A 1 41 ? -11.753 -3.099 8.061 1.00 0.00 41 GLY A C 12
ATOM 7053 O O . GLY A 1 41 ? -12.715 -3.803 8.363 1.00 0.00 41 GLY A O 12
ATOM 7057 N N . CYS A 1 1 ? -1.748 -3.862 6.090 1.00 0.00 1 CYS A N 13
ATOM 7058 C CA . CYS A 1 1 ? -0.900 -4.290 4.991 1.00 0.00 1 CYS A CA 13
ATOM 7059 C C . CYS A 1 1 ? -1.742 -5.139 4.035 1.00 0.00 1 CYS A C 13
ATOM 7060 O O . CYS A 1 1 ? -2.967 -5.033 4.022 1.00 0.00 1 CYS A O 13
ATOM 7067 N N . THR A 1 2 ? -1.050 -5.961 3.259 1.00 0.00 2 THR A N 13
ATOM 7068 C CA . THR A 1 2 ? -1.719 -6.827 2.304 1.00 0.00 2 THR A CA 13
ATOM 7069 C C . THR A 1 2 ? -0.866 -8.067 2.020 1.00 0.00 2 THR A C 13
ATOM 7070 O O . THR A 1 2 ? -1.294 -8.966 1.298 1.00 0.00 2 THR A O 13
ATOM 7081 N N . THR A 1 3 ? 0.322 -8.074 2.603 1.00 0.00 3 THR A N 13
ATOM 7082 C CA . THR A 1 3 ? 1.239 -9.186 2.422 1.00 0.00 3 THR A CA 13
ATOM 7083 C C . THR A 1 3 ? 2.431 -9.057 3.372 1.00 0.00 3 THR A C 13
ATOM 7084 O O . THR A 1 3 ? 2.472 -9.709 4.415 1.00 0.00 3 THR A O 13
ATOM 7095 N N . GLY A 1 4 ? 3.370 -8.211 2.979 1.00 0.00 4 GLY A N 13
ATOM 7096 C CA . GLY A 1 4 ? 4.560 -7.988 3.784 1.00 0.00 4 GLY A CA 13
ATOM 7097 C C . GLY A 1 4 ? 4.891 -6.497 3.869 1.00 0.00 4 GLY A C 13
ATOM 7098 O O . GLY A 1 4 ? 4.212 -5.745 4.569 1.00 0.00 4 GLY A O 13
ATOM 7102 N N . PRO A 1 5 ? 5.962 -6.102 3.130 1.00 0.00 5 PRO A N 13
ATOM 7103 C CA . PRO A 1 5 ? 6.391 -4.713 3.117 1.00 0.00 5 PRO A CA 13
ATOM 7104 C C . PRO A 1 5 ? 5.447 -3.856 2.271 1.00 0.00 5 PRO A C 13
ATOM 7105 O O . PRO A 1 5 ? 5.612 -2.640 2.190 1.00 0.00 5 PRO A O 13
ATOM 7116 N N . CYS A 1 6 ? 4.478 -4.524 1.663 1.00 0.00 6 CYS A N 13
ATOM 7117 C CA . CYS A 1 6 ? 3.508 -3.838 0.826 1.00 0.00 6 CYS A CA 13
ATOM 7118 C C . CYS A 1 6 ? 4.243 -3.252 -0.380 1.00 0.00 6 CYS A C 13
ATOM 7119 O O . CYS A 1 6 ? 3.864 -3.499 -1.524 1.00 0.00 6 CYS A O 13
ATOM 7126 N N . CYS A 1 7 ? 5.281 -2.483 -0.084 1.00 0.00 7 CYS A N 13
ATOM 7127 C CA . CYS A 1 7 ? 6.073 -1.858 -1.131 1.00 0.00 7 CYS A CA 13
ATOM 7128 C C . CYS A 1 7 ? 6.476 -2.938 -2.138 1.00 0.00 7 CYS A C 13
ATOM 7129 O O . CYS A 1 7 ? 7.624 -3.379 -2.152 1.00 0.00 7 CYS A O 13
ATOM 7136 N N . ARG A 1 8 ? 5.509 -3.333 -2.952 1.00 0.00 8 ARG A N 13
ATOM 7137 C CA . ARG A 1 8 ? 5.748 -4.352 -3.960 1.00 0.00 8 ARG A CA 13
ATOM 7138 C C . ARG A 1 8 ? 5.030 -5.648 -3.584 1.00 0.00 8 ARG A C 13
ATOM 7139 O O . ARG A 1 8 ? 4.855 -6.532 -4.422 1.00 0.00 8 ARG A O 13
ATOM 7160 N N . GLN A 1 9 ? 4.631 -5.722 -2.323 1.00 0.00 9 GLN A N 13
ATOM 7161 C CA . GLN A 1 9 ? 3.934 -6.897 -1.826 1.00 0.00 9 GLN A CA 13
ATOM 7162 C C . GLN A 1 9 ? 2.938 -6.500 -0.734 1.00 0.00 9 GLN A C 13
ATOM 7163 O O . GLN A 1 9 ? 3.166 -6.766 0.445 1.00 0.00 9 GLN A O 13
ATOM 7177 N N . CYS A 1 10 ? 1.855 -5.872 -1.166 1.00 0.00 10 CYS A N 13
ATOM 7178 C CA . CYS A 1 10 ? 0.823 -5.437 -0.239 1.00 0.00 10 CYS A CA 13
ATOM 7179 C C . CYS A 1 10 ? 0.462 -3.987 -0.571 1.00 0.00 10 CYS A C 13
ATOM 7180 O O . CYS A 1 10 ? -0.541 -3.466 -0.082 1.00 0.00 10 CYS A O 13
ATOM 7187 N N . LYS A 1 11 ? 1.296 -3.376 -1.399 1.00 0.00 11 LYS A N 13
ATOM 7188 C CA . LYS A 1 11 ? 1.077 -1.998 -1.800 1.00 0.00 11 LYS A CA 13
ATOM 7189 C C . LYS A 1 11 ? 0.609 -1.963 -3.255 1.00 0.00 11 LYS A C 13
ATOM 7190 O O . LYS A 1 11 ? 0.757 -0.950 -3.936 1.00 0.00 11 LYS A O 13
ATOM 7209 N N . LEU A 1 12 ? 0.050 -3.084 -3.690 1.00 0.00 12 LEU A N 13
ATOM 7210 C CA . LEU A 1 12 ? -0.442 -3.195 -5.054 1.00 0.00 12 LEU A CA 13
ATOM 7211 C C . LEU A 1 12 ? -1.039 -1.854 -5.486 1.00 0.00 12 LEU A C 13
ATOM 7212 O O . LEU A 1 12 ? -1.030 -1.521 -6.671 1.00 0.00 12 LEU A O 13
ATOM 7228 N N . LYS A 1 13 ? -1.543 -1.122 -4.504 1.00 0.00 13 LYS A N 13
ATOM 7229 C CA . LYS A 1 13 ? -2.143 0.174 -4.769 1.00 0.00 13 LYS A CA 13
ATOM 7230 C C . LYS A 1 13 ? -1.234 0.969 -5.709 1.00 0.00 13 LYS A C 13
ATOM 7231 O O . LYS A 1 13 ? -0.032 0.719 -5.776 1.00 0.00 13 LYS A O 13
ATOM 7250 N N . PRO A 1 14 ? -1.860 1.937 -6.432 1.00 0.00 14 PRO A N 13
ATOM 7251 C CA . PRO A 1 14 ? -1.121 2.770 -7.364 1.00 0.00 14 PRO A CA 13
ATOM 7252 C C . PRO A 1 14 ? -0.286 3.816 -6.624 1.00 0.00 14 PRO A C 13
ATOM 7253 O O . PRO A 1 14 ? -0.063 4.913 -7.134 1.00 0.00 14 PRO A O 13
ATOM 7264 N N . ALA A 1 15 ? 0.154 3.439 -5.432 1.00 0.00 15 ALA A N 13
ATOM 7265 C CA . ALA A 1 15 ? 0.960 4.331 -4.615 1.00 0.00 15 ALA A CA 13
ATOM 7266 C C . ALA A 1 15 ? 0.039 5.260 -3.823 1.00 0.00 15 ALA A C 13
ATOM 7267 O O . ALA A 1 15 ? -1.071 5.562 -4.260 1.00 0.00 15 ALA A O 13
ATOM 7274 N N . GLY A 1 16 ? 0.533 5.689 -2.670 1.00 0.00 16 GLY A N 13
ATOM 7275 C CA . GLY A 1 16 ? -0.232 6.578 -1.812 1.00 0.00 16 GLY A CA 13
ATOM 7276 C C . GLY A 1 16 ? 0.499 6.827 -0.492 1.00 0.00 16 GLY A C 13
ATOM 7277 O O . GLY A 1 16 ? 0.264 6.128 0.494 1.00 0.00 16 GLY A O 13
ATOM 7281 N N . THR A 1 17 ? 1.371 7.825 -0.513 1.00 0.00 17 THR A N 13
ATOM 7282 C CA . THR A 1 17 ? 2.137 8.175 0.671 1.00 0.00 17 THR A CA 13
ATOM 7283 C C . THR A 1 17 ? 2.696 6.916 1.337 1.00 0.00 17 THR A C 13
ATOM 7284 O O . THR A 1 17 ? 2.587 5.819 0.789 1.00 0.00 17 THR A O 13
ATOM 7295 N N . THR A 1 18 ? 3.282 7.114 2.507 1.00 0.00 18 THR A N 13
ATOM 7296 C CA . THR A 1 18 ? 3.858 6.010 3.253 1.00 0.00 18 THR A CA 13
ATOM 7297 C C . THR A 1 18 ? 3.026 5.718 4.503 1.00 0.00 18 THR A C 13
ATOM 7298 O O . THR A 1 18 ? 3.425 4.915 5.345 1.00 0.00 18 THR A O 13
ATOM 7309 N N . CYS A 1 19 ? 1.886 6.388 4.586 1.00 0.00 19 CYS A N 13
ATOM 7310 C CA . CYS A 1 19 ? 0.994 6.212 5.719 1.00 0.00 19 CYS A CA 13
ATOM 7311 C C . CYS A 1 19 ? -0.140 7.232 5.602 1.00 0.00 19 CYS A C 13
ATOM 7312 O O . CYS A 1 19 ? -0.135 8.253 6.286 1.00 0.00 19 CYS A O 13
ATOM 7319 N N . TRP A 1 20 ? -1.086 6.919 4.728 1.00 0.00 20 TRP A N 13
ATOM 7320 C CA . TRP A 1 20 ? -2.224 7.795 4.512 1.00 0.00 20 TRP A CA 13
ATOM 7321 C C . TRP A 1 20 ? -3.493 7.024 4.883 1.00 0.00 20 TRP A C 13
ATOM 7322 O O . TRP A 1 20 ? -4.148 7.341 5.875 1.00 0.00 20 TRP A O 13
ATOM 7343 N N . LYS A 1 21 ? -3.800 6.026 4.068 1.00 0.00 21 LYS A N 13
ATOM 7344 C CA . LYS A 1 21 ? -4.979 5.207 4.299 1.00 0.00 21 LYS A CA 13
ATOM 7345 C C . LYS A 1 21 ? -6.217 5.950 3.795 1.00 0.00 21 LYS A C 13
ATOM 7346 O O . LYS A 1 21 ? -6.480 7.078 4.208 1.00 0.00 21 LYS A O 13
ATOM 7365 N N . THR A 1 22 ? -6.945 5.286 2.910 1.00 0.00 22 THR A N 13
ATOM 7366 C CA . THR A 1 22 ? -8.150 5.869 2.345 1.00 0.00 22 THR A CA 13
ATOM 7367 C C . THR A 1 22 ? -9.344 5.632 3.272 1.00 0.00 22 THR A C 13
ATOM 7368 O O . THR A 1 22 ? -9.336 6.066 4.422 1.00 0.00 22 THR A O 13
ATOM 7379 N N . SER A 1 23 ? -10.340 4.940 2.737 1.00 0.00 23 SER A N 13
ATOM 7380 C CA . SER A 1 23 ? -11.536 4.639 3.502 1.00 0.00 23 SER A CA 13
ATOM 7381 C C . SER A 1 23 ? -12.042 3.237 3.156 1.00 0.00 23 SER A C 13
ATOM 7382 O O . SER A 1 23 ? -13.177 2.886 3.471 1.00 0.00 23 SER A O 13
ATOM 7390 N N . LEU A 1 24 ? -11.172 2.472 2.512 1.00 0.00 24 LEU A N 13
ATOM 7391 C CA . LEU A 1 24 ? -11.514 1.116 2.121 1.00 0.00 24 LEU A CA 13
ATOM 7392 C C . LEU A 1 24 ? -10.234 0.352 1.775 1.00 0.00 24 LEU A C 13
ATOM 7393 O O . LEU A 1 24 ? -9.819 -0.536 2.519 1.00 0.00 24 LEU A O 13
ATOM 7409 N N . THR A 1 25 ? -9.646 0.722 0.648 1.00 0.00 25 THR A N 13
ATOM 7410 C CA . THR A 1 25 ? -8.423 0.081 0.195 1.00 0.00 25 THR A CA 13
ATOM 7411 C C . THR A 1 25 ? -7.338 0.186 1.269 1.00 0.00 25 THR A C 13
ATOM 7412 O O . THR A 1 25 ? -6.739 -0.818 1.650 1.00 0.00 25 THR A O 13
ATOM 7423 N N . SER A 1 26 ? -7.120 1.410 1.728 1.00 0.00 26 SER A N 13
ATOM 7424 C CA . SER A 1 26 ? -6.118 1.658 2.749 1.00 0.00 26 SER A CA 13
ATOM 7425 C C . SER A 1 26 ? -4.737 1.796 2.107 1.00 0.00 26 SER A C 13
ATOM 7426 O O . SER A 1 26 ? -4.035 0.804 1.914 1.00 0.00 26 SER A O 13
ATOM 7434 N N . HIS A 1 27 ? -4.387 3.035 1.792 1.00 0.00 27 HIS A N 13
ATOM 7435 C CA . HIS A 1 27 ? -3.103 3.317 1.174 1.00 0.00 27 HIS A CA 13
ATOM 7436 C C . HIS A 1 27 ? -1.977 2.974 2.152 1.00 0.00 27 HIS A C 13
ATOM 7437 O O . HIS A 1 27 ? -1.762 1.806 2.473 1.00 0.00 27 HIS A O 13
ATOM 7452 N N . TYR A 1 28 ? -1.289 4.014 2.601 1.00 0.00 28 TYR A N 13
ATOM 7453 C CA . TYR A 1 28 ? -0.191 3.838 3.536 1.00 0.00 28 TYR A CA 13
ATOM 7454 C C . TYR A 1 28 ? 0.970 3.085 2.883 1.00 0.00 28 TYR A C 13
ATOM 7455 O O . TYR A 1 28 ? 1.499 2.133 3.456 1.00 0.00 28 TYR A O 13
ATOM 7473 N N . CYS A 1 29 ? 1.333 3.538 1.691 1.00 0.00 29 CYS A N 13
ATOM 7474 C CA . CYS A 1 29 ? 2.422 2.919 0.954 1.00 0.00 29 CYS A CA 13
ATOM 7475 C C . CYS A 1 29 ? 2.584 3.661 -0.375 1.00 0.00 29 CYS A C 13
ATOM 7476 O O . CYS A 1 29 ? 1.720 4.445 -0.761 1.00 0.00 29 CYS A O 13
ATOM 7483 N N . THR A 1 30 ? 3.700 3.385 -1.035 1.00 0.00 30 THR A N 13
ATOM 7484 C CA . THR A 1 30 ? 3.987 4.016 -2.312 1.00 0.00 30 THR A CA 13
ATOM 7485 C C . THR A 1 30 ? 4.439 2.971 -3.335 1.00 0.00 30 THR A C 13
ATOM 7486 O O . THR A 1 30 ? 3.822 2.820 -4.386 1.00 0.00 30 THR A O 13
ATOM 7497 N N . GLY A 1 31 ? 5.513 2.277 -2.986 1.00 0.00 31 GLY A N 13
ATOM 7498 C CA . GLY A 1 31 ? 6.054 1.250 -3.861 1.00 0.00 31 GLY A CA 13
ATOM 7499 C C . GLY A 1 31 ? 7.556 1.069 -3.629 1.00 0.00 31 GLY A C 13
ATOM 7500 O O . GLY A 1 31 ? 8.348 1.956 -3.944 1.00 0.00 31 GLY A O 13
ATOM 7504 N N . LYS A 1 32 ? 7.902 -0.086 -3.080 1.00 0.00 32 LYS A N 13
ATOM 7505 C CA . LYS A 1 32 ? 9.295 -0.395 -2.802 1.00 0.00 32 LYS A CA 13
ATOM 7506 C C . LYS A 1 32 ? 9.698 0.242 -1.470 1.00 0.00 32 LYS A C 13
ATOM 7507 O O . LYS A 1 32 ? 9.921 -0.461 -0.485 1.00 0.00 32 LYS A O 13
ATOM 7526 N N . SER A 1 33 ? 9.780 1.565 -1.484 1.00 0.00 33 SER A N 13
ATOM 7527 C CA . SER A 1 33 ? 10.152 2.303 -0.289 1.00 0.00 33 SER A CA 13
ATOM 7528 C C . SER A 1 33 ? 9.055 2.176 0.769 1.00 0.00 33 SER A C 13
ATOM 7529 O O . SER A 1 33 ? 8.990 1.178 1.483 1.00 0.00 33 SER A O 13
ATOM 7537 N N . CYS A 1 34 ? 8.219 3.202 0.834 1.00 0.00 34 CYS A N 13
ATOM 7538 C CA . CYS A 1 34 ? 7.127 3.217 1.793 1.00 0.00 34 CYS A CA 13
ATOM 7539 C C . CYS A 1 34 ? 7.487 2.278 2.946 1.00 0.00 34 CYS A C 13
ATOM 7540 O O . CYS A 1 34 ? 8.581 2.359 3.499 1.00 0.00 34 CYS A O 13
ATOM 7547 N N . ASP A 1 35 ? 6.542 1.408 3.273 1.00 0.00 35 ASP A N 13
ATOM 7548 C CA . ASP A 1 35 ? 6.746 0.454 4.349 1.00 0.00 35 ASP A CA 13
ATOM 7549 C C . ASP A 1 35 ? 5.616 0.596 5.373 1.00 0.00 35 ASP A C 13
ATOM 7550 O O . ASP A 1 35 ? 5.867 0.670 6.575 1.00 0.00 35 ASP A O 13
ATOM 7560 N N . CYS A 1 36 ? 4.396 0.631 4.857 1.00 0.00 36 CYS A N 13
ATOM 7561 C CA . CYS A 1 36 ? 3.228 0.764 5.709 1.00 0.00 36 CYS A CA 13
ATOM 7562 C C . CYS A 1 36 ? 2.143 -0.183 5.190 1.00 0.00 36 CYS A C 13
ATOM 7563 O O . CYS A 1 36 ? 2.176 -0.594 4.031 1.00 0.00 36 CYS A O 13
ATOM 7570 N N . PRO A 1 37 ? 1.183 -0.508 6.096 1.00 0.00 37 PRO A N 13
ATOM 7571 C CA . PRO A 1 37 ? 0.091 -1.399 5.741 1.00 0.00 37 PRO A CA 13
ATOM 7572 C C . PRO A 1 37 ? -0.935 -0.683 4.860 1.00 0.00 37 PRO A C 13
ATOM 7573 O O . PRO A 1 37 ? -1.178 0.510 5.027 1.00 0.00 37 PRO A O 13
ATOM 7584 N N . LEU A 1 38 ? -1.509 -1.444 3.939 1.00 0.00 38 LEU A N 13
ATOM 7585 C CA . LEU A 1 38 ? -2.504 -0.898 3.031 1.00 0.00 38 LEU A CA 13
ATOM 7586 C C . LEU A 1 38 ? -3.780 -1.736 3.115 1.00 0.00 38 LEU A C 13
ATOM 7587 O O . LEU A 1 38 ? -4.330 -2.141 2.093 1.00 0.00 38 LEU A O 13
ATOM 7603 N N . TYR A 1 39 ? -4.215 -1.971 4.345 1.00 0.00 39 TYR A N 13
ATOM 7604 C CA . TYR A 1 39 ? -5.418 -2.753 4.576 1.00 0.00 39 TYR A CA 13
ATOM 7605 C C . TYR A 1 39 ? -5.546 -3.137 6.051 1.00 0.00 39 TYR A C 13
ATOM 7606 O O . TYR A 1 39 ? -4.555 -3.467 6.700 1.00 0.00 39 TYR A O 13
ATOM 7624 N N . PRO A 1 40 ? -6.810 -3.082 6.551 1.00 0.00 40 PRO A N 13
ATOM 7625 C CA . PRO A 1 40 ? -7.081 -3.420 7.938 1.00 0.00 40 PRO A CA 13
ATOM 7626 C C . PRO A 1 40 ? -7.026 -4.934 8.154 1.00 0.00 40 PRO A C 13
ATOM 7627 O O . PRO A 1 40 ? -7.212 -5.707 7.214 1.00 0.00 40 PRO A O 13
ATOM 7638 N N . GLY A 1 41 ? -6.768 -5.314 9.397 1.00 0.00 41 GLY A N 13
ATOM 7639 C CA . GLY A 1 41 ? -6.685 -6.721 9.748 1.00 0.00 41 GLY A CA 13
ATOM 7640 C C . GLY A 1 41 ? -8.045 -7.405 9.599 1.00 0.00 41 GLY A C 13
ATOM 7641 O O . GLY A 1 41 ? -8.894 -7.307 10.484 1.00 0.00 41 GLY A O 13
ATOM 7645 N N . CYS A 1 1 ? -2.415 -4.248 5.933 1.00 0.00 1 CYS A N 14
ATOM 7646 C CA . CYS A 1 1 ? -1.435 -4.509 4.893 1.00 0.00 1 CYS A CA 14
ATOM 7647 C C . CYS A 1 1 ? -2.130 -5.252 3.751 1.00 0.00 1 CYS A C 14
ATOM 7648 O O . CYS A 1 1 ? -3.320 -5.051 3.509 1.00 0.00 1 CYS A O 14
ATOM 7655 N N . THR A 1 2 ? -1.360 -6.094 3.077 1.00 0.00 2 THR A N 14
ATOM 7656 C CA . THR A 1 2 ? -1.889 -6.866 1.967 1.00 0.00 2 THR A CA 14
ATOM 7657 C C . THR A 1 2 ? -0.966 -8.045 1.651 1.00 0.00 2 THR A C 14
ATOM 7658 O O . THR A 1 2 ? -1.386 -9.017 1.023 1.00 0.00 2 THR A O 14
ATOM 7669 N N . THR A 1 3 ? 0.274 -7.921 2.098 1.00 0.00 3 THR A N 14
ATOM 7670 C CA . THR A 1 3 ? 1.261 -8.963 1.872 1.00 0.00 3 THR A CA 14
ATOM 7671 C C . THR A 1 3 ? 2.315 -8.952 2.980 1.00 0.00 3 THR A C 14
ATOM 7672 O O . THR A 1 3 ? 2.224 -9.723 3.935 1.00 0.00 3 THR A O 14
ATOM 7683 N N . GLY A 1 4 ? 3.290 -8.070 2.817 1.00 0.00 4 GLY A N 14
ATOM 7684 C CA . GLY A 1 4 ? 4.360 -7.947 3.793 1.00 0.00 4 GLY A CA 14
ATOM 7685 C C . GLY A 1 4 ? 4.864 -6.506 3.876 1.00 0.00 4 GLY A C 14
ATOM 7686 O O . GLY A 1 4 ? 4.371 -5.717 4.681 1.00 0.00 4 GLY A O 14
ATOM 7690 N N . PRO A 1 5 ? 5.867 -6.197 3.012 1.00 0.00 5 PRO A N 14
ATOM 7691 C CA . PRO A 1 5 ? 6.444 -4.864 2.980 1.00 0.00 5 PRO A CA 14
ATOM 7692 C C . PRO A 1 5 ? 5.500 -3.874 2.293 1.00 0.00 5 PRO A C 14
ATOM 7693 O O . PRO A 1 5 ? 5.638 -2.663 2.457 1.00 0.00 5 PRO A O 14
ATOM 7704 N N . CYS A 1 6 ? 4.563 -4.428 1.537 1.00 0.00 6 CYS A N 14
ATOM 7705 C CA . CYS A 1 6 ? 3.597 -3.610 0.823 1.00 0.00 6 CYS A CA 14
ATOM 7706 C C . CYS A 1 6 ? 4.306 -2.952 -0.361 1.00 0.00 6 CYS A C 14
ATOM 7707 O O . CYS A 1 6 ? 3.875 -3.096 -1.505 1.00 0.00 6 CYS A O 14
ATOM 7714 N N . CYS A 1 7 ? 5.380 -2.243 -0.046 1.00 0.00 7 CYS A N 14
ATOM 7715 C CA . CYS A 1 7 ? 6.153 -1.562 -1.073 1.00 0.00 7 CYS A CA 14
ATOM 7716 C C . CYS A 1 7 ? 6.567 -2.592 -2.126 1.00 0.00 7 CYS A C 14
ATOM 7717 O O . CYS A 1 7 ? 7.727 -2.996 -2.183 1.00 0.00 7 CYS A O 14
ATOM 7724 N N . ARG A 1 8 ? 5.593 -2.989 -2.933 1.00 0.00 8 ARG A N 14
ATOM 7725 C CA . ARG A 1 8 ? 5.841 -3.963 -3.982 1.00 0.00 8 ARG A CA 14
ATOM 7726 C C . ARG A 1 8 ? 4.904 -5.162 -3.824 1.00 0.00 8 ARG A C 14
ATOM 7727 O O . ARG A 1 8 ? 4.737 -5.951 -4.753 1.00 0.00 8 ARG A O 14
ATOM 7748 N N . GLN A 1 9 ? 4.317 -5.262 -2.641 1.00 0.00 9 GLN A N 14
ATOM 7749 C CA . GLN A 1 9 ? 3.400 -6.351 -2.349 1.00 0.00 9 GLN A CA 14
ATOM 7750 C C . GLN A 1 9 ? 2.141 -5.817 -1.663 1.00 0.00 9 GLN A C 14
ATOM 7751 O O . GLN A 1 9 ? 1.184 -5.428 -2.330 1.00 0.00 9 GLN A O 14
ATOM 7765 N N . CYS A 1 10 ? 2.183 -5.814 -0.338 1.00 0.00 10 CYS A N 14
ATOM 7766 C CA . CYS A 1 10 ? 1.058 -5.334 0.445 1.00 0.00 10 CYS A CA 14
ATOM 7767 C C . CYS A 1 10 ? 0.550 -4.038 -0.189 1.00 0.00 10 CYS A C 14
ATOM 7768 O O . CYS A 1 10 ? -0.599 -3.650 0.019 1.00 0.00 10 CYS A O 14
ATOM 7775 N N . LYS A 1 11 ? 1.430 -3.403 -0.949 1.00 0.00 11 LYS A N 14
ATOM 7776 C CA . LYS A 1 11 ? 1.084 -2.158 -1.616 1.00 0.00 11 LYS A CA 14
ATOM 7777 C C . LYS A 1 11 ? 0.736 -2.447 -3.077 1.00 0.00 11 LYS A C 14
ATOM 7778 O O . LYS A 1 11 ? 1.165 -1.724 -3.975 1.00 0.00 11 LYS A O 14
ATOM 7797 N N . LEU A 1 12 ? -0.037 -3.506 -3.271 1.00 0.00 12 LEU A N 14
ATOM 7798 C CA . LEU A 1 12 ? -0.447 -3.898 -4.608 1.00 0.00 12 LEU A CA 14
ATOM 7799 C C . LEU A 1 12 ? -1.155 -2.722 -5.285 1.00 0.00 12 LEU A C 14
ATOM 7800 O O . LEU A 1 12 ? -1.205 -2.648 -6.512 1.00 0.00 12 LEU A O 14
ATOM 7816 N N . LYS A 1 13 ? -1.684 -1.834 -4.457 1.00 0.00 13 LYS A N 14
ATOM 7817 C CA . LYS A 1 13 ? -2.387 -0.667 -4.960 1.00 0.00 13 LYS A CA 14
ATOM 7818 C C . LYS A 1 13 ? -1.385 0.277 -5.626 1.00 0.00 13 LYS A C 14
ATOM 7819 O O . LYS A 1 13 ? -0.177 0.142 -5.436 1.00 0.00 13 LYS A O 14
ATOM 7838 N N . PRO A 1 14 ? -1.937 1.238 -6.415 1.00 0.00 14 PRO A N 14
ATOM 7839 C CA . PRO A 1 14 ? -1.106 2.207 -7.110 1.00 0.00 14 PRO A CA 14
ATOM 7840 C C . PRO A 1 14 ? -0.566 3.261 -6.142 1.00 0.00 14 PRO A C 14
ATOM 7841 O O . PRO A 1 14 ? -1.232 3.618 -5.172 1.00 0.00 14 PRO A O 14
ATOM 7852 N N . ALA A 1 15 ? 0.636 3.732 -6.440 1.00 0.00 15 ALA A N 14
ATOM 7853 C CA . ALA A 1 15 ? 1.273 4.738 -5.609 1.00 0.00 15 ALA A CA 14
ATOM 7854 C C . ALA A 1 15 ? 0.215 5.416 -4.735 1.00 0.00 15 ALA A C 14
ATOM 7855 O O . ALA A 1 15 ? -0.599 6.193 -5.231 1.00 0.00 15 ALA A O 14
ATOM 7862 N N . GLY A 1 16 ? 0.263 5.097 -3.450 1.00 0.00 16 GLY A N 14
ATOM 7863 C CA . GLY A 1 16 ? -0.681 5.666 -2.504 1.00 0.00 16 GLY A CA 14
ATOM 7864 C C . GLY A 1 16 ? -0.086 6.889 -1.803 1.00 0.00 16 GLY A C 14
ATOM 7865 O O . GLY A 1 16 ? 0.032 7.956 -2.403 1.00 0.00 16 GLY A O 14
ATOM 7869 N N . THR A 1 17 ? 0.273 6.693 -0.542 1.00 0.00 17 THR A N 14
ATOM 7870 C CA . THR A 1 17 ? 0.852 7.768 0.246 1.00 0.00 17 THR A CA 14
ATOM 7871 C C . THR A 1 17 ? 1.671 7.196 1.406 1.00 0.00 17 THR A C 14
ATOM 7872 O O . THR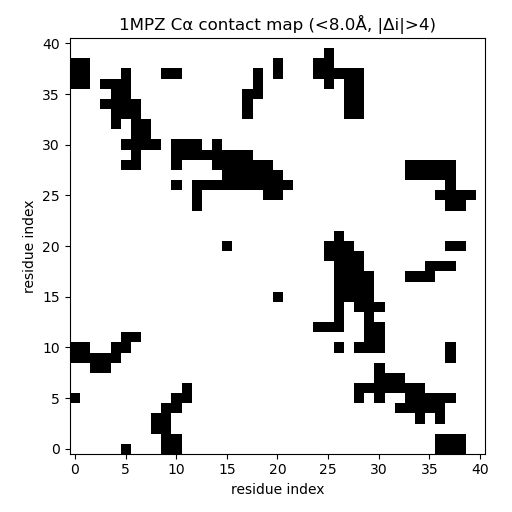 A 1 17 ? 1.800 5.979 1.538 1.00 0.00 17 THR A O 14
ATOM 7883 N N . THR A 1 18 ? 2.203 8.100 2.215 1.00 0.00 18 THR A N 14
ATOM 7884 C CA . THR A 1 18 ? 3.006 7.701 3.358 1.00 0.00 18 THR A CA 14
ATOM 7885 C C . THR A 1 18 ? 2.112 7.436 4.571 1.00 0.00 18 THR A C 14
ATOM 7886 O O . THR A 1 18 ? 1.550 8.368 5.147 1.00 0.00 18 THR A O 14
ATOM 7897 N N . CYS A 1 19 ? 2.007 6.164 4.923 1.00 0.00 19 CYS A N 14
ATOM 7898 C CA . CYS A 1 19 ? 1.189 5.765 6.058 1.00 0.00 19 CYS A CA 14
ATOM 7899 C C . CYS A 1 19 ? 0.068 6.794 6.226 1.00 0.00 19 CYS A C 14
ATOM 7900 O O . CYS A 1 19 ? 0.109 7.618 7.139 1.00 0.00 19 CYS A O 14
ATOM 7907 N N . TRP A 1 20 ? -0.906 6.710 5.332 1.00 0.00 20 TRP A N 14
ATOM 7908 C CA . TRP A 1 20 ? -2.036 7.623 5.370 1.00 0.00 20 TRP A CA 14
ATOM 7909 C C . TRP A 1 20 ? -3.316 6.788 5.453 1.00 0.00 20 TRP A C 14
ATOM 7910 O O . TRP A 1 20 ? -4.076 6.903 6.412 1.00 0.00 20 TRP A O 14
ATOM 7931 N N . LYS A 1 21 ? -3.513 5.964 4.434 1.00 0.00 21 LYS A N 14
ATOM 7932 C CA . LYS A 1 21 ? -4.687 5.110 4.378 1.00 0.00 21 LYS A CA 14
ATOM 7933 C C . LYS A 1 21 ? -5.886 5.928 3.895 1.00 0.00 21 LYS A C 14
ATOM 7934 O O . LYS A 1 21 ? -6.280 6.899 4.540 1.00 0.00 21 LYS A O 14
ATOM 7953 N N . THR A 1 22 ? -6.432 5.506 2.764 1.00 0.00 22 THR A N 14
ATOM 7954 C CA . THR A 1 22 ? -7.578 6.187 2.186 1.00 0.00 22 THR A CA 14
ATOM 7955 C C . THR A 1 22 ? -8.863 5.769 2.901 1.00 0.00 22 THR A C 14
ATOM 7956 O O . THR A 1 22 ? -9.452 6.556 3.641 1.00 0.00 22 THR A O 14
ATOM 7967 N N . SER A 1 23 ? -9.262 4.528 2.656 1.00 0.00 23 SER A N 14
ATOM 7968 C CA . SER A 1 23 ? -10.467 3.995 3.267 1.00 0.00 23 SER A CA 14
ATOM 7969 C C . SER A 1 23 ? -10.621 2.515 2.914 1.00 0.00 23 SER A C 14
ATOM 7970 O O . SER A 1 23 ? -11.019 1.711 3.757 1.00 0.00 23 SER A O 14
ATOM 7978 N N . LEU A 1 24 ? -10.298 2.199 1.670 1.00 0.00 24 LEU A N 14
ATOM 7979 C CA . LEU A 1 24 ? -10.395 0.829 1.196 1.00 0.00 24 LEU A CA 14
ATOM 7980 C C . LEU A 1 24 ? -9.018 0.355 0.731 1.00 0.00 24 LEU A C 14
ATOM 7981 O O . LEU A 1 24 ? -8.633 -0.788 0.979 1.00 0.00 24 LEU A O 14
ATOM 7997 N N . THR A 1 25 ? -8.310 1.256 0.066 1.00 0.00 25 THR A N 14
ATOM 7998 C CA . THR A 1 25 ? -6.982 0.945 -0.434 1.00 0.00 25 THR A CA 14
ATOM 7999 C C . THR A 1 25 ? -5.941 1.107 0.675 1.00 0.00 25 THR A C 14
ATOM 8000 O O . THR A 1 25 ? -4.948 0.382 0.710 1.00 0.00 25 THR A O 14
ATOM 8011 N N . SER A 1 26 ? -6.205 2.062 1.555 1.00 0.00 26 SER A N 14
ATOM 8012 C CA . SER A 1 26 ? -5.303 2.329 2.663 1.00 0.00 26 SER A CA 14
ATOM 8013 C C . SER A 1 26 ? -3.904 2.652 2.133 1.00 0.00 26 SER A C 14
ATOM 8014 O O . SER A 1 26 ? -2.990 1.838 2.250 1.00 0.00 26 SER A O 14
ATOM 8022 N N . HIS A 1 27 ? -3.783 3.842 1.563 1.00 0.00 27 HIS A N 14
ATOM 8023 C CA . HIS A 1 27 ? -2.511 4.283 1.015 1.00 0.00 27 HIS A CA 14
ATOM 8024 C C . HIS A 1 27 ? -1.560 4.649 2.157 1.00 0.00 27 HIS A C 14
ATOM 8025 O O . HIS A 1 27 ? -1.574 5.779 2.642 1.00 0.00 27 HIS A O 14
ATOM 8040 N N . TYR A 1 28 ? -0.758 3.672 2.553 1.00 0.00 28 TYR A N 14
ATOM 8041 C CA . TYR A 1 28 ? 0.197 3.879 3.628 1.00 0.00 28 TYR A CA 14
ATOM 8042 C C . TYR A 1 28 ? 1.632 3.691 3.131 1.00 0.00 28 TYR A C 14
ATOM 8043 O O . TYR A 1 28 ? 2.569 3.658 3.926 1.00 0.00 28 TYR A O 14
ATOM 8061 N N . CYS A 1 29 ? 1.758 3.573 1.817 1.00 0.00 29 CYS A N 14
ATOM 8062 C CA . CYS A 1 29 ? 3.062 3.390 1.204 1.00 0.00 29 CYS A CA 14
ATOM 8063 C C . CYS A 1 29 ? 3.053 4.081 -0.161 1.00 0.00 29 CYS A C 14
ATOM 8064 O O . CYS A 1 29 ? 2.120 4.816 -0.482 1.00 0.00 29 CYS A O 14
ATOM 8071 N N . THR A 1 30 ? 4.102 3.821 -0.928 1.00 0.00 30 THR A N 14
ATOM 8072 C CA . THR A 1 30 ? 4.226 4.409 -2.251 1.00 0.00 30 THR A CA 14
ATOM 8073 C C . THR A 1 30 ? 4.683 3.355 -3.262 1.00 0.00 30 THR A C 14
ATOM 8074 O O . THR A 1 30 ? 4.598 3.571 -4.470 1.00 0.00 30 THR A O 14
ATOM 8085 N N . GLY A 1 31 ? 5.158 2.238 -2.731 1.00 0.00 31 GLY A N 14
ATOM 8086 C CA . GLY A 1 31 ? 5.628 1.151 -3.571 1.00 0.00 31 GLY A CA 14
ATOM 8087 C C . GLY A 1 31 ? 7.151 1.187 -3.713 1.00 0.00 31 GLY A C 14
ATOM 8088 O O . GLY A 1 31 ? 7.703 2.127 -4.281 1.00 0.00 31 GLY A O 14
ATOM 8092 N N . LYS A 1 32 ? 7.788 0.150 -3.188 1.00 0.00 32 LYS A N 14
ATOM 8093 C CA . LYS A 1 32 ? 9.236 0.051 -3.249 1.00 0.00 32 LYS A CA 14
ATOM 8094 C C . LYS A 1 32 ? 9.849 0.916 -2.144 1.00 0.00 32 LYS A C 14
ATOM 8095 O O . LYS A 1 32 ? 9.838 2.142 -2.233 1.00 0.00 32 LYS A O 14
ATOM 8114 N N . SER A 1 33 ? 10.368 0.240 -1.128 1.00 0.00 33 SER A N 14
ATOM 8115 C CA . SER A 1 33 ? 10.984 0.931 -0.009 1.00 0.00 33 SER A CA 14
ATOM 8116 C C . SER A 1 33 ? 9.907 1.418 0.962 1.00 0.00 33 SER A C 14
ATOM 8117 O O . SER A 1 33 ? 9.856 2.599 1.298 1.00 0.00 33 SER A O 14
ATOM 8125 N N . CYS A 1 34 ? 9.072 0.482 1.386 1.00 0.00 34 CYS A N 14
ATOM 8126 C CA . CYS A 1 34 ? 7.998 0.800 2.313 1.00 0.00 34 CYS A CA 14
ATOM 8127 C C . CYS A 1 34 ? 7.744 -0.424 3.194 1.00 0.00 34 CYS A C 14
ATOM 8128 O O . CYS A 1 34 ? 8.351 -1.475 2.993 1.00 0.00 34 CYS A O 14
ATOM 8135 N N . ASP A 1 35 ? 6.845 -0.249 4.152 1.00 0.00 35 ASP A N 14
ATOM 8136 C CA . ASP A 1 35 ? 6.504 -1.325 5.063 1.00 0.00 35 ASP A CA 14
ATOM 8137 C C . ASP A 1 35 ? 5.263 -0.933 5.869 1.00 0.00 35 ASP A C 14
ATOM 8138 O O . ASP A 1 35 ? 5.213 -1.141 7.081 1.00 0.00 35 ASP A O 14
ATOM 8148 N N . CYS A 1 36 ? 4.292 -0.371 5.164 1.00 0.00 36 CYS A N 14
ATOM 8149 C CA . CYS A 1 36 ? 3.056 0.053 5.798 1.00 0.00 36 CYS A CA 14
ATOM 8150 C C . CYS A 1 36 ? 1.905 -0.755 5.195 1.00 0.00 36 CYS A C 14
ATOM 8151 O O . CYS A 1 36 ? 1.954 -1.136 4.026 1.00 0.00 36 CYS A O 14
ATOM 8158 N N . PRO A 1 37 ? 0.869 -1.000 6.042 1.00 0.00 37 PRO A N 14
ATOM 8159 C CA . PRO A 1 37 ? -0.292 -1.755 5.604 1.00 0.00 37 PRO A CA 14
ATOM 8160 C C . PRO A 1 37 ? -1.188 -0.909 4.698 1.00 0.00 37 PRO A C 14
ATOM 8161 O O . PRO A 1 37 ? -1.312 0.300 4.896 1.00 0.00 37 PRO A O 14
ATOM 8172 N N . LEU A 1 38 ? -1.789 -1.574 3.724 1.00 0.00 38 LEU A N 14
ATOM 8173 C CA . LEU A 1 38 ? -2.669 -0.898 2.786 1.00 0.00 38 LEU A CA 14
ATOM 8174 C C . LEU A 1 38 ? -3.959 -1.706 2.630 1.00 0.00 38 LEU A C 14
ATOM 8175 O O . LEU A 1 38 ? -4.255 -2.207 1.545 1.00 0.00 38 LEU A O 14
ATOM 8191 N N . TYR A 1 39 ? -4.692 -1.810 3.728 1.00 0.00 39 TYR A N 14
ATOM 8192 C CA . TYR A 1 39 ? -5.943 -2.548 3.727 1.00 0.00 39 TYR A CA 14
ATOM 8193 C C . TYR A 1 39 ? -7.011 -1.821 4.548 1.00 0.00 39 TYR A C 14
ATOM 8194 O O . TYR A 1 39 ? -6.692 -0.944 5.348 1.00 0.00 39 TYR A O 14
ATOM 8212 N N . PRO A 1 40 ? -8.289 -2.225 4.314 1.00 0.00 40 PRO A N 14
ATOM 8213 C CA . PRO A 1 40 ? -9.404 -1.622 5.024 1.00 0.00 40 PRO A CA 14
ATOM 8214 C C . PRO A 1 40 ? -9.473 -2.125 6.467 1.00 0.00 40 PRO A C 14
ATOM 8215 O O . PRO A 1 40 ? -9.460 -1.329 7.406 1.00 0.00 40 PRO A O 14
ATOM 8226 N N . GLY A 1 41 ? -9.543 -3.441 6.599 1.00 0.00 41 GLY A N 14
ATOM 8227 C CA . GLY A 1 41 ? -9.613 -4.059 7.912 1.00 0.00 41 GLY A CA 14
ATOM 8228 C C . GLY A 1 41 ? -11.038 -4.512 8.229 1.00 0.00 41 GLY A C 14
ATOM 8229 O O . GLY A 1 41 ? -11.253 -5.306 9.145 1.00 0.00 41 GLY A O 14
ATOM 8233 N N . CYS A 1 1 ? -0.445 -4.167 6.286 1.00 0.00 1 CYS A N 15
ATOM 8234 C CA . CYS A 1 1 ? -0.022 -4.583 4.960 1.00 0.00 1 CYS A CA 15
ATOM 8235 C C . CYS A 1 1 ? -0.609 -5.969 4.682 1.00 0.00 1 CYS A C 15
ATOM 8236 O O . CYS A 1 1 ? -0.653 -6.818 5.572 1.00 0.00 1 CYS A O 15
ATOM 8243 N N . THR A 1 2 ? -1.045 -6.156 3.445 1.00 0.00 2 THR A N 15
ATOM 8244 C CA . THR A 1 2 ? -1.626 -7.423 3.039 1.00 0.00 2 THR A CA 15
ATOM 8245 C C . THR A 1 2 ? -0.551 -8.513 2.990 1.00 0.00 2 THR A C 15
ATOM 8246 O O . THR A 1 2 ? -0.569 -9.444 3.794 1.00 0.00 2 THR A O 15
ATOM 8257 N N . THR A 1 3 ? 0.357 -8.359 2.039 1.00 0.00 3 THR A N 15
ATOM 8258 C CA . THR A 1 3 ? 1.438 -9.317 1.874 1.00 0.00 3 THR A CA 15
ATOM 8259 C C . THR A 1 3 ? 2.440 -9.194 3.023 1.00 0.00 3 THR A C 15
ATOM 8260 O O . THR A 1 3 ? 2.242 -9.775 4.088 1.00 0.00 3 THR A O 15
ATOM 8271 N N . GLY A 1 4 ? 3.493 -8.433 2.767 1.00 0.00 4 GLY A N 15
ATOM 8272 C CA . GLY A 1 4 ? 4.528 -8.224 3.766 1.00 0.00 4 GLY A CA 15
ATOM 8273 C C . GLY A 1 4 ? 4.793 -6.733 3.979 1.00 0.00 4 GLY A C 15
ATOM 8274 O O . GLY A 1 4 ? 4.054 -6.065 4.702 1.00 0.00 4 GLY A O 15
ATOM 8278 N N . PRO A 1 5 ? 5.878 -6.242 3.322 1.00 0.00 5 PRO A N 15
ATOM 8279 C CA . PRO A 1 5 ? 6.249 -4.842 3.431 1.00 0.00 5 PRO A CA 15
ATOM 8280 C C . PRO A 1 5 ? 5.307 -3.958 2.610 1.00 0.00 5 PRO A C 15
ATOM 8281 O O . PRO A 1 5 ? 5.460 -2.739 2.585 1.00 0.00 5 PRO A O 15
ATOM 8292 N N . CYS A 1 6 ? 4.354 -4.609 1.958 1.00 0.00 6 CYS A N 15
ATOM 8293 C CA . CYS A 1 6 ? 3.390 -3.899 1.138 1.00 0.00 6 CYS A CA 15
ATOM 8294 C C . CYS A 1 6 ? 4.122 -3.320 -0.074 1.00 0.00 6 CYS A C 15
ATOM 8295 O O . CYS A 1 6 ? 3.761 -3.602 -1.215 1.00 0.00 6 CYS A O 15
ATOM 8302 N N . CYS A 1 7 ? 5.139 -2.520 0.215 1.00 0.00 7 CYS A N 15
ATOM 8303 C CA . CYS A 1 7 ? 5.925 -1.900 -0.837 1.00 0.00 7 CYS A CA 15
ATOM 8304 C C . CYS A 1 7 ? 6.483 -3.004 -1.735 1.00 0.00 7 CYS A C 15
ATOM 8305 O O . CYS A 1 7 ? 7.510 -3.604 -1.422 1.00 0.00 7 CYS A O 15
ATOM 8312 N N . ARG A 1 8 ? 5.782 -3.239 -2.834 1.00 0.00 8 ARG A N 15
ATOM 8313 C CA . ARG A 1 8 ? 6.196 -4.262 -3.781 1.00 0.00 8 ARG A CA 15
ATOM 8314 C C . ARG A 1 8 ? 5.315 -5.506 -3.636 1.00 0.00 8 ARG A C 15
ATOM 8315 O O . ARG A 1 8 ? 5.568 -6.526 -4.273 1.00 0.00 8 ARG A O 15
ATOM 8336 N N . GLN A 1 9 ? 4.299 -5.378 -2.794 1.00 0.00 9 GLN A N 15
ATOM 8337 C CA . GLN A 1 9 ? 3.381 -6.478 -2.560 1.00 0.00 9 GLN A CA 15
ATOM 8338 C C . GLN A 1 9 ? 1.991 -5.943 -2.209 1.00 0.00 9 GLN A C 15
ATOM 8339 O O . GLN A 1 9 ? 1.113 -5.872 -3.070 1.00 0.00 9 GLN A O 15
ATOM 8353 N N . CYS A 1 10 ? 1.831 -5.582 -0.945 1.00 0.00 10 CYS A N 15
ATOM 8354 C CA . CYS A 1 10 ? 0.563 -5.055 -0.469 1.00 0.00 10 CYS A CA 15
ATOM 8355 C C . CYS A 1 10 ? 0.365 -3.664 -1.072 1.00 0.00 10 CYS A C 15
ATOM 8356 O O . CYS A 1 10 ? -0.755 -3.158 -1.122 1.00 0.00 10 CYS A O 15
ATOM 8363 N N . LYS A 1 11 ? 1.471 -3.083 -1.517 1.00 0.00 11 LYS A N 15
ATOM 8364 C CA . LYS A 1 11 ? 1.432 -1.759 -2.115 1.00 0.00 11 LYS A CA 15
ATOM 8365 C C . LYS A 1 11 ? 1.073 -1.884 -3.596 1.00 0.00 11 LYS A C 15
ATOM 8366 O O . LYS A 1 11 ? 1.433 -1.025 -4.400 1.00 0.00 11 LYS A O 15
ATOM 8385 N N . LEU A 1 12 ? 0.367 -2.959 -3.914 1.00 0.00 12 LEU A N 15
ATOM 8386 C CA . LEU A 1 12 ? -0.046 -3.207 -5.285 1.00 0.00 12 LEU A CA 15
ATOM 8387 C C . LEU A 1 12 ? -1.175 -2.244 -5.655 1.00 0.00 12 LEU A C 15
ATOM 8388 O O . LEU A 1 12 ? -1.740 -2.333 -6.745 1.00 0.00 12 LEU A O 15
ATOM 8404 N N . LYS A 1 13 ? -1.472 -1.346 -4.727 1.00 0.00 13 LYS A N 15
ATOM 8405 C CA . LYS A 1 13 ? -2.525 -0.367 -4.942 1.00 0.00 13 LYS A CA 15
ATOM 8406 C C . LYS A 1 13 ? -2.069 0.642 -5.998 1.00 0.00 13 LYS A C 15
ATOM 8407 O O . LYS A 1 13 ? -1.045 0.442 -6.651 1.00 0.00 13 LYS A O 15
ATOM 8426 N N . PRO A 1 14 ? -2.870 1.731 -6.135 1.00 0.00 14 PRO A N 15
ATOM 8427 C CA . PRO A 1 14 ? -2.559 2.772 -7.100 1.00 0.00 14 PRO A CA 15
ATOM 8428 C C . PRO A 1 14 ? -1.401 3.644 -6.612 1.00 0.00 14 PRO A C 15
ATOM 8429 O O . PRO A 1 14 ? -1.097 4.673 -7.213 1.00 0.00 14 PRO A O 15
ATOM 8440 N N . ALA A 1 15 ? -0.785 3.200 -5.525 1.00 0.00 15 ALA A N 15
ATOM 8441 C CA . ALA A 1 15 ? 0.334 3.927 -4.950 1.00 0.00 15 ALA A CA 15
ATOM 8442 C C . ALA A 1 15 ? -0.184 5.190 -4.261 1.00 0.00 15 ALA A C 15
ATOM 8443 O O . ALA A 1 15 ? -0.864 6.006 -4.884 1.00 0.00 15 ALA A O 15
ATOM 8450 N N . GLY A 1 16 ? 0.154 5.313 -2.987 1.00 0.00 16 GLY A N 15
ATOM 8451 C CA . GLY A 1 16 ? -0.268 6.464 -2.207 1.00 0.00 16 GLY A CA 15
ATOM 8452 C C . GLY A 1 16 ? 0.864 6.962 -1.307 1.00 0.00 16 GLY A C 15
ATOM 8453 O O . GLY A 1 16 ? 2.039 6.770 -1.616 1.00 0.00 16 GLY A O 15
ATOM 8457 N N . THR A 1 17 ? 0.470 7.592 -0.209 1.00 0.00 17 THR A N 15
ATOM 8458 C CA . THR A 1 17 ? 1.438 8.118 0.739 1.00 0.00 17 THR A CA 15
ATOM 8459 C C . THR A 1 17 ? 1.990 6.995 1.617 1.00 0.00 17 THR A C 15
ATOM 8460 O O . THR A 1 17 ? 1.294 6.019 1.893 1.00 0.00 17 THR A O 15
ATOM 8471 N N . THR A 1 18 ? 3.236 7.170 2.029 1.00 0.00 18 THR A N 15
ATOM 8472 C CA . THR A 1 18 ? 3.891 6.181 2.872 1.00 0.00 18 THR A CA 15
ATOM 8473 C C . THR A 1 18 ? 2.962 5.750 4.008 1.00 0.00 18 THR A C 15
ATOM 8474 O O . THR A 1 18 ? 3.126 4.667 4.571 1.00 0.00 18 THR A O 15
ATOM 8485 N N . CYS A 1 19 ? 2.010 6.618 4.313 1.00 0.00 19 CYS A N 15
ATOM 8486 C CA . CYS A 1 19 ? 1.056 6.340 5.373 1.00 0.00 19 CYS A CA 15
ATOM 8487 C C . CYS A 1 19 ? -0.138 7.283 5.205 1.00 0.00 19 CYS A C 15
ATOM 8488 O O . CYS A 1 19 ? -0.370 8.152 6.043 1.00 0.00 19 CYS A O 15
ATOM 8495 N N . TRP A 1 20 ? -0.862 7.079 4.114 1.00 0.00 20 TRP A N 15
ATOM 8496 C CA . TRP A 1 20 ? -2.026 7.900 3.825 1.00 0.00 20 TRP A CA 15
ATOM 8497 C C . TRP A 1 20 ? -3.263 7.174 4.359 1.00 0.00 20 TRP A C 15
ATOM 8498 O O . TRP A 1 20 ? -3.825 7.567 5.380 1.00 0.00 20 TRP A O 15
ATOM 8519 N N . LYS A 1 21 ? -3.648 6.126 3.646 1.00 0.00 21 LYS A N 15
ATOM 8520 C CA . LYS A 1 21 ? -4.807 5.341 4.036 1.00 0.00 21 LYS A CA 15
ATOM 8521 C C . LYS A 1 21 ? -6.078 6.157 3.785 1.00 0.00 21 LYS A C 15
ATOM 8522 O O . LYS A 1 21 ? -6.257 7.227 4.364 1.00 0.00 21 LYS A O 15
ATOM 8541 N N . THR A 1 22 ? -6.927 5.619 2.921 1.00 0.00 22 THR A N 15
ATOM 8542 C CA . THR A 1 22 ? -8.175 6.283 2.587 1.00 0.00 22 THR A CA 15
ATOM 8543 C C . THR A 1 22 ? -9.340 5.641 3.345 1.00 0.00 22 THR A C 15
ATOM 8544 O O . THR A 1 22 ? -9.197 5.265 4.507 1.00 0.00 22 THR A O 15
ATOM 8555 N N . SER A 1 23 ? -10.465 5.536 2.654 1.00 0.00 23 SER A N 15
ATOM 8556 C CA . SER A 1 23 ? -11.655 4.946 3.247 1.00 0.00 23 SER A CA 15
ATOM 8557 C C . SER A 1 23 ? -11.987 3.626 2.550 1.00 0.00 23 SER A C 15
ATOM 8558 O O . SER A 1 23 ? -13.053 3.055 2.770 1.00 0.00 23 SER A O 15
ATOM 8566 N N . LEU A 1 24 ? -11.053 3.178 1.722 1.00 0.00 24 LEU A N 15
ATOM 8567 C CA . LEU A 1 24 ? -11.234 1.936 0.992 1.00 0.00 24 LEU A CA 15
ATOM 8568 C C . LEU A 1 24 ? -10.035 1.020 1.248 1.00 0.00 24 LEU A C 15
ATOM 8569 O O . LEU A 1 24 ? -10.199 -0.188 1.417 1.00 0.00 24 LEU A O 15
ATOM 8585 N N . THR A 1 25 ? -8.859 1.628 1.269 1.00 0.00 25 THR A N 15
ATOM 8586 C CA . THR A 1 25 ? -7.635 0.883 1.503 1.00 0.00 25 THR A CA 15
ATOM 8587 C C . THR A 1 25 ? -6.601 1.762 2.212 1.00 0.00 25 THR A C 15
ATOM 8588 O O . THR A 1 25 ? -6.668 2.988 2.136 1.00 0.00 25 THR A O 15
ATOM 8599 N N . SER A 1 26 ? -5.671 1.100 2.884 1.00 0.00 26 SER A N 15
ATOM 8600 C CA . SER A 1 26 ? -4.626 1.805 3.606 1.00 0.00 26 SER A CA 15
ATOM 8601 C C . SER A 1 26 ? -3.454 2.106 2.668 1.00 0.00 26 SER A C 15
ATOM 8602 O O . SER A 1 26 ? -2.413 1.455 2.743 1.00 0.00 26 SER A O 15
ATOM 8610 N N . HIS A 1 27 ? -3.665 3.092 1.808 1.00 0.00 27 HIS A N 15
ATOM 8611 C CA . HIS A 1 27 ? -2.639 3.487 0.858 1.00 0.00 27 HIS A CA 15
ATOM 8612 C C . HIS A 1 27 ? -1.288 3.580 1.570 1.00 0.00 27 HIS A C 15
ATOM 8613 O O . HIS A 1 27 ? -0.241 3.586 0.925 1.00 0.00 27 HIS A O 15
ATOM 8628 N N . TYR A 1 28 ? -1.355 3.653 2.892 1.00 0.00 28 TYR A N 15
ATOM 8629 C CA . TYR A 1 28 ? -0.150 3.746 3.698 1.00 0.00 28 TYR A CA 15
ATOM 8630 C C . TYR A 1 28 ? 1.015 3.012 3.030 1.00 0.00 28 TYR A C 15
ATOM 8631 O O . TYR A 1 28 ? 1.243 1.833 3.294 1.00 0.00 28 TYR A O 15
ATOM 8649 N N . CYS A 1 29 ? 1.721 3.743 2.179 1.00 0.00 29 CYS A N 15
ATOM 8650 C CA . CYS A 1 29 ? 2.857 3.175 1.472 1.00 0.00 29 CYS A CA 15
ATOM 8651 C C . CYS A 1 29 ? 3.112 4.016 0.219 1.00 0.00 29 CYS A C 15
ATOM 8652 O O . CYS A 1 29 ? 2.492 5.062 0.034 1.00 0.00 29 CYS A O 15
ATOM 8659 N N . THR A 1 30 ? 4.022 3.526 -0.609 1.00 0.00 30 THR A N 15
ATOM 8660 C CA . THR A 1 30 ? 4.367 4.219 -1.839 1.00 0.00 30 THR A CA 15
ATOM 8661 C C . THR A 1 30 ? 4.771 3.215 -2.920 1.00 0.00 30 THR A C 15
ATOM 8662 O O . THR A 1 30 ? 4.136 3.138 -3.970 1.00 0.00 30 THR A O 15
ATOM 8673 N N . GLY A 1 31 ? 5.831 2.473 -2.626 1.00 0.00 31 GLY A N 15
ATOM 8674 C CA . GLY A 1 31 ? 6.328 1.478 -3.561 1.00 0.00 31 GLY A CA 15
ATOM 8675 C C . GLY A 1 31 ? 7.803 1.172 -3.300 1.00 0.00 31 GLY A C 15
ATOM 8676 O O . GLY A 1 31 ? 8.661 2.037 -3.468 1.00 0.00 31 GLY A O 15
ATOM 8680 N N . LYS A 1 32 ? 8.055 -0.064 -2.892 1.00 0.00 32 LYS A N 15
ATOM 8681 C CA . LYS A 1 32 ? 9.412 -0.496 -2.605 1.00 0.00 32 LYS A CA 15
ATOM 8682 C C . LYS A 1 32 ? 10.159 0.627 -1.883 1.00 0.00 32 LYS A C 15
ATOM 8683 O O . LYS A 1 32 ? 11.380 0.736 -1.991 1.00 0.00 32 LYS A O 15
ATOM 8702 N N . SER A 1 33 ? 9.394 1.434 -1.161 1.00 0.00 33 SER A N 15
ATOM 8703 C CA . SER A 1 33 ? 9.969 2.546 -0.421 1.00 0.00 33 SER A CA 15
ATOM 8704 C C . SER A 1 33 ? 9.013 2.983 0.691 1.00 0.00 33 SER A C 15
ATOM 8705 O O . SER A 1 33 ? 8.750 4.174 0.855 1.00 0.00 33 SER A O 15
ATOM 8713 N N . CYS A 1 34 ? 8.518 1.998 1.424 1.00 0.00 34 CYS A N 15
ATOM 8714 C CA . CYS A 1 34 ? 7.596 2.266 2.515 1.00 0.00 34 CYS A CA 15
ATOM 8715 C C . CYS A 1 34 ? 7.684 1.109 3.514 1.00 0.00 34 CYS A C 15
ATOM 8716 O O . CYS A 1 34 ? 8.717 0.448 3.615 1.00 0.00 34 CYS A O 15
ATOM 8723 N N . ASP A 1 35 ? 6.587 0.901 4.225 1.00 0.00 35 ASP A N 15
ATOM 8724 C CA . ASP A 1 35 ? 6.526 -0.164 5.211 1.00 0.00 35 ASP A CA 15
ATOM 8725 C C . ASP A 1 35 ? 5.254 -0.008 6.048 1.00 0.00 35 ASP A C 15
ATOM 8726 O O . ASP A 1 35 ? 5.254 -0.295 7.245 1.00 0.00 35 ASP A O 15
ATOM 8736 N N . CYS A 1 36 ? 4.202 0.449 5.386 1.00 0.00 36 CYS A N 15
ATOM 8737 C CA . CYS A 1 36 ? 2.926 0.647 6.054 1.00 0.00 36 CYS A CA 15
ATOM 8738 C C . CYS A 1 36 ? 1.926 -0.364 5.490 1.00 0.00 36 CYS A C 15
ATOM 8739 O O . CYS A 1 36 ? 2.208 -1.033 4.497 1.00 0.00 36 CYS A O 15
ATOM 8746 N N . PRO A 1 37 ? 0.749 -0.446 6.165 1.00 0.00 37 PRO A N 15
ATOM 8747 C CA . PRO A 1 37 ? -0.295 -1.364 5.743 1.00 0.00 37 PRO A CA 15
ATOM 8748 C C . PRO A 1 37 ? -1.008 -0.845 4.492 1.00 0.00 37 PRO A C 15
ATOM 8749 O O . PRO A 1 37 ? -1.002 0.355 4.223 1.00 0.00 37 PRO A O 15
ATOM 8760 N N . LEU A 1 38 ? -1.605 -1.775 3.762 1.00 0.00 38 LEU A N 15
ATOM 8761 C CA . LEU A 1 38 ? -2.322 -1.428 2.547 1.00 0.00 38 LEU A CA 15
ATOM 8762 C C . LEU A 1 38 ? -3.509 -2.377 2.370 1.00 0.00 38 LEU A C 15
ATOM 8763 O O . LEU A 1 38 ? -3.693 -2.952 1.299 1.00 0.00 38 LEU A O 15
ATOM 8779 N N . TYR A 1 39 ? -4.283 -2.512 3.436 1.00 0.00 39 TYR A N 15
ATOM 8780 C CA . TYR A 1 39 ? -5.446 -3.382 3.412 1.00 0.00 39 TYR A CA 15
ATOM 8781 C C . TYR A 1 39 ? -6.568 -2.822 4.286 1.00 0.00 39 TYR A C 15
ATOM 8782 O O . TYR A 1 39 ? -6.313 -2.062 5.220 1.00 0.00 39 TYR A O 15
ATOM 8800 N N . PRO A 1 40 ? -7.821 -3.228 3.946 1.00 0.00 40 PRO A N 15
ATOM 8801 C CA . PRO A 1 40 ? -8.984 -2.775 4.691 1.00 0.00 40 PRO A CA 15
ATOM 8802 C C . PRO A 1 40 ? -9.083 -3.489 6.040 1.00 0.00 40 PRO A C 15
ATOM 8803 O O . PRO A 1 40 ? -8.279 -4.370 6.340 1.00 0.00 40 PRO A O 15
ATOM 8814 N N . GLY A 1 41 ? -10.074 -3.079 6.817 1.00 0.00 41 GLY A N 15
ATOM 8815 C CA . GLY A 1 41 ? -10.290 -3.667 8.129 1.00 0.00 41 GLY A CA 15
ATOM 8816 C C . GLY A 1 41 ? -10.309 -5.196 8.046 1.00 0.00 41 GLY A C 15
ATOM 8817 O O . GLY A 1 41 ? -9.555 -5.870 8.747 1.00 0.00 41 GLY A O 15
ATOM 8821 N N . CYS A 1 1 ? -1.936 -4.137 5.911 1.00 0.00 1 CYS A N 16
ATOM 8822 C CA . CYS A 1 1 ? -1.086 -4.539 4.804 1.00 0.00 1 CYS A CA 16
ATOM 8823 C C . CYS A 1 1 ? -1.922 -5.381 3.837 1.00 0.00 1 CYS A C 16
ATOM 8824 O O . CYS A 1 1 ? -3.016 -5.825 4.182 1.00 0.00 1 CYS A O 16
ATOM 8831 N N . THR A 1 2 ? -1.377 -5.572 2.645 1.00 0.00 2 THR A N 16
ATOM 8832 C CA . THR A 1 2 ? -2.060 -6.351 1.626 1.00 0.00 2 THR A CA 16
ATOM 8833 C C . THR A 1 2 ? -1.225 -7.575 1.242 1.00 0.00 2 THR A C 16
ATOM 8834 O O . THR A 1 2 ? -1.701 -8.455 0.525 1.00 0.00 2 THR A O 16
ATOM 8845 N N . THR A 1 3 ? 0.003 -7.593 1.738 1.00 0.00 3 THR A N 16
ATOM 8846 C CA . THR A 1 3 ? 0.907 -8.695 1.456 1.00 0.00 3 THR A CA 16
ATOM 8847 C C . THR A 1 3 ? 1.980 -8.795 2.543 1.00 0.00 3 THR A C 16
ATOM 8848 O O . THR A 1 3 ? 1.727 -9.327 3.623 1.00 0.00 3 THR A O 16
ATOM 8859 N N . GLY A 1 4 ? 3.155 -8.276 2.219 1.00 0.00 4 GLY A N 16
ATOM 8860 C CA . GLY A 1 4 ? 4.267 -8.299 3.154 1.00 0.00 4 GLY A CA 16
ATOM 8861 C C . GLY A 1 4 ? 4.434 -6.943 3.843 1.00 0.00 4 GLY A C 16
ATOM 8862 O O . GLY A 1 4 ? 3.541 -6.494 4.561 1.00 0.00 4 GLY A O 16
ATOM 8866 N N . PRO A 1 5 ? 5.613 -6.314 3.595 1.00 0.00 5 PRO A N 16
ATOM 8867 C CA . PRO A 1 5 ? 5.907 -5.018 4.184 1.00 0.00 5 PRO A CA 16
ATOM 8868 C C . PRO A 1 5 ? 5.126 -3.907 3.482 1.00 0.00 5 PRO A C 16
ATOM 8869 O O . PRO A 1 5 ? 4.893 -2.846 4.058 1.00 0.00 5 PRO A O 16
ATOM 8880 N N . CYS A 1 6 ? 4.743 -4.187 2.244 1.00 0.00 6 CYS A N 16
ATOM 8881 C CA . CYS A 1 6 ? 3.993 -3.224 1.456 1.00 0.00 6 CYS A CA 16
ATOM 8882 C C . CYS A 1 6 ? 4.989 -2.328 0.717 1.00 0.00 6 CYS A C 16
ATOM 8883 O O . CYS A 1 6 ? 5.686 -1.526 1.337 1.00 0.00 6 CYS A O 16
ATOM 8890 N N . CYS A 1 7 ? 5.024 -2.495 -0.596 1.00 0.00 7 CYS A N 16
ATOM 8891 C CA . CYS A 1 7 ? 5.924 -1.711 -1.426 1.00 0.00 7 CYS A CA 16
ATOM 8892 C C . CYS A 1 7 ? 6.585 -2.649 -2.437 1.00 0.00 7 CYS A C 16
ATOM 8893 O O . CYS A 1 7 ? 7.809 -2.674 -2.558 1.00 0.00 7 CYS A O 16
ATOM 8900 N N . ARG A 1 8 ? 5.746 -3.397 -3.139 1.00 0.00 8 ARG A N 16
ATOM 8901 C CA . ARG A 1 8 ? 6.233 -4.334 -4.136 1.00 0.00 8 ARG A CA 16
ATOM 8902 C C . ARG A 1 8 ? 5.359 -5.589 -4.157 1.00 0.00 8 ARG A C 16
ATOM 8903 O O . ARG A 1 8 ? 5.437 -6.389 -5.088 1.00 0.00 8 ARG A O 16
ATOM 8924 N N . GLN A 1 9 ? 4.548 -5.725 -3.117 1.00 0.00 9 GLN A N 16
ATOM 8925 C CA . GLN A 1 9 ? 3.661 -6.870 -3.005 1.00 0.00 9 GLN A CA 16
ATOM 8926 C C . GLN A 1 9 ? 2.469 -6.530 -2.107 1.00 0.00 9 GLN A C 16
ATOM 8927 O O . GLN A 1 9 ? 1.336 -6.902 -2.409 1.00 0.00 9 GLN A O 16
ATOM 8941 N N . CYS A 1 10 ? 2.765 -5.829 -1.024 1.00 0.00 10 CYS A N 16
ATOM 8942 C CA . CYS A 1 10 ? 1.731 -5.435 -0.082 1.00 0.00 10 CYS A CA 16
ATOM 8943 C C . CYS A 1 10 ? 1.332 -3.989 -0.382 1.00 0.00 10 CYS A C 16
ATOM 8944 O O . CYS A 1 10 ? 0.743 -3.316 0.462 1.00 0.00 10 CYS A O 16
ATOM 8951 N N . LYS A 1 11 ? 1.668 -3.556 -1.588 1.00 0.00 11 LYS A N 16
ATOM 8952 C CA . LYS A 1 11 ? 1.351 -2.202 -2.012 1.00 0.00 11 LYS A CA 16
ATOM 8953 C C . LYS A 1 11 ? 0.661 -2.247 -3.376 1.00 0.00 11 LYS A C 16
ATOM 8954 O O . LYS A 1 11 ? 0.310 -1.208 -3.933 1.00 0.00 11 LYS A O 16
ATOM 8973 N N . LEU A 1 12 ? 0.486 -3.462 -3.876 1.00 0.00 12 LEU A N 16
ATOM 8974 C CA . LEU A 1 12 ? -0.156 -3.656 -5.165 1.00 0.00 12 LEU A CA 16
ATOM 8975 C C . LEU A 1 12 ? -1.050 -2.453 -5.470 1.00 0.00 12 LEU A C 16
ATOM 8976 O O . LEU A 1 12 ? -1.066 -1.957 -6.596 1.00 0.00 12 LEU A O 16
ATOM 8992 N N . LYS A 1 13 ? -1.772 -2.016 -4.448 1.00 0.00 13 LYS A N 16
ATOM 8993 C CA . LYS A 1 13 ? -2.665 -0.880 -4.594 1.00 0.00 13 LYS A CA 16
ATOM 8994 C C . LYS A 1 13 ? -1.917 0.268 -5.275 1.00 0.00 13 LYS A C 16
ATOM 8995 O O . LYS A 1 13 ? -0.721 0.163 -5.540 1.00 0.00 13 LYS A O 16
ATOM 9014 N N . PRO A 1 14 ? -2.673 1.366 -5.547 1.00 0.00 14 PRO A N 16
ATOM 9015 C CA . PRO A 1 14 ? -2.094 2.532 -6.193 1.00 0.00 14 PRO A CA 16
ATOM 9016 C C . PRO A 1 14 ? -1.229 3.328 -5.213 1.00 0.00 14 PRO A C 16
ATOM 9017 O O . PRO A 1 14 ? -1.473 3.309 -4.008 1.00 0.00 14 PRO A O 16
ATOM 9028 N N . ALA A 1 15 ? -0.237 4.008 -5.767 1.00 0.00 15 ALA A N 16
ATOM 9029 C CA . ALA A 1 15 ? 0.666 4.810 -4.958 1.00 0.00 15 ALA A CA 16
ATOM 9030 C C . ALA A 1 15 ? -0.152 5.679 -4.001 1.00 0.00 15 ALA A C 16
ATOM 9031 O O . ALA A 1 15 ? -1.214 6.182 -4.366 1.00 0.00 15 ALA A O 16
ATOM 9038 N N . GLY A 1 16 ? 0.375 5.829 -2.794 1.00 0.00 16 GLY A N 16
ATOM 9039 C CA . GLY A 1 16 ? -0.292 6.629 -1.781 1.00 0.00 16 GLY A CA 16
ATOM 9040 C C . GLY A 1 16 ? 0.661 6.966 -0.633 1.00 0.00 16 GLY A C 16
ATOM 9041 O O . GLY A 1 16 ? 0.504 6.458 0.477 1.00 0.00 16 GLY A O 16
ATOM 9045 N N . THR A 1 17 ? 1.626 7.820 -0.937 1.00 0.00 17 THR A N 16
ATOM 9046 C CA . THR A 1 17 ? 2.605 8.229 0.054 1.00 0.00 17 THR A CA 16
ATOM 9047 C C . THR A 1 17 ? 2.883 7.086 1.032 1.00 0.00 17 THR A C 16
ATOM 9048 O O . THR A 1 17 ? 3.063 5.940 0.621 1.00 0.00 17 THR A O 16
ATOM 9059 N N . THR A 1 18 ? 2.909 7.436 2.311 1.00 0.00 18 THR A N 16
ATOM 9060 C CA . THR A 1 18 ? 3.161 6.455 3.351 1.00 0.00 18 THR A CA 16
ATOM 9061 C C . THR A 1 18 ? 2.278 6.727 4.570 1.00 0.00 18 THR A C 16
ATOM 9062 O O . THR A 1 18 ? 2.038 7.881 4.920 1.00 0.00 18 THR A O 16
ATOM 9073 N N . CYS A 1 19 ? 1.819 5.647 5.183 1.00 0.00 19 CYS A N 16
ATOM 9074 C CA . CYS A 1 19 ? 0.966 5.756 6.354 1.00 0.00 19 CYS A CA 16
ATOM 9075 C C . CYS A 1 19 ? -0.021 6.903 6.126 1.00 0.00 19 CYS A C 16
ATOM 9076 O O . CYS A 1 19 ? 0.075 7.946 6.770 1.00 0.00 19 CYS A O 16
ATOM 9083 N N . TRP A 1 20 ? -0.945 6.669 5.207 1.00 0.00 20 TRP A N 16
ATOM 9084 C CA . TRP A 1 20 ? -1.949 7.670 4.886 1.00 0.00 20 TRP A CA 16
ATOM 9085 C C . TRP A 1 20 ? -3.327 7.022 5.036 1.00 0.00 20 TRP A C 16
ATOM 9086 O O . TRP A 1 20 ? -4.034 7.279 6.011 1.00 0.00 20 TRP A O 16
ATOM 9107 N N . LYS A 1 21 ? -3.668 6.197 4.058 1.00 0.00 21 LYS A N 16
ATOM 9108 C CA . LYS A 1 21 ? -4.949 5.511 4.069 1.00 0.00 21 LYS A CA 16
ATOM 9109 C C . LYS A 1 21 ? -5.976 6.343 3.297 1.00 0.00 21 LYS A C 16
ATOM 9110 O O . LYS A 1 21 ? -6.140 7.533 3.562 1.00 0.00 21 LYS A O 16
ATOM 9129 N N . THR A 1 22 ? -6.637 5.684 2.356 1.00 0.00 22 THR A N 16
ATOM 9130 C CA . THR A 1 22 ? -7.642 6.347 1.544 1.00 0.00 22 THR A CA 16
ATOM 9131 C C . THR A 1 22 ? -9.019 6.232 2.200 1.00 0.00 22 THR A C 16
ATOM 9132 O O . THR A 1 22 ? -10.001 6.770 1.690 1.00 0.00 22 THR A O 16
ATOM 9143 N N . SER A 1 23 ? -9.048 5.527 3.323 1.00 0.00 23 SER A N 16
ATOM 9144 C CA . SER A 1 23 ? -10.289 5.335 4.053 1.00 0.00 23 SER A CA 16
ATOM 9145 C C . SER A 1 23 ? -10.977 4.050 3.588 1.00 0.00 23 SER A C 16
ATOM 9146 O O . SER A 1 23 ? -11.673 3.399 4.365 1.00 0.00 23 SER A O 16
ATOM 9154 N N . LEU A 1 24 ? -10.759 3.726 2.322 1.00 0.00 24 LEU A N 16
ATOM 9155 C CA . LEU A 1 24 ? -11.348 2.529 1.744 1.00 0.00 24 LEU A CA 16
ATOM 9156 C C . LEU A 1 24 ? -10.252 1.488 1.510 1.00 0.00 24 LEU A C 16
ATOM 9157 O O . LEU A 1 24 ? -10.261 0.424 2.128 1.00 0.00 24 LEU A O 16
ATOM 9173 N N . THR A 1 25 ? -9.337 1.829 0.616 1.00 0.00 25 THR A N 16
ATOM 9174 C CA . THR A 1 25 ? -8.237 0.937 0.292 1.00 0.00 25 THR A CA 16
ATOM 9175 C C . THR A 1 25 ? -7.215 0.915 1.431 1.00 0.00 25 THR A C 16
ATOM 9176 O O . THR A 1 25 ? -7.173 -0.035 2.213 1.00 0.00 25 THR A O 16
ATOM 9187 N N . SER A 1 26 ? -6.418 1.971 1.489 1.00 0.00 26 SER A N 16
ATOM 9188 C CA . SER A 1 26 ? -5.399 2.085 2.519 1.00 0.00 26 SER A CA 16
ATOM 9189 C C . SER A 1 26 ? -4.024 2.279 1.878 1.00 0.00 26 SER A C 16
ATOM 9190 O O . SER A 1 26 ? -3.216 1.351 1.841 1.00 0.00 26 SER A O 16
ATOM 9198 N N . HIS A 1 27 ? -3.801 3.489 1.386 1.00 0.00 27 HIS A N 16
ATOM 9199 C CA . HIS A 1 27 ? -2.538 3.815 0.746 1.00 0.00 27 HIS A CA 16
ATOM 9200 C C . HIS A 1 27 ? -1.381 3.322 1.616 1.00 0.00 27 HIS A C 16
ATOM 9201 O O . HIS A 1 27 ? -0.726 2.334 1.284 1.00 0.00 27 HIS A O 16
ATOM 9216 N N . TYR A 1 28 ? -1.161 4.033 2.714 1.00 0.00 28 TYR A N 16
ATOM 9217 C CA . TYR A 1 28 ? -0.094 3.679 3.632 1.00 0.00 28 TYR A CA 16
ATOM 9218 C C . TYR A 1 28 ? 1.075 3.027 2.892 1.00 0.00 28 TYR A C 16
ATOM 9219 O O . TYR A 1 28 ? 1.554 1.966 3.290 1.00 0.00 28 TYR A O 16
ATOM 9237 N N . CYS A 1 29 ? 1.502 3.688 1.827 1.00 0.00 29 CYS A N 16
ATOM 9238 C CA . CYS A 1 29 ? 2.606 3.186 1.026 1.00 0.00 29 CYS A CA 16
ATOM 9239 C C . CYS A 1 29 ? 2.478 3.763 -0.385 1.00 0.00 29 CYS A C 16
ATOM 9240 O O . CYS A 1 29 ? 1.602 4.586 -0.646 1.00 0.00 29 CYS A O 16
ATOM 9247 N N . THR A 1 30 ? 3.365 3.310 -1.258 1.00 0.00 30 THR A N 16
ATOM 9248 C CA . THR A 1 30 ? 3.363 3.772 -2.636 1.00 0.00 30 THR A CA 16
ATOM 9249 C C . THR A 1 30 ? 3.941 2.698 -3.560 1.00 0.00 30 THR A C 16
ATOM 9250 O O . THR A 1 30 ? 3.432 2.478 -4.658 1.00 0.00 30 THR A O 16
ATOM 9261 N N . GLY A 1 31 ? 4.998 2.057 -3.080 1.00 0.00 31 GLY A N 16
ATOM 9262 C CA . GLY A 1 31 ? 5.651 1.011 -3.848 1.00 0.00 31 GLY A CA 16
ATOM 9263 C C . GLY A 1 31 ? 7.168 1.058 -3.659 1.00 0.00 31 GLY A C 16
ATOM 9264 O O . GLY A 1 31 ? 7.807 2.060 -3.983 1.00 0.00 31 GLY A O 16
ATOM 9268 N N . LYS A 1 32 ? 7.701 -0.035 -3.135 1.00 0.00 32 LYS A N 16
ATOM 9269 C CA . LYS A 1 32 ? 9.132 -0.131 -2.900 1.00 0.00 32 LYS A CA 16
ATOM 9270 C C . LYS A 1 32 ? 9.653 1.219 -2.402 1.00 0.00 32 LYS A C 16
ATOM 9271 O O . LYS A 1 32 ? 10.299 1.952 -3.150 1.00 0.00 32 LYS A O 16
ATOM 9290 N N . SER A 1 33 ? 9.355 1.506 -1.143 1.00 0.00 33 SER A N 16
ATOM 9291 C CA . SER A 1 33 ? 9.786 2.753 -0.538 1.00 0.00 33 SER A CA 16
ATOM 9292 C C . SER A 1 33 ? 8.830 3.145 0.591 1.00 0.00 33 SER A C 16
ATOM 9293 O O . SER A 1 33 ? 8.550 4.326 0.790 1.00 0.00 33 SER A O 16
ATOM 9301 N N . CYS A 1 34 ? 8.356 2.131 1.300 1.00 0.00 34 CYS A N 16
ATOM 9302 C CA . CYS A 1 34 ? 7.438 2.354 2.404 1.00 0.00 34 CYS A CA 16
ATOM 9303 C C . CYS A 1 34 ? 7.634 1.234 3.427 1.00 0.00 34 CYS A C 16
ATOM 9304 O O . CYS A 1 34 ? 8.698 0.616 3.480 1.00 0.00 34 CYS A O 16
ATOM 9311 N N . ASP A 1 35 ? 6.594 1.004 4.214 1.00 0.00 35 ASP A N 16
ATOM 9312 C CA . ASP A 1 35 ? 6.639 -0.031 5.233 1.00 0.00 35 ASP A CA 16
ATOM 9313 C C . ASP A 1 35 ? 5.409 0.092 6.132 1.00 0.00 35 ASP A C 16
ATOM 9314 O O . ASP A 1 35 ? 5.500 -0.096 7.345 1.00 0.00 35 ASP A O 16
ATOM 9324 N N . CYS A 1 36 ? 4.284 0.403 5.505 1.00 0.00 36 CYS A N 16
ATOM 9325 C CA . CYS A 1 36 ? 3.037 0.552 6.233 1.00 0.00 36 CYS A CA 16
ATOM 9326 C C . CYS A 1 36 ? 1.985 -0.346 5.577 1.00 0.00 36 CYS A C 16
ATOM 9327 O O . CYS A 1 36 ? 2.082 -0.653 4.389 1.00 0.00 36 CYS A O 16
ATOM 9334 N N . PRO A 1 37 ? 0.982 -0.752 6.398 1.00 0.00 37 PRO A N 16
ATOM 9335 C CA . PRO A 1 37 ? -0.086 -1.609 5.910 1.00 0.00 37 PRO A CA 16
ATOM 9336 C C . PRO A 1 37 ? -1.068 -0.819 5.042 1.00 0.00 37 PRO A C 16
ATOM 9337 O O . PRO A 1 37 ? -1.452 0.296 5.391 1.00 0.00 37 PRO A O 16
ATOM 9348 N N . LEU A 1 38 ? -1.446 -1.429 3.929 1.00 0.00 38 LEU A N 16
ATOM 9349 C CA . LEU A 1 38 ? -2.377 -0.797 3.008 1.00 0.00 38 LEU A CA 16
ATOM 9350 C C . LEU A 1 38 ? -3.570 -1.726 2.780 1.00 0.00 38 LEU A C 16
ATOM 9351 O O . LEU A 1 38 ? -3.742 -2.265 1.688 1.00 0.00 38 LEU A O 16
ATOM 9367 N N . TYR A 1 39 ? -4.367 -1.884 3.828 1.00 0.00 39 TYR A N 16
ATOM 9368 C CA . TYR A 1 39 ? -5.539 -2.739 3.754 1.00 0.00 39 TYR A CA 16
ATOM 9369 C C . TYR A 1 39 ? -6.491 -2.463 4.921 1.00 0.00 39 TYR A C 16
ATOM 9370 O O . TYR A 1 39 ? -6.052 -2.122 6.019 1.00 0.00 39 TYR A O 16
ATOM 9388 N N . PRO A 1 40 ? -7.811 -2.625 4.637 1.00 0.00 40 PRO A N 16
ATOM 9389 C CA . PRO A 1 40 ? -8.829 -2.400 5.649 1.00 0.00 40 PRO A CA 16
ATOM 9390 C C . PRO A 1 40 ? -8.867 -3.552 6.655 1.00 0.00 40 PRO A C 16
ATOM 9391 O O . PRO A 1 40 ? -9.428 -4.610 6.371 1.00 0.00 40 PRO A O 16
ATOM 9402 N N . GLY A 1 41 ? -8.265 -3.309 7.809 1.00 0.00 41 GLY A N 16
ATOM 9403 C CA . GLY A 1 41 ? -8.224 -4.312 8.858 1.00 0.00 41 GLY A CA 16
ATOM 9404 C C . GLY A 1 41 ? -8.814 -3.770 10.161 1.00 0.00 41 GLY A C 16
ATOM 9405 O O . GLY A 1 41 ? -8.175 -3.829 11.210 1.00 0.00 41 GLY A O 16
ATOM 9409 N N . CYS A 1 1 ? -3.634 -4.343 1.904 1.00 0.00 1 CYS A N 17
ATOM 9410 C CA . CYS A 1 1 ? -2.260 -4.801 2.019 1.00 0.00 1 CYS A CA 17
ATOM 9411 C C . CYS A 1 1 ? -2.145 -5.668 3.275 1.00 0.00 1 CYS A C 17
ATOM 9412 O O . CYS A 1 1 ? -3.054 -5.691 4.102 1.00 0.00 1 CYS A O 17
ATOM 9419 N N . THR A 1 2 ? -1.020 -6.361 3.376 1.00 0.00 2 THR A N 17
ATOM 9420 C CA . THR A 1 2 ? -0.775 -7.226 4.516 1.00 0.00 2 THR A CA 17
ATOM 9421 C C . THR A 1 2 ? 0.210 -8.336 4.143 1.00 0.00 2 THR A C 17
ATOM 9422 O O . THR A 1 2 ? 0.680 -9.073 5.009 1.00 0.00 2 THR A O 17
ATOM 9433 N N . THR A 1 3 ? 0.494 -8.420 2.851 1.00 0.00 3 THR A N 17
ATOM 9434 C CA . THR A 1 3 ? 1.415 -9.426 2.352 1.00 0.00 3 THR A CA 17
ATOM 9435 C C . THR A 1 3 ? 2.801 -9.237 2.970 1.00 0.00 3 THR A C 17
ATOM 9436 O O . THR A 1 3 ? 3.025 -9.599 4.123 1.00 0.00 3 THR A O 17
ATOM 9447 N N . GLY A 1 4 ? 3.695 -8.667 2.177 1.00 0.00 4 GLY A N 17
ATOM 9448 C CA . GLY A 1 4 ? 5.053 -8.423 2.632 1.00 0.00 4 GLY A CA 17
ATOM 9449 C C . GLY A 1 4 ? 5.202 -7.001 3.178 1.00 0.00 4 GLY A C 17
ATOM 9450 O O . GLY A 1 4 ? 4.257 -6.445 3.737 1.00 0.00 4 GLY A O 17
ATOM 9454 N N . PRO A 1 5 ? 6.426 -6.438 2.991 1.00 0.00 5 PRO A N 17
ATOM 9455 C CA . PRO A 1 5 ? 6.711 -5.093 3.458 1.00 0.00 5 PRO A CA 17
ATOM 9456 C C . PRO A 1 5 ? 6.055 -4.049 2.552 1.00 0.00 5 PRO A C 17
ATOM 9457 O O . PRO A 1 5 ? 6.704 -3.094 2.128 1.00 0.00 5 PRO A O 17
ATOM 9468 N N . CYS A 1 6 ? 4.775 -4.264 2.282 1.00 0.00 6 CYS A N 17
ATOM 9469 C CA . CYS A 1 6 ? 4.024 -3.355 1.435 1.00 0.00 6 CYS A CA 17
ATOM 9470 C C . CYS A 1 6 ? 5.018 -2.441 0.713 1.00 0.00 6 CYS A C 17
ATOM 9471 O O . CYS A 1 6 ? 5.567 -1.518 1.314 1.00 0.00 6 CYS A O 17
ATOM 9478 N N . CYS A 1 7 ? 5.218 -2.730 -0.564 1.00 0.00 7 CYS A N 17
ATOM 9479 C CA . CYS A 1 7 ? 6.136 -1.944 -1.373 1.00 0.00 7 CYS A CA 17
ATOM 9480 C C . CYS A 1 7 ? 6.639 -2.825 -2.518 1.00 0.00 7 CYS A C 17
ATOM 9481 O O . CYS A 1 7 ? 7.833 -2.847 -2.810 1.00 0.00 7 CYS A O 17
ATOM 9488 N N . ARG A 1 8 ? 5.703 -3.530 -3.137 1.00 0.00 8 ARG A N 17
ATOM 9489 C CA . ARG A 1 8 ? 6.037 -4.410 -4.244 1.00 0.00 8 ARG A CA 17
ATOM 9490 C C . ARG A 1 8 ? 5.145 -5.653 -4.221 1.00 0.00 8 ARG A C 17
ATOM 9491 O O . ARG A 1 8 ? 5.150 -6.442 -5.165 1.00 0.00 8 ARG A O 17
ATOM 9512 N N . GLN A 1 9 ? 4.399 -5.788 -3.134 1.00 0.00 9 GLN A N 17
ATOM 9513 C CA . GLN A 1 9 ? 3.502 -6.920 -2.979 1.00 0.00 9 GLN A CA 17
ATOM 9514 C C . GLN A 1 9 ? 2.249 -6.503 -2.208 1.00 0.00 9 GLN A C 17
ATOM 9515 O O . GLN A 1 9 ? 1.155 -6.460 -2.772 1.00 0.00 9 GLN A O 17
ATOM 9529 N N . CYS A 1 10 ? 2.447 -6.203 -0.932 1.00 0.00 10 CYS A N 17
ATOM 9530 C CA . CYS A 1 10 ? 1.346 -5.790 -0.080 1.00 0.00 10 CYS A CA 17
ATOM 9531 C C . CYS A 1 10 ? 0.742 -4.509 -0.661 1.00 0.00 10 CYS A C 17
ATOM 9532 O O . CYS A 1 10 ? -0.476 -4.352 -0.689 1.00 0.00 10 CYS A O 17
ATOM 9539 N N . LYS A 1 11 ? 1.625 -3.630 -1.111 1.00 0.00 11 LYS A N 17
ATOM 9540 C CA . LYS A 1 11 ? 1.194 -2.368 -1.690 1.00 0.00 11 LYS A CA 17
ATOM 9541 C C . LYS A 1 11 ? 0.848 -2.581 -3.165 1.00 0.00 11 LYS A C 17
ATOM 9542 O O . LYS A 1 11 ? 1.409 -1.920 -4.039 1.00 0.00 11 LYS A O 17
ATOM 9561 N N . LEU A 1 12 ? -0.073 -3.503 -3.396 1.00 0.00 12 LEU A N 17
ATOM 9562 C CA . LEU A 1 12 ? -0.501 -3.811 -4.751 1.00 0.00 12 LEU A CA 17
ATOM 9563 C C . LEU A 1 12 ? -1.312 -2.637 -5.304 1.00 0.00 12 LEU A C 17
ATOM 9564 O O . LEU A 1 12 ? -1.670 -2.625 -6.480 1.00 0.00 12 LEU A O 17
ATOM 9580 N N . LYS A 1 13 ? -1.577 -1.679 -4.429 1.00 0.00 13 LYS A N 17
ATOM 9581 C CA . LYS A 1 13 ? -2.339 -0.504 -4.815 1.00 0.00 13 LYS A CA 17
ATOM 9582 C C . LYS A 1 13 ? -1.391 0.545 -5.400 1.00 0.00 13 LYS A C 17
ATOM 9583 O O . LYS A 1 13 ? -0.175 0.435 -5.256 1.00 0.00 13 LYS A O 17
ATOM 9602 N N . PRO A 1 14 ? -2.000 1.564 -6.063 1.00 0.00 14 PRO A N 17
ATOM 9603 C CA . PRO A 1 14 ? -1.223 2.631 -6.669 1.00 0.00 14 PRO A CA 17
ATOM 9604 C C . PRO A 1 14 ? -0.691 3.596 -5.606 1.00 0.00 14 PRO A C 17
ATOM 9605 O O . PRO A 1 14 ? -1.448 4.073 -4.762 1.00 0.00 14 PRO A O 17
ATOM 9616 N N . ALA A 1 15 ? 0.606 3.851 -5.682 1.00 0.00 15 ALA A N 17
ATOM 9617 C CA . ALA A 1 15 ? 1.248 4.749 -4.737 1.00 0.00 15 ALA A CA 17
ATOM 9618 C C . ALA A 1 15 ? 0.326 5.939 -4.462 1.00 0.00 15 ALA A C 17
ATOM 9619 O O . ALA A 1 15 ? 0.218 6.848 -5.284 1.00 0.00 15 ALA A O 17
ATOM 9626 N N . GLY A 1 16 ? -0.316 5.894 -3.303 1.00 0.00 16 GLY A N 17
ATOM 9627 C CA . GLY A 1 16 ? -1.225 6.957 -2.911 1.00 0.00 16 GLY A CA 17
ATOM 9628 C C . GLY A 1 16 ? -0.552 7.922 -1.933 1.00 0.00 16 GLY A C 17
ATOM 9629 O O . GLY A 1 16 ? -0.395 9.105 -2.233 1.00 0.00 16 GLY A O 17
ATOM 9633 N N . THR A 1 17 ? -0.169 7.381 -0.786 1.00 0.00 17 THR A N 17
ATOM 9634 C CA . THR A 1 17 ? 0.484 8.180 0.237 1.00 0.00 17 THR A CA 17
ATOM 9635 C C . THR A 1 17 ? 1.213 7.277 1.234 1.00 0.00 17 THR A C 17
ATOM 9636 O O . THR A 1 17 ? 0.882 6.100 1.368 1.00 0.00 17 THR A O 17
ATOM 9647 N N . THR A 1 18 ? 2.195 7.862 1.906 1.00 0.00 18 THR A N 17
ATOM 9648 C CA . THR A 1 18 ? 2.974 7.126 2.886 1.00 0.00 18 THR A CA 17
ATOM 9649 C C . THR A 1 18 ? 2.239 7.079 4.226 1.00 0.00 18 THR A C 17
ATOM 9650 O O . THR A 1 18 ? 2.090 8.101 4.894 1.00 0.00 18 THR A O 17
ATOM 9661 N N . CYS A 1 19 ? 1.795 5.881 4.581 1.00 0.00 19 CYS A N 17
ATOM 9662 C CA . CYS A 1 19 ? 1.078 5.688 5.830 1.00 0.00 19 CYS A CA 17
ATOM 9663 C C . CYS A 1 19 ? 0.016 6.783 5.948 1.00 0.00 19 CYS A C 17
ATOM 9664 O O . CYS A 1 19 ? 0.055 7.593 6.872 1.00 0.00 19 CYS A O 17
ATOM 9671 N N . TRP A 1 20 ? -0.909 6.771 4.999 1.00 0.00 20 TRP A N 17
ATOM 9672 C CA . TRP A 1 20 ? -1.979 7.752 4.985 1.00 0.00 20 TRP A CA 17
ATOM 9673 C C . TRP A 1 20 ? -3.307 7.006 5.134 1.00 0.00 20 TRP A C 17
ATOM 9674 O O . TRP A 1 20 ? -4.054 7.244 6.081 1.00 0.00 20 TRP A O 17
ATOM 9695 N N . LYS A 1 21 ? -3.559 6.117 4.185 1.00 0.00 21 LYS A N 17
ATOM 9696 C CA . LYS A 1 21 ? -4.783 5.334 4.200 1.00 0.00 21 LYS A CA 17
ATOM 9697 C C . LYS A 1 21 ? -5.949 6.211 3.737 1.00 0.00 21 LYS A C 17
ATOM 9698 O O . LYS A 1 21 ? -6.248 7.229 4.357 1.00 0.00 21 LYS A O 17
ATOM 9717 N N . THR A 1 22 ? -6.576 5.782 2.651 1.00 0.00 22 THR A N 17
ATOM 9718 C CA . THR A 1 22 ? -7.702 6.515 2.098 1.00 0.00 22 THR A CA 17
ATOM 9719 C C . THR A 1 22 ? -8.941 6.329 2.977 1.00 0.00 22 THR A C 17
ATOM 9720 O O . THR A 1 22 ? -8.872 6.489 4.194 1.00 0.00 22 THR A O 17
ATOM 9731 N N . SER A 1 23 ? -10.044 5.995 2.324 1.00 0.00 23 SER A N 17
ATOM 9732 C CA . SER A 1 23 ? -11.297 5.786 3.031 1.00 0.00 23 SER A CA 17
ATOM 9733 C C . SER A 1 23 ? -12.014 4.556 2.471 1.00 0.00 23 SER A C 17
ATOM 9734 O O . SER A 1 23 ? -13.223 4.410 2.634 1.00 0.00 23 SER A O 17
ATOM 9742 N N . LEU A 1 24 ? -11.237 3.702 1.822 1.00 0.00 24 LEU A N 17
ATOM 9743 C CA . LEU A 1 24 ? -11.782 2.488 1.238 1.00 0.00 24 LEU A CA 17
ATOM 9744 C C . LEU A 1 24 ? -10.636 1.540 0.879 1.00 0.00 24 LEU A C 17
ATOM 9745 O O . LEU A 1 24 ? -10.739 0.331 1.083 1.00 0.00 24 LEU A O 17
ATOM 9761 N N . THR A 1 25 ? -9.572 2.124 0.349 1.00 0.00 25 THR A N 17
ATOM 9762 C CA . THR A 1 25 ? -8.408 1.346 -0.042 1.00 0.00 25 THR A CA 17
ATOM 9763 C C . THR A 1 25 ? -7.399 1.284 1.108 1.00 0.00 25 THR A C 17
ATOM 9764 O O . THR A 1 25 ? -7.126 0.210 1.642 1.00 0.00 25 THR A O 17
ATOM 9775 N N . SER A 1 26 ? -6.873 2.449 1.453 1.00 0.00 26 SER A N 17
ATOM 9776 C CA . SER A 1 26 ? -5.900 2.541 2.530 1.00 0.00 26 SER A CA 17
ATOM 9777 C C . SER A 1 26 ? -4.485 2.600 1.951 1.00 0.00 26 SER A C 17
ATOM 9778 O O . SER A 1 26 ? -3.758 1.608 1.975 1.00 0.00 26 SER A O 17
ATOM 9786 N N . HIS A 1 27 ? -4.136 3.774 1.445 1.00 0.00 27 HIS A N 17
ATOM 9787 C CA . HIS A 1 27 ? -2.820 3.976 0.862 1.00 0.00 27 HIS A CA 17
ATOM 9788 C C . HIS A 1 27 ? -1.817 4.322 1.965 1.00 0.00 27 HIS A C 17
ATOM 9789 O O . HIS A 1 27 ? -1.639 5.492 2.302 1.00 0.00 27 HIS A O 17
ATOM 9804 N N . TYR A 1 28 ? -1.189 3.284 2.496 1.00 0.00 28 TYR A N 17
ATOM 9805 C CA . TYR A 1 28 ? -0.209 3.464 3.553 1.00 0.00 28 TYR A CA 17
ATOM 9806 C C . TYR A 1 28 ? 1.172 2.973 3.112 1.00 0.00 28 TYR A C 17
ATOM 9807 O O . TYR A 1 28 ? 1.815 2.199 3.819 1.00 0.00 28 TYR A O 17
ATOM 9825 N N . CYS A 1 29 ? 1.585 3.441 1.944 1.00 0.00 29 CYS A N 17
ATOM 9826 C CA . CYS A 1 29 ? 2.877 3.059 1.399 1.00 0.00 29 CYS A CA 17
ATOM 9827 C C . CYS A 1 29 ? 3.148 3.915 0.161 1.00 0.00 29 CYS A C 17
ATOM 9828 O O . CYS A 1 29 ? 2.651 5.035 0.055 1.00 0.00 29 CYS A O 17
ATOM 9835 N N . THR A 1 30 ? 3.937 3.354 -0.745 1.00 0.00 30 THR A N 17
ATOM 9836 C CA . THR A 1 30 ? 4.280 4.053 -1.972 1.00 0.00 30 THR A CA 17
ATOM 9837 C C . THR A 1 30 ? 4.771 3.062 -3.030 1.00 0.00 30 THR A C 17
ATOM 9838 O O . THR A 1 30 ? 4.468 3.210 -4.214 1.00 0.00 30 THR A O 17
ATOM 9849 N N . GLY A 1 31 ? 5.521 2.072 -2.566 1.00 0.00 31 GLY A N 17
ATOM 9850 C CA . GLY A 1 31 ? 6.056 1.058 -3.456 1.00 0.00 31 GLY A CA 17
ATOM 9851 C C . GLY A 1 31 ? 7.567 0.911 -3.274 1.00 0.00 31 GLY A C 17
ATOM 9852 O O . GLY A 1 31 ? 8.320 1.851 -3.518 1.00 0.00 31 GLY A O 17
ATOM 9856 N N . LYS A 1 32 ? 7.967 -0.278 -2.845 1.00 0.00 32 LYS A N 17
ATOM 9857 C CA . LYS A 1 32 ? 9.375 -0.561 -2.629 1.00 0.00 32 LYS A CA 17
ATOM 9858 C C . LYS A 1 32 ? 9.867 0.226 -1.412 1.00 0.00 32 LYS A C 17
ATOM 9859 O O . LYS A 1 32 ? 10.332 -0.359 -0.435 1.00 0.00 32 LYS A O 17
ATOM 9878 N N . SER A 1 33 ? 9.748 1.543 -1.511 1.00 0.00 33 SER A N 17
ATOM 9879 C CA . SER A 1 33 ? 10.173 2.417 -0.431 1.00 0.00 33 SER A CA 17
ATOM 9880 C C . SER A 1 33 ? 9.008 2.669 0.528 1.00 0.00 33 SER A C 17
ATOM 9881 O O . SER A 1 33 ? 8.410 3.743 0.517 1.00 0.00 33 SER A O 17
ATOM 9889 N N . CYS A 1 34 ? 8.721 1.659 1.339 1.00 0.00 34 CYS A N 17
ATOM 9890 C CA . CYS A 1 34 ? 7.640 1.758 2.303 1.00 0.00 34 CYS A CA 17
ATOM 9891 C C . CYS A 1 34 ? 7.517 0.416 3.025 1.00 0.00 34 CYS A C 17
ATOM 9892 O O . CYS A 1 34 ? 8.202 -0.545 2.678 1.00 0.00 34 CYS A O 17
ATOM 9899 N N . ASP A 1 35 ? 6.639 0.392 4.018 1.00 0.00 35 ASP A N 17
ATOM 9900 C CA . ASP A 1 35 ? 6.418 -0.817 4.794 1.00 0.00 35 ASP A CA 17
ATOM 9901 C C . ASP A 1 35 ? 5.249 -0.595 5.755 1.00 0.00 35 ASP A C 17
ATOM 9902 O O . ASP A 1 35 ? 5.244 -1.126 6.864 1.00 0.00 35 ASP A O 17
ATOM 9912 N N . CYS A 1 36 ? 4.287 0.192 5.294 1.00 0.00 36 CYS A N 17
ATOM 9913 C CA . CYS A 1 36 ? 3.116 0.491 6.100 1.00 0.00 36 CYS A CA 17
ATOM 9914 C C . CYS A 1 36 ? 1.943 -0.337 5.569 1.00 0.00 36 CYS A C 17
ATOM 9915 O O . CYS A 1 36 ? 1.912 -0.692 4.392 1.00 0.00 36 CYS A O 17
ATOM 9922 N N . PRO A 1 37 ? 0.982 -0.627 6.488 1.00 0.00 37 PRO A N 17
ATOM 9923 C CA . PRO A 1 37 ? -0.189 -1.407 6.123 1.00 0.00 37 PRO A CA 17
ATOM 9924 C C . PRO A 1 37 ? -1.175 -0.567 5.306 1.00 0.00 37 PRO A C 17
ATOM 9925 O O . PRO A 1 37 ? -1.616 0.489 5.755 1.00 0.00 37 PRO A O 17
ATOM 9936 N N . LEU A 1 38 ? -1.488 -1.069 4.122 1.00 0.00 38 LEU A N 17
ATOM 9937 C CA . LEU A 1 38 ? -2.413 -0.379 3.239 1.00 0.00 38 LEU A CA 17
ATOM 9938 C C . LEU A 1 38 ? -3.811 -0.979 3.402 1.00 0.00 38 LEU A C 17
ATOM 9939 O O . LEU A 1 38 ? -4.453 -1.341 2.416 1.00 0.00 38 LEU A O 17
ATOM 9955 N N . TYR A 1 39 ? -4.241 -1.066 4.651 1.00 0.00 39 TYR A N 17
ATOM 9956 C CA . TYR A 1 39 ? -5.552 -1.615 4.955 1.00 0.00 39 TYR A CA 17
ATOM 9957 C C . TYR A 1 39 ? -5.668 -1.970 6.438 1.00 0.00 39 TYR A C 17
ATOM 9958 O O . TYR A 1 39 ? -6.589 -1.518 7.118 1.00 0.00 39 TYR A O 17
ATOM 9976 N N . PRO A 1 40 ? -4.695 -2.796 6.911 1.00 0.00 40 PRO A N 17
ATOM 9977 C CA . PRO A 1 40 ? -4.679 -3.213 8.302 1.00 0.00 40 PRO A CA 17
ATOM 9978 C C . PRO A 1 40 ? -4.205 -2.078 9.211 1.00 0.00 40 PRO A C 17
ATOM 9979 O O . PRO A 1 40 ? -3.512 -1.167 8.761 1.00 0.00 40 PRO A O 17
ATOM 9990 N N . GLY A 1 41 ? -4.597 -2.170 10.472 1.00 0.00 41 GLY A N 17
ATOM 9991 C CA . GLY A 1 41 ? -4.220 -1.161 11.449 1.00 0.00 41 GLY A CA 17
ATOM 9992 C C . GLY A 1 41 ? -2.925 -1.549 12.166 1.00 0.00 41 GLY A C 17
ATOM 9993 O O . GLY A 1 41 ? -2.950 -2.306 13.136 1.00 0.00 41 GLY A O 17
ATOM 9997 N N . CYS A 1 1 ? -4.140 -4.204 1.658 1.00 0.00 1 CYS A N 18
ATOM 9998 C CA . CYS A 1 1 ? -2.799 -4.763 1.646 1.00 0.00 1 CYS A CA 18
ATOM 9999 C C . CYS A 1 1 ? -2.633 -5.634 2.893 1.00 0.00 1 CYS A C 18
ATOM 10000 O O . CYS A 1 1 ? -3.189 -5.331 3.948 1.00 0.00 1 CYS A O 18
ATOM 10007 N N . THR A 1 2 ? -1.862 -6.701 2.732 1.00 0.00 2 THR A N 18
ATOM 10008 C CA . THR A 1 2 ? -1.615 -7.618 3.831 1.00 0.00 2 THR A CA 18
ATOM 10009 C C . THR A 1 2 ? -0.555 -8.649 3.438 1.00 0.00 2 THR A C 18
ATOM 10010 O O . THR A 1 2 ? -0.546 -9.764 3.955 1.00 0.00 2 THR A O 18
ATOM 10021 N N . THR A 1 3 ? 0.315 -8.238 2.525 1.00 0.00 3 THR A N 18
ATOM 10022 C CA . THR A 1 3 ? 1.377 -9.111 2.056 1.00 0.00 3 THR A CA 18
ATOM 10023 C C . THR A 1 3 ? 2.609 -8.979 2.953 1.00 0.00 3 THR A C 18
ATOM 10024 O O . THR A 1 3 ? 2.698 -9.630 3.992 1.00 0.00 3 THR A O 18
ATOM 10035 N N . GLY A 1 4 ? 3.532 -8.133 2.517 1.00 0.00 4 GLY A N 18
ATOM 10036 C CA . GLY A 1 4 ? 4.755 -7.909 3.266 1.00 0.00 4 GLY A CA 18
ATOM 10037 C C . GLY A 1 4 ? 4.970 -6.416 3.531 1.00 0.00 4 GLY A C 18
ATOM 10038 O O . GLY A 1 4 ? 4.140 -5.769 4.167 1.00 0.00 4 GLY A O 18
ATOM 10042 N N . PRO A 1 5 ? 6.118 -5.901 3.014 1.00 0.00 5 PRO A N 18
ATOM 10043 C CA . PRO A 1 5 ? 6.451 -4.497 3.188 1.00 0.00 5 PRO A CA 18
ATOM 10044 C C . PRO A 1 5 ? 5.602 -3.614 2.271 1.00 0.00 5 PRO A C 18
ATOM 10045 O O . PRO A 1 5 ? 5.883 -2.427 2.112 1.00 0.00 5 PRO A O 18
ATOM 10056 N N . CYS A 1 6 ? 4.580 -4.226 1.694 1.00 0.00 6 CYS A N 18
ATOM 10057 C CA . CYS A 1 6 ? 3.687 -3.512 0.798 1.00 0.00 6 CYS A CA 18
ATOM 10058 C C . CYS A 1 6 ? 4.470 -3.137 -0.462 1.00 0.00 6 CYS A C 18
ATOM 10059 O O . CYS A 1 6 ? 4.076 -3.495 -1.570 1.00 0.00 6 CYS A O 18
ATOM 10066 N N . CYS A 1 7 ? 5.565 -2.421 -0.249 1.00 0.00 7 CYS A N 18
ATOM 10067 C CA . CYS A 1 7 ? 6.406 -1.993 -1.353 1.00 0.00 7 CYS A CA 18
ATOM 10068 C C . CYS A 1 7 ? 6.720 -3.216 -2.219 1.00 0.00 7 CYS A C 18
ATOM 10069 O O . CYS A 1 7 ? 7.748 -3.865 -2.033 1.00 0.00 7 CYS A O 18
ATOM 10076 N N . ARG A 1 8 ? 5.814 -3.493 -3.146 1.00 0.00 8 ARG A N 18
ATOM 10077 C CA . ARG A 1 8 ? 5.983 -4.625 -4.041 1.00 0.00 8 ARG A CA 18
ATOM 10078 C C . ARG A 1 8 ? 5.314 -5.869 -3.452 1.00 0.00 8 ARG A C 18
ATOM 10079 O O . ARG A 1 8 ? 5.233 -6.905 -4.112 1.00 0.00 8 ARG A O 18
ATOM 10100 N N . GLN A 1 9 ? 4.851 -5.726 -2.219 1.00 0.00 9 GLN A N 18
ATOM 10101 C CA . 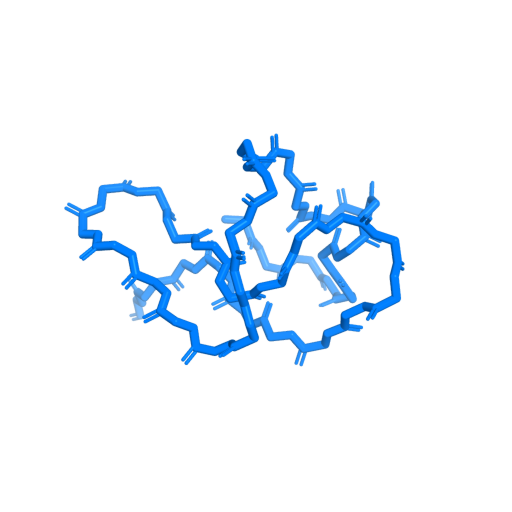GLN A 1 9 ? 4.193 -6.825 -1.535 1.00 0.00 9 GLN A CA 18
ATOM 10102 C C . GLN A 1 9 ? 3.202 -6.289 -0.499 1.00 0.00 9 GLN A C 18
ATOM 10103 O O . GLN A 1 9 ? 3.501 -6.262 0.694 1.00 0.00 9 GLN A O 18
ATOM 10117 N N . CYS A 1 10 ? 2.044 -5.876 -0.993 1.00 0.00 10 CYS A N 18
ATOM 10118 C CA . CYS A 1 10 ? 1.009 -5.342 -0.124 1.00 0.00 10 CYS A CA 18
ATOM 10119 C C . CYS A 1 10 ? 0.433 -4.084 -0.781 1.00 0.00 10 CYS A C 18
ATOM 10120 O O . CYS A 1 10 ? -0.771 -3.997 -1.012 1.00 0.00 10 CYS A O 18
ATOM 10127 N N . LYS A 1 11 ? 1.321 -3.143 -1.062 1.00 0.00 11 LYS A N 18
ATOM 10128 C CA . LYS A 1 11 ? 0.917 -1.894 -1.687 1.00 0.00 11 LYS A CA 18
ATOM 10129 C C . LYS A 1 11 ? 0.525 -2.161 -3.141 1.00 0.00 11 LYS A C 18
ATOM 10130 O O . LYS A 1 11 ? 0.700 -1.301 -4.002 1.00 0.00 11 LYS A O 18
ATOM 10149 N N . LEU A 1 12 ? 0.001 -3.357 -3.369 1.00 0.00 12 LEU A N 18
ATOM 10150 C CA . LEU A 1 12 ? -0.417 -3.747 -4.704 1.00 0.00 12 LEU A CA 18
ATOM 10151 C C . LEU A 1 12 ? -1.295 -2.646 -5.302 1.00 0.00 12 LEU A C 18
ATOM 10152 O O . LEU A 1 12 ? -1.478 -2.582 -6.517 1.00 0.00 12 LEU A O 18
ATOM 10168 N N . LYS A 1 13 ? -1.817 -1.805 -4.420 1.00 0.00 13 LYS A N 18
ATOM 10169 C CA . LYS A 1 13 ? -2.671 -0.710 -4.845 1.00 0.00 13 LYS A CA 18
ATOM 10170 C C . LYS A 1 13 ? -1.810 0.394 -5.462 1.00 0.00 13 LYS A C 18
ATOM 10171 O O . LYS A 1 13 ? -0.587 0.270 -5.526 1.00 0.00 13 LYS A O 18
ATOM 10190 N N . PRO A 1 14 ? -2.498 1.477 -5.914 1.00 0.00 14 PRO A N 18
ATOM 10191 C CA . PRO A 1 14 ? -1.809 2.601 -6.523 1.00 0.00 14 PRO A CA 18
ATOM 10192 C C . PRO A 1 14 ? -1.101 3.449 -5.465 1.00 0.00 14 PRO A C 18
ATOM 10193 O O . PRO A 1 14 ? -1.014 4.668 -5.598 1.00 0.00 14 PRO A O 18
ATOM 10204 N N . ALA A 1 15 ? -0.612 2.769 -4.437 1.00 0.00 15 ALA A N 18
ATOM 10205 C CA . ALA A 1 15 ? 0.086 3.445 -3.357 1.00 0.00 15 ALA A CA 18
ATOM 10206 C C . ALA A 1 15 ? -0.556 4.814 -3.119 1.00 0.00 15 ALA A C 18
ATOM 10207 O O . ALA A 1 15 ? -1.728 5.016 -3.428 1.00 0.00 15 ALA A O 18
ATOM 10214 N N . GLY A 1 16 ? 0.244 5.718 -2.571 1.00 0.00 16 GLY A N 18
ATOM 10215 C CA . GLY A 1 16 ? -0.231 7.062 -2.289 1.00 0.00 16 GLY A CA 18
ATOM 10216 C C . GLY A 1 16 ? 0.733 7.799 -1.356 1.00 0.00 16 GLY A C 18
ATOM 10217 O O . GLY A 1 16 ? 1.406 8.741 -1.773 1.00 0.00 16 GLY A O 18
ATOM 10221 N N . THR A 1 17 ? 0.771 7.341 -0.113 1.00 0.00 17 THR A N 18
ATOM 10222 C CA . THR A 1 17 ? 1.641 7.946 0.879 1.00 0.00 17 THR A CA 18
ATOM 10223 C C . THR A 1 17 ? 2.583 6.896 1.472 1.00 0.00 17 THR A C 18
ATOM 10224 O O . THR A 1 17 ? 3.112 6.054 0.749 1.00 0.00 17 THR A O 18
ATOM 10235 N N . THR A 1 18 ? 2.765 6.982 2.782 1.00 0.00 18 THR A N 18
ATOM 10236 C CA . THR A 1 18 ? 3.634 6.049 3.480 1.00 0.00 18 THR A CA 18
ATOM 10237 C C . THR A 1 18 ? 2.926 5.478 4.710 1.00 0.00 18 THR A C 18
ATOM 10238 O O . THR A 1 18 ? 3.508 4.695 5.457 1.00 0.00 18 THR A O 18
ATOM 10249 N N . CYS A 1 19 ? 1.679 5.894 4.882 1.00 0.00 19 CYS A N 18
ATOM 10250 C CA . CYS A 1 19 ? 0.887 5.434 6.008 1.00 0.00 19 CYS A CA 18
ATOM 10251 C C . CYS A 1 19 ? -0.400 6.262 6.061 1.00 0.00 19 CYS A C 18
ATOM 10252 O O . CYS A 1 19 ? -0.851 6.647 7.139 1.00 0.00 19 CYS A O 18
ATOM 10259 N N . TRP A 1 20 ? -0.953 6.513 4.883 1.00 0.00 20 TRP A N 18
ATOM 10260 C CA . TRP A 1 20 ? -2.177 7.289 4.781 1.00 0.00 20 TRP A CA 18
ATOM 10261 C C . TRP A 1 20 ? -3.213 6.440 4.042 1.00 0.00 20 TRP A C 18
ATOM 10262 O O . TRP A 1 20 ? -3.190 6.356 2.815 1.00 0.00 20 TRP A O 18
ATOM 10283 N N . LYS A 1 21 ? -4.098 5.834 4.820 1.00 0.00 21 LYS A N 18
ATOM 10284 C CA . LYS A 1 21 ? -5.142 4.995 4.253 1.00 0.00 21 LYS A CA 18
ATOM 10285 C C . LYS A 1 21 ? -6.305 5.877 3.792 1.00 0.00 21 LYS A C 18
ATOM 10286 O O . LYS A 1 21 ? -6.806 6.699 4.558 1.00 0.00 21 LYS A O 18
ATOM 10305 N N . THR A 1 22 ? -6.700 5.675 2.545 1.00 0.00 22 THR A N 18
ATOM 10306 C CA . THR A 1 22 ? -7.795 6.440 1.973 1.00 0.00 22 THR A CA 18
ATOM 10307 C C . THR A 1 22 ? -7.360 7.090 0.657 1.00 0.00 22 THR A C 18
ATOM 10308 O O . THR A 1 22 ? -6.601 6.499 -0.110 1.00 0.00 22 THR A O 18
ATOM 10319 N N . SER A 1 23 ? -7.862 8.295 0.436 1.00 0.00 23 SER A N 18
ATOM 10320 C CA . SER A 1 23 ? -7.535 9.032 -0.773 1.00 0.00 23 SER A CA 18
ATOM 10321 C C . SER A 1 23 ? -7.929 8.215 -2.006 1.00 0.00 23 SER A C 18
ATOM 10322 O O . SER A 1 23 ? -7.454 8.479 -3.109 1.00 0.00 23 SER A O 18
ATOM 10330 N N . LEU A 1 24 ? -8.792 7.236 -1.776 1.00 0.00 24 LEU A N 18
ATOM 10331 C CA . LEU A 1 24 ? -9.256 6.378 -2.853 1.00 0.00 24 LEU A CA 18
ATOM 10332 C C . LEU A 1 24 ? -8.912 4.923 -2.525 1.00 0.00 24 LEU A C 18
ATOM 10333 O O . LEU A 1 24 ? -9.327 4.009 -3.234 1.00 0.00 24 LEU A O 18
ATOM 10349 N N . THR A 1 25 ? -8.155 4.756 -1.450 1.00 0.00 25 THR A N 18
ATOM 10350 C CA . THR A 1 25 ? -7.750 3.428 -1.020 1.00 0.00 25 THR A CA 18
ATOM 10351 C C . THR A 1 25 ? -6.524 3.514 -0.110 1.00 0.00 25 THR A C 18
ATOM 10352 O O . THR A 1 25 ? -5.717 4.436 -0.233 1.00 0.00 25 THR A O 18
ATOM 10363 N N . SER A 1 26 ? -6.419 2.542 0.785 1.00 0.00 26 SER A N 18
ATOM 10364 C CA . SER A 1 26 ? -5.305 2.496 1.715 1.00 0.00 26 SER A CA 18
ATOM 10365 C C . SER A 1 26 ? -4.010 2.890 1.001 1.00 0.00 26 SER A C 18
ATOM 10366 O O . SER A 1 26 ? -3.449 2.099 0.245 1.00 0.00 26 SER A O 18
ATOM 10374 N N . HIS A 1 27 ? -3.576 4.114 1.265 1.00 0.00 27 HIS A N 18
ATOM 10375 C CA . HIS A 1 27 ? -2.358 4.623 0.659 1.00 0.00 27 HIS A CA 18
ATOM 10376 C C . HIS A 1 27 ? -1.240 4.661 1.701 1.00 0.00 27 HIS A C 18
ATOM 10377 O O . HIS A 1 27 ? -0.440 5.594 1.725 1.00 0.00 27 HIS A O 18
ATOM 10392 N N . TYR A 1 28 ? -1.222 3.635 2.539 1.00 0.00 28 TYR A N 18
ATOM 10393 C CA . TYR A 1 28 ? -0.215 3.539 3.584 1.00 0.00 28 TYR A CA 18
ATOM 10394 C C . TYR A 1 28 ? 1.119 3.053 3.015 1.00 0.00 28 TYR A C 18
ATOM 10395 O O . TYR A 1 28 ? 1.871 2.355 3.694 1.00 0.00 28 TYR A O 18
ATOM 10413 N N . CYS A 1 29 ? 1.373 3.440 1.773 1.00 0.00 29 CYS A N 18
ATOM 10414 C CA . CYS A 1 29 ? 2.605 3.052 1.106 1.00 0.00 29 CYS A CA 18
ATOM 10415 C C . CYS A 1 29 ? 2.713 3.842 -0.200 1.00 0.00 29 CYS A C 18
ATOM 10416 O O . CYS A 1 29 ? 1.798 4.582 -0.559 1.00 0.00 29 CYS A O 18
ATOM 10423 N N . THR A 1 30 ? 3.837 3.656 -0.875 1.00 0.00 30 THR A N 18
ATOM 10424 C CA . THR A 1 30 ? 4.077 4.342 -2.134 1.00 0.00 30 THR A CA 18
ATOM 10425 C C . THR A 1 30 ? 4.447 3.336 -3.228 1.00 0.00 30 THR A C 18
ATOM 10426 O O . THR A 1 30 ? 4.087 3.518 -4.390 1.00 0.00 30 THR A O 18
ATOM 10437 N N . GLY A 1 31 ? 5.161 2.299 -2.816 1.00 0.00 31 GLY A N 18
ATOM 10438 C CA . GLY A 1 31 ? 5.584 1.265 -3.744 1.00 0.00 31 GLY A CA 18
ATOM 10439 C C . GLY A 1 31 ? 7.110 1.229 -3.865 1.00 0.00 31 GLY A C 18
ATOM 10440 O O . GLY A 1 31 ? 7.713 2.140 -4.430 1.00 0.00 31 GLY A O 18
ATOM 10444 N N . LYS A 1 32 ? 7.689 0.167 -3.325 1.00 0.00 32 LYS A N 18
ATOM 10445 C CA . LYS A 1 32 ? 9.131 0.000 -3.366 1.00 0.00 32 LYS A CA 18
ATOM 10446 C C . LYS A 1 32 ? 9.761 0.759 -2.197 1.00 0.00 32 LYS A C 18
ATOM 10447 O O . LYS A 1 32 ? 10.516 0.186 -1.412 1.00 0.00 32 LYS A O 18
ATOM 10466 N N . SER A 1 33 ? 9.430 2.040 -2.118 1.00 0.00 33 SER A N 18
ATOM 10467 C CA . SER A 1 33 ? 9.953 2.885 -1.058 1.00 0.00 33 SER A CA 18
ATOM 10468 C C . SER A 1 33 ? 8.838 3.245 -0.075 1.00 0.00 33 SER A C 18
ATOM 10469 O O . SER A 1 33 ? 8.228 4.307 -0.184 1.00 0.00 33 SER A O 18
ATOM 10477 N N . CYS A 1 34 ? 8.605 2.339 0.864 1.00 0.00 34 CYS A N 18
ATOM 10478 C CA . CYS A 1 34 ? 7.573 2.546 1.865 1.00 0.00 34 CYS A CA 18
ATOM 10479 C C . CYS A 1 34 ? 7.765 1.511 2.974 1.00 0.00 34 CYS A C 18
ATOM 10480 O O . CYS A 1 34 ? 8.883 1.065 3.227 1.00 0.00 34 CYS A O 18
ATOM 10487 N N . ASP A 1 35 ? 6.656 1.157 3.608 1.00 0.00 35 ASP A N 18
ATOM 10488 C CA . ASP A 1 35 ? 6.687 0.181 4.683 1.00 0.00 35 ASP A CA 18
ATOM 10489 C C . ASP A 1 35 ? 5.505 0.427 5.623 1.00 0.00 35 ASP A C 18
ATOM 10490 O O . ASP A 1 35 ? 5.693 0.851 6.763 1.00 0.00 35 ASP A O 18
ATOM 10500 N N . CYS A 1 36 ? 4.315 0.152 5.111 1.00 0.00 36 CYS A N 18
ATOM 10501 C CA . CYS A 1 36 ? 3.103 0.340 5.892 1.00 0.00 36 CYS A CA 18
ATOM 10502 C C . CYS A 1 36 ? 1.978 -0.456 5.229 1.00 0.00 36 CYS A C 18
ATOM 10503 O O . CYS A 1 36 ? 1.961 -0.616 4.009 1.00 0.00 36 CYS A O 18
ATOM 10510 N N . PRO A 1 37 ? 1.040 -0.947 6.082 1.00 0.00 37 PRO A N 18
ATOM 10511 C CA . PRO A 1 37 ? -0.087 -1.722 5.591 1.00 0.00 37 PRO A CA 18
ATOM 10512 C C . PRO A 1 37 ? -1.122 -0.818 4.919 1.00 0.00 37 PRO A C 18
ATOM 10513 O O . PRO A 1 37 ? -1.418 0.269 5.415 1.00 0.00 37 PRO A O 18
ATOM 10524 N N . LEU A 1 38 ? -1.646 -1.300 3.802 1.00 0.00 38 LEU A N 18
ATOM 10525 C CA . LEU A 1 38 ? -2.642 -0.550 3.056 1.00 0.00 38 LEU A CA 18
ATOM 10526 C C . LEU A 1 38 ? -3.956 -1.333 3.039 1.00 0.00 38 LEU A C 18
ATOM 10527 O O . LEU A 1 38 ? -4.384 -1.808 1.988 1.00 0.00 38 LEU A O 18
ATOM 10543 N N . TYR A 1 39 ? -4.558 -1.444 4.213 1.00 0.00 39 TYR A N 18
ATOM 10544 C CA . TYR A 1 39 ? -5.815 -2.162 4.344 1.00 0.00 39 TYR A CA 18
ATOM 10545 C C . TYR A 1 39 ? -6.570 -1.718 5.599 1.00 0.00 39 TYR A C 18
ATOM 10546 O O . TYR A 1 39 ? -5.996 -1.654 6.685 1.00 0.00 39 TYR A O 18
ATOM 10564 N N . PRO A 1 40 ? -7.883 -1.416 5.402 1.00 0.00 40 PRO A N 18
ATOM 10565 C CA . PRO A 1 40 ? -8.724 -0.981 6.504 1.00 0.00 40 PRO A CA 18
ATOM 10566 C C . PRO A 1 40 ? -9.095 -2.158 7.409 1.00 0.00 40 PRO A C 18
ATOM 10567 O O . PRO A 1 40 ? -9.984 -2.941 7.082 1.00 0.00 40 PRO A O 18
ATOM 10578 N N . GLY A 1 41 ? -8.392 -2.245 8.530 1.00 0.00 41 GLY A N 18
ATOM 10579 C CA . GLY A 1 41 ? -8.635 -3.313 9.485 1.00 0.00 41 GLY A CA 18
ATOM 10580 C C . GLY A 1 41 ? -10.013 -3.164 10.134 1.00 0.00 41 GLY A C 18
ATOM 10581 O O . GLY A 1 41 ? -10.520 -2.052 10.274 1.00 0.00 41 GLY A O 18
ATOM 10585 N N . CYS A 1 1 ? -1.279 -3.949 6.271 1.00 0.00 1 CYS A N 19
ATOM 10586 C CA . CYS A 1 1 ? -0.503 -4.597 5.227 1.00 0.00 1 CYS A CA 19
ATOM 10587 C C . CYS A 1 1 ? -1.433 -5.528 4.446 1.00 0.00 1 CYS A C 19
ATOM 10588 O O . CYS A 1 1 ? -2.654 -5.430 4.560 1.00 0.00 1 CYS A O 19
ATOM 10595 N N . THR A 1 2 ? -0.820 -6.409 3.670 1.00 0.00 2 THR A N 19
ATOM 10596 C CA . THR A 1 2 ? -1.578 -7.357 2.871 1.00 0.00 2 THR A CA 19
ATOM 10597 C C . THR A 1 2 ? -0.679 -8.508 2.416 1.00 0.00 2 THR A C 19
ATOM 10598 O O . THR A 1 2 ? -1.157 -9.479 1.828 1.00 0.00 2 THR A O 19
ATOM 10609 N N . THR A 1 3 ? 0.606 -8.363 2.702 1.00 0.00 3 THR A N 19
ATOM 10610 C CA . THR A 1 3 ? 1.576 -9.378 2.329 1.00 0.00 3 THR A CA 19
ATOM 10611 C C . THR A 1 3 ? 2.828 -9.268 3.202 1.00 0.00 3 THR A C 19
ATOM 10612 O O . THR A 1 3 ? 2.906 -9.886 4.262 1.00 0.00 3 THR A O 19
ATOM 10623 N N . GLY A 1 4 ? 3.775 -8.476 2.723 1.00 0.00 4 GLY A N 19
ATOM 10624 C CA . GLY A 1 4 ? 5.020 -8.276 3.446 1.00 0.00 4 GLY A CA 19
ATOM 10625 C C . GLY A 1 4 ? 5.277 -6.788 3.692 1.00 0.00 4 GLY A C 19
ATOM 10626 O O . GLY A 1 4 ? 4.571 -6.153 4.473 1.00 0.00 4 GLY A O 19
ATOM 10630 N N . PRO A 1 5 ? 6.320 -6.262 2.994 1.00 0.00 5 PRO A N 19
ATOM 10631 C CA . PRO A 1 5 ? 6.679 -4.861 3.127 1.00 0.00 5 PRO A CA 19
ATOM 10632 C C . PRO A 1 5 ? 5.684 -3.966 2.387 1.00 0.00 5 PRO A C 19
ATOM 10633 O O . PRO A 1 5 ? 5.856 -2.748 2.339 1.00 0.00 5 PRO A O 19
ATOM 10644 N N . CYS A 1 6 ? 4.666 -4.603 1.828 1.00 0.00 6 CYS A N 19
ATOM 10645 C CA . CYS A 1 6 ? 3.643 -3.880 1.091 1.00 0.00 6 CYS A CA 19
ATOM 10646 C C . CYS A 1 6 ? 4.274 -3.322 -0.186 1.00 0.00 6 CYS A C 19
ATOM 10647 O O . CYS A 1 6 ? 3.816 -3.616 -1.288 1.00 0.00 6 CYS A O 19
ATOM 10654 N N . CYS A 1 7 ? 5.318 -2.528 0.007 1.00 0.00 7 CYS A N 19
ATOM 10655 C CA . CYS A 1 7 ? 6.016 -1.926 -1.116 1.00 0.00 7 CYS A CA 19
ATOM 10656 C C . CYS A 1 7 ? 6.341 -3.029 -2.126 1.00 0.00 7 CYS A C 19
ATOM 10657 O O . CYS A 1 7 ? 7.220 -3.856 -1.888 1.00 0.00 7 CYS A O 19
ATOM 10664 N N . ARG A 1 8 ? 5.614 -3.005 -3.235 1.00 0.00 8 ARG A N 19
ATOM 10665 C CA . ARG A 1 8 ? 5.814 -3.993 -4.282 1.00 0.00 8 ARG A CA 19
ATOM 10666 C C . ARG A 1 8 ? 5.336 -5.368 -3.812 1.00 0.00 8 ARG A C 19
ATOM 10667 O O . ARG A 1 8 ? 5.840 -6.394 -4.267 1.00 0.00 8 ARG A O 19
ATOM 10688 N N . GLN A 1 9 ? 4.368 -5.346 -2.907 1.00 0.00 9 GLN A N 19
ATOM 10689 C CA . GLN A 1 9 ? 3.816 -6.578 -2.371 1.00 0.00 9 GLN A CA 19
ATOM 10690 C C . GLN A 1 9 ? 2.408 -6.336 -1.824 1.00 0.00 9 GLN A C 19
ATOM 10691 O O . GLN A 1 9 ? 1.421 -6.539 -2.530 1.00 0.00 9 GLN A O 19
ATOM 10705 N N . CYS A 1 10 ? 2.360 -5.906 -0.573 1.00 0.00 10 CYS A N 19
ATOM 10706 C CA . CYS A 1 10 ? 1.088 -5.633 0.077 1.00 0.00 10 CYS A CA 19
ATOM 10707 C C . CYS A 1 10 ? 0.760 -4.150 -0.112 1.00 0.00 10 CYS A C 19
ATOM 10708 O O . CYS A 1 10 ? 0.168 -3.526 0.767 1.00 0.00 10 CYS A O 19
ATOM 10715 N N . LYS A 1 11 ? 1.161 -3.631 -1.263 1.00 0.00 11 LYS A N 19
ATOM 10716 C CA . LYS A 1 11 ? 0.917 -2.234 -1.578 1.00 0.00 11 LYS A CA 19
ATOM 10717 C C . LYS A 1 11 ? 0.561 -2.104 -3.060 1.00 0.00 11 LYS A C 19
ATOM 10718 O O . LYS A 1 11 ? 0.822 -1.072 -3.676 1.00 0.00 11 LYS A O 19
ATOM 10737 N N . LEU A 1 12 ? -0.029 -3.165 -3.590 1.00 0.00 12 LEU A N 19
ATOM 10738 C CA . LEU A 1 12 ? -0.424 -3.183 -4.988 1.00 0.00 12 LEU A CA 19
ATOM 10739 C C . LEU A 1 12 ? -1.119 -1.865 -5.334 1.00 0.00 12 LEU A C 19
ATOM 10740 O O . LEU A 1 12 ? -1.220 -1.501 -6.504 1.00 0.00 12 LEU A O 19
ATOM 10756 N N . LYS A 1 13 ? -1.580 -1.186 -4.295 1.00 0.00 13 LYS A N 19
ATOM 10757 C CA . LYS A 1 13 ? -2.262 0.085 -4.473 1.00 0.00 13 LYS A CA 19
ATOM 10758 C C . LYS A 1 13 ? -1.549 0.893 -5.561 1.00 0.00 13 LYS A C 19
ATOM 10759 O O . LYS A 1 13 ? -0.404 0.604 -5.904 1.00 0.00 13 LYS A O 19
ATOM 10778 N N . PRO A 1 14 ? -2.274 1.917 -6.085 1.00 0.00 14 PRO A N 19
ATOM 10779 C CA . PRO A 1 14 ? -1.725 2.769 -7.124 1.00 0.00 14 PRO A CA 19
ATOM 10780 C C . PRO A 1 14 ? -0.699 3.747 -6.546 1.00 0.00 14 PRO A C 19
ATOM 10781 O O . PRO A 1 14 ? -0.569 4.872 -7.027 1.00 0.00 14 PRO A O 19
ATOM 10792 N N . ALA A 1 15 ? 0.003 3.282 -5.524 1.00 0.00 15 ALA A N 19
ATOM 10793 C CA . ALA A 1 15 ? 1.014 4.100 -4.874 1.00 0.00 15 ALA A CA 19
ATOM 10794 C C . ALA A 1 15 ? 0.361 5.373 -4.333 1.00 0.00 15 ALA A C 19
ATOM 10795 O O . ALA A 1 15 ? -0.070 6.231 -5.104 1.00 0.00 15 ALA A O 19
ATOM 10802 N N . GLY A 1 16 ? 0.307 5.456 -3.013 1.00 0.00 16 GLY A N 19
ATOM 10803 C CA . GLY A 1 16 ? -0.286 6.611 -2.359 1.00 0.00 16 GLY A CA 19
ATOM 10804 C C . GLY A 1 16 ? 0.793 7.558 -1.831 1.00 0.00 16 GLY A C 19
ATOM 10805 O O . GLY A 1 16 ? 1.217 8.474 -2.535 1.00 0.00 16 GLY A O 19
ATOM 10809 N N . THR A 1 17 ? 1.207 7.306 -0.598 1.00 0.00 17 THR A N 19
ATOM 10810 C CA . THR A 1 17 ? 2.230 8.123 0.030 1.00 0.00 17 THR A CA 19
ATOM 10811 C C . THR A 1 17 ? 2.916 7.346 1.156 1.00 0.00 17 THR A C 19
ATOM 10812 O O . THR A 1 17 ? 3.658 6.399 0.900 1.00 0.00 17 THR A O 19
ATOM 10823 N N . THR A 1 18 ? 2.645 7.778 2.380 1.00 0.00 18 THR A N 19
ATOM 10824 C CA . THR A 1 18 ? 3.227 7.134 3.545 1.00 0.00 18 THR A CA 19
ATOM 10825 C C . THR A 1 18 ? 2.235 7.144 4.710 1.00 0.00 18 THR A C 19
ATOM 10826 O O . THR A 1 18 ? 1.973 8.192 5.299 1.00 0.00 18 THR A O 19
ATOM 10837 N N . CYS A 1 19 ? 1.710 5.965 5.007 1.00 0.00 19 CYS A N 19
ATOM 10838 C CA . CYS A 1 19 ? 0.752 5.823 6.091 1.00 0.00 19 CYS A CA 19
ATOM 10839 C C . CYS A 1 19 ? -0.209 7.011 6.041 1.00 0.00 19 CYS A C 19
ATOM 10840 O O . CYS A 1 19 ? 0.018 8.027 6.698 1.00 0.00 19 CYS A O 19
ATOM 10847 N N . TRP A 1 20 ? -1.263 6.847 5.254 1.00 0.00 20 TRP A N 19
ATOM 10848 C CA . TRP A 1 20 ? -2.259 7.893 5.109 1.00 0.00 20 TRP A CA 19
ATOM 10849 C C . TRP A 1 20 ? -3.635 7.229 5.027 1.00 0.00 20 TRP A C 19
ATOM 10850 O O . TRP A 1 20 ? -4.558 7.612 5.745 1.00 0.00 20 TRP A O 19
ATOM 10871 N N . LYS A 1 21 ? -3.729 6.244 4.146 1.00 0.00 21 LYS A N 19
ATOM 10872 C CA . LYS A 1 21 ? -4.976 5.522 3.961 1.00 0.00 21 LYS A CA 19
ATOM 10873 C C . LYS A 1 21 ? -5.980 6.424 3.241 1.00 0.00 21 LYS A C 19
ATOM 10874 O O . LYS A 1 21 ? -6.183 7.573 3.634 1.00 0.00 21 LYS A O 19
ATOM 10893 N N . THR A 1 22 ? -6.583 5.871 2.198 1.00 0.00 22 THR A N 19
ATOM 10894 C CA . THR A 1 22 ? -7.561 6.612 1.420 1.00 0.00 22 THR A CA 19
ATOM 10895 C C . THR A 1 22 ? -8.141 5.727 0.313 1.00 0.00 22 THR A C 19
ATOM 10896 O O . THR A 1 22 ? -7.805 4.548 0.216 1.00 0.00 22 THR A O 19
ATOM 10907 N N . SER A 1 23 ? -9.001 6.332 -0.494 1.00 0.00 23 SER A N 19
ATOM 10908 C CA . SER A 1 23 ? -9.631 5.615 -1.587 1.00 0.00 23 SER A CA 19
ATOM 10909 C C . SER A 1 23 ? -10.248 4.311 -1.075 1.00 0.00 23 SER A C 19
ATOM 10910 O O . SER A 1 23 ? -10.416 3.360 -1.835 1.00 0.00 23 SER A O 19
ATOM 10918 N N . LEU A 1 24 ? -10.568 4.313 0.212 1.00 0.00 24 LEU A N 19
ATOM 10919 C CA . LEU A 1 24 ? -11.162 3.143 0.834 1.00 0.00 24 LEU A CA 19
ATOM 10920 C C . LEU A 1 24 ? -10.092 2.063 1.007 1.00 0.00 24 LEU A C 19
ATOM 10921 O O . LEU A 1 24 ? -10.395 0.945 1.421 1.00 0.00 24 LEU A O 19
ATOM 10937 N N . THR A 1 25 ? -8.863 2.435 0.680 1.00 0.00 25 THR A N 19
ATOM 10938 C CA . THR A 1 25 ? -7.746 1.512 0.795 1.00 0.00 25 THR A CA 19
ATOM 10939 C C . THR A 1 25 ? -6.601 2.155 1.579 1.00 0.00 25 THR A C 19
ATOM 10940 O O . THR A 1 25 ? -6.197 3.280 1.286 1.00 0.00 25 THR A O 19
ATOM 10951 N N . SER A 1 26 ? -6.110 1.414 2.561 1.00 0.00 26 SER A N 19
ATOM 10952 C CA . SER A 1 26 ? -5.019 1.897 3.391 1.00 0.00 26 SER A CA 19
ATOM 10953 C C . SER A 1 26 ? -3.786 2.168 2.527 1.00 0.00 26 SER A C 19
ATOM 10954 O O . SER A 1 26 ? -2.803 1.432 2.591 1.00 0.00 26 SER A O 19
ATOM 10962 N N . HIS A 1 27 ? -3.878 3.229 1.738 1.00 0.00 27 HIS A N 19
ATOM 10963 C CA . HIS A 1 27 ? -2.782 3.608 0.862 1.00 0.00 27 HIS A CA 19
ATOM 10964 C C . HIS A 1 27 ? -1.460 3.519 1.627 1.00 0.00 27 HIS A C 19
ATOM 10965 O O . HIS A 1 27 ? -0.397 3.374 1.024 1.00 0.00 27 HIS A O 19
ATOM 10980 N N . TYR A 1 28 ? -1.568 3.612 2.943 1.00 0.00 28 TYR A N 19
ATOM 10981 C CA . TYR A 1 28 ? -0.395 3.544 3.799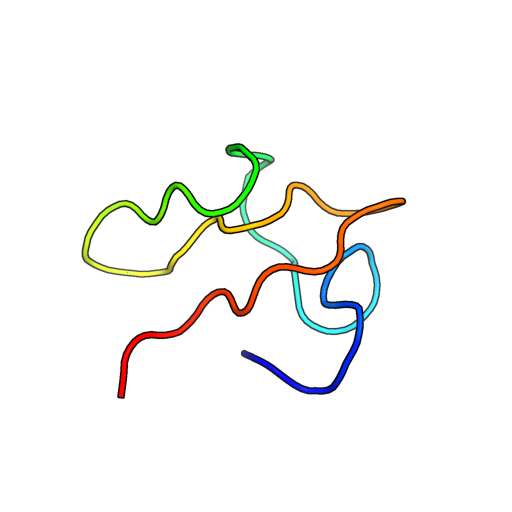 1.00 0.00 28 TYR A CA 19
ATOM 10982 C C . TYR A 1 28 ? 0.767 2.853 3.080 1.00 0.00 28 TYR A C 19
ATOM 10983 O O . TYR A 1 28 ? 1.056 1.687 3.340 1.00 0.00 28 TYR A O 19
ATOM 11001 N N . CYS A 1 29 ? 1.402 3.604 2.192 1.00 0.00 29 CYS A N 19
ATOM 11002 C CA . CYS A 1 29 ? 2.526 3.079 1.435 1.00 0.00 29 CYS A CA 19
ATOM 11003 C C . CYS A 1 29 ? 2.659 3.892 0.147 1.00 0.00 29 CYS A C 19
ATOM 11004 O O . CYS A 1 29 ? 2.047 4.950 0.010 1.00 0.00 29 CYS A O 19
ATOM 11011 N N . THR A 1 30 ? 3.465 3.368 -0.766 1.00 0.00 30 THR A N 19
ATOM 11012 C CA . THR A 1 30 ? 3.687 4.033 -2.038 1.00 0.00 30 THR A CA 19
ATOM 11013 C C . THR A 1 30 ? 4.076 3.014 -3.112 1.00 0.00 30 THR A C 19
ATOM 11014 O O . THR A 1 30 ? 3.482 2.984 -4.188 1.00 0.00 30 THR A O 19
ATOM 11025 N N . GLY A 1 31 ? 5.070 2.204 -2.780 1.00 0.00 31 GLY A N 19
ATOM 11026 C CA . GLY A 1 31 ? 5.544 1.186 -3.702 1.00 0.00 31 GLY A CA 19
ATOM 11027 C C . GLY A 1 31 ? 7.073 1.107 -3.693 1.00 0.00 31 GLY A C 19
ATOM 11028 O O . GLY A 1 31 ? 7.749 2.042 -4.116 1.00 0.00 31 GLY A O 19
ATOM 11032 N N . LYS A 1 32 ? 7.572 -0.020 -3.204 1.00 0.00 32 LYS A N 19
ATOM 11033 C CA . LYS A 1 32 ? 9.007 -0.233 -3.133 1.00 0.00 32 LYS A CA 19
ATOM 11034 C C . LYS A 1 32 ? 9.588 0.608 -1.995 1.00 0.00 32 LYS A C 19
ATOM 11035 O O . LYS A 1 32 ? 10.272 0.084 -1.118 1.00 0.00 32 LYS A O 19
ATOM 11054 N N . SER A 1 33 ? 9.293 1.899 -2.046 1.00 0.00 33 SER A N 19
ATOM 11055 C CA . SER A 1 33 ? 9.777 2.818 -1.031 1.00 0.00 33 SER A CA 19
ATOM 11056 C C . SER A 1 33 ? 8.679 3.086 0.000 1.00 0.00 33 SER A C 19
ATOM 11057 O O . SER A 1 33 ? 8.072 4.157 0.002 1.00 0.00 33 SER A O 19
ATOM 11065 N N . CYS A 1 34 ? 8.457 2.095 0.852 1.00 0.00 34 CYS A N 19
ATOM 11066 C CA . CYS A 1 34 ? 7.443 2.211 1.885 1.00 0.00 34 CYS A CA 19
ATOM 11067 C C . CYS A 1 34 ? 7.586 1.020 2.835 1.00 0.00 34 CYS A C 19
ATOM 11068 O O . CYS A 1 34 ? 8.603 0.327 2.818 1.00 0.00 34 CYS A O 19
ATOM 11075 N N . ASP A 1 35 ? 6.555 0.818 3.642 1.00 0.00 35 ASP A N 19
ATOM 11076 C CA . ASP A 1 35 ? 6.554 -0.276 4.596 1.00 0.00 35 ASP A CA 19
ATOM 11077 C C . ASP A 1 35 ? 5.391 -0.093 5.574 1.00 0.00 35 ASP A C 19
ATOM 11078 O O . ASP A 1 35 ? 5.544 -0.317 6.774 1.00 0.00 35 ASP A O 19
ATOM 11088 N N . CYS A 1 36 ? 4.256 0.311 5.026 1.00 0.00 36 CYS A N 19
ATOM 11089 C CA . CYS A 1 36 ? 3.067 0.526 5.834 1.00 0.00 36 CYS A CA 19
ATOM 11090 C C . CYS A 1 36 ? 2.001 -0.478 5.397 1.00 0.00 36 CYS A C 19
ATOM 11091 O O . CYS A 1 36 ? 2.052 -0.999 4.284 1.00 0.00 36 CYS A O 19
ATOM 11098 N N . PRO A 1 37 ? 1.032 -0.726 6.320 1.00 0.00 37 PRO A N 19
ATOM 11099 C CA . PRO A 1 37 ? -0.046 -1.659 6.040 1.00 0.00 37 PRO A CA 19
ATOM 11100 C C . PRO A 1 37 ? -1.069 -1.044 5.082 1.00 0.00 37 PRO A C 19
ATOM 11101 O O . PRO A 1 37 ? -1.337 0.156 5.142 1.00 0.00 37 PRO A O 19
ATOM 11112 N N . LEU A 1 38 ? -1.612 -1.893 4.223 1.00 0.00 38 LEU A N 19
ATOM 11113 C CA . LEU A 1 38 ? -2.598 -1.448 3.254 1.00 0.00 38 LEU A CA 19
ATOM 11114 C C . LEU A 1 38 ? -3.757 -2.447 3.216 1.00 0.00 38 LEU A C 19
ATOM 11115 O O . LEU A 1 38 ? -4.036 -3.040 2.175 1.00 0.00 38 LEU A O 19
ATOM 11131 N N . TYR A 1 39 ? -4.398 -2.604 4.364 1.00 0.00 39 TYR A N 19
ATOM 11132 C CA . TYR A 1 39 ? -5.520 -3.521 4.476 1.00 0.00 39 TYR A CA 19
ATOM 11133 C C . TYR A 1 39 ? -6.811 -2.772 4.812 1.00 0.00 39 TYR A C 19
ATOM 11134 O O . TYR A 1 39 ? -6.786 -1.779 5.537 1.00 0.00 39 TYR A O 19
ATOM 11152 N N . PRO A 1 40 ? -7.938 -3.290 4.253 1.00 0.00 40 PRO A N 19
ATOM 11153 C CA . PRO A 1 40 ? -9.236 -2.680 4.486 1.00 0.00 40 PRO A CA 19
ATOM 11154 C C . PRO A 1 40 ? -9.745 -2.997 5.894 1.00 0.00 40 PRO A C 19
ATOM 11155 O O . PRO A 1 40 ? -9.697 -4.145 6.332 1.00 0.00 40 PRO A O 19
ATOM 11166 N N . GLY A 1 41 ? -10.223 -1.958 6.564 1.00 0.00 41 GLY A N 19
ATOM 11167 C CA . GLY A 1 41 ? -10.741 -2.111 7.913 1.00 0.00 41 GLY A CA 19
ATOM 11168 C C . GLY A 1 41 ? -10.787 -0.766 8.639 1.00 0.00 41 GLY A C 19
ATOM 11169 O O . GLY A 1 41 ? -11.184 0.245 8.059 1.00 0.00 41 GLY A O 19
ATOM 11173 N N . CYS A 1 1 ? -1.644 -4.010 2.441 1.00 0.00 1 CYS A N 20
ATOM 11174 C CA . CYS A 1 1 ? -2.683 -4.960 2.080 1.00 0.00 1 CYS A CA 20
ATOM 11175 C C . CYS A 1 1 ? -2.762 -6.023 3.177 1.00 0.00 1 CYS A C 20
ATOM 11176 O O . CYS A 1 1 ? -3.853 -6.394 3.611 1.00 0.00 1 CYS A O 20
ATOM 11183 N N . THR A 1 2 ? -1.593 -6.486 3.593 1.00 0.00 2 THR A N 20
ATOM 11184 C CA . THR A 1 2 ? -1.516 -7.501 4.631 1.00 0.00 2 THR A CA 20
ATOM 11185 C C . THR A 1 2 ? -0.168 -8.223 4.571 1.00 0.00 2 THR A C 20
ATOM 11186 O O . THR A 1 2 ? 0.331 -8.698 5.592 1.00 0.00 2 THR A O 20
ATOM 11197 N N . THR A 1 3 ? 0.383 -8.283 3.368 1.00 0.00 3 THR A N 20
ATOM 11198 C CA . THR A 1 3 ? 1.663 -8.939 3.163 1.00 0.00 3 THR A CA 20
ATOM 11199 C C . THR A 1 3 ? 2.694 -8.420 4.168 1.00 0.00 3 THR A C 20
ATOM 11200 O O . THR A 1 3 ? 2.420 -8.352 5.365 1.00 0.00 3 THR A O 20
ATOM 11211 N N . GLY A 1 4 ? 3.859 -8.068 3.644 1.00 0.00 4 GLY A N 20
ATOM 11212 C CA . GLY A 1 4 ? 4.932 -7.558 4.479 1.00 0.00 4 GLY A CA 20
ATOM 11213 C C . GLY A 1 4 ? 5.025 -6.034 4.385 1.00 0.00 4 GLY A C 20
ATOM 11214 O O . GLY A 1 4 ? 4.135 -5.325 4.851 1.00 0.00 4 GLY A O 20
ATOM 11218 N N . PRO A 1 5 ? 6.138 -5.563 3.760 1.00 0.00 5 PRO A N 20
ATOM 11219 C CA . PRO A 1 5 ? 6.357 -4.136 3.597 1.00 0.00 5 PRO A CA 20
ATOM 11220 C C . PRO A 1 5 ? 5.457 -3.565 2.500 1.00 0.00 5 PRO A C 20
ATOM 11221 O O . PRO A 1 5 ? 5.748 -2.507 1.940 1.00 0.00 5 PRO A O 20
ATOM 11232 N N . CYS A 1 6 ? 4.382 -4.288 2.223 1.00 0.00 6 CYS A N 20
ATOM 11233 C CA . CYS A 1 6 ? 3.439 -3.866 1.202 1.00 0.00 6 CYS A CA 20
ATOM 11234 C C . CYS A 1 6 ? 4.216 -3.578 -0.083 1.00 0.00 6 CYS A C 20
ATOM 11235 O O . CYS A 1 6 ? 3.972 -4.200 -1.115 1.00 0.00 6 CYS A O 20
ATOM 11242 N N . CYS A 1 7 ? 5.139 -2.632 0.022 1.00 0.00 7 CYS A N 20
ATOM 11243 C CA . CYS A 1 7 ? 5.955 -2.253 -1.119 1.00 0.00 7 CYS A CA 20
ATOM 11244 C C . CYS A 1 7 ? 6.328 -3.524 -1.885 1.00 0.00 7 CYS A C 20
ATOM 11245 O O . CYS A 1 7 ? 7.147 -4.315 -1.421 1.00 0.00 7 CYS A O 20
ATOM 11252 N N . ARG A 1 8 ? 5.710 -3.679 -3.047 1.00 0.00 8 ARG A N 20
ATOM 11253 C CA . ARG A 1 8 ? 5.968 -4.840 -3.882 1.00 0.00 8 ARG A CA 20
ATOM 11254 C C . ARG A 1 8 ? 5.011 -5.977 -3.521 1.00 0.00 8 ARG A C 20
ATOM 11255 O O . ARG A 1 8 ? 4.881 -6.945 -4.268 1.00 0.00 8 ARG A O 20
ATOM 11276 N N . GLN A 1 9 ? 4.364 -5.822 -2.374 1.00 0.00 9 GLN A N 20
ATOM 11277 C CA . GLN A 1 9 ? 3.423 -6.824 -1.904 1.00 0.00 9 GLN A CA 20
ATOM 11278 C C . GLN A 1 9 ? 2.287 -6.159 -1.125 1.00 0.00 9 GLN A C 20
ATOM 11279 O O . GLN A 1 9 ? 2.194 -6.309 0.093 1.00 0.00 9 GLN A O 20
ATOM 11293 N N . CYS A 1 10 ? 1.450 -5.440 -1.858 1.00 0.00 10 CYS A N 20
ATOM 11294 C CA . CYS A 1 10 ? 0.324 -4.753 -1.250 1.00 0.00 10 CYS A CA 20
ATOM 11295 C C . CYS A 1 10 ? 0.177 -3.386 -1.919 1.00 0.00 10 CYS A C 20
ATOM 11296 O O . CYS A 1 10 ? -0.871 -3.074 -2.481 1.00 0.00 10 CYS A O 20
ATOM 11303 N N . LYS A 1 11 ? 1.246 -2.605 -1.838 1.00 0.00 11 LYS A N 20
ATOM 11304 C CA . LYS A 1 11 ? 1.249 -1.277 -2.428 1.00 0.00 11 LYS A CA 20
ATOM 11305 C C . LYS A 1 11 ? 0.774 -1.369 -3.880 1.00 0.00 11 LYS A C 20
ATOM 11306 O O . LYS A 1 11 ? 0.643 -0.351 -4.559 1.00 0.00 11 LYS A O 20
ATOM 11325 N N . LEU A 1 12 ? 0.531 -2.598 -4.314 1.00 0.00 12 LEU A N 20
ATOM 11326 C CA . LEU A 1 12 ? 0.075 -2.834 -5.672 1.00 0.00 12 LEU A CA 20
ATOM 11327 C C . LEU A 1 12 ? -0.869 -1.705 -6.093 1.00 0.00 12 LEU A C 20
ATOM 11328 O O . LEU A 1 12 ? -1.015 -1.425 -7.282 1.00 0.00 12 LEU A O 20
ATOM 11344 N N . LYS A 1 13 ? -1.486 -1.090 -5.095 1.00 0.00 13 LYS A N 20
ATOM 11345 C CA . LYS A 1 13 ? -2.411 0.001 -5.347 1.00 0.00 13 LYS A CA 20
ATOM 11346 C C . LYS A 1 13 ? -1.727 1.052 -6.227 1.00 0.00 13 LYS A C 20
ATOM 11347 O O . LYS A 1 13 ? -0.528 0.961 -6.489 1.00 0.00 13 LYS A O 20
ATOM 11366 N N . PRO A 1 14 ? -2.540 2.048 -6.668 1.00 0.00 14 PRO A N 20
ATOM 11367 C CA . PRO A 1 14 ? -2.027 3.114 -7.512 1.00 0.00 14 PRO A CA 20
ATOM 11368 C C . PRO A 1 14 ? -1.195 4.106 -6.697 1.00 0.00 14 PRO A C 20
ATOM 11369 O O . PRO A 1 14 ? -1.341 5.317 -6.850 1.00 0.00 14 PRO A O 20
ATOM 11380 N N . ALA A 1 15 ? -0.339 3.555 -5.848 1.00 0.00 15 ALA A N 20
ATOM 11381 C CA . ALA A 1 15 ? 0.517 4.377 -5.009 1.00 0.00 15 ALA A CA 20
ATOM 11382 C C . ALA A 1 15 ? -0.350 5.308 -4.161 1.00 0.00 15 ALA A 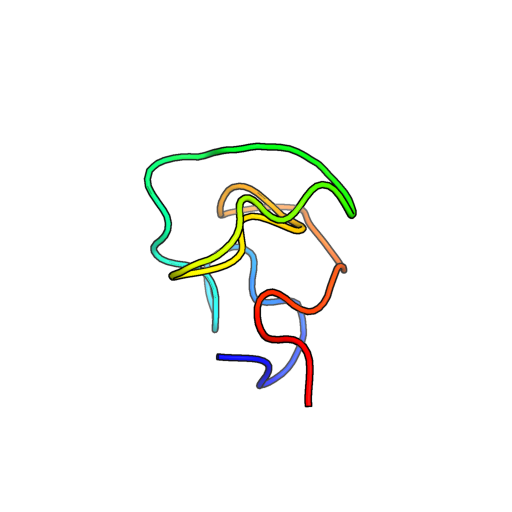C 20
ATOM 11383 O O . ALA A 1 15 ? -1.422 5.728 -4.595 1.00 0.00 15 ALA A O 20
ATOM 11390 N N . GLY A 1 16 ? 0.145 5.607 -2.970 1.00 0.00 16 GLY A N 20
ATOM 11391 C CA . GLY A 1 16 ? -0.571 6.483 -2.059 1.00 0.00 16 GLY A CA 20
ATOM 11392 C C . GLY A 1 16 ? 0.402 7.337 -1.242 1.00 0.00 16 GLY A C 20
ATOM 11393 O O . GLY A 1 16 ? 0.676 8.481 -1.597 1.00 0.00 16 GLY A O 20
ATOM 11397 N N . THR A 1 17 ? 0.895 6.747 -0.162 1.00 0.00 17 THR A N 20
ATOM 11398 C CA . THR A 1 17 ? 1.829 7.439 0.708 1.00 0.00 17 THR A CA 20
ATOM 11399 C C . THR A 1 17 ? 2.664 6.432 1.501 1.00 0.00 17 THR A C 20
ATOM 11400 O O . THR A 1 17 ? 2.996 5.361 0.996 1.00 0.00 17 THR A O 20
ATOM 11411 N N . THR A 1 18 ? 2.980 6.813 2.731 1.00 0.00 18 THR A N 20
ATOM 11412 C CA . THR A 1 18 ? 3.769 5.956 3.600 1.00 0.00 18 THR A CA 20
ATOM 11413 C C . THR A 1 18 ? 3.024 5.696 4.910 1.00 0.00 18 THR A C 20
ATOM 11414 O O . THR A 1 18 ? 3.568 5.078 5.825 1.00 0.00 18 THR A O 20
ATOM 11425 N N . CYS A 1 19 ? 1.791 6.177 4.961 1.00 0.00 19 CYS A N 20
ATOM 11426 C CA . CYS A 1 19 ? 0.966 6.002 6.144 1.00 0.00 19 CYS A CA 20
ATOM 11427 C C . CYS A 1 19 ? -0.213 6.974 6.055 1.00 0.00 19 CYS A C 20
ATOM 11428 O O . CYS A 1 19 ? -0.375 7.840 6.914 1.00 0.00 19 CYS A O 20
ATOM 11435 N N . TRP A 1 20 ? -1.006 6.796 5.009 1.00 0.00 20 TRP A N 20
ATOM 11436 C CA . TRP A 1 20 ? -2.165 7.646 4.796 1.00 0.00 20 TRP A CA 20
ATOM 11437 C C . TRP A 1 20 ? -3.420 6.798 5.017 1.00 0.00 20 TRP A C 20
ATOM 11438 O O . TRP A 1 20 ? -4.124 6.974 6.010 1.00 0.00 20 TRP A O 20
ATOM 11459 N N . LYS A 1 21 ? -3.661 5.899 4.075 1.00 0.00 21 LYS A N 20
ATOM 11460 C CA . LYS A 1 21 ? -4.818 5.024 4.154 1.00 0.00 21 LYS A CA 20
ATOM 11461 C C . LYS A 1 21 ? -6.077 5.818 3.804 1.00 0.00 21 LYS A C 20
ATOM 11462 O O . LYS A 1 21 ? -6.404 6.796 4.474 1.00 0.00 21 LYS A O 20
ATOM 11481 N N . THR A 1 22 ? -6.750 5.367 2.754 1.00 0.00 22 THR A N 20
ATOM 11482 C CA . THR A 1 22 ? -7.967 6.023 2.308 1.00 0.00 22 THR A CA 20
ATOM 11483 C C . THR A 1 22 ? -9.143 5.633 3.202 1.00 0.00 22 THR A C 20
ATOM 11484 O O . THR A 1 22 ? -9.192 6.013 4.371 1.00 0.00 22 THR A O 20
ATOM 11495 N N . SER A 1 23 ? -10.063 4.877 2.621 1.00 0.00 23 SER A N 20
ATOM 11496 C CA . SER A 1 23 ? -11.237 4.430 3.352 1.00 0.00 23 SER A CA 20
ATOM 11497 C C . SER A 1 23 ? -11.678 3.055 2.844 1.00 0.00 23 SER A C 20
ATOM 11498 O O . SER A 1 23 ? -12.804 2.630 3.093 1.00 0.00 23 SER A O 20
ATOM 11506 N N . LEU A 1 24 ? -10.765 2.399 2.143 1.00 0.00 24 LEU A N 20
ATOM 11507 C CA . LEU A 1 24 ? -11.045 1.082 1.598 1.00 0.00 24 LEU A CA 20
ATOM 11508 C C . LEU A 1 24 ? -9.727 0.381 1.265 1.00 0.00 24 LEU A C 20
ATOM 11509 O O . LEU A 1 24 ? -9.334 -0.567 1.944 1.00 0.00 24 LEU A O 20
ATOM 11525 N N . THR A 1 25 ? -9.080 0.873 0.218 1.00 0.00 25 THR A N 20
ATOM 11526 C CA . THR A 1 25 ? -7.814 0.307 -0.213 1.00 0.00 25 THR A CA 20
ATOM 11527 C C . THR A 1 25 ? -6.768 0.432 0.897 1.00 0.00 25 THR A C 20
ATOM 11528 O O . THR A 1 25 ? -6.068 -0.532 1.207 1.00 0.00 25 THR A O 20
ATOM 11539 N N . SER A 1 26 ? -6.694 1.626 1.465 1.00 0.00 26 SER A N 20
ATOM 11540 C CA . SER A 1 26 ? -5.745 1.888 2.533 1.00 0.00 26 SER A CA 20
ATOM 11541 C C . SER A 1 26 ? -4.323 1.934 1.971 1.00 0.00 26 SER A C 20
ATOM 11542 O O . SER A 1 26 ? -3.637 0.913 1.928 1.00 0.00 26 SER A O 20
ATOM 11550 N N . HIS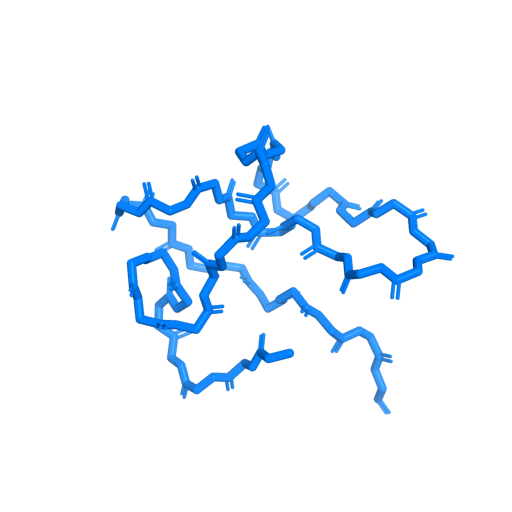 A 1 27 ? -3.922 3.125 1.554 1.00 0.00 27 HIS A N 20
ATOM 11551 C CA . HIS A 1 27 ? -2.594 3.315 0.997 1.00 0.00 27 HIS A CA 20
ATOM 11552 C C . HIS A 1 27 ? -1.541 2.895 2.023 1.00 0.00 27 HIS A C 20
ATOM 11553 O O . HIS A 1 27 ? -1.318 1.703 2.238 1.00 0.00 27 HIS A O 20
ATOM 11568 N N . TYR A 1 28 ? -0.920 3.895 2.631 1.00 0.00 28 TYR A N 20
ATOM 11569 C CA . TYR A 1 28 ? 0.104 3.643 3.631 1.00 0.00 28 TYR A CA 20
ATOM 11570 C C . TYR A 1 28 ? 1.324 2.964 3.007 1.00 0.00 28 TYR A C 20
ATOM 11571 O O . TYR A 1 28 ? 1.980 2.145 3.649 1.00 0.00 28 TYR A O 20
ATOM 11589 N N . CYS A 1 29 ? 1.592 3.328 1.761 1.00 0.00 29 CYS A N 20
ATOM 11590 C CA . CYS A 1 29 ? 2.723 2.765 1.044 1.00 0.00 29 CYS A CA 20
ATOM 11591 C C . CYS A 1 29 ? 2.686 3.285 -0.395 1.00 0.00 29 CYS A C 20
ATOM 11592 O O . CYS A 1 29 ? 1.702 3.893 -0.815 1.00 0.00 29 CYS A O 20
ATOM 11599 N N . THR A 1 30 ? 3.772 3.029 -1.111 1.00 0.00 30 THR A N 20
ATOM 11600 C CA . THR A 1 30 ? 3.876 3.465 -2.493 1.00 0.00 30 THR A CA 20
ATOM 11601 C C . THR A 1 30 ? 4.295 2.298 -3.390 1.00 0.00 30 THR A C 20
ATOM 11602 O O . THR A 1 30 ? 3.470 1.734 -4.107 1.00 0.00 30 THR A O 20
ATOM 11613 N N . GLY A 1 31 ? 5.577 1.972 -3.320 1.00 0.00 31 GLY A N 20
ATOM 11614 C CA . GLY A 1 31 ? 6.116 0.883 -4.117 1.00 0.00 31 GLY A CA 20
ATOM 11615 C C . GLY A 1 31 ? 7.620 0.728 -3.888 1.00 0.00 31 GLY A C 20
ATOM 11616 O O . GLY A 1 31 ? 8.405 1.582 -4.297 1.00 0.00 31 GLY A O 20
ATOM 11620 N N . LYS A 1 32 ? 7.978 -0.370 -3.236 1.00 0.00 32 LYS A N 20
ATOM 11621 C CA . LYS A 1 32 ? 9.375 -0.647 -2.946 1.00 0.00 32 LYS A CA 20
ATOM 11622 C C . LYS A 1 32 ? 9.900 0.388 -1.951 1.00 0.00 32 LYS A C 20
ATOM 11623 O O . LYS A 1 32 ? 10.322 1.474 -2.345 1.00 0.00 32 LYS A O 20
ATOM 11642 N N . SER A 1 33 ? 9.860 0.014 -0.681 1.00 0.00 33 SER A N 20
ATOM 11643 C CA . SER A 1 33 ? 10.327 0.897 0.374 1.00 0.00 33 SER A CA 20
ATOM 11644 C C . SER A 1 33 ? 9.211 1.132 1.394 1.00 0.00 33 SER A C 20
ATOM 11645 O O . SER A 1 33 ? 9.044 0.351 2.328 1.00 0.00 33 SER A O 20
ATOM 11653 N N . CYS A 1 34 ? 8.474 2.213 1.178 1.00 0.00 34 CYS A N 20
ATOM 11654 C CA . CYS A 1 34 ? 7.379 2.561 2.065 1.00 0.00 34 CYS A CA 20
ATOM 11655 C C . CYS A 1 34 ? 7.700 2.022 3.460 1.00 0.00 34 CYS A C 20
ATOM 11656 O O . CYS A 1 34 ? 8.851 2.057 3.892 1.00 0.00 34 CYS A O 20
ATOM 11663 N N . ASP A 1 35 ? 6.663 1.536 4.126 1.00 0.00 35 ASP A N 20
ATOM 11664 C CA . ASP A 1 35 ? 6.821 0.990 5.464 1.00 0.00 35 ASP A CA 20
ATOM 11665 C C . ASP A 1 35 ? 5.535 1.223 6.259 1.00 0.00 35 ASP A C 20
ATOM 11666 O O . ASP A 1 35 ? 5.559 1.857 7.314 1.00 0.00 35 ASP A O 20
ATOM 11676 N N . CYS A 1 36 ? 4.442 0.698 5.724 1.00 0.00 36 CYS A N 20
ATOM 11677 C CA . CYS A 1 36 ? 3.149 0.841 6.372 1.00 0.00 36 CYS A CA 20
ATOM 11678 C C . CYS A 1 36 ? 2.167 -0.122 5.701 1.00 0.00 36 CYS A C 20
ATOM 11679 O O . CYS A 1 36 ? 2.284 -0.401 4.508 1.00 0.00 36 CYS A O 20
ATOM 11686 N N . PRO A 1 37 ? 1.198 -0.615 6.517 1.00 0.00 37 PRO A N 20
ATOM 11687 C CA . PRO A 1 37 ? 0.196 -1.541 6.014 1.00 0.00 37 PRO A CA 20
ATOM 11688 C C . PRO A 1 37 ? -0.845 -0.811 5.161 1.00 0.00 37 PRO A C 20
ATOM 11689 O O . PRO A 1 37 ? -1.255 0.301 5.491 1.00 0.00 37 PRO A O 20
ATOM 11700 N N . LEU A 1 38 ? -1.241 -1.467 4.081 1.00 0.00 38 LEU A N 20
ATOM 11701 C CA . LEU A 1 38 ? -2.226 -0.896 3.178 1.00 0.00 38 LEU A CA 20
ATOM 11702 C C . LEU A 1 38 ? -3.574 -1.584 3.398 1.00 0.00 38 LEU A C 20
ATOM 11703 O O . LEU A 1 38 ? -4.245 -1.962 2.440 1.00 0.00 38 LEU A O 20
ATOM 11719 N N . TYR A 1 39 ? -3.929 -1.728 4.666 1.00 0.00 39 TYR A N 20
ATOM 11720 C CA . TYR A 1 39 ? -5.185 -2.364 5.025 1.00 0.00 39 TYR A CA 20
ATOM 11721 C C . TYR A 1 39 ? -5.561 -2.059 6.475 1.00 0.00 39 TYR A C 20
ATOM 11722 O O . TYR A 1 39 ? -4.687 -1.860 7.318 1.00 0.00 39 TYR A O 20
ATOM 11740 N N . PRO A 1 40 ? -6.896 -2.027 6.730 1.00 0.00 40 PRO A N 20
ATOM 11741 C CA . PRO A 1 40 ? -7.399 -1.749 8.064 1.00 0.00 40 PRO A CA 20
ATOM 11742 C C . PRO A 1 40 ? -7.216 -2.960 8.982 1.00 0.00 40 PRO A C 20
ATOM 11743 O O . PRO A 1 40 ? -8.192 -3.503 9.500 1.00 0.00 40 PRO A O 20
ATOM 11754 N N . GLY A 1 41 ? -5.961 -3.347 9.157 1.00 0.00 41 GLY A N 20
ATOM 11755 C CA . GLY A 1 41 ? -5.639 -4.482 10.002 1.00 0.00 41 GLY A CA 20
ATOM 11756 C C . GLY A 1 41 ? -4.150 -4.826 9.917 1.00 0.00 41 GLY A C 20
ATOM 11757 O O . GLY A 1 41 ? -3.338 -3.988 9.530 1.00 0.00 41 GLY A O 20
ATOM 11761 N N . CYS A 1 1 ? -4.008 -3.868 1.851 1.00 0.00 1 CYS A N 21
ATOM 11762 C CA . CYS A 1 1 ? -2.776 -4.621 1.691 1.00 0.00 1 CYS A CA 21
ATOM 11763 C C . CYS A 1 1 ? -2.662 -5.610 2.853 1.00 0.00 1 CYS A C 21
ATOM 11764 O O . CYS A 1 1 ? -3.255 -5.402 3.910 1.00 0.00 1 CYS A O 21
ATOM 11771 N N . THR A 1 2 ? -1.898 -6.667 2.617 1.00 0.00 2 THR A N 21
ATOM 11772 C CA . THR A 1 2 ? -1.700 -7.688 3.631 1.00 0.00 2 THR A CA 21
ATOM 11773 C C . THR A 1 2 ? -0.641 -8.693 3.175 1.00 0.00 2 THR A C 21
ATOM 11774 O O . THR A 1 2 ? -0.941 -9.868 2.971 1.00 0.00 2 THR A O 21
ATOM 11785 N N . THR A 1 3 ? 0.578 -8.193 3.028 1.00 0.00 3 THR A N 21
ATOM 11786 C CA . THR A 1 3 ? 1.684 -9.034 2.601 1.00 0.00 3 THR A CA 21
ATOM 11787 C C . THR A 1 3 ? 2.911 -8.789 3.480 1.00 0.00 3 THR A C 21
ATOM 11788 O O . THR A 1 3 ? 3.040 -9.378 4.552 1.00 0.00 3 THR A O 21
ATOM 11799 N N . GLY A 1 4 ? 3.783 -7.916 2.994 1.00 0.00 4 GLY A N 21
ATOM 11800 C CA . GLY A 1 4 ? 4.996 -7.585 3.724 1.00 0.00 4 GLY A CA 21
ATOM 11801 C C . GLY A 1 4 ? 5.178 -6.070 3.826 1.00 0.00 4 GLY A C 21
ATOM 11802 O O . GLY A 1 4 ? 4.370 -5.385 4.451 1.00 0.00 4 GLY A O 21
ATOM 11806 N N . PRO A 1 5 ? 6.272 -5.577 3.185 1.00 0.00 5 PRO A N 21
ATOM 11807 C CA . PRO A 1 5 ? 6.571 -4.156 3.198 1.00 0.00 5 PRO A CA 21
ATOM 11808 C C . PRO A 1 5 ? 5.635 -3.391 2.260 1.00 0.00 5 PRO A C 21
ATOM 11809 O O . PRO A 1 5 ? 5.822 -2.198 2.027 1.00 0.00 5 PRO A O 21
ATOM 11820 N N . CYS A 1 6 ? 4.647 -4.109 1.745 1.00 0.00 6 CYS A N 21
ATOM 11821 C CA . CYS A 1 6 ? 3.683 -3.514 0.837 1.00 0.00 6 CYS A CA 21
ATOM 11822 C C . CYS A 1 6 ? 4.427 -3.038 -0.411 1.00 0.00 6 CYS A C 21
ATOM 11823 O O . CYS A 1 6 ? 4.077 -3.416 -1.530 1.00 0.00 6 CYS A O 21
ATOM 11830 N N . CYS A 1 7 ? 5.442 -2.218 -0.181 1.00 0.00 7 CYS A N 21
ATOM 11831 C CA . CYS A 1 7 ? 6.239 -1.688 -1.274 1.00 0.00 7 CYS A CA 21
ATOM 11832 C C . CYS A 1 7 ? 6.654 -2.853 -2.174 1.00 0.00 7 CYS A C 21
ATOM 11833 O O . CYS A 1 7 ? 7.764 -3.368 -2.056 1.00 0.00 7 CYS A O 21
ATOM 11840 N N . ARG A 1 8 ? 5.741 -3.233 -3.055 1.00 0.00 8 ARG A N 21
ATOM 11841 C CA . ARG A 1 8 ? 5.998 -4.326 -3.976 1.00 0.00 8 ARG A CA 21
ATOM 11842 C C . ARG A 1 8 ? 5.345 -5.614 -3.467 1.00 0.00 8 ARG A C 21
ATOM 11843 O O . ARG A 1 8 ? 5.226 -6.588 -4.208 1.00 0.00 8 ARG A O 21
ATOM 11864 N N . GLN A 1 9 ? 4.941 -5.576 -2.206 1.00 0.00 9 GLN A N 21
ATOM 11865 C CA . GLN A 1 9 ? 4.304 -6.726 -1.589 1.00 0.00 9 GLN A CA 21
ATOM 11866 C C . GLN A 1 9 ? 3.250 -6.271 -0.577 1.00 0.00 9 GLN A C 21
ATOM 11867 O O . GLN A 1 9 ? 3.476 -6.334 0.631 1.00 0.00 9 GLN A O 21
ATOM 11881 N N . CYS A 1 10 ? 2.122 -5.822 -1.108 1.00 0.00 10 CYS A N 21
ATOM 11882 C CA . CYS A 1 10 ? 1.033 -5.357 -0.265 1.00 0.00 10 CYS A CA 21
ATOM 11883 C C . CYS A 1 10 ? 0.450 -4.088 -0.892 1.00 0.00 10 CYS A C 21
ATOM 11884 O O . CYS A 1 10 ? -0.747 -4.020 -1.166 1.00 0.00 10 CYS A O 21
ATOM 11891 N N . LYS A 1 11 ? 1.324 -3.114 -1.100 1.00 0.00 11 LYS A N 21
ATOM 11892 C CA . LYS A 1 11 ? 0.911 -1.852 -1.688 1.00 0.00 11 LYS A CA 21
ATOM 11893 C C . LYS A 1 11 ? 0.547 -2.073 -3.157 1.00 0.00 11 LYS A C 21
ATOM 11894 O O . LYS A 1 11 ? 0.822 -1.225 -4.005 1.00 0.00 11 LYS A O 21
ATOM 11913 N N . LEU A 1 12 ? -0.069 -3.218 -3.415 1.00 0.00 12 LEU A N 21
ATOM 11914 C CA . LEU A 1 12 ? -0.475 -3.563 -4.766 1.00 0.00 12 LEU A CA 21
ATOM 11915 C C . LEU A 1 12 ? -1.212 -2.377 -5.391 1.00 0.00 12 LEU A C 21
ATOM 11916 O O . LEU A 1 12 ? -1.415 -2.336 -6.604 1.00 0.00 12 LEU A O 21
ATOM 11932 N N . LYS A 1 13 ? -1.594 -1.442 -4.534 1.00 0.00 13 LYS A N 21
ATOM 11933 C CA . LYS A 1 13 ? -2.307 -0.258 -4.986 1.00 0.00 13 LYS A CA 21
ATOM 11934 C C . LYS A 1 13 ? -1.443 0.495 -6.000 1.00 0.00 13 LYS A C 21
ATOM 11935 O O . LYS A 1 13 ? -0.225 0.322 -6.033 1.00 0.00 13 LYS A O 21
ATOM 11954 N N . PRO A 1 14 ? -2.124 1.336 -6.824 1.00 0.00 14 PRO A N 21
ATOM 11955 C CA . PRO A 1 14 ? -1.431 2.116 -7.835 1.00 0.00 14 PRO A CA 21
ATOM 11956 C C . PRO A 1 14 ? -0.679 3.290 -7.203 1.00 0.00 14 PRO A C 21
ATOM 11957 O O . PRO A 1 14 ? -0.792 4.425 -7.662 1.00 0.00 14 PRO A O 21
ATOM 11968 N N . ALA A 1 15 ? 0.074 2.974 -6.159 1.00 0.00 15 ALA A N 21
ATOM 11969 C CA . ALA A 1 15 ? 0.845 3.987 -5.459 1.00 0.00 15 ALA A CA 21
ATOM 11970 C C . ALA A 1 15 ? -0.105 4.888 -4.668 1.00 0.00 15 ALA A C 21
ATOM 11971 O O . ALA A 1 15 ? -0.980 5.534 -5.243 1.00 0.00 15 ALA A O 21
ATOM 11978 N N . GLY A 1 16 ? 0.099 4.904 -3.358 1.00 0.00 16 GLY A N 21
ATOM 11979 C CA . GLY A 1 16 ? -0.727 5.715 -2.481 1.00 0.00 16 GLY A CA 21
ATOM 11980 C C . GLY A 1 16 ? 0.097 6.819 -1.816 1.00 0.00 16 GLY A C 21
ATOM 11981 O O . GLY A 1 16 ? 0.379 7.846 -2.434 1.00 0.00 16 GLY A O 21
ATOM 11985 N N . THR A 1 17 ? 0.460 6.571 -0.567 1.00 0.00 17 THR A N 21
ATOM 11986 C CA . THR A 1 17 ? 1.247 7.531 0.189 1.00 0.00 17 THR A CA 21
ATOM 11987 C C . THR A 1 17 ? 2.212 6.807 1.130 1.00 0.00 17 THR A C 21
ATOM 11988 O O . THR A 1 17 ? 3.070 6.049 0.682 1.00 0.00 17 THR A O 21
ATOM 11999 N N . THR A 1 18 ? 2.040 7.069 2.417 1.00 0.00 18 THR A N 21
ATOM 12000 C CA . THR A 1 18 ? 2.885 6.451 3.426 1.00 0.00 18 THR A CA 21
ATOM 12001 C C . THR A 1 18 ? 2.220 6.532 4.800 1.00 0.00 18 THR A C 21
ATOM 12002 O O . THR A 1 18 ? 1.995 7.622 5.323 1.00 0.00 18 THR A O 21
ATOM 12013 N N . CYS A 1 19 ? 1.924 5.361 5.347 1.00 0.00 19 CYS A N 21
ATOM 12014 C CA . CYS A 1 19 ? 1.289 5.285 6.652 1.00 0.00 19 CYS A CA 21
ATOM 12015 C C . CYS A 1 19 ? 0.276 6.427 6.762 1.00 0.00 19 CYS A C 21
ATOM 12016 O O . CYS A 1 19 ? 0.374 7.265 7.656 1.00 0.00 19 CYS A O 21
ATOM 12023 N N . TRP A 1 20 ? -0.674 6.421 5.838 1.00 0.00 20 TRP A N 21
ATOM 12024 C CA . TRP A 1 20 ? -1.704 7.447 5.820 1.00 0.00 20 TRP A CA 21
ATOM 12025 C C . TRP A 1 20 ? -3.065 6.748 5.769 1.00 0.00 20 TRP A C 21
ATOM 12026 O O . TRP A 1 20 ? -3.801 6.742 6.754 1.00 0.00 20 TRP A O 21
ATOM 12047 N N . LYS A 1 21 ? -3.358 6.177 4.610 1.00 0.00 21 LYS A N 21
ATOM 12048 C CA . LYS A 1 21 ? -4.617 5.477 4.419 1.00 0.00 21 LYS A CA 21
ATOM 12049 C C . LYS A 1 21 ? -5.675 6.465 3.922 1.00 0.00 21 LYS A C 21
ATOM 12050 O O . LYS A 1 21 ? -5.950 7.466 4.583 1.00 0.00 21 LYS A O 21
ATOM 12069 N N . THR A 1 22 ? -6.238 6.150 2.766 1.00 0.00 22 THR A N 21
ATOM 12070 C CA . THR A 1 22 ? -7.260 6.998 2.175 1.00 0.00 22 THR A CA 21
ATOM 12071 C C . THR A 1 22 ? -8.602 6.786 2.879 1.00 0.00 22 THR A C 21
ATOM 12072 O O . THR A 1 22 ? -8.702 5.981 3.803 1.00 0.00 22 THR A O 21
ATOM 12083 N N . SER A 1 23 ? -9.600 7.523 2.414 1.00 0.00 23 SER A N 21
ATOM 12084 C CA . SER A 1 23 ? -10.931 7.427 2.987 1.00 0.00 23 SER A CA 21
ATOM 12085 C C . SER A 1 23 ? -11.731 6.335 2.272 1.00 0.00 23 SER A C 21
ATOM 12086 O O . SER A 1 23 ? -12.946 6.243 2.436 1.00 0.00 23 SER A O 21
ATOM 12094 N N . LEU A 1 24 ? -11.016 5.537 1.493 1.00 0.00 24 LEU A N 21
ATOM 12095 C CA . LEU A 1 24 ? -11.643 4.456 0.751 1.00 0.00 24 LEU A CA 21
ATOM 12096 C C . LEU A 1 24 ? -10.861 3.162 0.985 1.00 0.00 24 LEU A C 21
ATOM 12097 O O . LEU A 1 24 ? -11.293 2.300 1.748 1.00 0.00 24 LEU A O 21
ATOM 12113 N N . THR A 1 25 ? -9.723 3.068 0.313 1.00 0.00 25 THR A N 21
ATOM 12114 C CA . THR A 1 25 ? -8.876 1.895 0.437 1.00 0.00 25 THR A CA 21
ATOM 12115 C C . THR A 1 25 ? -7.821 2.110 1.523 1.00 0.00 25 THR A C 21
ATOM 12116 O O . THR A 1 25 ? -8.110 1.971 2.711 1.00 0.00 25 THR A O 21
ATOM 12127 N N . SER A 1 26 ? -6.619 2.446 1.078 1.00 0.00 26 SER A N 21
ATOM 12128 C CA . SER A 1 26 ? -5.520 2.682 1.998 1.00 0.00 26 SER A CA 21
ATOM 12129 C C . SER A 1 26 ? -4.235 2.965 1.217 1.00 0.00 26 SER A C 21
ATOM 12130 O O . SER A 1 26 ? -3.735 2.096 0.503 1.00 0.00 26 SER A O 21
ATOM 12138 N N . HIS A 1 27 ? -3.736 4.181 1.378 1.00 0.00 27 HIS A N 21
ATOM 12139 C CA . HIS A 1 27 ? -2.521 4.590 0.698 1.00 0.00 27 HIS A CA 21
ATOM 12140 C C . HIS A 1 27 ? -1.341 4.521 1.669 1.00 0.00 27 HIS A C 21
ATOM 12141 O O . HIS A 1 27 ? -0.393 5.298 1.556 1.00 0.00 27 HIS A O 21
ATOM 12156 N N . TYR A 1 28 ? -1.438 3.588 2.605 1.00 0.00 28 TYR A N 21
ATOM 12157 C CA . TYR A 1 28 ? -0.390 3.409 3.596 1.00 0.00 28 TYR A CA 21
ATOM 12158 C C . TYR A 1 28 ? 0.885 2.859 2.954 1.00 0.00 28 TYR A C 21
ATOM 12159 O O . TYR A 1 28 ? 1.513 1.951 3.493 1.00 0.00 28 TYR A O 21
ATOM 12177 N N . CYS A 1 29 ? 1.228 3.435 1.811 1.00 0.00 29 CYS A N 21
ATOM 12178 C CA . CYS A 1 29 ? 2.418 3.013 1.089 1.00 0.00 29 CYS A CA 21
ATOM 12179 C C . CYS A 1 29 ? 2.454 3.753 -0.250 1.00 0.00 29 CYS A C 21
ATOM 12180 O O . CYS A 1 29 ? 1.466 4.364 -0.653 1.00 0.00 29 CYS A O 21
ATOM 12187 N N . THR A 1 30 ? 3.604 3.671 -0.904 1.00 0.00 30 THR A N 21
ATOM 12188 C CA . THR A 1 30 ? 3.782 4.324 -2.189 1.00 0.00 30 THR A CA 21
ATOM 12189 C C . THR A 1 30 ? 4.170 3.300 -3.258 1.00 0.00 30 THR A C 21
ATOM 12190 O O . THR A 1 30 ? 3.652 3.334 -4.374 1.00 0.00 30 THR A O 21
ATOM 12201 N N . GLY A 1 31 ? 5.080 2.414 -2.880 1.00 0.00 31 GLY A N 21
ATOM 12202 C CA . GLY A 1 31 ? 5.545 1.383 -3.792 1.00 0.00 31 GLY A CA 21
ATOM 12203 C C . GLY A 1 31 ? 7.074 1.362 -3.863 1.00 0.00 31 GLY A C 21
ATOM 12204 O O . GLY A 1 31 ? 7.684 2.258 -4.445 1.00 0.00 31 GLY A O 21
ATOM 12208 N N . LYS A 1 32 ? 7.647 0.330 -3.263 1.00 0.00 32 LYS A N 21
ATOM 12209 C CA . LYS A 1 32 ? 9.093 0.179 -3.250 1.00 0.00 32 LYS A CA 21
ATOM 12210 C C . LYS A 1 32 ? 9.687 1.096 -2.178 1.00 0.00 32 LYS A C 21
ATOM 12211 O O . LYS A 1 32 ? 9.722 2.314 -2.347 1.00 0.00 32 LYS A O 21
ATOM 12230 N N . SER A 1 33 ? 10.138 0.474 -1.098 1.00 0.00 33 SER A N 21
ATOM 12231 C CA . SER A 1 33 ? 10.729 1.219 0.001 1.00 0.00 33 SER A CA 21
ATOM 12232 C C . SER A 1 33 ? 9.638 1.672 0.973 1.00 0.00 33 SER A C 21
ATOM 12233 O O . SER A 1 33 ? 9.548 2.854 1.304 1.00 0.00 33 SER A O 21
ATOM 12241 N N . CYS A 1 34 ? 8.836 0.710 1.402 1.00 0.00 34 CYS A N 21
ATOM 12242 C CA . CYS A 1 34 ? 7.754 0.995 2.329 1.00 0.00 34 CYS A CA 21
ATOM 12243 C C . CYS A 1 34 ? 7.766 -0.072 3.425 1.00 0.00 34 CYS A C 21
ATOM 12244 O O . CYS A 1 34 ? 8.717 -0.846 3.532 1.00 0.00 34 CYS A O 21
ATOM 12251 N N . ASP A 1 35 ? 6.700 -0.079 4.211 1.00 0.00 35 ASP A N 21
ATOM 12252 C CA . ASP A 1 35 ? 6.577 -1.039 5.295 1.00 0.00 35 ASP A CA 21
ATOM 12253 C C . ASP A 1 35 ? 5.339 -0.702 6.131 1.00 0.00 35 ASP A C 21
ATOM 12254 O O . ASP A 1 35 ? 5.373 -0.784 7.357 1.00 0.00 35 ASP A O 21
ATOM 12264 N N . CYS A 1 36 ? 4.277 -0.331 5.432 1.00 0.00 36 CYS A N 21
ATOM 12265 C CA . CYS A 1 36 ? 3.031 0.018 6.093 1.00 0.00 36 CYS A CA 21
ATOM 12266 C C . CYS A 1 36 ? 1.891 -0.727 5.395 1.00 0.00 36 CYS A C 21
ATOM 12267 O O . CYS A 1 36 ? 1.892 -0.864 4.173 1.00 0.00 36 CYS A O 21
ATOM 12274 N N . PRO A 1 37 ? 0.922 -1.201 6.223 1.00 0.00 37 PRO A N 21
ATOM 12275 C CA . PRO A 1 37 ? -0.221 -1.928 5.698 1.00 0.00 37 PRO A CA 21
ATOM 12276 C C . PRO A 1 37 ? -1.213 -0.978 5.026 1.00 0.00 37 PRO A C 21
ATOM 12277 O O . PRO A 1 37 ? -1.500 0.098 5.548 1.00 0.00 37 PRO A O 21
ATOM 12288 N N . LEU A 1 38 ? -1.709 -1.411 3.876 1.00 0.00 38 LEU A N 21
ATOM 12289 C CA . LEU A 1 38 ? -2.664 -0.611 3.126 1.00 0.00 38 LEU A CA 21
ATOM 12290 C C . LEU A 1 38 ? -4.051 -1.249 3.231 1.00 0.00 38 LEU A C 21
ATOM 12291 O O . LEU A 1 38 ? -4.673 -1.559 2.216 1.00 0.00 38 LEU A O 21
ATOM 12307 N N . TYR A 1 39 ? -4.494 -1.425 4.467 1.00 0.00 39 TYR A N 21
ATOM 12308 C CA . TYR A 1 39 ? -5.796 -2.021 4.717 1.00 0.00 39 TYR A CA 21
ATOM 12309 C C . TYR A 1 39 ? -6.515 -1.304 5.860 1.00 0.00 39 TYR A C 21
ATOM 12310 O O . TYR A 1 39 ? -5.891 -0.927 6.852 1.00 0.00 39 TYR A O 21
ATOM 12328 N N . PRO A 1 40 ? -7.852 -1.131 5.680 1.00 0.00 40 PRO A N 21
ATOM 12329 C CA . PRO A 1 40 ? -8.663 -0.467 6.687 1.00 0.00 40 PRO A CA 21
ATOM 12330 C C . PRO A 1 40 ? -8.908 -1.382 7.886 1.00 0.00 40 PRO A C 21
ATOM 12331 O O . PRO A 1 40 ? -9.243 -2.554 7.719 1.00 0.00 40 PRO A O 21
ATOM 12342 N N . GLY A 1 41 ? -8.732 -0.813 9.070 1.00 0.00 41 GLY A N 21
ATOM 12343 C CA . GLY A 1 41 ? -8.929 -1.564 10.298 1.00 0.00 41 GLY A CA 21
ATOM 12344 C C . GLY A 1 41 ? -10.402 -1.939 10.480 1.00 0.00 41 GLY A C 21
ATOM 12345 O O . GLY A 1 41 ? -11.036 -2.444 9.554 1.00 0.00 41 GLY A O 21
ATOM 12349 N N . CYS A 1 1 ? -2.613 -4.173 3.709 1.00 2.24 1 CYS A N 22
ATOM 12350 C CA . CYS A 1 1 ? -1.977 -4.862 3.213 1.00 1.85 1 CYS A CA 22
ATOM 12351 C C . CYS A 1 1 ? -2.138 -5.632 3.521 1.00 0.86 1 CYS A C 22
ATOM 12352 O O . CYS A 1 1 ? -2.876 -5.569 4.007 1.00 1.06 1 CYS A O 22
ATOM 12359 N N . THR A 1 2 ? -1.434 -6.343 3.225 1.00 0.73 2 THR A N 22
ATOM 12360 C CA . THR A 1 2 ? -1.490 -7.126 3.464 1.00 1.33 2 THR A CA 22
ATOM 12361 C C . THR A 1 2 ? -0.478 -8.201 3.217 1.00 1.35 2 THR A C 22
ATOM 12362 O O . THR A 1 2 ? -0.528 -9.049 3.453 1.00 2.08 2 THR A O 22
ATOM 12373 N N . THR A 1 3 ? 0.417 -8.132 2.745 1.00 0.81 3 THR A N 22
ATOM 12374 C CA . THR A 1 3 ? 1.440 -9.089 2.463 1.00 0.84 3 THR A CA 22
ATOM 12375 C C . THR A 1 3 ? 2.608 -8.894 3.381 1.00 0.82 3 THR A C 22
ATOM 12376 O O . THR A 1 3 ? 2.618 -9.395 4.450 1.00 1.00 3 THR A O 22
ATOM 12387 N N . GLY A 1 4 ? 3.568 -8.167 2.931 1.00 0.71 4 GLY A N 22
ATOM 12388 C CA . GLY A 1 4 ? 4.741 -7.899 3.698 1.00 0.76 4 GLY A CA 22
ATOM 12389 C C . GLY A 1 4 ? 4.959 -6.434 3.887 1.00 0.59 4 GLY A C 22
ATOM 12390 O O . GLY A 1 4 ? 4.163 -5.765 4.510 1.00 0.64 4 GLY A O 22
ATOM 12394 N N . PRO A 1 5 ? 6.072 -5.966 3.324 1.00 0.53 5 PRO A N 22
ATOM 12395 C CA . PRO A 1 5 ? 6.406 -4.592 3.424 1.00 0.57 5 PRO A CA 22
ATOM 12396 C C . PRO A 1 5 ? 5.534 -3.748 2.532 1.00 0.49 5 PRO A C 22
ATOM 12397 O O . PRO A 1 5 ? 5.748 -2.625 2.365 1.00 0.71 5 PRO A O 22
ATOM 12408 N N . CYS A 1 6 ? 4.569 -4.324 1.981 1.00 0.40 6 CYS A N 22
ATOM 12409 C CA . CYS A 1 6 ? 3.665 -3.640 1.109 1.00 0.48 6 CYS A CA 22
ATOM 12410 C C . CYS A 1 6 ? 4.467 -3.060 -0.001 1.00 0.73 6 CYS A C 22
ATOM 12411 O O . CYS A 1 6 ? 4.413 -3.185 -0.671 1.00 1.58 6 CYS A O 22
ATOM 12418 N N . CYS A 1 7 ? 5.194 -2.435 -0.163 1.00 0.44 7 CYS A N 22
ATOM 12419 C CA . CYS A 1 7 ? 6.007 -1.836 -1.181 1.00 0.47 7 CYS A CA 22
ATOM 12420 C C . CYS A 1 7 ? 6.457 -2.921 -2.131 1.00 0.59 7 CYS A C 22
ATOM 12421 O O . CYS A 1 7 ? 7.491 -3.370 -2.039 1.00 0.94 7 CYS A O 22
ATOM 12428 N N . ARG A 1 8 ? 5.657 -3.313 -3.023 1.00 0.48 8 ARG A N 22
ATOM 12429 C CA . ARG A 1 8 ? 5.959 -4.338 -3.989 1.00 0.58 8 ARG A CA 22
ATOM 12430 C C . ARG A 1 8 ? 5.138 -5.569 -3.733 1.00 0.60 8 ARG A C 22
ATOM 12431 O O . ARG A 1 8 ? 5.093 -6.453 -4.527 1.00 0.78 8 ARG A O 22
ATOM 12452 N N . GLN A 1 9 ? 4.510 -5.589 -2.624 1.00 0.61 9 GLN A N 22
ATOM 12453 C CA . GLN A 1 9 ? 3.694 -6.697 -2.253 1.00 0.78 9 GLN A CA 22
ATOM 12454 C C . GLN A 1 9 ? 2.452 -6.271 -1.623 1.00 0.86 9 GLN A C 22
ATOM 12455 O O . GLN A 1 9 ? 1.844 -6.348 -1.807 1.00 1.73 9 GLN A O 22
ATOM 12469 N N . CYS A 1 10 ? 2.113 -5.834 -0.892 1.00 0.61 10 CYS A N 22
ATOM 12470 C CA . CYS A 1 10 ? 0.955 -5.397 -0.235 1.00 0.73 10 CYS A CA 22
ATOM 12471 C C . CYS A 1 10 ? 0.551 -4.040 -0.703 1.00 0.61 10 CYS A C 22
ATOM 12472 O O . CYS A 1 10 ? -0.426 -3.662 -0.464 1.00 0.93 10 CYS A O 22
ATOM 12479 N N . LYS A 1 11 ? 1.324 -3.345 -1.362 1.00 0.55 11 LYS A N 22
ATOM 12480 C CA . LYS A 1 11 ? 1.058 -2.038 -1.866 1.00 0.46 11 LYS A CA 22
ATOM 12481 C C . LYS A 1 11 ? 0.715 -2.125 -3.328 1.00 0.40 11 LYS A C 22
ATOM 12482 O O . LYS A 1 11 ? 1.014 -1.279 -4.062 1.00 0.56 11 LYS A O 22
ATOM 12501 N N . LEU A 1 12 ? 0.094 -3.154 -3.705 1.00 0.51 12 LEU A N 22
ATOM 12502 C CA . LEU A 1 12 ? -0.293 -3.362 -5.066 1.00 0.59 12 LEU A CA 22
ATOM 12503 C C . LEU A 1 12 ? -1.076 -2.165 -5.554 1.00 0.57 12 LEU A C 22
ATOM 12504 O O . LEU A 1 12 ? -1.229 -1.972 -6.722 1.00 0.75 12 LEU A O 22
ATOM 12520 N N . LYS A 1 13 ? -1.553 -1.392 -4.635 1.00 0.50 13 LYS A N 22
ATOM 12521 C CA . LYS A 1 13 ? -2.317 -0.219 -4.957 1.00 0.56 13 LYS A CA 22
ATOM 12522 C C . LYS A 1 13 ? -1.495 0.707 -5.813 1.00 0.59 13 LYS A C 22
ATOM 12523 O O . LYS A 1 13 ? -0.311 0.532 -5.935 1.00 0.64 13 LYS A O 22
ATOM 12542 N N . PRO A 1 14 ? -2.173 1.699 -6.397 1.00 0.69 14 PRO A N 22
ATOM 12543 C CA . PRO A 1 14 ? -1.519 2.654 -7.237 1.00 0.83 14 PRO A CA 22
ATOM 12544 C C . PRO A 1 14 ? -0.724 3.650 -6.440 1.00 0.83 14 PRO A C 22
ATOM 12545 O O . PRO A 1 14 ? -0.806 4.565 -6.468 1.00 1.39 14 PRO A O 22
ATOM 12556 N N . ALA A 1 15 ? 0.028 3.436 -5.749 1.00 0.70 15 ALA A N 22
ATOM 12557 C CA . ALA A 1 15 ? 0.837 4.303 -4.946 1.00 0.71 15 ALA A CA 22
ATOM 12558 C C . ALA A 1 15 ? -0.007 5.346 -4.305 1.00 0.59 15 ALA A C 22
ATOM 12559 O O . ALA A 1 15 ? -0.773 5.959 -4.907 1.00 0.80 15 ALA A O 22
ATOM 12566 N N . GLY A 1 16 ? 0.162 5.517 -3.091 1.00 0.52 16 GLY A N 22
ATOM 12567 C CA . GLY A 1 16 ? -0.576 6.475 -2.362 1.00 0.62 16 GLY A CA 22
ATOM 12568 C C . GLY A 1 16 ? 0.277 7.266 -1.464 1.00 0.77 16 GLY A C 22
ATOM 12569 O O . GLY A 1 16 ? 0.636 7.872 -1.670 1.00 1.50 16 GLY A O 22
ATOM 12573 N N . THR A 1 17 ? 0.578 7.234 -0.487 1.00 0.63 17 THR A N 22
ATOM 12574 C CA . THR A 1 17 ? 1.383 7.940 0.443 1.00 0.66 17 THR A CA 22
ATOM 12575 C C . THR A 1 17 ? 2.001 7.014 1.427 1.00 0.65 17 THR A C 22
ATOM 12576 O O . THR A 1 17 ? 1.940 5.983 1.313 1.00 1.05 17 THR A O 22
ATOM 12587 N N . THR A 1 18 ? 2.585 7.416 2.373 1.00 0.69 18 THR A N 22
ATOM 12588 C CA . THR A 1 18 ? 3.215 6.637 3.376 1.00 0.75 18 THR A CA 22
ATOM 12589 C C . THR A 1 18 ? 2.370 6.575 4.622 1.00 0.75 18 THR A C 22
ATOM 12590 O O . THR A 1 18 ? 2.209 7.194 5.181 1.00 1.37 18 THR A O 22
ATOM 12601 N N . CYS A 1 19 ? 1.854 5.825 5.022 1.00 0.56 19 CYS A N 22
ATOM 12602 C CA . CYS A 1 19 ? 1.031 5.674 6.191 1.00 0.54 19 CYS A CA 22
ATOM 12603 C C . CYS A 1 19 ? -0.034 6.754 6.165 1.00 0.54 19 CYS A C 22
ATOM 12604 O O . CYS A 1 19 ? -0.053 7.620 7.007 1.00 0.65 19 CYS A O 22
ATOM 12611 N N . TRP A 1 20 ? -0.895 6.664 5.190 1.00 0.51 20 TRP A N 22
ATOM 12612 C CA . TRP A 1 20 ? -1.960 7.622 5.043 1.00 0.61 20 TRP A CA 22
ATOM 12613 C C . TRP A 1 20 ? -3.250 6.921 5.054 1.00 0.61 20 TRP A C 22
ATOM 12614 O O . TRP A 1 20 ? -3.899 7.136 5.792 1.00 0.96 20 TRP A O 22
ATOM 12635 N N . LYS A 1 21 ? -3.580 6.097 4.227 1.00 0.48 21 LYS A N 22
ATOM 12636 C CA . LYS A 1 21 ? -4.780 5.363 4.133 1.00 0.50 21 LYS A CA 22
ATOM 12637 C C . LYS A 1 21 ? -5.918 6.162 3.676 1.00 0.48 21 LYS A C 22
ATOM 12638 O O . LYS A 1 21 ? -6.198 7.192 4.234 1.00 0.61 21 LYS A O 22
ATOM 12657 N N . THR A 1 22 ? -6.545 5.658 2.663 1.00 0.50 22 THR A N 22
ATOM 12658 C CA . THR A 1 22 ? -7.647 6.313 2.124 1.00 0.70 22 THR A CA 22
ATOM 12659 C C . THR A 1 22 ? -8.761 6.035 2.498 1.00 1.03 22 THR A C 22
ATOM 12660 O O . THR A 1 22 ? -8.894 5.991 2.981 1.00 1.68 22 THR A O 22
ATOM 12671 N N . SER A 1 23 ? -9.532 5.858 2.260 1.00 1.53 23 SER A N 22
ATOM 12672 C CA . SER A 1 23 ? -10.630 5.587 2.565 1.00 1.98 23 SER A CA 22
ATOM 12673 C C . SER A 1 23 ? -11.179 4.459 1.952 1.00 1.98 23 SER A C 22
ATOM 12674 O O . SER A 1 23 ? -12.047 4.085 2.045 1.00 2.54 23 SER A O 22
ATOM 12682 N N . LEU A 1 24 ? -10.651 3.950 1.340 1.00 1.55 24 LEU A N 22
ATOM 12683 C CA . LEU A 1 24 ? -11.079 2.873 0.711 1.00 1.71 24 LEU A CA 22
ATOM 12684 C C . LEU A 1 24 ? -10.043 1.853 0.561 1.00 1.52 24 LEU A C 22
ATOM 12685 O O . LEU A 1 24 ? -10.124 0.841 0.828 1.00 1.92 24 LEU A O 22
ATOM 12701 N N . THR A 1 25 ? -9.095 2.158 0.138 1.00 1.09 25 THR A N 22
ATOM 12702 C CA . THR A 1 25 ? -8.046 1.282 -0.050 1.00 1.01 25 THR A CA 22
ATOM 12703 C C . THR A 1 25 ? -6.985 1.460 0.975 1.00 1.08 25 THR A C 22
ATOM 12704 O O . THR A 1 25 ? -6.653 1.218 1.293 1.00 2.01 25 THR A O 22
ATOM 12715 N N . SER A 1 26 ? -6.483 1.883 1.463 1.00 0.72 26 SER A N 22
ATOM 12716 C CA . SER A 1 26 ? -5.466 2.097 2.445 1.00 0.67 26 SER A CA 22
ATOM 12717 C C . SER A 1 26 ? -4.127 2.295 1.767 1.00 0.64 26 SER A C 22
ATOM 12718 O O . SER A 1 26 ? -3.432 1.408 1.508 1.00 0.93 26 SER A O 22
ATOM 12726 N N . HIS A 1 27 ? -3.804 3.464 1.498 1.00 0.45 27 HIS A N 22
ATOM 12727 C CA . HIS A 1 27 ? -2.560 3.790 0.854 1.00 0.49 27 HIS A CA 22
ATOM 12728 C C . HIS A 1 27 ? -1.447 3.701 1.833 1.00 0.72 27 HIS A C 22
ATOM 12729 O O . HIS A 1 27 ? -0.914 3.669 1.814 1.00 1.78 27 HIS A O 22
ATOM 12744 N N . TYR A 1 28 ? -1.129 3.663 2.663 1.00 0.40 28 TYR A N 22
ATOM 12745 C CA . TYR A 1 28 ? -0.089 3.579 3.647 1.00 0.33 28 TYR A CA 22
ATOM 12746 C C . TYR A 1 28 ? 1.193 3.059 3.038 1.00 0.38 28 TYR A C 22
ATOM 12747 O O . TYR A 1 28 ? 1.820 2.271 3.597 1.00 0.67 28 TYR A O 22
ATOM 12765 N N . CYS A 1 29 ? 1.545 3.524 1.900 1.00 0.31 29 CYS A N 22
ATOM 12766 C CA . CYS A 1 29 ? 2.741 3.116 1.209 1.00 0.39 29 CYS A CA 22
ATOM 12767 C C . CYS A 1 29 ? 2.794 3.802 -0.127 1.00 0.46 29 CYS A C 22
ATOM 12768 O O . CYS A 1 29 ? 2.058 4.650 -0.371 1.00 0.74 29 CYS A O 22
ATOM 12775 N N . THR A 1 30 ? 3.671 3.407 -0.959 1.00 0.50 30 THR A N 22
ATOM 12776 C CA . THR A 1 30 ? 3.829 3.972 -2.264 1.00 0.65 30 THR A CA 22
ATOM 12777 C C . THR A 1 30 ? 4.279 2.915 -3.259 1.00 0.63 30 THR A C 22
ATOM 12778 O O . THR A 1 30 ? 3.837 2.844 -4.310 1.00 0.86 30 THR A O 22
ATOM 12789 N N . GLY A 1 31 ? 5.154 2.117 -2.894 1.00 0.51 31 GLY A N 22
ATOM 12790 C CA . GLY A 1 31 ? 5.669 1.065 -3.742 1.00 0.51 31 GLY A CA 22
ATOM 12791 C C . GLY A 1 31 ? 7.182 1.026 -3.702 1.00 0.52 31 GLY A C 22
ATOM 12792 O O . GLY A 1 31 ? 7.834 1.942 -4.161 1.00 0.66 31 GLY A O 22
ATOM 12796 N N . LYS A 1 32 ? 7.698 -0.044 -3.149 1.00 0.45 32 LYS A N 22
ATOM 12797 C CA . LYS A 1 32 ? 9.122 -0.214 -3.045 1.00 0.56 32 LYS A CA 22
ATOM 12798 C C . LYS A 1 32 ? 9.682 0.604 -2.028 1.00 0.68 32 LYS A C 22
ATOM 12799 O O . LYS A 1 32 ? 9.948 0.824 -1.873 1.00 1.69 32 LYS A O 22
ATOM 12818 N N . SER A 1 33 ? 9.844 1.033 -1.359 1.00 0.80 33 SER A N 22
ATOM 12819 C CA . SER A 1 33 ? 10.367 1.822 -0.360 1.00 0.96 33 SER A CA 22
ATOM 12820 C C . SER A 1 33 ? 9.338 2.232 0.665 1.00 0.91 33 SER A C 22
ATOM 12821 O O . SER A 1 33 ? 9.180 3.130 0.979 1.00 1.36 33 SER A O 22
ATOM 12829 N N . CYS A 1 34 ? 8.662 1.553 1.158 1.00 0.76 34 CYS A N 22
ATOM 12830 C CA . CYS A 1 34 ? 7.652 1.836 2.142 1.00 0.71 34 CYS A CA 22
ATOM 12831 C C . CYS A 1 34 ? 7.725 0.788 3.200 1.00 0.75 34 CYS A C 22
ATOM 12832 O O . CYS A 1 34 ? 8.649 0.114 3.266 1.00 1.00 34 CYS A O 22
ATOM 12839 N N . ASP A 1 35 ? 6.737 0.684 4.003 1.00 0.65 35 ASP A N 22
ATOM 12840 C CA . ASP A 1 35 ? 6.678 -0.271 5.055 1.00 0.76 35 ASP A CA 22
ATOM 12841 C C . ASP A 1 35 ? 5.450 -0.014 5.920 1.00 0.69 35 ASP A C 22
ATOM 12842 O O . ASP A 1 35 ? 5.482 -0.029 7.075 1.00 0.99 35 ASP A O 22
ATOM 12852 N N . CYS A 1 36 ? 4.396 0.215 5.330 1.00 0.42 36 CYS A N 22
ATOM 12853 C CA . CYS A 1 36 ? 3.160 0.475 6.032 1.00 0.37 36 CYS A CA 22
ATOM 12854 C C . CYS A 1 36 ? 2.068 -0.397 5.424 1.00 0.36 36 CYS A C 22
ATOM 12855 O O . CYS A 1 36 ? 2.087 -0.691 4.258 1.00 0.41 36 CYS A O 22
ATOM 12862 N N . PRO A 1 37 ? 1.117 -0.798 6.265 1.00 0.44 37 PRO A N 22
ATOM 12863 C CA . PRO A 1 37 ? 0.019 -1.630 5.823 1.00 0.48 37 PRO A CA 22
ATOM 12864 C C . PRO A 1 37 ? -0.989 -0.850 5.031 1.00 0.41 37 PRO A C 22
ATOM 12865 O O . PRO A 1 37 ? -1.300 0.237 5.383 1.00 0.54 37 PRO A O 22
ATOM 12876 N N . LEU A 1 38 ? -1.469 -1.437 3.974 1.00 0.37 38 LEU A N 22
ATOM 12877 C CA . LEU A 1 38 ? -2.435 -0.811 3.129 1.00 0.42 38 LEU A CA 22
ATOM 12878 C C . LEU A 1 38 ? -3.717 -1.604 3.185 1.00 0.59 38 LEU A C 22
ATOM 12879 O O . LEU A 1 38 ? -4.170 -2.089 2.198 1.00 0.76 38 LEU A O 22
ATOM 12895 N N . TYR A 1 39 ? -4.267 -1.711 4.350 1.00 0.66 39 TYR A N 22
ATOM 12896 C CA . TYR A 1 39 ? -5.488 -2.437 4.547 1.00 0.81 39 TYR A CA 22
ATOM 12897 C C . TYR A 1 39 ? -6.123 -2.168 5.653 1.00 1.13 39 TYR A C 22
ATOM 12898 O O . TYR A 1 39 ? -5.657 -1.937 6.463 1.00 1.40 39 TYR A O 22
ATOM 12916 N N . PRO A 1 40 ? -7.205 -2.207 5.651 1.00 1.55 40 PRO A N 22
ATOM 12917 C CA . PRO A 1 40 ? -7.909 -1.970 6.644 1.00 2.05 40 PRO A CA 22
ATOM 12918 C C . PRO A 1 40 ? -8.114 -2.831 7.502 1.00 2.12 40 PRO A C 22
ATOM 12919 O O . PRO A 1 40 ? -8.344 -3.234 7.483 1.00 2.44 40 PRO A O 22
ATOM 12930 N N . GLY A 1 41 ? -8.023 -3.086 8.238 1.00 2.37 41 GLY A N 22
ATOM 12931 C CA . GLY A 1 41 ? -8.196 -3.891 9.102 1.00 2.65 41 GLY A CA 22
ATOM 12932 C C . GLY A 1 41 ? -8.123 -4.140 9.724 1.00 3.32 41 GLY A C 22
ATOM 12933 O O . GLY A 1 41 ? -8.010 -4.221 9.985 1.00 3.84 41 GLY A O 22
#

Organism: Macrovipera lebetina obtusa (NCBI:txid209528)

Radius of gyration: 7.99 Å; Cα contacts (8 Å, |Δi|>4): 113; chains: 1; bounding box: 22×17×18 Å

Sequence (41 aa):
CTTGPCCRQCKLKPAGTTCWKTSLTSHYCTGKSCDCPLYPGCTTGPCCRQCKLKPAGTTCWKTSLTSHYCTGKSCDCPLYPGCTTGPCCRQCKLKPAGTTCWKTSLTSHYCTGKSCDCPLYPGCTTGPCCRQCKLKPAGTTCWKTSLTSHYCTGKSCDCPLYPGCTTGPCCRQCKLKPAGTTCWKTSLTSHYCTGKSCDCPLYPGCTTGPCCRQCKLKPAGTTCWKTSLTSHYCTGKSCDCPLYPGCTTGPCCRQCKLKPAGTTCWKTSLTSHYCTGKSCDCPLYPGCTTGPCCRQCKLKPAGTTCWKTSLTSHYCTGKSCDCPLYPGCTTGPCCRQCKLKPAGTTCWKTSLTSHYCTGKSCDCPLYPGCTTGPCCRQCKLKPAGTTCWKTSLTSHYCTGKSCDCPLYPGCTTGPCCRQCKLKPAGTTCWKTSLTSHYCTGKSCDCPLYPGCTTGPCCRQCKLKPAGTTCWKTSLTSHYCTGKSCDCPLYPGCTTGPCCRQCKLKPAGTTCWKTSLTSHYCTGKSCDCPLYPGCTTGPCCRQCKLKPAGTTCWKTSLTSHYCTGKSCDCPLYPGCTTGPCCRQCKLKPAGTTCWKTSLTSHYCTGKSCDCPLYPGCTTGPCCRQCKLKPAGTTCWKTSLTSHYCTGKSCDCPLYPGCTTGPCCRQCKLKPAGTTCWKTSLTSHYCTGKSCDCPLYPGCTTGPCCRQCKLKPAGTTCWKTSLTSHYCTGKSCDCPLYPGCTTGPCCRQCKLKPAGTTCWKTSLTSHYCTGKSCDCPLYPGCTTGPCCRQCKLKPAGTTCWKTSLTSHYCTGKSCDCPLYPGCTTGPCCRQCKLKPAGTTCWKTSLTSHYCTGKSCDCPLYPGCTTGPCCRQCKLKPAGTTCWKTSLTSHYCTGKSCDCPLYPG

CATH classification: 4.10.70.10

Nearest PDB structures (foldseek):
  1mpz-assembly1_A  TM=8.445E-01  e=1.135E-05  Macrovipera lebetina obtusa
  1mpz-assembly1_A  TM=8.417E-01  e=1.207E-05  Macrovipera lebetina obtusa
  1mpz-assembly1_A  TM=9.165E-01  e=2.100E-07  Macrovipera lebetina obtusa
  1mpz-assembly1_A  TM=8.557E-01  e=9.917E-05  Macrovipera lebetina obtusa
  1mpz-assembly1_A  TM=8.899E-01  e=1.799E-06  Macrovipera lebetina obtusa

Secondary structure (DSSP, 8-state):
--SSS-BTTTB-SSS--TT---SSS--SS-SSS----S---

Solvent-accessible surface area: 2806 Å² total; per-residue (Å²): 69,60,105,40,60,0,1,181,100,10,14,156,20,113,63,26,60,89,68,166,70,57,92,173,49,1,27,60,1,52,23,152,100,22,123,8,63,0,131,91,110